Protein AF-A0A835Z055-F1 (afdb_monomer_lite)

Foldseek 3Di:
DDDQDDDDCVPDALVRQQQPFWFFFADPQRAGPDIDGNVQQFFCAQLQNFGTETAKAAEWEAELVLWTKKFQWAQRHLAQHRAIFGQFMDGQGPRGVVALDDHLVCLVVPLSQSVLVVVQVGNCVFWVFHCVQRDSVQKGWFAWEFETFARCVNCNQAGRGIHTYGYIYIYGYGHHDGDTDGDNSTTDDMDTGDLVRVVVVVPDPPHHHDQVRVCCNPPDCNPHCSVCVVCNRPHRPRHDSRDHHYDYTDPSRQHHNNRRPDQDPPCVPDPADADFCPRVFAADDDDPVVCVVPVLLVVLLVCLVVQALQSVPVPFLDPDDDDLQSVLLVLCCRNPPPLSSLLSLADPLQSLLVSLLVLLLLLLVLLLLFPDLDPDLVLSLCLLLCCLPCVQPVLLPPQPPPPDPVSLVVVQVSLVSNSLAPTTDRSSNVCSNVVSSSSPSLNVRDPQSNVLSSVLSNQLSNLSSVCSPDPQLQAAADPVVLLSNLCSSFLSVLLSSQSSCCVSVVAPVVLNVPSVLSSLLRSLLVLLCLLQCQQSQNSSSGHHQHLVQLCVLQPPPSGNLSLLRPVSVQSVLLSSQVSLLVSLVSVVSLLVSLVRNDDLSVSLSSLLSNLLSLQSSLQPRSDSCSSRGRYDDDSSRSSVSSNQRSDLLSSLVSNLVSLVSNLVPQDPPRPCSVSSNVSSVVSNVVSVVSNDDDDDPVVVLVVLVVLLVVLVVVLCVVVPDDDDDDDDDDPDPPDDQDPVNVVSVVSNVVSVVVVVVVVVVVPDDPDDDDDDDDDDD

Structure (mmCIF, N/CA/C/O backbone):
data_AF-A0A835Z055-F1
#
_entry.id   AF-A0A835Z055-F1
#
loop_
_atom_site.group_PDB
_atom_site.id
_atom_site.type_symbol
_atom_site.label_atom_id
_atom_site.label_alt_id
_atom_site.label_comp_id
_atom_site.label_asym_id
_atom_site.label_entity_id
_atom_site.label_seq_id
_atom_site.pdbx_PDB_ins_code
_atom_site.Cartn_x
_atom_site.Cartn_y
_atom_site.Cartn_z
_atom_site.occupancy
_atom_site.B_iso_or_equiv
_atom_site.auth_seq_id
_atom_site.auth_comp_id
_atom_site.auth_asym_id
_atom_site.auth_atom_id
_atom_site.pdbx_PDB_model_num
ATOM 1 N N . MET A 1 1 ? 46.338 -2.232 -15.533 1.00 30.42 1 MET A N 1
ATOM 2 C CA . MET A 1 1 ? 45.463 -2.056 -16.708 1.00 30.42 1 MET A CA 1
ATOM 3 C C . MET A 1 1 ? 45.722 -3.245 -17.616 1.00 30.42 1 MET A C 1
ATOM 5 O O . MET A 1 1 ? 46.723 -3.245 -18.318 1.00 30.42 1 MET A O 1
ATOM 9 N N . ALA A 1 2 ? 44.945 -4.320 -17.462 1.00 30.17 2 ALA A N 1
ATOM 10 C CA . ALA A 1 2 ? 45.048 -5.474 -18.352 1.00 30.17 2 ALA A CA 1
ATOM 11 C C . ALA A 1 2 ? 44.486 -5.076 -19.724 1.00 30.17 2 ALA A C 1
ATOM 13 O O . ALA A 1 2 ? 43.520 -4.315 -19.781 1.00 30.17 2 ALA A O 1
ATOM 14 N N . ALA A 1 3 ? 45.129 -5.533 -20.800 1.00 34.50 3 ALA A N 1
ATOM 15 C CA . ALA A 1 3 ? 44.642 -5.373 -22.166 1.00 34.50 3 ALA A CA 1
ATOM 16 C C . ALA A 1 3 ? 43.166 -5.800 -22.245 1.00 34.50 3 ALA A C 1
ATOM 18 O O . ALA A 1 3 ? 42.797 -6.795 -21.621 1.00 34.50 3 ALA A O 1
ATOM 19 N N . GLY A 1 4 ? 42.334 -5.022 -22.949 1.00 42.38 4 GLY A N 1
ATOM 20 C CA . GLY A 1 4 ? 40.899 -5.287 -23.073 1.00 42.38 4 GLY A CA 1
ATOM 21 C C . GLY A 1 4 ? 40.664 -6.737 -23.484 1.00 42.38 4 GLY A C 1
ATOM 22 O O . GLY A 1 4 ? 41.195 -7.181 -24.500 1.00 42.38 4 GLY A O 1
ATOM 23 N N . ALA A 1 5 ? 39.942 -7.488 -22.654 1.00 54.38 5 ALA A N 1
ATOM 24 C CA . ALA A 1 5 ? 39.648 -8.883 -22.936 1.00 54.38 5 ALA A CA 1
ATOM 25 C C . ALA A 1 5 ? 38.752 -8.947 -24.179 1.00 54.38 5 ALA A C 1
ATOM 27 O O . ALA A 1 5 ? 37.687 -8.332 -24.212 1.00 54.38 5 ALA A O 1
ATOM 28 N N . GLN A 1 6 ? 39.195 -9.658 -25.215 1.00 64.44 6 GLN A N 1
ATOM 29 C CA . GLN A 1 6 ? 38.349 -9.985 -26.356 1.00 64.44 6 GLN A CA 1
ATOM 30 C C . GLN A 1 6 ? 37.311 -11.011 -25.886 1.00 64.44 6 GLN A C 1
ATOM 32 O O . GLN A 1 6 ? 37.673 -12.009 -25.264 1.00 64.44 6 GLN A O 1
ATOM 37 N N . TRP A 1 7 ? 36.027 -10.744 -26.127 1.00 76.69 7 TRP A N 1
ATOM 38 C CA . TRP A 1 7 ? 34.965 -11.699 -25.814 1.00 76.69 7 TRP A CA 1
ATOM 39 C C . TRP A 1 7 ? 35.089 -12.909 -26.747 1.00 76.69 7 TRP A C 1
ATOM 41 O O . TRP A 1 7 ? 35.021 -12.742 -27.963 1.00 76.69 7 TRP A O 1
ATOM 51 N N . ASP A 1 8 ? 35.279 -14.107 -26.195 1.00 69.31 8 ASP A N 1
ATOM 52 C CA . ASP A 1 8 ? 35.361 -15.358 -26.957 1.00 69.31 8 ASP A CA 1
ATOM 53 C C . ASP A 1 8 ? 34.177 -16.268 -26.614 1.00 69.31 8 ASP A C 1
ATOM 55 O O . ASP A 1 8 ? 34.301 -17.238 -25.872 1.00 69.31 8 ASP A O 1
ATOM 59 N N . GLY A 1 9 ? 32.992 -15.903 -27.110 1.00 66.62 9 GLY A N 1
ATOM 60 C CA . GLY A 1 9 ? 31.765 -16.678 -26.902 1.00 66.62 9 GLY A CA 1
ATOM 61 C C . GLY A 1 9 ? 31.770 -18.052 -27.558 1.00 66.62 9 GLY A C 1
ATOM 62 O O . GLY A 1 9 ? 31.120 -18.958 -27.056 1.00 66.62 9 GLY A O 1
ATOM 63 N N . ASN A 1 10 ? 32.554 -18.233 -28.624 1.00 70.62 10 ASN A N 1
ATOM 64 C CA . ASN A 1 10 ? 32.599 -19.479 -29.393 1.00 70.62 10 ASN A CA 1
ATOM 65 C C . ASN A 1 10 ? 33.278 -20.638 -28.643 1.00 70.62 10 ASN A C 1
ATOM 67 O O . ASN A 1 10 ? 33.172 -21.785 -29.073 1.00 70.62 10 ASN A O 1
ATOM 71 N N . SER A 1 11 ? 34.002 -20.352 -27.557 1.00 73.88 11 SER A N 1
ATOM 72 C CA . SER A 1 11 ? 34.634 -21.355 -26.694 1.00 73.88 11 SER A CA 1
ATOM 73 C C . SER A 1 11 ? 33.917 -21.548 -25.353 1.00 73.88 11 SER A C 1
ATOM 75 O O . SER A 1 11 ? 34.394 -22.323 -24.522 1.00 73.88 11 SER A O 1
ATOM 77 N N . MET A 1 12 ? 32.790 -20.860 -25.128 1.00 81.75 12 MET A N 1
ATOM 78 C CA . MET A 1 12 ? 32.042 -20.902 -23.874 1.00 81.75 12 MET A CA 1
ATOM 79 C C . MET A 1 12 ? 30.722 -21.647 -24.040 1.00 81.75 12 MET A C 1
ATOM 81 O O . MET A 1 12 ? 29.958 -21.388 -24.961 1.00 81.75 12 MET A O 1
ATOM 85 N N . THR A 1 13 ? 30.414 -22.519 -23.087 1.00 84.25 13 THR A N 1
ATOM 86 C CA . THR A 1 13 ? 29.074 -23.117 -22.973 1.00 84.25 13 THR A CA 1
ATOM 87 C C . THR A 1 13 ? 28.034 -22.085 -22.510 1.00 84.25 13 THR A C 1
ATOM 89 O O . THR A 1 13 ? 28.383 -21.050 -21.933 1.00 84.25 13 THR A O 1
ATOM 92 N N . GLN A 1 14 ? 26.737 -22.377 -22.682 1.00 85.06 14 GLN A N 1
ATOM 93 C CA . GLN A 1 14 ? 25.657 -21.517 -22.164 1.00 85.06 14 GLN A CA 1
ATOM 94 C C . GLN A 1 14 ? 25.782 -21.273 -20.647 1.00 85.06 14 GLN A C 1
ATOM 96 O O . GLN A 1 14 ? 25.638 -20.136 -20.200 1.00 85.06 14 GLN A O 1
ATOM 101 N N . ASP A 1 15 ? 26.130 -22.296 -19.859 1.00 83.69 15 ASP A N 1
ATOM 102 C CA . ASP A 1 15 ? 26.347 -22.159 -18.410 1.00 83.69 15 ASP A CA 1
ATOM 103 C C . ASP A 1 15 ? 27.526 -21.231 -18.080 1.00 83.69 15 ASP A C 1
ATOM 105 O O . ASP A 1 15 ? 27.454 -20.405 -17.166 1.00 83.69 15 ASP A O 1
ATOM 109 N N . GLU A 1 16 ? 28.623 -21.327 -18.835 1.00 85.19 16 GLU A N 1
ATOM 110 C CA . GLU A 1 16 ? 29.770 -20.440 -18.649 1.00 85.19 16 GLU A CA 1
ATOM 111 C C . GLU A 1 16 ? 29.443 -18.999 -19.017 1.00 85.19 16 GLU A C 1
ATOM 113 O O . GLU A 1 16 ? 29.847 -18.093 -18.286 1.00 85.19 16 GLU A O 1
ATOM 118 N N . MET A 1 17 ? 28.690 -18.780 -20.098 1.00 87.94 17 MET A N 1
ATOM 119 C CA . MET A 1 17 ? 28.195 -17.452 -20.455 1.00 87.94 17 MET A CA 1
ATOM 120 C C . MET A 1 17 ? 27.288 -16.890 -19.359 1.00 87.94 17 MET A C 1
ATOM 122 O O . MET A 1 17 ? 27.415 -15.714 -19.025 1.00 87.94 17 MET A O 1
ATOM 126 N N . MET A 1 18 ? 26.442 -17.710 -18.725 1.00 89.38 18 MET A N 1
ATOM 127 C CA . MET A 1 18 ? 25.595 -17.247 -17.619 1.00 89.38 18 MET A CA 1
ATOM 128 C C . MET A 1 18 ? 26.398 -16.703 -16.433 1.00 89.38 18 MET A C 1
ATOM 130 O O . MET A 1 18 ? 25.951 -15.777 -15.758 1.00 89.38 18 MET A O 1
ATOM 134 N N . ILE A 1 19 ? 27.583 -17.253 -16.174 1.00 87.69 19 ILE A N 1
ATOM 135 C CA . ILE A 1 19 ? 28.428 -16.849 -15.045 1.00 87.69 19 ILE A CA 1
ATOM 136 C C . ILE A 1 19 ? 29.388 -15.715 -15.437 1.00 87.69 19 ILE A C 1
ATOM 138 O O . ILE A 1 19 ? 29.580 -14.773 -14.665 1.00 87.69 19 ILE A O 1
ATOM 142 N N . LYS A 1 20 ? 30.020 -15.810 -16.614 1.00 87.19 20 LYS A N 1
ATOM 143 C CA . LYS A 1 20 ? 31.107 -14.915 -17.041 1.00 87.19 20 LYS A CA 1
ATOM 144 C C . LYS A 1 20 ? 30.601 -13.603 -17.634 1.00 87.19 20 LYS A C 1
ATOM 146 O O . LYS A 1 20 ? 31.225 -12.572 -17.383 1.00 87.19 20 LYS A O 1
ATOM 151 N N . ASP A 1 21 ? 29.495 -13.613 -18.379 1.00 91.44 21 ASP A N 1
ATOM 152 C CA . ASP A 1 21 ? 28.969 -12.392 -18.991 1.00 91.44 21 ASP A CA 1
ATOM 153 C C . ASP A 1 21 ? 28.380 -11.474 -17.914 1.00 91.44 21 ASP A C 1
ATOM 155 O O . ASP A 1 21 ? 27.411 -11.817 -17.230 1.00 91.44 21 ASP A O 1
ATOM 159 N N . GLN A 1 22 ? 28.975 -10.288 -17.784 1.00 94.06 22 GLN A N 1
ATOM 160 C CA . GLN A 1 22 ? 28.539 -9.247 -16.860 1.00 94.06 22 GLN A CA 1
ATOM 161 C C . GLN A 1 22 ? 27.634 -8.255 -17.589 1.00 94.06 22 GLN A C 1
ATOM 163 O O . GLN A 1 22 ? 28.092 -7.503 -18.452 1.00 94.06 22 GLN A O 1
ATOM 168 N N . VAL A 1 23 ? 26.350 -8.263 -17.241 1.00 96.62 23 VAL A N 1
ATOM 169 C CA . VAL A 1 23 ? 25.338 -7.354 -17.789 1.00 96.62 23 VAL A CA 1
ATOM 170 C C . VAL A 1 23 ? 25.257 -6.070 -16.971 1.00 96.62 23 VAL A C 1
ATOM 172 O O . VAL A 1 23 ? 25.655 -6.020 -15.805 1.00 96.62 23 VAL A O 1
ATOM 175 N N . ILE A 1 24 ? 24.719 -5.022 -17.588 1.00 97.25 24 ILE A N 1
ATOM 176 C CA . ILE A 1 24 ? 24.538 -3.709 -16.965 1.00 97.25 24 ILE A CA 1
ATOM 177 C C . ILE A 1 24 ? 23.264 -3.736 -16.116 1.00 97.25 24 ILE A C 1
ATOM 179 O O . ILE A 1 24 ? 22.178 -3.914 -16.661 1.00 97.25 24 ILE A O 1
ATOM 183 N N . VAL A 1 25 ? 23.388 -3.544 -14.802 1.00 96.44 25 VAL A N 1
ATOM 184 C CA . VAL A 1 25 ? 22.250 -3.500 -13.871 1.00 96.44 25 VAL A CA 1
ATOM 185 C C . VAL A 1 25 ? 21.756 -2.064 -13.740 1.00 96.44 25 VAL A C 1
ATOM 187 O O . VAL A 1 25 ? 22.561 -1.137 -13.589 1.00 96.44 25 VAL A O 1
ATOM 190 N N . LEU A 1 26 ? 20.436 -1.896 -13.796 1.00 95.06 26 LEU A N 1
ATOM 191 C CA . LEU A 1 26 ? 19.777 -0.599 -13.915 1.00 95.06 26 LEU A CA 1
ATOM 192 C C . LEU A 1 26 ? 18.783 -0.347 -12.775 1.00 95.06 26 LEU A C 1
ATOM 194 O O . LEU A 1 26 ? 18.284 -1.292 -12.160 1.00 95.06 26 LEU A O 1
ATOM 198 N N . ASP A 1 27 ? 18.478 0.925 -12.528 1.00 89.81 27 ASP A N 1
ATOM 199 C CA . ASP A 1 27 ? 17.221 1.320 -11.888 1.00 89.81 27 ASP A CA 1
ATOM 200 C C . ASP A 1 27 ? 16.082 1.454 -12.921 1.00 89.81 27 ASP A C 1
ATOM 202 O O . ASP A 1 27 ? 16.277 1.248 -14.123 1.00 89.81 27 ASP A O 1
ATOM 206 N N . ASP A 1 28 ? 14.875 1.783 -12.452 1.00 89.38 28 ASP A N 1
ATOM 207 C CA . ASP A 1 28 ? 13.677 1.891 -13.296 1.00 89.38 28 ASP A CA 1
ATOM 208 C C . ASP A 1 28 ? 13.738 3.037 -14.326 1.00 89.38 28 ASP A C 1
ATOM 210 O O . ASP A 1 28 ? 12.905 3.074 -15.236 1.00 89.38 28 ASP A O 1
ATOM 214 N N . ASP A 1 29 ? 14.707 3.950 -14.213 1.00 90.75 29 ASP A N 1
ATOM 215 C CA . ASP A 1 29 ? 14.899 5.105 -15.095 1.00 90.75 29 ASP A CA 1
ATOM 216 C C . ASP A 1 29 ? 16.072 4.915 -16.076 1.00 90.75 29 ASP A C 1
ATOM 218 O O . ASP A 1 29 ? 16.488 5.866 -16.740 1.00 90.75 29 ASP A O 1
ATOM 222 N N . ASP A 1 30 ? 16.562 3.675 -16.226 1.00 93.12 30 ASP A N 1
ATOM 223 C CA . ASP A 1 30 ? 17.683 3.300 -17.103 1.00 93.12 30 ASP A CA 1
ATOM 224 C C . ASP A 1 30 ? 19.028 3.927 -16.681 1.00 93.12 30 ASP A C 1
ATOM 226 O O . ASP A 1 30 ? 19.966 4.030 -17.481 1.00 93.12 30 ASP A O 1
ATOM 230 N N . ASN A 1 31 ? 19.164 4.304 -15.402 1.00 92.50 31 ASN A N 1
ATOM 231 C CA . ASN A 1 31 ? 20.455 4.692 -14.842 1.00 92.50 31 ASN A CA 1
ATOM 232 C C . ASN A 1 31 ? 21.249 3.453 -14.435 1.00 92.50 31 ASN A C 1
ATOM 234 O O . ASN A 1 31 ? 20.726 2.498 -13.862 1.00 92.50 31 ASN A O 1
ATOM 238 N N . ILE A 1 32 ? 22.555 3.490 -14.689 1.00 93.56 32 ILE A N 1
ATOM 239 C CA . ILE A 1 32 ? 23.461 2.398 -14.333 1.00 93.56 32 ILE A CA 1
ATOM 240 C C . ILE A 1 32 ? 23.703 2.417 -12.823 1.00 93.56 32 ILE A C 1
ATOM 242 O O . ILE A 1 32 ? 24.348 3.333 -12.311 1.00 93.56 32 ILE A O 1
ATOM 246 N N . ILE A 1 33 ? 23.256 1.372 -12.126 1.00 92.06 33 ILE A N 1
ATOM 247 C CA . ILE A 1 33 ? 23.484 1.199 -10.680 1.00 92.06 33 ILE A CA 1
ATOM 248 C C . ILE A 1 33 ? 24.545 0.138 -10.370 1.00 92.06 33 ILE A C 1
ATOM 250 O O . ILE A 1 33 ? 25.027 0.048 -9.241 1.00 92.06 33 ILE A O 1
ATOM 254 N N . GLY A 1 34 ? 24.941 -0.661 -11.364 1.00 92.75 34 GLY A N 1
ATOM 255 C CA . GLY A 1 34 ? 25.996 -1.652 -11.201 1.00 92.75 34 GLY A CA 1
ATOM 256 C C . GLY A 1 34 ? 26.119 -2.614 -12.375 1.00 92.75 34 GLY A C 1
ATOM 257 O O . GLY A 1 34 ? 25.719 -2.324 -13.500 1.00 92.75 34 GLY A O 1
ATOM 258 N N . GLN A 1 35 ? 26.683 -3.782 -12.088 1.00 93.88 35 GLN A N 1
ATOM 259 C CA . GLN A 1 35 ? 26.783 -4.908 -13.011 1.00 93.88 35 GLN A CA 1
ATOM 260 C C . GLN A 1 35 ? 26.461 -6.207 -12.269 1.00 93.88 35 GLN A C 1
ATOM 262 O O . GLN A 1 35 ? 26.625 -6.272 -11.049 1.00 93.88 35 GLN A O 1
ATOM 267 N N . GLY A 1 36 ? 26.029 -7.230 -12.997 1.00 91.62 36 GLY A N 1
ATOM 268 C CA . GLY A 1 36 ? 25.744 -8.551 -12.443 1.00 91.62 36 GLY A CA 1
ATOM 269 C C . GLY A 1 36 ? 25.948 -9.640 -13.484 1.00 91.62 36 GLY A C 1
ATOM 270 O O . GLY A 1 36 ? 25.939 -9.364 -14.682 1.00 91.62 36 GLY A O 1
ATOM 271 N N . SER A 1 37 ? 26.134 -10.882 -13.042 1.00 94.69 37 SER A N 1
ATOM 272 C CA . SER A 1 37 ? 26.165 -12.012 -13.977 1.00 94.69 37 SER A CA 1
ATOM 273 C C . SER A 1 37 ? 24.776 -12.257 -14.572 1.00 94.69 37 SER A C 1
ATOM 275 O O . SER A 1 37 ? 23.766 -12.063 -13.888 1.00 94.69 37 SER A O 1
ATOM 277 N N . LYS A 1 38 ? 24.700 -12.752 -15.813 1.00 93.19 38 LYS A N 1
ATOM 278 C CA . LYS A 1 38 ? 23.418 -13.181 -16.406 1.00 93.19 38 LYS A CA 1
ATOM 279 C C . LYS A 1 38 ? 22.675 -14.175 -15.504 1.00 93.19 38 LYS A C 1
ATOM 281 O O . LYS A 1 38 ? 21.459 -14.089 -15.361 1.00 93.19 38 LYS A O 1
ATOM 286 N N . TRP A 1 39 ? 23.405 -15.073 -14.842 1.00 91.75 39 TRP A N 1
ATOM 287 C CA . TRP A 1 39 ? 22.867 -16.011 -13.861 1.00 91.75 39 TRP A CA 1
ATOM 288 C C . TRP A 1 39 ? 22.111 -15.320 -12.730 1.00 91.75 39 TRP A C 1
ATOM 290 O O . TRP A 1 39 ? 21.000 -15.721 -12.393 1.00 91.75 39 TRP A O 1
ATOM 300 N N . GLU A 1 40 ? 22.692 -14.286 -12.132 1.00 89.81 40 GLU A N 1
ATOM 301 C CA . GLU A 1 40 ? 22.053 -13.561 -11.035 1.00 89.81 40 GLU A CA 1
ATOM 302 C C . GLU A 1 40 ? 20.850 -12.755 -11.516 1.00 89.81 40 GLU A C 1
ATOM 304 O O . GLU A 1 40 ? 19.811 -12.750 -10.847 1.00 89.81 40 GLU A O 1
ATOM 309 N N . THR A 1 41 ? 20.960 -12.104 -12.677 1.00 93.75 41 THR A N 1
ATOM 310 C CA . THR A 1 41 ? 19.913 -11.195 -13.149 1.00 93.75 41 THR A CA 1
ATOM 311 C C . THR A 1 41 ? 18.670 -11.916 -13.658 1.00 93.75 41 THR A C 1
ATOM 313 O O . THR A 1 41 ? 17.556 -11.465 -13.388 1.00 93.75 41 THR A O 1
ATOM 316 N N . HIS A 1 42 ? 18.837 -13.083 -14.283 1.00 94.50 42 HIS A N 1
ATOM 317 C CA . HIS A 1 42 ? 17.746 -13.866 -14.872 1.00 94.50 42 HIS A CA 1
ATOM 318 C C . HIS A 1 42 ? 17.097 -14.856 -13.895 1.00 94.50 42 HIS A C 1
ATOM 320 O O . HIS A 1 42 ? 16.212 -15.628 -14.276 1.00 94.50 42 HIS A O 1
ATOM 326 N N . ARG A 1 43 ? 17.510 -14.867 -12.618 1.00 90.19 43 ARG A N 1
ATOM 327 C CA . ARG A 1 43 ? 16.896 -15.742 -11.613 1.00 90.19 43 ARG A CA 1
ATOM 328 C C . ARG A 1 43 ? 15.627 -15.156 -11.014 1.00 90.19 43 ARG A C 1
ATOM 330 O O . ARG A 1 43 ? 15.627 -14.107 -10.379 1.00 90.19 43 ARG A O 1
ATOM 337 N N . PHE A 1 44 ? 14.551 -15.918 -11.122 1.00 86.81 44 PHE A N 1
ATOM 338 C CA . PHE A 1 44 ? 13.237 -15.609 -10.584 1.00 86.81 44 PHE A CA 1
ATOM 339 C C . PHE A 1 44 ? 12.991 -16.518 -9.384 1.00 86.81 44 PHE A C 1
ATOM 341 O O . PHE A 1 44 ? 12.639 -17.689 -9.516 1.00 86.81 44 PHE A O 1
ATOM 348 N N . VAL A 1 45 ? 13.227 -15.992 -8.185 1.00 78.00 45 VAL A N 1
ATOM 349 C CA . VAL A 1 45 ? 13.132 -16.735 -6.916 1.00 78.00 45 VAL A CA 1
ATOM 350 C C . VAL A 1 45 ? 12.266 -15.977 -5.917 1.00 78.00 45 VAL A C 1
ATOM 352 O O . VAL A 1 45 ? 12.045 -14.788 -6.107 1.00 78.00 45 VAL A O 1
ATOM 355 N N . PRO A 1 46 ? 11.785 -16.591 -4.820 1.00 65.75 46 PRO A N 1
ATOM 356 C CA . PRO A 1 46 ? 10.903 -15.892 -3.881 1.00 65.75 46 PRO A CA 1
ATOM 357 C C . PRO A 1 46 ? 11.484 -14.594 -3.289 1.00 65.75 46 PRO A C 1
ATOM 359 O O . PRO A 1 46 ? 10.727 -13.704 -2.923 1.00 65.75 46 PRO A O 1
ATOM 362 N N . GLY A 1 47 ? 12.816 -14.476 -3.199 1.00 54.56 47 GLY A N 1
ATOM 363 C CA . GLY A 1 47 ? 13.510 -13.247 -2.778 1.00 54.56 47 GLY A CA 1
ATOM 364 C C . GLY A 1 47 ? 13.813 -12.250 -3.907 1.00 54.56 47 GLY A C 1
ATOM 365 O O . GLY A 1 47 ? 14.375 -11.199 -3.634 1.00 54.56 47 GLY A O 1
ATOM 366 N N . GLN A 1 48 ? 13.475 -12.593 -5.151 1.00 66.69 48 GLN A N 1
ATOM 367 C CA . GLN A 1 48 ? 13.704 -11.822 -6.375 1.00 66.69 48 GLN A CA 1
ATOM 368 C C . GLN A 1 48 ? 12.605 -12.189 -7.399 1.00 66.69 48 GLN A C 1
ATOM 370 O O . GLN A 1 48 ? 12.864 -12.887 -8.384 1.00 66.69 48 GLN A O 1
ATOM 375 N N . PRO A 1 49 ? 11.340 -11.809 -7.132 1.00 67.88 49 PRO A N 1
ATOM 376 C CA . PRO A 1 49 ? 10.175 -12.338 -7.846 1.00 67.88 49 PRO A CA 1
ATOM 377 C C . PRO A 1 49 ? 10.099 -11.915 -9.320 1.00 67.88 49 PRO A C 1
ATOM 379 O O . PRO A 1 49 ? 9.384 -12.547 -10.096 1.00 67.88 49 PRO A O 1
ATOM 382 N N . ARG A 1 50 ? 10.832 -10.861 -9.698 1.00 80.06 50 ARG A N 1
ATOM 383 C CA . ARG A 1 50 ? 10.916 -10.316 -11.057 1.00 80.06 50 ARG A CA 1
ATOM 384 C C . ARG A 1 50 ? 12.336 -10.349 -11.630 1.00 80.06 50 ARG A C 1
ATOM 386 O O . ARG A 1 50 ? 12.580 -9.626 -12.568 1.00 80.06 50 ARG A O 1
ATOM 393 N N . GLY A 1 51 ? 13.298 -11.091 -11.080 1.00 86.25 51 GLY A N 1
ATOM 394 C CA . GLY A 1 51 ? 14.693 -10.924 -11.529 1.00 86.25 51 GLY A CA 1
ATOM 395 C C . GLY A 1 51 ? 15.292 -9.559 -11.140 1.00 86.25 51 GLY A C 1
ATOM 396 O O . GLY A 1 51 ? 14.626 -8.739 -10.500 1.00 86.25 51 GLY A O 1
ATOM 397 N N . ILE A 1 52 ? 16.554 -9.320 -11.499 1.00 91.19 52 ILE A N 1
ATOM 398 C CA . ILE A 1 52 ? 17.207 -8.004 -11.351 1.00 91.19 52 ILE A CA 1
ATOM 399 C C . ILE A 1 52 ? 17.038 -7.253 -12.665 1.00 91.19 52 ILE A C 1
ATOM 401 O O . ILE A 1 52 ? 17.297 -7.824 -13.721 1.00 91.19 52 ILE A O 1
ATOM 405 N N . LEU A 1 53 ? 16.640 -5.982 -12.599 1.00 96.75 53 LEU A N 1
ATOM 406 C CA . LEU A 1 53 ? 16.519 -5.140 -13.783 1.00 96.75 53 LEU A CA 1
ATOM 407 C C . LEU A 1 53 ? 17.890 -4.900 -14.425 1.00 96.75 53 LEU A C 1
ATOM 409 O O . LEU A 1 53 ? 18.839 -4.481 -13.759 1.00 96.75 53 LEU A O 1
ATOM 413 N N . HIS A 1 54 ? 18.001 -5.171 -15.719 1.00 97.81 54 HIS A N 1
ATOM 414 C CA . HIS A 1 54 ? 19.248 -5.012 -16.459 1.00 97.81 54 HIS A CA 1
ATOM 415 C C . HIS A 1 54 ? 19.001 -4.590 -17.912 1.00 97.81 54 HIS A C 1
ATOM 417 O O . HIS A 1 54 ? 17.882 -4.669 -18.415 1.00 97.81 54 HIS A O 1
ATOM 423 N N . ARG A 1 55 ? 20.032 -4.072 -18.584 1.00 97.56 55 ARG A N 1
ATOM 424 C CA . ARG A 1 55 ? 19.904 -3.589 -19.966 1.00 97.56 55 ARG A CA 1
ATOM 425 C C . ARG A 1 55 ? 19.938 -4.742 -20.965 1.00 97.56 55 ARG A C 1
ATOM 427 O O . ARG A 1 55 ? 20.808 -5.607 -20.861 1.00 97.56 55 ARG A O 1
ATOM 434 N N . ALA A 1 56 ? 19.074 -4.681 -21.970 1.00 98.06 56 ALA A N 1
ATOM 435 C CA . ALA A 1 56 ? 19.045 -5.591 -23.112 1.00 98.06 56 ALA A CA 1
ATOM 436 C C . ALA A 1 56 ? 18.896 -4.820 -24.436 1.00 98.06 56 ALA A C 1
ATOM 438 O O . ALA A 1 56 ? 18.746 -3.594 -24.445 1.00 98.06 56 ALA A O 1
ATOM 439 N N . PHE A 1 57 ? 18.987 -5.531 -25.556 1.00 98.12 57 PHE A N 1
ATOM 440 C CA . PHE A 1 57 ? 18.653 -5.017 -26.881 1.00 98.12 57 PHE A CA 1
ATOM 441 C C . PHE A 1 57 ? 17.955 -6.070 -27.746 1.00 98.12 57 PHE A C 1
ATOM 443 O O . PHE A 1 57 ? 18.240 -7.269 -27.652 1.00 98.12 57 PHE A O 1
ATOM 450 N N . SER A 1 58 ? 17.147 -5.578 -28.684 1.00 98.38 58 SER A N 1
ATOM 451 C CA . SER A 1 58 ? 16.440 -6.363 -29.691 1.00 98.38 58 SER A CA 1
ATOM 452 C C . SER A 1 58 ? 16.713 -5.808 -31.085 1.00 98.38 58 SER A C 1
ATOM 454 O O . SER A 1 58 ? 16.358 -4.670 -31.398 1.00 98.38 58 SER A O 1
ATOM 456 N N . VAL A 1 59 ? 17.319 -6.630 -31.945 1.00 98.56 59 VAL A N 1
ATOM 457 C CA . VAL A 1 59 ? 17.587 -6.310 -33.354 1.00 98.56 59 VAL A CA 1
ATOM 458 C C . VAL A 1 59 ? 16.470 -6.834 -34.252 1.00 98.56 59 VAL A C 1
ATOM 460 O O . VAL A 1 59 ? 16.086 -8.002 -34.165 1.00 98.56 59 VAL A O 1
ATOM 463 N N . PHE A 1 60 ? 16.010 -5.983 -35.166 1.00 98.56 60 PHE A N 1
ATOM 464 C CA . PHE A 1 60 ? 15.088 -6.303 -36.252 1.00 98.56 60 PHE A CA 1
ATOM 465 C C . PHE A 1 60 ? 15.784 -6.040 -37.589 1.00 98.56 60 PHE A C 1
ATOM 467 O O . PHE A 1 60 ? 15.944 -4.890 -38.004 1.00 98.56 60 PHE A O 1
ATOM 474 N N . LEU A 1 61 ? 16.239 -7.113 -38.238 1.00 98.31 61 LEU A N 1
ATOM 475 C CA . LEU A 1 61 ? 16.969 -7.068 -39.500 1.00 98.31 61 LEU A CA 1
ATOM 476 C C . LEU A 1 61 ? 16.040 -7.378 -40.673 1.00 98.31 61 LEU A C 1
ATOM 478 O O . LEU A 1 61 ? 15.478 -8.469 -40.770 1.00 98.31 61 LEU A O 1
ATOM 482 N N . PHE A 1 62 ? 15.909 -6.411 -41.573 1.00 98.12 62 PHE A N 1
ATOM 483 C CA . PHE A 1 62 ? 15.101 -6.508 -42.781 1.00 98.12 62 PHE A CA 1
ATOM 484 C C . PHE A 1 62 ? 15.982 -6.722 -44.016 1.00 98.12 62 PHE A C 1
ATOM 486 O O . PHE A 1 62 ? 17.075 -6.159 -44.111 1.00 98.12 62 PHE A O 1
ATOM 493 N N . ASN A 1 63 ? 15.509 -7.499 -44.990 1.00 95.81 63 ASN A N 1
ATOM 494 C CA . ASN A 1 63 ? 16.160 -7.596 -46.299 1.00 95.81 63 ASN A CA 1
ATOM 495 C C . ASN A 1 63 ? 15.700 -6.461 -47.237 1.00 95.81 63 ASN A C 1
ATOM 497 O O . ASN A 1 63 ? 14.853 -5.629 -46.887 1.00 95.81 63 ASN A O 1
ATOM 501 N N . GLY A 1 64 ? 16.237 -6.436 -48.458 1.00 93.94 64 GLY A N 1
ATOM 502 C CA . GLY A 1 64 ? 15.899 -5.429 -49.469 1.00 93.94 64 GLY A CA 1
ATOM 503 C C . GLY A 1 64 ? 14.426 -5.443 -49.902 1.00 93.94 64 GLY A C 1
ATOM 504 O O . GLY A 1 64 ? 13.934 -4.441 -50.411 1.00 93.94 64 GLY A O 1
ATOM 505 N N . GLU A 1 65 ? 13.705 -6.541 -49.655 1.00 94.69 65 GLU A N 1
ATOM 506 C CA . GLU A 1 65 ? 12.266 -6.674 -49.921 1.00 94.69 65 GLU A CA 1
ATOM 507 C C . GLU A 1 65 ? 11.394 -6.236 -48.730 1.00 94.69 65 GLU A C 1
ATOM 509 O O . GLU A 1 65 ? 10.168 -6.283 -48.813 1.00 94.69 65 GLU A O 1
ATOM 514 N N . GLY A 1 66 ? 12.000 -5.829 -47.609 1.00 95.56 66 GLY A N 1
ATOM 515 C CA . GLY A 1 66 ? 11.283 -5.453 -46.390 1.00 95.56 66 GLY A CA 1
ATOM 516 C C . GLY A 1 66 ? 10.747 -6.641 -45.584 1.00 95.56 66 GLY A C 1
ATOM 517 O O . GLY A 1 66 ? 9.881 -6.444 -44.732 1.00 95.56 66 GLY A O 1
ATOM 518 N N . LYS A 1 67 ? 11.242 -7.863 -45.824 1.00 97.56 67 LYS A N 1
ATOM 519 C CA . LYS A 1 67 ? 10.963 -9.034 -44.976 1.00 97.56 67 LYS A CA 1
ATOM 520 C C . LYS A 1 67 ? 11.872 -9.021 -43.751 1.00 97.56 67 LYS A C 1
ATOM 522 O O . LYS A 1 67 ? 13.043 -8.679 -43.881 1.00 97.56 67 LYS A O 1
ATOM 527 N N . LEU A 1 68 ? 11.352 -9.408 -42.589 1.00 98.38 68 LEU A N 1
ATOM 528 C CA . LEU A 1 68 ? 12.091 -9.506 -41.326 1.00 98.38 68 LEU A CA 1
ATOM 529 C C . LEU A 1 68 ? 12.710 -10.895 -41.180 1.00 98.38 68 LEU A C 1
ATOM 531 O O . LEU A 1 68 ? 12.037 -11.898 -41.425 1.00 98.38 68 LEU A O 1
ATOM 535 N N . LEU A 1 69 ? 13.959 -10.952 -40.727 1.00 98.12 69 LEU A N 1
ATOM 536 C CA . LEU A 1 69 ? 14.601 -12.192 -40.309 1.00 98.12 69 LEU A CA 1
ATOM 537 C C . LEU A 1 69 ? 14.187 -12.539 -38.877 1.00 98.12 69 LEU A C 1
ATOM 539 O O . LEU A 1 69 ? 14.464 -11.786 -37.942 1.00 98.12 69 LEU A O 1
ATOM 543 N N . LEU A 1 70 ? 13.555 -13.692 -38.702 1.00 98.25 70 LEU A N 1
ATOM 544 C CA . LEU A 1 70 ? 13.276 -14.301 -37.407 1.00 98.25 70 LEU A CA 1
ATOM 545 C C . LEU A 1 70 ? 14.256 -15.433 -37.127 1.00 98.25 70 LEU A C 1
ATOM 547 O O . LEU A 1 70 ? 14.746 -16.081 -38.057 1.00 98.25 70 LEU A O 1
ATOM 551 N N . GLN A 1 71 ? 14.440 -15.731 -35.845 1.00 97.00 71 GLN A N 1
ATOM 552 C CA . GLN A 1 71 ? 15.124 -16.939 -35.402 1.00 97.00 71 GLN A CA 1
ATOM 553 C C . GLN A 1 71 ? 14.282 -17.723 -34.395 1.00 97.00 71 GLN A C 1
ATOM 555 O O . GLN A 1 71 ? 13.526 -17.146 -33.607 1.00 97.00 71 GLN A O 1
ATOM 560 N N . GLN A 1 72 ? 14.448 -19.041 -34.400 1.00 97.25 72 GLN A N 1
ATOM 561 C CA . GLN A 1 72 ? 14.033 -19.919 -33.320 1.00 97.25 72 GLN A CA 1
ATOM 562 C C . GLN A 1 72 ? 15.233 -20.181 -32.415 1.00 97.25 72 GLN A C 1
ATOM 564 O O . GLN A 1 72 ? 16.269 -20.670 -32.868 1.00 97.25 72 GLN A O 1
ATOM 569 N N . ARG A 1 73 ? 15.089 -19.864 -31.128 1.00 96.50 73 ARG A N 1
ATOM 570 C CA . ARG A 1 73 ? 16.141 -20.071 -30.124 1.00 96.50 73 ARG A CA 1
ATOM 571 C C . ARG A 1 73 ? 16.460 -21.556 -29.962 1.00 96.50 73 ARG A C 1
ATOM 573 O O . ARG A 1 73 ? 15.536 -22.371 -29.947 1.00 96.50 73 ARG A O 1
ATOM 580 N N . ALA A 1 74 ? 17.740 -21.883 -29.786 1.00 94.56 74 ALA A N 1
ATOM 581 C CA . ALA A 1 74 ? 18.196 -23.249 -29.541 1.00 94.56 74 ALA A CA 1
ATOM 582 C C . ALA A 1 74 ? 17.573 -23.879 -28.286 1.00 94.56 74 ALA A C 1
ATOM 584 O O . ALA A 1 74 ? 17.150 -23.182 -27.355 1.00 94.56 74 ALA A O 1
ATOM 585 N N . ALA A 1 75 ? 17.521 -25.212 -28.252 1.00 92.00 75 ALA A N 1
ATOM 586 C CA . ALA A 1 75 ? 16.990 -25.965 -27.117 1.00 92.00 75 ALA A CA 1
ATOM 587 C C . ALA A 1 75 ? 17.901 -25.870 -25.880 1.00 92.00 75 ALA A C 1
ATOM 589 O O . ALA A 1 75 ? 17.431 -25.998 -24.752 1.00 92.00 75 ALA A O 1
ATOM 590 N N . GLU A 1 76 ? 19.189 -25.620 -26.101 1.00 87.19 76 GLU A N 1
ATOM 591 C CA . GLU A 1 76 ? 20.254 -25.506 -25.108 1.00 87.19 76 GLU A CA 1
ATOM 592 C C . GLU A 1 76 ? 20.239 -24.158 -24.362 1.00 87.19 76 GLU A C 1
ATOM 594 O O . GLU A 1 76 ? 20.943 -23.995 -23.363 1.00 87.19 76 GLU A O 1
ATOM 599 N N . LYS A 1 77 ? 19.434 -23.180 -24.807 1.00 91.00 77 LYS A N 1
ATOM 600 C CA . LYS A 1 77 ? 19.303 -21.879 -24.136 1.00 91.00 77 LYS A CA 1
ATOM 601 C C . LYS A 1 77 ? 18.723 -22.037 -22.730 1.00 91.00 77 LYS A C 1
ATOM 603 O O . LYS A 1 77 ? 17.683 -22.655 -22.533 1.00 91.00 77 LYS A O 1
ATOM 608 N N . ILE A 1 78 ? 19.352 -21.374 -21.758 1.00 91.75 78 ILE A N 1
ATOM 609 C CA . ILE A 1 78 ? 18.919 -21.409 -20.350 1.00 91.75 78 ILE A CA 1
ATOM 610 C C . ILE A 1 78 ? 17.647 -20.584 -20.118 1.00 91.75 78 ILE A C 1
ATOM 612 O O . ILE A 1 78 ? 16.826 -20.954 -19.286 1.00 91.75 78 ILE A O 1
ATOM 616 N N . THR A 1 79 ? 17.453 -19.488 -20.856 1.00 91.94 79 THR A N 1
ATOM 617 C CA . THR A 1 79 ? 16.207 -18.709 -20.834 1.00 91.94 79 THR A CA 1
ATOM 618 C C . THR A 1 79 ? 15.481 -18.828 -22.169 1.00 91.94 79 THR A C 1
ATOM 620 O O . THR A 1 79 ? 16.074 -18.669 -23.241 1.00 91.94 79 THR A O 1
ATOM 623 N N . PHE A 1 80 ? 14.186 -19.119 -22.101 1.00 93.94 80 PHE A N 1
ATOM 624 C CA . PHE A 1 80 ? 13.255 -19.236 -23.220 1.00 93.94 80 PHE A CA 1
ATOM 625 C C . PHE A 1 80 ? 13.782 -20.097 -24.395 1.00 93.94 80 PHE A C 1
ATOM 627 O O . PHE A 1 80 ? 13.857 -19.600 -25.522 1.00 93.94 80 PHE A O 1
ATOM 634 N N . PRO A 1 81 ? 14.186 -21.367 -24.188 1.00 94.75 81 PRO A N 1
ATOM 635 C CA . PRO A 1 81 ? 14.555 -22.271 -25.278 1.00 94.75 81 PRO A CA 1
ATOM 636 C C . PRO A 1 81 ? 13.384 -22.565 -26.226 1.00 94.75 81 PRO A C 1
ATOM 638 O O . PRO A 1 81 ? 12.223 -22.598 -25.818 1.00 94.75 81 PRO A O 1
ATOM 641 N N . ASN A 1 82 ? 13.691 -22.843 -27.495 1.00 94.19 82 ASN A N 1
ATOM 642 C CA . ASN A 1 82 ? 12.742 -23.234 -28.553 1.00 94.19 82 ASN A CA 1
ATOM 643 C C . ASN A 1 82 ? 11.685 -22.192 -28.967 1.00 94.19 82 ASN A C 1
ATOM 645 O O . ASN A 1 82 ? 10.848 -22.495 -29.825 1.00 94.19 82 ASN A O 1
ATOM 649 N N . VAL A 1 83 ? 11.683 -20.981 -28.400 1.00 95.38 83 VAL A N 1
ATOM 650 C CA . VAL A 1 83 ? 10.739 -19.931 -28.816 1.00 95.38 83 VAL A CA 1
ATOM 651 C C . VAL A 1 83 ? 11.236 -19.199 -30.067 1.00 95.38 83 VAL A C 1
ATOM 653 O O . VAL A 1 83 ? 12.433 -18.952 -30.228 1.00 95.38 83 VAL A O 1
ATOM 656 N N . TRP A 1 84 ? 10.307 -18.825 -30.943 1.00 97.75 84 TRP A N 1
ATOM 657 C CA . TRP A 1 84 ? 10.535 -17.898 -32.047 1.00 97.75 84 TRP A CA 1
ATOM 658 C C . TRP A 1 84 ? 10.610 -16.458 -31.535 1.00 97.75 84 TRP A C 1
ATOM 660 O O . TRP A 1 84 ? 9.860 -16.058 -30.641 1.00 97.75 84 TRP A O 1
ATOM 670 N N . THR A 1 85 ? 11.520 -15.673 -32.105 1.00 96.81 85 THR A N 1
ATOM 671 C CA . THR A 1 85 ? 11.788 -14.287 -31.707 1.00 96.81 85 THR A CA 1
ATOM 672 C C . THR A 1 85 ? 12.279 -13.452 -32.900 1.00 96.81 85 THR A C 1
ATOM 674 O O . THR A 1 85 ? 12.482 -13.983 -33.996 1.00 96.81 85 THR A O 1
ATOM 677 N N . ASN A 1 86 ? 12.452 -12.139 -32.711 1.00 97.38 86 ASN A N 1
ATOM 678 C CA . ASN A 1 86 ? 13.134 -11.256 -33.671 1.00 97.38 86 ASN A CA 1
ATOM 679 C C . ASN A 1 86 ? 14.574 -11.711 -33.955 1.00 97.38 86 ASN A C 1
ATOM 681 O O . ASN A 1 86 ? 15.092 -12.609 -33.303 1.00 97.38 86 ASN A O 1
ATOM 685 N N . THR A 1 87 ? 15.226 -11.053 -34.914 1.00 97.44 87 THR A N 1
ATOM 686 C CA . THR A 1 87 ? 16.518 -11.458 -35.478 1.00 97.44 87 THR A CA 1
ATOM 687 C C . THR A 1 87 ? 17.569 -11.845 -34.441 1.00 97.44 87 THR A C 1
ATOM 689 O O . THR A 1 87 ? 18.165 -12.903 -34.571 1.00 97.44 87 THR A O 1
ATOM 692 N N . CYS A 1 88 ? 17.823 -10.995 -33.445 1.00 96.12 88 CYS A N 1
ATOM 693 C CA . CYS A 1 88 ? 18.816 -11.246 -32.402 1.00 96.12 88 CYS A CA 1
ATOM 694 C C . CYS A 1 88 ? 18.471 -10.435 -31.147 1.00 96.12 88 CYS A C 1
ATOM 696 O O . CYS A 1 88 ? 18.107 -9.260 -31.260 1.00 96.12 88 CYS A O 1
ATOM 698 N N . CYS A 1 89 ? 18.599 -11.049 -29.968 1.00 94.00 89 CYS A N 1
ATOM 699 C CA . CYS A 1 89 ? 18.376 -10.409 -28.667 1.00 94.00 89 CYS A CA 1
ATOM 700 C C . CYS A 1 89 ? 19.454 -10.820 -27.683 1.00 94.00 89 CYS A C 1
ATOM 702 O O . CYS A 1 89 ? 19.725 -12.010 -27.520 1.00 94.00 89 CYS A O 1
ATOM 704 N N . SER A 1 90 ? 20.041 -9.847 -26.997 1.00 95.62 90 SER A N 1
ATOM 705 C CA . SER A 1 90 ? 21.058 -10.100 -25.983 1.00 95.62 90 SER A CA 1
ATOM 706 C C . SER A 1 90 ? 21.292 -8.833 -25.160 1.00 95.62 90 SER A C 1
ATOM 708 O O . SER A 1 90 ? 20.532 -7.872 -25.207 1.00 95.62 90 SER A O 1
ATOM 710 N N . HIS A 1 91 ? 22.376 -8.835 -24.399 1.00 96.94 91 HIS A N 1
ATOM 711 C CA . HIS A 1 91 ? 22.759 -7.791 -23.470 1.00 96.94 91 HIS A CA 1
ATOM 712 C C . HIS A 1 91 ? 24.051 -7.104 -23.926 1.00 96.94 91 HIS A C 1
ATOM 714 O O . HIS A 1 91 ? 24.976 -7.800 -24.380 1.00 96.94 91 HIS A O 1
ATOM 720 N N . PRO A 1 92 ? 24.160 -5.770 -23.781 1.00 96.50 92 PRO A N 1
ATOM 721 C CA . PRO A 1 92 ? 25.459 -5.115 -23.735 1.00 96.50 92 PRO A CA 1
ATOM 722 C C . PRO A 1 92 ? 26.216 -5.564 -22.481 1.00 96.50 92 PRO A C 1
ATOM 724 O O . PRO A 1 92 ? 25.624 -5.722 -21.408 1.00 96.50 92 PRO A O 1
ATOM 727 N N . LEU A 1 93 ? 27.525 -5.772 -22.609 1.00 95.69 93 LEU A N 1
ATOM 728 C CA . LEU A 1 93 ? 28.354 -6.278 -21.517 1.00 95.69 93 LEU A CA 1
ATOM 729 C C . LEU A 1 93 ? 29.345 -5.229 -20.996 1.00 95.69 93 LEU A C 1
ATOM 731 O O . LEU A 1 93 ? 29.830 -4.364 -21.729 1.00 95.69 93 LEU A O 1
ATOM 735 N N . THR A 1 94 ? 29.692 -5.315 -19.712 1.00 91.50 94 THR A N 1
ATOM 736 C CA . THR A 1 94 ? 30.726 -4.458 -19.114 1.00 91.50 94 THR A CA 1
ATOM 737 C C . THR A 1 94 ? 32.134 -5.025 -19.342 1.00 91.50 94 THR A C 1
ATOM 739 O O . THR A 1 94 ? 32.322 -6.216 -19.569 1.00 91.50 94 THR A O 1
ATOM 742 N N . GLY A 1 95 ? 33.160 -4.166 -19.278 1.00 84.19 95 GLY A N 1
ATOM 743 C CA . GLY A 1 95 ? 34.568 -4.598 -19.302 1.00 84.19 95 GLY A CA 1
ATOM 744 C C . GLY A 1 95 ? 35.224 -4.719 -20.685 1.00 84.19 95 GLY A C 1
ATOM 745 O O . GLY A 1 95 ? 36.391 -5.104 -20.761 1.00 84.19 95 GLY A O 1
ATOM 746 N N . PHE A 1 96 ? 34.530 -4.337 -21.761 1.00 80.00 96 PHE A N 1
ATOM 747 C CA . PHE A 1 96 ? 35.046 -4.389 -23.134 1.00 80.00 96 PHE A CA 1
ATOM 748 C C . PHE A 1 96 ? 35.630 -3.058 -23.614 1.00 80.00 96 PHE A C 1
ATOM 750 O O . PHE A 1 96 ? 35.228 -1.974 -23.190 1.00 80.00 96 PHE A O 1
ATOM 757 N N . THR A 1 97 ? 36.602 -3.145 -24.523 1.00 79.81 97 THR A N 1
ATOM 758 C CA . THR A 1 97 ? 37.112 -2.006 -25.297 1.00 79.81 97 THR A CA 1
ATOM 759 C C . THR A 1 97 ? 37.099 -2.374 -26.780 1.00 79.81 97 THR A C 1
ATOM 761 O O . THR A 1 97 ? 37.763 -3.346 -27.136 1.00 79.81 97 THR A O 1
ATOM 764 N N . PRO A 1 98 ? 36.428 -1.604 -27.654 1.00 87.00 98 PRO A N 1
ATOM 765 C CA . PRO A 1 98 ? 35.573 -0.448 -27.359 1.00 87.00 98 PRO A CA 1
ATOM 766 C C . PRO A 1 98 ? 34.361 -0.799 -26.474 1.00 87.00 98 PRO A C 1
ATOM 768 O O . PRO A 1 98 ? 33.846 -1.907 -26.551 1.00 87.00 98 PRO A O 1
ATOM 771 N N . THR A 1 99 ? 33.923 0.137 -25.624 1.00 91.69 99 THR A N 1
ATOM 772 C CA . THR A 1 99 ? 32.838 -0.099 -24.646 1.00 91.69 99 THR A CA 1
ATOM 773 C C . THR A 1 99 ? 31.500 -0.432 -25.313 1.00 91.69 99 THR A C 1
ATOM 775 O O . THR A 1 99 ? 31.169 0.159 -26.346 1.00 91.69 99 THR A O 1
ATOM 778 N N . GLU A 1 100 ? 30.734 -1.333 -24.695 1.00 95.06 100 GLU A N 1
ATOM 779 C CA . GLU A 1 100 ? 29.318 -1.600 -25.001 1.00 95.06 100 GLU A CA 1
ATOM 780 C C . GLU A 1 100 ? 28.356 -0.886 -24.035 1.00 95.06 100 GLU A C 1
ATOM 782 O O . GLU A 1 100 ? 27.140 -0.980 -24.165 1.00 95.06 100 GLU A O 1
ATOM 787 N N . VAL A 1 101 ? 28.895 -0.164 -23.052 1.00 93.75 101 VAL A N 1
ATOM 788 C CA . VAL A 1 101 ? 28.121 0.568 -22.048 1.00 93.75 101 VAL A CA 1
ATOM 789 C C . VAL A 1 101 ? 27.794 1.966 -22.565 1.00 93.75 101 VAL A C 1
ATOM 791 O O . VAL A 1 101 ? 28.697 2.801 -22.644 1.00 93.75 101 VAL A O 1
ATOM 794 N N . ASP A 1 102 ? 26.518 2.210 -22.862 1.00 92.62 102 ASP A N 1
ATOM 795 C CA . ASP A 1 102 ? 25.958 3.549 -23.089 1.00 92.62 102 ASP A CA 1
ATOM 796 C C . ASP A 1 102 ? 25.569 4.212 -21.763 1.00 92.62 102 ASP A C 1
ATOM 798 O O . ASP A 1 102 ? 24.976 3.576 -20.882 1.00 92.62 102 ASP A O 1
ATOM 802 N N . ARG A 1 103 ? 25.886 5.495 -21.614 1.00 85.50 103 ARG A N 1
ATOM 803 C CA . ARG A 1 103 ? 25.434 6.337 -20.502 1.00 85.50 103 ARG A CA 1
ATOM 804 C C . ARG A 1 103 ? 24.190 7.139 -20.903 1.00 85.50 103 ARG A C 1
ATOM 806 O O . ARG A 1 103 ? 23.903 7.245 -22.094 1.00 85.50 103 ARG A O 1
ATOM 813 N N . PRO A 1 104 ? 23.460 7.740 -19.945 1.00 80.00 104 PRO A N 1
ATOM 814 C CA . PRO A 1 104 ? 22.307 8.584 -20.264 1.00 80.00 104 PRO A CA 1
ATOM 815 C C . PRO A 1 104 ? 22.606 9.691 -21.289 1.00 80.00 104 PRO A C 1
ATOM 817 O O . PRO A 1 104 ? 21.739 10.044 -22.085 1.00 80.00 104 PRO A O 1
ATOM 820 N N . GLU A 1 105 ? 23.837 10.210 -21.328 1.00 81.38 105 GLU A N 1
ATOM 821 C CA . GLU A 1 105 ? 24.247 11.213 -22.316 1.00 81.38 105 GLU A CA 1
ATOM 822 C C . GLU A 1 105 ? 24.334 10.642 -23.741 1.00 81.38 105 GLU A C 1
ATOM 824 O O . GLU A 1 105 ? 23.977 11.336 -24.689 1.00 81.38 105 GLU A O 1
ATOM 829 N N . ASP A 1 106 ? 24.745 9.377 -23.889 1.00 82.44 106 ASP A N 1
ATOM 830 C CA . ASP A 1 106 ? 24.857 8.675 -25.180 1.00 82.44 106 ASP A CA 1
ATOM 831 C C . ASP A 1 106 ? 23.477 8.298 -25.759 1.00 82.44 106 ASP A C 1
ATOM 833 O O . ASP A 1 106 ? 23.331 8.013 -26.949 1.00 82.44 106 ASP A O 1
ATOM 837 N N . LEU A 1 107 ? 22.440 8.297 -24.915 1.00 86.12 107 LEU A N 1
ATOM 838 C CA . LEU A 1 107 ? 21.053 8.120 -25.337 1.00 86.12 107 LEU A CA 1
ATOM 839 C C . LEU A 1 107 ? 20.433 9.429 -25.844 1.00 86.12 107 LEU A C 1
ATOM 841 O O . LEU A 1 107 ? 19.525 9.389 -26.673 1.00 86.12 107 LEU A O 1
ATOM 845 N N . ALA A 1 108 ? 20.898 10.586 -25.364 1.00 81.94 108 ALA A N 1
ATOM 846 C CA . ALA A 1 108 ? 20.252 11.874 -25.618 1.00 81.94 108 ALA A CA 1
ATOM 847 C C . ALA A 1 108 ? 20.150 12.217 -27.116 1.00 81.94 108 ALA A C 1
ATOM 849 O O . ALA A 1 108 ? 19.167 12.833 -27.535 1.00 81.94 108 ALA A O 1
ATOM 850 N N . ASP A 1 109 ? 21.128 11.786 -27.916 1.00 79.06 109 ASP A N 1
ATOM 851 C CA . ASP A 1 109 ? 21.162 11.948 -29.374 1.00 79.06 109 ASP A CA 1
ATOM 852 C C . ASP A 1 109 ? 20.720 10.691 -30.152 1.00 79.06 109 ASP A C 1
ATOM 854 O O . ASP A 1 109 ? 20.738 10.684 -31.383 1.00 79.06 109 ASP A O 1
ATOM 858 N N . GLY A 1 110 ? 20.310 9.629 -29.449 1.00 81.56 110 GLY A N 1
ATOM 859 C CA . GLY A 1 110 ? 19.898 8.354 -30.039 1.00 81.56 110 GLY A CA 1
ATOM 860 C C . GLY A 1 110 ? 21.039 7.570 -30.698 1.00 81.56 110 GLY A C 1
ATOM 861 O O . GLY A 1 110 ? 20.777 6.641 -31.469 1.00 81.56 110 GLY A O 1
ATOM 862 N N . SER A 1 111 ? 22.301 7.927 -30.438 1.00 86.56 111 SER A N 1
ATOM 863 C CA . SER A 1 111 ? 23.452 7.258 -31.043 1.00 86.56 111 SER A CA 1
ATOM 864 C C . SER A 1 111 ? 23.616 5.826 -30.534 1.00 86.56 111 SER A C 1
ATOM 866 O O . SER A 1 111 ? 23.813 4.934 -31.369 1.00 86.56 111 SER A O 1
ATOM 868 N N . VAL A 1 112 ? 23.485 5.612 -29.214 1.00 93.31 112 VAL A N 1
ATOM 869 C CA . VAL A 1 112 ? 23.502 4.310 -28.504 1.00 93.31 112 VAL A CA 1
ATOM 870 C C . VAL A 1 112 ? 24.591 3.357 -29.018 1.00 93.31 112 VAL A C 1
ATOM 872 O O . VAL A 1 112 ? 24.363 2.202 -29.394 1.00 93.31 112 VAL A O 1
ATOM 875 N N . MET A 1 113 ? 25.807 3.893 -29.135 1.00 95.25 113 MET A N 1
ATOM 876 C CA . MET A 1 113 ? 26.933 3.222 -29.787 1.00 95.25 113 MET A CA 1
ATOM 877 C C . MET A 1 113 ? 27.372 1.947 -29.067 1.00 95.25 113 MET A C 1
ATOM 879 O O . MET A 1 113 ? 27.862 1.022 -29.721 1.00 95.25 113 MET A O 1
ATOM 883 N N . GLY A 1 114 ? 27.219 1.892 -27.747 1.00 95.25 114 GLY A N 1
ATOM 884 C CA . GLY A 1 114 ? 27.525 0.724 -26.938 1.00 95.25 114 GLY A CA 1
ATOM 885 C C . GLY A 1 114 ? 26.634 -0.461 -27.299 1.00 95.25 114 GLY A C 1
ATOM 886 O O . GLY A 1 114 ? 27.134 -1.529 -27.663 1.00 95.25 114 GLY A O 1
ATOM 887 N N . VAL A 1 115 ? 25.321 -0.249 -27.315 1.00 96.38 115 VAL A N 1
ATOM 888 C CA . VAL A 1 115 ? 24.339 -1.283 -27.634 1.00 96.38 115 VAL A CA 1
ATOM 889 C C . VAL A 1 115 ? 24.438 -1.734 -29.092 1.00 96.38 115 VAL A C 1
ATOM 891 O O . VAL A 1 115 ? 24.320 -2.923 -29.377 1.00 96.38 115 VAL A O 1
ATOM 894 N N . LYS A 1 116 ? 24.764 -0.825 -30.024 1.00 97.38 116 LYS A N 1
ATOM 895 C CA . LYS A 1 116 ? 25.014 -1.184 -31.433 1.00 97.38 116 LYS A CA 1
ATOM 896 C C . LYS A 1 116 ? 26.230 -2.098 -31.590 1.00 97.38 116 LYS A C 1
ATOM 898 O O . LYS A 1 116 ? 26.200 -3.016 -32.403 1.00 97.38 116 LYS A O 1
ATOM 903 N N . ARG A 1 117 ? 27.297 -1.891 -30.809 1.00 96.69 117 ARG A N 1
ATOM 904 C CA . ARG A 1 117 ? 28.461 -2.799 -30.803 1.00 96.69 117 ARG A CA 1
ATOM 905 C C . ARG A 1 117 ? 28.094 -4.175 -30.259 1.00 96.69 117 ARG A C 1
ATOM 907 O O . ARG A 1 117 ? 28.473 -5.175 -30.866 1.00 96.69 117 ARG A O 1
ATOM 914 N N . ALA A 1 118 ? 27.313 -4.215 -29.181 1.00 96.88 118 ALA A N 1
ATOM 915 C CA . ALA A 1 118 ? 26.808 -5.465 -28.624 1.00 96.88 118 ALA A CA 1
ATOM 916 C C . ALA A 1 118 ? 25.931 -6.227 -29.636 1.00 96.88 118 ALA A C 1
ATOM 918 O O . ALA A 1 118 ? 26.077 -7.441 -29.786 1.00 96.88 118 ALA A O 1
ATOM 919 N N . ALA A 1 119 ? 25.090 -5.508 -30.387 1.00 97.81 119 ALA A N 1
ATOM 920 C CA . ALA A 1 119 ? 24.282 -6.060 -31.469 1.00 97.81 119 ALA A CA 1
ATOM 921 C C . ALA A 1 119 ? 25.140 -6.675 -32.582 1.00 97.81 119 ALA A C 1
ATOM 923 O O . ALA A 1 119 ? 24.909 -7.821 -32.955 1.00 97.81 119 ALA A O 1
ATOM 924 N N . VAL A 1 120 ? 26.169 -5.970 -33.064 1.00 96.88 120 VAL A N 1
ATOM 925 C CA . VAL A 1 120 ? 27.105 -6.506 -34.070 1.00 96.88 120 VAL A CA 1
ATOM 926 C C . VAL A 1 120 ? 27.795 -7.778 -33.572 1.00 96.88 120 VAL A C 1
ATOM 928 O O . VAL A 1 120 ? 27.801 -8.784 -34.278 1.00 96.88 120 VAL A O 1
ATOM 931 N N . ARG A 1 121 ? 28.315 -7.770 -32.336 1.00 95.25 121 ARG A N 1
ATOM 932 C CA . ARG A 1 121 ? 28.955 -8.948 -31.728 1.00 95.25 121 ARG A CA 1
ATOM 933 C C . ARG A 1 121 ? 28.010 -10.147 -31.674 1.00 95.25 121 ARG A C 1
ATOM 935 O O . ARG A 1 121 ? 28.423 -11.272 -31.942 1.00 95.25 121 ARG A O 1
ATOM 942 N N . LYS A 1 122 ? 26.752 -9.929 -31.290 1.00 95.75 122 LYS A N 1
ATOM 943 C CA . LYS A 1 122 ? 25.793 -11.025 -31.117 1.00 95.75 122 LYS A CA 1
ATOM 944 C C . LYS A 1 122 ? 25.155 -11.502 -32.414 1.00 95.75 122 LYS A C 1
ATOM 946 O O . LYS A 1 122 ? 24.866 -12.688 -32.493 1.00 95.75 122 LYS A O 1
ATOM 951 N N . LEU A 1 123 ? 25.028 -10.654 -33.433 1.00 96.88 123 LEU A N 1
ATOM 952 C CA . LEU A 1 123 ? 24.647 -11.086 -34.782 1.00 96.88 123 LEU A CA 1
ATOM 953 C C . LEU A 1 123 ? 25.697 -12.019 -35.400 1.00 96.88 123 LEU A C 1
ATOM 955 O O . LEU A 1 123 ? 25.329 -13.019 -36.015 1.00 96.88 123 LEU A O 1
ATOM 959 N N . ASP A 1 124 ? 26.986 -11.738 -35.192 1.00 95.25 124 ASP A N 1
ATOM 960 C CA . ASP A 1 124 ? 28.061 -12.652 -35.595 1.00 95.25 124 ASP A CA 1
ATOM 961 C C . ASP A 1 124 ? 27.997 -13.958 -34.788 1.00 95.25 124 ASP A C 1
ATOM 963 O O . ASP A 1 124 ? 27.955 -15.045 -35.353 1.00 95.25 124 ASP A O 1
ATOM 967 N N . HIS A 1 125 ? 27.869 -13.870 -33.462 1.00 93.56 125 HIS A N 1
ATOM 968 C CA . HIS A 1 125 ? 27.824 -15.064 -32.616 1.00 93.56 125 HIS A CA 1
ATOM 969 C C . HIS A 1 125 ? 26.607 -15.977 -32.863 1.00 93.56 125 HIS A C 1
ATOM 971 O O . HIS A 1 125 ? 26.764 -17.194 -32.896 1.00 93.56 125 HIS A O 1
ATOM 977 N N . GLU A 1 126 ? 25.394 -15.427 -32.982 1.00 95.19 126 GLU A N 1
ATOM 978 C CA . GLU A 1 126 ? 24.166 -16.230 -33.120 1.00 95.19 126 GLU A CA 1
ATOM 979 C C . GLU A 1 126 ? 23.930 -16.677 -34.563 1.00 95.19 126 GLU A C 1
ATOM 981 O O . GLU A 1 126 ? 23.568 -17.827 -34.804 1.00 95.19 126 GLU A O 1
ATOM 986 N N . LEU A 1 127 ? 24.146 -15.782 -35.531 1.00 96.12 127 LEU A N 1
ATOM 987 C CA . LEU A 1 127 ? 23.745 -15.985 -36.925 1.00 96.12 127 LEU A CA 1
ATOM 988 C C . LEU A 1 127 ? 24.927 -16.093 -37.896 1.00 96.12 127 LEU A C 1
ATOM 990 O O . LEU A 1 127 ? 24.715 -16.381 -39.078 1.00 96.12 127 LEU A O 1
ATOM 994 N N . GLY A 1 128 ? 26.161 -15.874 -37.435 1.00 95.25 128 GLY A N 1
ATOM 995 C CA . GLY A 1 128 ? 27.353 -15.848 -38.283 1.00 95.25 128 GLY A CA 1
ATOM 996 C C . GLY A 1 128 ? 27.382 -14.660 -39.242 1.00 95.25 128 GLY A C 1
ATOM 997 O O . GLY A 1 128 ? 28.014 -14.758 -40.293 1.00 95.25 128 GLY A O 1
ATOM 998 N N . ILE A 1 129 ? 26.644 -13.583 -38.939 1.00 95.50 129 ILE A N 1
ATOM 999 C CA . ILE A 1 129 ? 26.599 -12.381 -39.777 1.00 95.50 129 ILE A CA 1
ATOM 1000 C C . ILE A 1 129 ? 27.834 -11.529 -39.457 1.00 95.50 129 ILE A C 1
ATOM 1002 O O . ILE A 1 129 ? 27.914 -10.971 -38.360 1.00 95.50 129 ILE A O 1
ATOM 1006 N N . PRO A 1 130 ? 28.778 -11.377 -40.400 1.00 92.88 130 PRO A N 1
ATOM 1007 C CA . PRO A 1 130 ? 30.036 -10.698 -40.130 1.00 92.88 130 PRO A CA 1
ATOM 1008 C C . PRO A 1 130 ? 29.822 -9.193 -39.923 1.00 92.88 130 PRO A C 1
ATOM 1010 O O . PRO A 1 130 ? 28.946 -8.580 -40.541 1.00 92.88 130 PRO A O 1
ATOM 1013 N N . ALA A 1 131 ? 30.648 -8.576 -39.077 1.00 92.12 131 ALA A N 1
ATOM 1014 C CA . ALA A 1 131 ? 30.519 -7.168 -38.698 1.00 92.12 131 ALA A CA 1
ATOM 1015 C C . ALA A 1 131 ? 30.542 -6.199 -39.896 1.00 92.12 131 ALA A C 1
ATOM 1017 O O . ALA A 1 131 ? 29.900 -5.148 -39.860 1.00 92.12 131 ALA A O 1
ATOM 1018 N N . GLU A 1 132 ? 31.237 -6.556 -40.979 1.00 92.12 132 GLU A N 1
ATOM 1019 C CA . GLU A 1 132 ? 31.308 -5.774 -42.216 1.00 92.12 132 GLU A CA 1
ATOM 1020 C C . GLU A 1 132 ? 29.959 -5.694 -42.945 1.00 92.12 132 GLU A C 1
ATOM 1022 O O . GLU A 1 132 ? 29.710 -4.726 -43.663 1.00 92.12 132 GLU A O 1
ATOM 1027 N N . ALA A 1 133 ? 29.082 -6.687 -42.758 1.00 92.88 133 ALA A N 1
ATOM 1028 C CA . ALA A 1 133 ? 27.744 -6.701 -43.344 1.00 92.88 133 ALA A CA 1
ATOM 1029 C C . ALA A 1 133 ? 26.756 -5.804 -42.580 1.00 92.88 133 ALA A C 1
ATOM 1031 O O . ALA A 1 133 ? 25.745 -5.392 -43.145 1.00 92.88 133 ALA A O 1
ATOM 1032 N N . VAL A 1 134 ? 27.043 -5.486 -41.315 1.00 95.31 134 VAL A N 1
ATOM 1033 C CA . VAL A 1 134 ? 26.160 -4.730 -40.413 1.00 95.31 134 VAL A CA 1
ATOM 1034 C C . VAL A 1 134 ? 26.911 -3.559 -39.761 1.00 95.31 134 VAL A C 1
ATOM 1036 O O . VAL A 1 134 ? 27.138 -3.547 -38.550 1.00 95.31 134 VAL A O 1
ATOM 1039 N N . PRO A 1 135 ? 27.327 -2.539 -40.537 1.00 94.75 135 PRO A N 1
ATOM 1040 C CA . PRO A 1 135 ? 28.065 -1.407 -39.986 1.00 94.75 135 PRO A CA 1
ATOM 1041 C C . PRO A 1 135 ? 27.228 -0.652 -38.942 1.00 94.75 135 PRO A C 1
ATOM 1043 O O . PRO A 1 135 ? 26.025 -0.469 -39.108 1.00 94.75 135 PRO A O 1
ATOM 1046 N N . LEU A 1 136 ? 27.872 -0.140 -37.886 1.00 95.31 136 LEU A N 1
ATOM 1047 C CA . LEU A 1 136 ? 27.192 0.524 -36.757 1.00 95.31 136 LEU A CA 1
ATOM 1048 C C . LEU A 1 136 ? 26.266 1.678 -37.187 1.00 95.31 136 LEU A C 1
ATOM 1050 O O . LEU A 1 136 ? 25.234 1.913 -36.564 1.00 95.31 136 LEU A O 1
ATOM 1054 N N . SER A 1 137 ? 26.616 2.389 -38.261 1.00 93.31 137 SER A N 1
ATOM 1055 C CA . SER A 1 137 ? 25.813 3.484 -38.816 1.00 93.31 137 SER A CA 1
ATOM 1056 C C . SER A 1 137 ? 24.510 3.030 -39.479 1.00 93.31 137 SER A C 1
ATOM 1058 O O . SER A 1 137 ? 23.622 3.856 -39.661 1.00 93.31 137 SER A O 1
ATOM 1060 N N . ALA A 1 138 ? 24.382 1.750 -39.839 1.00 93.44 138 ALA A N 1
ATOM 1061 C CA . ALA A 1 138 ? 23.165 1.195 -40.428 1.00 93.44 138 ALA A CA 1
ATOM 1062 C C . ALA A 1 138 ? 22.089 0.865 -39.382 1.00 93.44 138 ALA A C 1
ATOM 1064 O O . ALA A 1 138 ? 20.934 0.655 -39.746 1.00 93.44 138 ALA A O 1
ATOM 1065 N N . PHE A 1 139 ? 22.443 0.832 -38.092 1.00 96.75 139 PHE A N 1
ATOM 1066 C CA . PHE A 1 139 ? 21.477 0.601 -37.025 1.00 96.75 139 PHE A CA 1
ATOM 1067 C C . P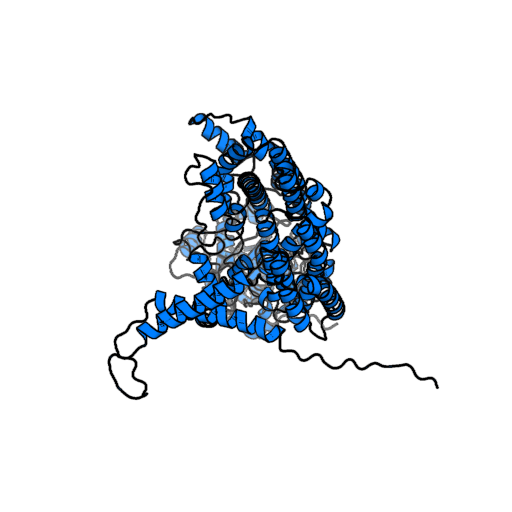HE A 1 139 ? 20.719 1.876 -36.666 1.00 96.75 139 PHE A C 1
ATOM 1069 O O . PHE A 1 139 ? 21.304 2.889 -36.262 1.00 96.75 139 PHE A O 1
ATOM 1076 N N . LYS A 1 140 ? 19.396 1.770 -36.709 1.00 96.38 140 LYS A N 1
ATOM 1077 C CA . LYS A 1 140 ? 18.448 2.776 -36.255 1.00 96.38 140 LYS A CA 1
ATOM 1078 C C . LYS A 1 140 ? 17.915 2.403 -34.876 1.00 96.38 140 LYS A C 1
ATOM 1080 O O . LYS A 1 140 ? 17.262 1.378 -34.727 1.00 96.38 140 LYS A O 1
ATOM 1085 N N . PHE A 1 141 ? 18.174 3.237 -33.876 1.00 97.25 141 PHE A N 1
ATOM 1086 C CA . PHE A 1 141 ? 17.490 3.137 -32.588 1.00 97.25 141 PHE A CA 1
ATOM 1087 C C . PHE A 1 141 ? 16.077 3.705 -32.711 1.00 97.25 141 PHE A C 1
ATOM 1089 O O . PHE A 1 141 ? 15.907 4.736 -33.358 1.00 97.25 141 PHE A O 1
ATOM 1096 N N . LEU A 1 142 ? 15.089 3.045 -32.104 1.00 96.44 142 LEU A N 1
ATOM 1097 C CA . LEU A 1 142 ? 13.705 3.524 -32.078 1.00 96.44 142 LEU A CA 1
ATOM 1098 C C . LEU A 1 142 ? 13.278 3.935 -30.670 1.00 96.44 142 LEU A C 1
ATOM 1100 O O . LEU A 1 142 ? 12.974 5.095 -30.433 1.00 96.44 142 LEU A O 1
ATOM 1104 N N . THR A 1 143 ? 13.238 3.008 -29.719 1.00 96.38 143 THR A N 1
ATOM 1105 C CA . THR A 1 143 ? 12.736 3.297 -28.370 1.00 96.38 143 THR A CA 1
ATOM 1106 C C . THR A 1 143 ? 13.254 2.278 -27.357 1.00 96.38 143 THR A C 1
ATOM 1108 O O . THR A 1 143 ? 14.006 1.366 -27.711 1.00 96.38 143 THR A O 1
ATOM 1111 N N . ARG A 1 144 ? 12.836 2.430 -26.097 1.00 97.12 144 ARG A N 1
ATOM 1112 C CA . ARG A 1 144 ? 13.109 1.503 -24.996 1.00 97.12 144 ARG A CA 1
ATOM 1113 C C . ARG A 1 144 ? 11.825 0.844 -24.504 1.00 97.12 144 ARG A C 1
ATOM 1115 O O . ARG A 1 144 ? 10.822 1.527 -24.264 1.00 97.12 144 ARG A O 1
ATOM 1122 N N . LEU A 1 145 ? 11.886 -0.469 -24.323 1.00 96.00 145 LEU A N 1
ATOM 1123 C CA . LEU A 1 145 ? 10.838 -1.312 -23.757 1.00 96.00 145 LEU A CA 1
ATOM 1124 C C . LEU A 1 145 ? 11.278 -1.799 -22.375 1.00 96.00 145 LEU A C 1
ATOM 1126 O O . LEU A 1 145 ? 12.287 -2.475 -22.264 1.00 96.00 145 LEU A O 1
ATOM 1130 N N . HIS A 1 146 ? 10.506 -1.524 -21.331 1.00 96.44 146 HIS A N 1
ATOM 1131 C CA . HIS A 1 146 ? 10.691 -2.154 -20.024 1.00 96.44 146 HIS A CA 1
ATOM 1132 C C . HIS A 1 146 ? 9.625 -3.218 -19.811 1.00 96.44 146 HIS A C 1
ATOM 1134 O O . HIS A 1 146 ? 8.426 -2.932 -19.854 1.00 96.44 146 HIS A O 1
ATOM 1140 N N . TYR A 1 147 ? 10.061 -4.450 -19.590 1.00 93.50 147 TYR A N 1
ATOM 1141 C CA . TYR A 1 147 ? 9.176 -5.580 -19.344 1.00 93.50 147 TYR A CA 1
ATOM 1142 C C . TYR A 1 147 ? 9.816 -6.560 -18.366 1.00 93.50 147 TYR A C 1
ATOM 1144 O O . TYR A 1 147 ? 11.016 -6.516 -18.097 1.00 93.50 147 TYR A O 1
ATOM 1152 N N . TYR A 1 148 ? 8.999 -7.463 -17.837 1.00 92.81 148 TYR A N 1
ATOM 1153 C CA . TYR A 1 148 ? 9.474 -8.629 -17.108 1.00 92.81 148 TYR A CA 1
ATOM 1154 C C . TYR A 1 148 ? 8.616 -9.842 -17.450 1.00 92.81 148 TYR A C 1
ATOM 1156 O O . TYR A 1 148 ? 7.416 -9.700 -17.669 1.00 92.81 148 TYR A O 1
ATOM 1164 N N . ALA A 1 149 ? 9.207 -11.033 -17.502 1.00 93.12 149 ALA A N 1
ATOM 1165 C CA . ALA A 1 149 ? 8.521 -12.269 -17.863 1.00 93.12 149 ALA A CA 1
ATOM 1166 C C . ALA A 1 149 ? 9.208 -13.485 -17.236 1.00 93.12 149 ALA A C 1
ATOM 1168 O O . ALA A 1 149 ? 10.414 -13.660 -17.378 1.00 93.12 149 ALA A O 1
ATOM 1169 N N . ALA A 1 150 ? 8.444 -14.355 -16.566 1.00 93.19 150 ALA A N 1
ATOM 1170 C CA . ALA A 1 150 ? 8.969 -15.648 -16.139 1.00 93.19 150 ALA A CA 1
ATOM 1171 C C . ALA A 1 150 ? 8.915 -16.658 -17.289 1.00 93.19 150 ALA A C 1
ATOM 1173 O O . ALA A 1 150 ? 7.952 -16.722 -18.063 1.00 93.19 150 ALA A O 1
ATOM 1174 N N . ASP A 1 151 ? 9.927 -17.511 -17.358 1.00 93.19 151 ASP A N 1
ATOM 1175 C CA . ASP A 1 151 ? 10.050 -18.525 -18.394 1.00 93.19 151 ASP A CA 1
ATOM 1176 C C . ASP A 1 151 ? 9.264 -19.795 -18.044 1.00 93.19 151 ASP A C 1
ATOM 1178 O O . ASP A 1 151 ? 9.796 -20.879 -17.827 1.00 93.19 151 ASP A O 1
ATOM 1182 N N . ILE A 1 152 ? 7.952 -19.645 -17.910 1.00 91.31 152 ILE A N 1
ATOM 1183 C CA . ILE A 1 152 ? 7.048 -20.734 -17.515 1.00 91.31 152 ILE A CA 1
ATOM 1184 C C . ILE A 1 152 ? 6.701 -21.621 -18.695 1.00 91.31 152 ILE A C 1
ATOM 1186 O O . ILE A 1 152 ? 6.456 -22.815 -18.528 1.00 91.31 152 ILE A O 1
ATOM 1190 N N . VAL A 1 153 ? 6.650 -21.019 -19.879 1.00 86.69 153 VAL A N 1
ATOM 1191 C CA . VAL A 1 153 ? 6.232 -21.685 -21.108 1.00 86.69 153 VAL A CA 1
ATOM 1192 C C . VAL A 1 153 ? 7.209 -22.801 -21.475 1.00 86.69 153 VAL A C 1
ATOM 1194 O O . VAL A 1 153 ? 6.762 -23.849 -21.933 1.00 86.69 153 VAL A O 1
ATOM 1197 N N . THR A 1 154 ? 8.506 -22.625 -21.210 1.00 88.44 154 THR A N 1
ATOM 1198 C CA . THR A 1 154 ? 9.527 -23.611 -21.587 1.00 88.44 154 THR A CA 1
ATOM 1199 C C . THR A 1 154 ? 10.043 -24.433 -20.393 1.00 88.44 154 THR A C 1
ATOM 1201 O O . THR A 1 154 ? 10.246 -25.636 -20.532 1.00 88.44 154 THR A O 1
ATOM 1204 N N . HIS A 1 155 ? 10.165 -23.838 -19.196 1.00 85.75 155 HIS A N 1
ATOM 1205 C CA . HIS A 1 155 ? 10.686 -24.508 -17.989 1.00 85.75 155 HIS A CA 1
ATOM 1206 C C . HIS A 1 155 ? 9.596 -24.936 -16.988 1.00 85.75 155 HIS A C 1
ATOM 1208 O O . HIS A 1 155 ? 9.876 -25.537 -15.946 1.00 85.75 155 HIS A O 1
ATOM 1214 N N . GLY A 1 156 ? 8.329 -24.648 -17.283 1.00 85.56 156 GLY A N 1
ATOM 1215 C CA . GLY A 1 156 ? 7.191 -25.018 -16.450 1.00 85.56 156 GLY A CA 1
ATOM 1216 C C . GLY A 1 156 ? 6.923 -24.065 -15.280 1.00 85.56 156 GLY A C 1
ATOM 1217 O O . GLY A 1 156 ? 7.601 -23.069 -15.038 1.00 85.56 156 GLY A O 1
ATOM 1218 N N . LYS A 1 157 ? 5.883 -24.381 -14.500 1.00 78.44 157 LYS A N 1
ATOM 1219 C CA . LYS A 1 157 ? 5.285 -23.474 -13.493 1.00 78.44 157 LYS A CA 1
ATOM 1220 C C . LYS A 1 157 ? 6.218 -23.021 -12.369 1.00 78.44 157 LYS A C 1
ATOM 1222 O O . LYS A 1 157 ? 5.936 -22.013 -11.728 1.00 78.44 157 LYS A O 1
ATOM 1227 N N . HIS A 1 158 ? 7.289 -23.764 -12.116 1.00 79.00 158 HIS A N 1
ATOM 1228 C CA . HIS A 1 158 ? 8.281 -23.466 -11.083 1.00 79.00 158 HIS A CA 1
ATOM 1229 C C . HIS A 1 158 ? 9.620 -23.037 -11.682 1.00 79.00 158 HIS A C 1
ATOM 1231 O O . HIS A 1 158 ? 10.646 -23.169 -11.021 1.00 79.00 158 HIS A O 1
ATOM 1237 N N . SER A 1 159 ? 9.607 -22.541 -12.922 1.00 86.00 159 SER A N 1
ATOM 1238 C CA . SER A 1 159 ? 10.802 -22.045 -13.591 1.00 86.00 159 SER A CA 1
ATOM 1239 C C . SER A 1 159 ? 11.549 -21.044 -12.706 1.00 86.00 159 SER A C 1
ATOM 1241 O O . SER A 1 159 ? 10.940 -20.071 -12.248 1.00 86.00 159 SER A O 1
ATOM 1243 N N . PRO A 1 160 ? 12.844 -21.268 -12.430 1.00 87.62 160 PRO A N 1
ATOM 1244 C CA . PRO A 1 160 ? 13.683 -20.297 -11.750 1.00 87.62 160 PRO A CA 1
ATOM 1245 C C . PRO A 1 160 ? 14.215 -19.226 -12.708 1.00 87.62 160 PRO A C 1
ATOM 1247 O O . PRO A 1 160 ? 15.023 -18.413 -12.267 1.00 87.62 160 PRO A O 1
ATOM 1250 N N . TRP A 1 161 ? 13.791 -19.236 -13.974 1.00 94.00 161 TRP A N 1
ATOM 1251 C CA . TRP A 1 161 ? 14.292 -18.391 -15.052 1.00 94.00 161 TRP A CA 1
ATOM 1252 C C . TRP A 1 161 ? 13.261 -17.358 -15.491 1.00 94.00 161 TRP A C 1
ATOM 1254 O O . TRP A 1 161 ? 12.050 -17.594 -15.439 1.00 94.00 161 TRP A O 1
ATOM 1264 N N . GLY A 1 162 ? 13.755 -16.215 -15.941 1.00 94.12 162 GLY A N 1
ATOM 1265 C CA . GLY A 1 162 ? 12.968 -15.159 -16.553 1.00 94.12 162 GLY A CA 1
ATOM 1266 C C . GLY A 1 162 ? 13.845 -13.976 -16.936 1.00 94.12 162 GLY A C 1
ATOM 1267 O O . GLY A 1 162 ? 15.055 -13.993 -16.721 1.00 94.12 162 GLY A O 1
ATOM 1268 N N . GLU A 1 163 ? 13.215 -12.940 -17.465 1.00 94.25 163 GLU A N 1
ATOM 1269 C CA . GLU A 1 163 ? 13.864 -11.700 -17.895 1.00 94.25 163 GLU A CA 1
ATOM 1270 C C . GLU A 1 163 ? 13.161 -10.503 -17.260 1.00 94.25 163 GLU A C 1
ATOM 1272 O O . GLU A 1 163 ? 11.945 -10.524 -17.064 1.00 94.25 163 GLU A O 1
ATOM 1277 N N . HIS A 1 164 ? 13.933 -9.481 -16.899 1.00 95.38 164 HIS A N 1
ATOM 1278 C CA . HIS A 1 164 ? 13.444 -8.187 -16.431 1.00 95.38 164 HIS A CA 1
ATOM 1279 C C . HIS A 1 164 ? 14.399 -7.119 -16.913 1.00 95.38 164 HIS A C 1
ATOM 1281 O O . HIS A 1 164 ? 15.514 -6.978 -16.409 1.00 95.38 164 HIS A O 1
ATOM 1287 N N . GLU A 1 165 ? 13.970 -6.438 -17.963 1.00 97.56 165 GLU A N 1
ATOM 1288 C CA . GLU A 1 165 ? 14.893 -5.777 -18.865 1.00 97.56 165 GLU A CA 1
ATOM 1289 C C . GLU A 1 165 ? 14.362 -4.426 -19.311 1.00 97.56 165 GLU A C 1
ATOM 1291 O O . GLU A 1 165 ? 13.160 -4.271 -19.543 1.00 97.56 165 GLU A O 1
ATOM 1296 N N . ILE A 1 166 ? 15.283 -3.473 -19.466 1.00 97.75 166 ILE A N 1
ATOM 1297 C CA . ILE A 1 166 ? 15.095 -2.307 -20.331 1.00 97.75 166 ILE A CA 1
ATOM 1298 C C . ILE A 1 166 ? 15.773 -2.633 -21.660 1.00 97.75 166 ILE A C 1
ATOM 1300 O O . ILE A 1 166 ? 17.000 -2.632 -21.769 1.00 97.75 166 ILE A O 1
ATOM 1304 N N . ASP A 1 167 ? 14.948 -2.944 -22.648 1.00 97.62 167 ASP A N 1
ATOM 1305 C CA . ASP A 1 167 ? 15.310 -3.431 -23.968 1.00 97.62 167 ASP A CA 1
ATOM 1306 C C . ASP A 1 167 ? 15.369 -2.287 -24.993 1.00 97.62 167 ASP A C 1
ATOM 1308 O O . ASP A 1 167 ? 14.398 -1.549 -25.191 1.00 97.62 167 ASP A O 1
ATOM 1312 N N . TYR A 1 168 ? 16.527 -2.121 -25.631 1.00 97.94 168 TYR A N 1
ATOM 1313 C CA . TYR A 1 168 ? 16.778 -1.115 -26.662 1.00 97.94 168 TYR A CA 1
ATOM 1314 C C . TYR A 1 168 ? 16.414 -1.673 -28.038 1.00 97.94 168 TYR A C 1
ATOM 1316 O O . TYR A 1 168 ? 17.009 -2.641 -28.514 1.00 97.94 168 TYR A O 1
ATOM 1324 N N . ILE A 1 169 ? 15.470 -1.021 -28.716 1.00 98.19 169 ILE A N 1
ATOM 1325 C CA . ILE A 1 169 ? 14.955 -1.504 -29.998 1.00 98.19 169 ILE A CA 1
ATOM 1326 C C . ILE A 1 169 ? 15.788 -0.948 -31.153 1.00 98.19 169 ILE A C 1
ATOM 1328 O O . ILE A 1 169 ? 15.804 0.264 -31.392 1.00 98.19 169 ILE A O 1
ATOM 1332 N N . LEU A 1 170 ? 16.456 -1.845 -31.883 1.00 98.38 170 LEU A N 1
ATOM 1333 C CA . LEU A 1 170 ? 17.321 -1.530 -33.014 1.00 98.38 170 LEU A CA 1
ATOM 1334 C C . LEU A 1 170 ? 16.789 -2.121 -34.319 1.00 98.38 170 LEU A C 1
ATOM 1336 O O . LEU A 1 170 ? 16.516 -3.314 -34.417 1.00 98.38 170 LEU A O 1
ATOM 1340 N N . PHE A 1 171 ? 16.705 -1.295 -35.353 1.00 98.12 171 PHE A N 1
ATOM 1341 C CA . PHE A 1 171 ? 16.328 -1.694 -36.704 1.00 98.12 171 PHE A CA 1
ATOM 1342 C C . PHE A 1 171 ? 17.527 -1.589 -37.639 1.00 98.12 171 PHE A C 1
ATOM 1344 O O . PHE A 1 171 ? 18.354 -0.688 -37.509 1.00 98.12 171 PHE A O 1
ATOM 1351 N N . ILE A 1 172 ? 17.607 -2.493 -38.607 1.00 97.44 172 ILE A N 1
ATOM 1352 C CA . ILE A 1 172 ? 18.596 -2.449 -39.683 1.00 97.44 172 ILE A CA 1
ATOM 1353 C C . ILE A 1 172 ? 17.980 -3.044 -40.947 1.00 97.44 172 ILE A C 1
ATOM 1355 O O . ILE A 1 172 ? 17.232 -4.015 -40.876 1.00 97.44 172 ILE A O 1
ATOM 1359 N N . GLN A 1 173 ? 18.288 -2.471 -42.108 1.00 96.75 173 GLN A N 1
ATOM 1360 C CA . GLN A 1 173 ? 17.894 -3.038 -43.394 1.00 96.75 173 GLN A CA 1
ATOM 1361 C C . GLN A 1 173 ? 19.115 -3.204 -44.288 1.00 96.75 173 GLN A C 1
ATOM 1363 O O . GLN A 1 173 ? 19.897 -2.269 -44.461 1.00 96.75 173 GLN A O 1
ATOM 1368 N N . LEU A 1 174 ? 19.263 -4.396 -44.859 1.00 93.25 174 LEU A N 1
ATOM 1369 C CA . LEU A 1 174 ? 20.353 -4.732 -45.765 1.00 93.25 174 LEU A CA 1
ATOM 1370 C C . LEU A 1 174 ? 19.830 -4.855 -47.194 1.00 93.25 174 LEU A C 1
ATOM 1372 O O . LEU A 1 174 ? 18.830 -5.524 -47.446 1.00 93.25 174 LEU A O 1
ATOM 1376 N N . SER A 1 175 ? 20.535 -4.244 -48.148 1.00 87.12 175 SER A N 1
ATOM 1377 C CA . SER A 1 175 ? 20.174 -4.305 -49.571 1.00 87.12 175 SER A CA 1
ATOM 1378 C C . SER A 1 175 ? 20.319 -5.709 -50.169 1.00 87.12 175 SER A C 1
ATOM 1380 O O . SER A 1 175 ? 19.661 -6.023 -51.156 1.00 87.12 175 SER A O 1
ATOM 1382 N N . ALA A 1 176 ? 21.181 -6.544 -49.585 1.00 86.62 176 ALA A N 1
ATOM 1383 C CA . ALA A 1 176 ? 21.374 -7.944 -49.942 1.00 86.62 176 ALA A CA 1
ATOM 1384 C C . ALA A 1 176 ? 21.362 -8.800 -48.671 1.00 86.62 176 ALA A C 1
ATOM 1386 O O . ALA A 1 176 ? 21.817 -8.349 -47.618 1.00 86.62 176 ALA A O 1
ATOM 1387 N N . GLU A 1 177 ? 20.843 -10.023 -48.770 1.00 87.00 177 GLU A N 1
ATOM 1388 C CA . GLU A 1 177 ? 20.820 -10.950 -47.638 1.00 87.00 177 GLU A CA 1
ATOM 1389 C C . GLU A 1 177 ? 22.254 -11.339 -47.235 1.00 87.00 177 GLU A C 1
ATOM 1391 O O . GLU A 1 177 ? 23.073 -11.649 -48.109 1.00 87.00 177 GLU A O 1
ATOM 1396 N N . PRO A 1 178 ? 22.593 -11.292 -45.934 1.00 87.62 178 PRO A N 1
ATOM 1397 C CA . PRO A 1 178 ? 23.941 -11.588 -45.476 1.00 87.62 178 PRO A CA 1
ATOM 1398 C C . PRO A 1 178 ? 24.236 -13.087 -45.585 1.00 87.62 178 PRO A C 1
ATOM 1400 O O . PRO A 1 178 ? 23.341 -13.927 -45.484 1.00 87.62 178 PRO A O 1
ATOM 1403 N N . ALA A 1 179 ? 25.514 -13.438 -45.734 1.00 88.38 179 ALA A N 1
ATOM 1404 C CA . ALA A 1 179 ? 25.940 -14.817 -45.531 1.00 88.38 179 ALA A CA 1
ATOM 1405 C C . ALA A 1 179 ? 25.705 -15.186 -44.060 1.00 88.38 179 ALA A C 1
ATOM 1407 O O . ALA A 1 179 ? 26.241 -14.529 -43.171 1.00 88.38 179 ALA A O 1
ATOM 1408 N N . MET A 1 180 ? 24.891 -16.213 -43.821 1.00 91.81 180 MET A N 1
ATOM 1409 C CA . MET A 1 180 ? 24.533 -16.667 -42.480 1.00 91.81 180 MET A CA 1
ATOM 1410 C C . MET A 1 180 ? 25.088 -18.062 -42.222 1.00 91.81 180 MET A C 1
ATOM 1412 O O . MET A 1 180 ? 24.984 -18.963 -43.058 1.00 91.81 180 MET A O 1
ATOM 1416 N N . LYS A 1 181 ? 25.642 -18.246 -41.028 1.00 93.44 181 LYS A N 1
ATOM 1417 C CA . LYS A 1 181 ? 26.027 -19.542 -40.477 1.00 93.44 181 LYS A CA 1
ATOM 1418 C C . LYS A 1 181 ? 25.609 -19.560 -39.013 1.00 93.44 181 LYS A C 1
ATOM 1420 O O . LYS A 1 181 ? 26.409 -19.263 -38.133 1.00 93.44 181 LYS A O 1
ATOM 1425 N N . ALA A 1 182 ? 24.339 -19.884 -38.793 1.00 93.94 182 ALA A N 1
ATOM 1426 C CA . ALA A 1 182 ? 23.748 -19.928 -37.465 1.00 93.94 182 ALA A CA 1
ATOM 1427 C C . ALA A 1 182 ? 24.542 -20.849 -36.527 1.00 93.94 182 ALA A C 1
ATOM 1429 O O . ALA A 1 182 ? 24.921 -21.964 -36.907 1.00 93.94 182 ALA A O 1
ATOM 1430 N N . ASN A 1 183 ? 24.803 -20.371 -35.313 1.00 93.44 183 ASN A N 1
ATOM 1431 C CA . ASN A 1 183 ? 25.419 -21.171 -34.268 1.00 93.44 183 ASN A CA 1
ATOM 1432 C C . ASN A 1 183 ? 24.360 -22.132 -33.701 1.00 93.44 183 ASN A C 1
ATOM 1434 O O . ASN A 1 183 ? 23.375 -21.659 -33.131 1.00 93.44 183 ASN A O 1
ATOM 1438 N N . PRO A 1 184 ? 24.545 -23.462 -33.819 1.00 92.44 184 PRO A N 1
ATOM 1439 C CA . PRO A 1 184 ? 23.541 -24.431 -33.385 1.00 92.44 184 PRO A CA 1
ATOM 1440 C C . PRO A 1 184 ? 23.263 -24.399 -31.874 1.00 92.44 184 PRO A C 1
ATOM 1442 O O . PRO A 1 184 ? 22.196 -24.839 -31.465 1.00 92.44 184 PRO A O 1
ATOM 1445 N N . GLU A 1 185 ? 24.176 -23.866 -31.052 1.00 89.00 185 GLU A N 1
ATOM 1446 C CA . GLU A 1 185 ? 23.959 -23.698 -29.604 1.00 89.00 185 GLU A CA 1
ATOM 1447 C C . GLU A 1 185 ? 23.115 -22.459 -29.254 1.00 89.00 185 GLU A C 1
ATOM 1449 O O . GLU A 1 185 ? 22.668 -22.305 -28.116 1.00 89.00 185 GLU A O 1
ATOM 1454 N N . GLU A 1 186 ? 22.900 -21.559 -30.215 1.00 91.69 186 GLU A N 1
ATOM 1455 C CA . GLU A 1 186 ? 22.116 -20.333 -30.036 1.00 91.69 186 GLU A CA 1
ATOM 1456 C C . GLU A 1 186 ? 20.802 -20.368 -30.829 1.00 91.69 186 GLU A C 1
ATOM 1458 O O . GLU A 1 186 ? 19.768 -19.900 -30.342 1.00 91.69 186 GLU A O 1
ATOM 1463 N N . VAL A 1 187 ? 20.820 -20.967 -32.024 1.00 95.62 187 VAL A N 1
ATOM 1464 C CA . VAL A 1 187 ? 19.742 -20.891 -33.014 1.00 95.62 187 VAL A CA 1
ATOM 1465 C C . VAL A 1 187 ? 19.440 -22.264 -33.609 1.00 95.62 187 VAL A C 1
ATOM 1467 O O . VAL A 1 187 ? 20.308 -22.907 -34.195 1.00 95.62 187 VAL A O 1
ATOM 1470 N N . SER A 1 188 ? 18.181 -22.695 -33.506 1.00 95.44 188 SER A N 1
ATOM 1471 C CA . SER A 1 188 ? 17.698 -23.942 -34.117 1.00 95.44 188 SER A CA 1
ATOM 1472 C C . SER A 1 188 ? 17.163 -23.761 -35.533 1.00 95.44 188 SER A C 1
ATOM 1474 O O . SER A 1 188 ? 17.261 -24.688 -36.333 1.00 95.44 188 SER A O 1
ATOM 1476 N N . ASP A 1 189 ? 16.584 -22.601 -35.843 1.00 96.56 189 ASP A N 1
ATOM 1477 C CA . ASP A 1 189 ? 16.018 -22.323 -37.164 1.00 96.56 189 ASP A CA 1
ATOM 1478 C C . ASP A 1 189 ? 15.972 -20.815 -37.441 1.00 96.56 189 ASP A C 1
ATOM 1480 O O . ASP A 1 189 ? 16.001 -20.001 -36.516 1.00 96.56 189 ASP A O 1
ATOM 1484 N N . THR A 1 190 ? 15.886 -20.430 -38.713 1.00 97.00 190 THR A N 1
ATOM 1485 C CA . THR A 1 190 ? 15.759 -19.030 -39.139 1.00 97.00 190 THR A CA 1
ATOM 1486 C C . THR A 1 190 ? 14.772 -18.896 -40.286 1.00 97.00 190 THR A C 1
ATOM 1488 O O . THR A 1 190 ? 14.640 -19.791 -41.120 1.00 97.00 190 THR A O 1
ATOM 1491 N N . ARG A 1 191 ? 14.061 -17.767 -40.352 1.00 96.50 191 ARG A N 1
ATOM 1492 C CA . ARG A 1 191 ? 13.068 -17.550 -41.407 1.00 96.50 191 ARG A CA 1
ATOM 1493 C C . ARG A 1 191 ? 12.913 -16.084 -41.767 1.00 96.50 191 ARG A C 1
ATOM 1495 O O . ARG A 1 191 ? 12.701 -15.247 -40.896 1.00 96.50 191 ARG A O 1
ATOM 1502 N N . TRP A 1 192 ? 12.928 -15.800 -43.063 1.00 97.50 192 TRP A N 1
ATOM 1503 C CA . TRP A 1 192 ? 12.495 -14.517 -43.604 1.00 97.50 192 TRP A CA 1
ATOM 1504 C C . TRP A 1 192 ? 10.980 -14.492 -43.758 1.00 97.50 192 TRP A C 1
ATOM 1506 O O . TRP A 1 192 ? 10.407 -15.405 -44.357 1.00 97.50 192 TRP A O 1
ATOM 1516 N N . VAL A 1 193 ? 10.335 -13.452 -43.235 1.00 97.88 193 VAL A N 1
ATOM 1517 C CA . VAL A 1 193 ? 8.874 -13.319 -43.271 1.00 97.88 193 VAL A CA 1
ATOM 1518 C C . VAL A 1 193 ? 8.442 -11.907 -43.652 1.00 97.88 193 VAL A C 1
ATOM 1520 O O . VAL A 1 193 ? 9.018 -10.914 -43.208 1.00 97.88 193 VAL A O 1
ATOM 1523 N N . SER A 1 194 ? 7.401 -11.812 -44.468 1.00 98.06 194 SER A N 1
ATOM 1524 C CA . SER A 1 194 ? 6.592 -10.599 -44.623 1.00 98.06 194 SER A CA 1
ATOM 1525 C C . SER A 1 194 ? 5.733 -10.339 -43.380 1.00 98.06 194 SER A C 1
ATOM 1527 O O . SER A 1 194 ? 5.579 -11.210 -42.518 1.00 98.06 194 SER A O 1
ATOM 1529 N N . ALA A 1 195 ? 5.136 -9.147 -43.287 1.00 95.75 195 ALA A N 1
ATOM 1530 C CA . ALA A 1 195 ? 4.219 -8.814 -42.198 1.00 95.75 195 ALA A CA 1
ATOM 1531 C C . ALA A 1 195 ? 3.004 -9.762 -42.173 1.00 95.75 195 ALA A C 1
ATOM 1533 O O . ALA A 1 195 ? 2.574 -10.205 -41.107 1.00 95.75 195 ALA A O 1
ATOM 1534 N N . GLU A 1 196 ? 2.479 -10.130 -43.345 1.00 96.06 196 GLU A N 1
ATOM 1535 C CA . GLU A 1 196 ? 1.365 -11.066 -43.489 1.00 96.06 196 GLU A CA 1
ATOM 1536 C C . GLU A 1 196 ? 1.751 -12.483 -43.049 1.00 96.06 196 GLU A C 1
ATOM 1538 O O . GLU A 1 196 ? 0.993 -13.133 -42.325 1.00 96.06 196 GLU A O 1
ATOM 1543 N N . GLU A 1 197 ? 2.938 -12.952 -43.443 1.00 97.88 197 GLU A N 1
ATOM 1544 C CA . GLU A 1 197 ? 3.465 -14.255 -43.025 1.00 97.88 197 GLU A CA 1
ATOM 1545 C C . GLU A 1 197 ? 3.739 -14.296 -41.522 1.00 97.88 197 GLU A C 1
ATOM 1547 O O . GLU A 1 197 ? 3.399 -15.290 -40.884 1.00 97.88 197 GLU A O 1
ATOM 1552 N N . LEU A 1 198 ? 4.271 -13.219 -40.932 1.00 97.31 198 LEU A N 1
ATOM 1553 C CA . LEU A 1 198 ? 4.443 -13.127 -39.483 1.00 97.31 198 LEU A CA 1
ATOM 1554 C C . LEU A 1 198 ? 3.092 -13.237 -38.767 1.00 97.31 198 LEU A C 1
ATOM 1556 O O . LEU A 1 198 ? 2.952 -14.030 -37.839 1.00 97.31 198 LEU A O 1
ATOM 1560 N N . VAL A 1 199 ? 2.074 -12.492 -39.212 1.00 95.06 199 VAL A N 1
ATOM 1561 C CA . VAL A 1 199 ? 0.721 -12.571 -38.636 1.00 95.06 199 VAL A CA 1
ATOM 1562 C C . VAL A 1 199 ? 0.134 -13.978 -38.774 1.00 95.06 199 VAL A C 1
ATOM 1564 O O . VAL A 1 199 ? -0.570 -14.434 -37.870 1.00 95.06 199 VAL A O 1
ATOM 1567 N N . ALA A 1 200 ? 0.402 -14.674 -39.883 1.00 95.56 200 ALA A N 1
ATOM 1568 C CA . ALA A 1 200 ? -0.012 -16.061 -40.066 1.00 95.56 200 ALA A CA 1
ATOM 1569 C C . ALA A 1 200 ? 0.728 -17.007 -39.104 1.00 95.56 200 ALA A C 1
ATOM 1571 O O . ALA A 1 200 ? 0.077 -17.787 -38.410 1.00 95.56 200 ALA A O 1
ATOM 1572 N N . MET A 1 201 ? 2.053 -16.884 -38.989 1.00 95.94 201 MET A N 1
ATOM 1573 C CA . MET A 1 201 ? 2.879 -17.698 -38.090 1.00 95.94 201 MET A CA 1
ATOM 1574 C C . MET A 1 201 ? 2.537 -17.472 -36.614 1.00 95.94 201 MET A C 1
ATOM 1576 O O . MET A 1 201 ? 2.455 -18.425 -35.847 1.00 95.94 201 MET A O 1
ATOM 1580 N N . MET A 1 202 ? 2.277 -16.232 -36.192 1.00 91.44 202 MET A N 1
ATOM 1581 C 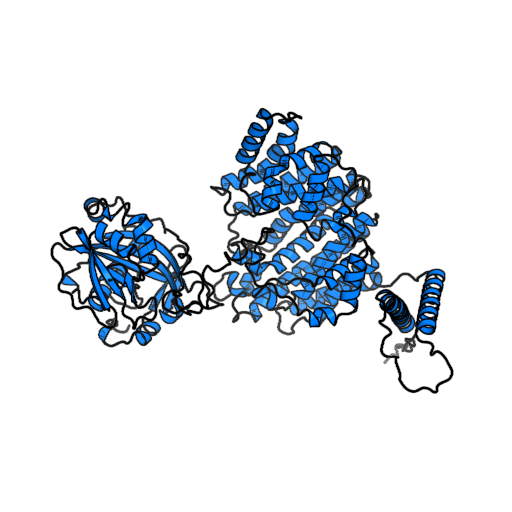CA . MET A 1 202 ? 1.886 -15.933 -34.806 1.00 91.44 202 MET A CA 1
ATOM 1582 C C . MET A 1 202 ? 0.531 -16.547 -34.420 1.00 91.44 202 MET A C 1
ATOM 1584 O O . MET A 1 202 ? 0.259 -16.726 -33.232 1.00 91.44 202 MET A O 1
ATOM 1588 N N . LYS A 1 203 ? -0.311 -16.882 -35.407 1.00 90.19 203 LYS A N 1
ATOM 1589 C CA . LYS A 1 203 ? -1.589 -17.587 -35.221 1.00 90.19 203 LYS A CA 1
ATOM 1590 C C . LYS A 1 203 ? -1.458 -19.108 -35.325 1.00 90.19 203 LYS A C 1
ATOM 1592 O O . LYS A 1 203 ? -2.422 -19.804 -35.008 1.00 90.19 203 LYS A O 1
ATOM 1597 N N . GLU A 1 204 ? -0.317 -19.623 -35.782 1.00 91.88 204 GLU A N 1
ATOM 1598 C CA . GLU A 1 204 ? -0.100 -21.052 -35.979 1.00 91.88 204 GLU A CA 1
ATOM 1599 C C . GLU A 1 204 ? -0.016 -21.781 -34.624 1.00 91.88 204 GLU A C 1
ATOM 1601 O O . GLU A 1 204 ? 0.837 -21.459 -33.790 1.00 91.88 204 GLU A O 1
ATOM 1606 N N . PRO A 1 205 ? -0.890 -22.771 -34.365 1.00 83.06 205 PRO A N 1
ATOM 1607 C CA . PRO A 1 205 ? -0.835 -23.541 -33.131 1.00 83.06 205 PRO A CA 1
ATOM 1608 C C . PRO A 1 205 ? 0.449 -24.373 -33.062 1.00 83.06 205 PRO A C 1
ATOM 1610 O O . PRO A 1 205 ? 0.740 -25.140 -33.972 1.00 83.06 205 PRO A O 1
ATOM 1613 N N . GLY A 1 206 ? 1.176 -24.284 -31.948 1.00 84.88 206 GLY A N 1
ATOM 1614 C CA . GLY A 1 206 ? 2.376 -25.092 -31.693 1.00 84.88 206 GLY A CA 1
ATOM 1615 C C . GLY A 1 206 ? 3.690 -24.319 -31.783 1.00 84.88 206 GLY A C 1
ATOM 1616 O O . GLY A 1 206 ? 4.689 -24.788 -31.243 1.00 84.88 206 GLY A O 1
ATOM 1617 N N . LEU A 1 207 ? 3.687 -23.115 -32.362 1.00 91.44 207 LEU A N 1
ATOM 1618 C CA . LEU A 1 207 ? 4.832 -22.213 -32.280 1.00 91.44 207 LEU A CA 1
ATOM 1619 C C . LEU A 1 207 ? 4.809 -21.443 -30.955 1.00 91.44 207 LEU A C 1
ATOM 1621 O O . LEU A 1 207 ? 3.816 -20.804 -30.596 1.00 91.44 207 LEU A O 1
ATOM 1625 N N . LEU A 1 208 ? 5.921 -21.506 -30.227 1.00 92.88 208 LEU A N 1
ATOM 1626 C CA . LEU A 1 208 ? 6.150 -20.693 -29.037 1.00 92.88 208 LEU A CA 1
ATOM 1627 C C . LEU A 1 208 ? 6.823 -19.389 -29.447 1.00 92.88 208 LEU A C 1
ATOM 1629 O O . LEU A 1 208 ? 7.649 -19.389 -30.354 1.00 92.88 208 LEU A O 1
ATOM 1633 N N . TRP A 1 209 ? 6.496 -18.298 -28.765 1.00 94.06 209 TRP A N 1
ATOM 1634 C CA . TRP A 1 209 ? 7.033 -16.973 -29.061 1.00 94.06 209 TRP A CA 1
ATOM 1635 C C . TRP A 1 209 ? 7.606 -16.347 -27.804 1.00 94.06 209 TRP A C 1
ATOM 1637 O O . TRP A 1 209 ? 7.052 -16.531 -26.718 1.00 94.06 209 TRP A O 1
ATOM 1647 N N . SER A 1 210 ? 8.692 -15.598 -27.956 1.00 94.88 210 SER A N 1
ATOM 1648 C CA . SER A 1 210 ? 9.236 -14.830 -26.848 1.00 94.88 210 SER A CA 1
ATOM 1649 C C . SER A 1 210 ? 8.267 -13.722 -26.397 1.00 94.88 210 SER A C 1
ATOM 1651 O O . SER A 1 210 ? 7.559 -13.126 -27.223 1.00 94.88 210 SER A O 1
ATOM 1653 N N . PRO A 1 211 ? 8.205 -13.428 -25.084 1.00 93.44 211 PRO A N 1
ATOM 1654 C CA . PRO A 1 211 ? 7.274 -12.442 -24.544 1.00 93.44 211 PRO A CA 1
ATOM 1655 C C . PRO A 1 211 ? 7.559 -11.024 -25.051 1.00 93.44 211 PRO A C 1
ATOM 1657 O O . PRO A 1 211 ? 6.622 -10.320 -25.431 1.00 93.44 211 PRO A O 1
ATOM 1660 N N . TRP A 1 212 ? 8.830 -10.614 -25.110 1.00 94.81 212 TRP A N 1
ATOM 1661 C CA . TRP A 1 212 ? 9.214 -9.283 -25.592 1.00 94.81 212 TRP A CA 1
ATOM 1662 C C . TRP A 1 212 ? 8.848 -9.092 -27.062 1.00 94.81 212 TRP A C 1
ATOM 1664 O O . TRP A 1 212 ? 8.236 -8.086 -27.418 1.00 94.81 212 TRP A O 1
ATOM 1674 N N . PHE A 1 213 ? 9.125 -10.085 -27.914 1.00 96.31 213 PHE A N 1
ATOM 1675 C CA . PHE A 1 213 ? 8.808 -9.991 -29.333 1.00 96.31 213 PHE A CA 1
ATOM 1676 C C . PHE A 1 213 ? 7.306 -9.868 -29.560 1.00 96.31 213 PHE A C 1
ATOM 1678 O O . PHE A 1 213 ? 6.900 -9.050 -30.376 1.00 96.31 213 PHE A O 1
ATOM 1685 N N . ARG A 1 214 ? 6.468 -10.605 -28.816 1.00 92.12 214 ARG A N 1
ATOM 1686 C CA . ARG A 1 214 ? 5.005 -10.441 -28.888 1.00 92.12 214 ARG A CA 1
ATOM 1687 C C . ARG A 1 214 ? 4.563 -9.028 -28.527 1.00 92.12 214 ARG A C 1
ATOM 1689 O O . ARG A 1 214 ? 3.782 -8.437 -29.269 1.00 92.12 214 ARG A O 1
ATOM 1696 N N . ILE A 1 215 ? 5.091 -8.475 -27.432 1.00 90.25 215 ILE A N 1
ATOM 1697 C CA . ILE A 1 215 ? 4.790 -7.098 -27.016 1.00 90.25 215 ILE A CA 1
ATOM 1698 C C . ILE A 1 215 ? 5.168 -6.125 -28.139 1.00 90.25 215 ILE A C 1
ATOM 1700 O O . ILE A 1 215 ? 4.341 -5.316 -28.557 1.00 90.25 215 ILE A O 1
ATOM 1704 N N . ILE A 1 216 ? 6.384 -6.237 -28.676 1.00 94.69 216 ILE A N 1
ATOM 1705 C CA . ILE A 1 216 ? 6.880 -5.352 -29.734 1.00 94.69 216 ILE A CA 1
ATOM 1706 C C . ILE A 1 216 ? 6.060 -5.510 -31.024 1.00 94.69 216 ILE A C 1
ATOM 1708 O O . ILE A 1 216 ? 5.645 -4.508 -31.616 1.00 94.69 216 ILE A O 1
ATOM 1712 N N . ALA A 1 217 ? 5.793 -6.755 -31.431 1.00 92.62 217 ALA A N 1
ATOM 1713 C CA . ALA A 1 217 ? 5.010 -7.132 -32.604 1.00 92.62 217 ALA A CA 1
ATOM 1714 C C . ALA A 1 217 ? 3.631 -6.463 -32.603 1.00 92.62 217 ALA A C 1
ATOM 1716 O O . ALA A 1 217 ? 3.261 -5.786 -33.564 1.00 92.62 217 ALA A O 1
ATOM 1717 N N . GLU A 1 218 ? 2.893 -6.633 -31.506 1.00 88.75 218 GLU A N 1
ATOM 1718 C CA . GLU A 1 218 ? 1.504 -6.195 -31.376 1.00 88.75 218 GLU A CA 1
ATOM 1719 C C . GLU A 1 218 ? 1.368 -4.692 -31.126 1.00 88.75 218 GLU A C 1
ATOM 1721 O O . GLU A 1 218 ? 0.415 -4.075 -31.605 1.00 88.75 218 GLU A O 1
ATOM 1726 N N . ARG A 1 219 ? 2.295 -4.090 -30.370 1.00 86.19 219 ARG A N 1
ATOM 1727 C CA . ARG A 1 219 ? 2.194 -2.679 -29.969 1.00 86.19 219 ARG A CA 1
ATOM 1728 C C . ARG A 1 219 ? 2.698 -1.721 -31.033 1.00 86.19 219 ARG A C 1
ATOM 1730 O O . ARG A 1 219 ? 2.083 -0.671 -31.218 1.00 86.19 219 ARG A O 1
ATOM 1737 N N . TRP A 1 220 ? 3.785 -2.069 -31.721 1.00 93.94 220 TRP A N 1
ATOM 1738 C CA . TRP A 1 220 ? 4.455 -1.120 -32.608 1.00 93.94 220 TRP A CA 1
ATOM 1739 C C . TRP A 1 220 ? 4.865 -1.697 -33.951 1.00 93.94 220 TRP A C 1
ATOM 1741 O O . TRP A 1 220 ? 4.572 -1.082 -34.971 1.00 93.94 220 TRP A O 1
ATOM 1751 N N . LEU A 1 221 ? 5.508 -2.863 -33.991 1.00 94.62 221 LEU A N 1
ATOM 1752 C CA . LEU A 1 221 ? 6.086 -3.374 -35.231 1.00 94.62 221 LEU A CA 1
ATOM 1753 C C . LEU A 1 221 ? 5.019 -3.538 -36.326 1.00 94.62 221 LEU A C 1
ATOM 1755 O O . LEU A 1 221 ? 5.148 -2.923 -37.377 1.00 94.62 221 LEU A O 1
ATOM 1759 N N . LEU A 1 222 ? 3.949 -4.300 -36.088 1.00 92.69 222 LEU A N 1
ATOM 1760 C CA . LEU A 1 222 ? 2.897 -4.523 -37.088 1.00 92.69 222 LEU A CA 1
ATOM 1761 C C . LEU A 1 222 ? 2.003 -3.291 -37.347 1.00 92.69 222 LEU A C 1
ATOM 1763 O O . LEU A 1 222 ? 1.778 -2.967 -38.515 1.00 92.69 222 LEU A O 1
ATOM 1767 N N . PRO A 1 223 ? 1.462 -2.590 -36.325 1.00 90.00 223 PRO A N 1
ATOM 1768 C CA . PRO A 1 223 ? 0.516 -1.499 -36.574 1.00 90.00 223 PRO A CA 1
ATOM 1769 C C . PRO A 1 223 ? 1.175 -0.185 -37.019 1.00 90.00 223 PRO A C 1
ATOM 1771 O O . PRO A 1 223 ? 0.479 0.669 -37.578 1.00 90.00 223 PRO A O 1
ATOM 1774 N N . LEU A 1 224 ? 2.476 -0.005 -36.753 1.00 91.94 224 LEU A N 1
ATOM 1775 C CA . LEU A 1 224 ? 3.165 1.279 -36.887 1.00 91.94 224 LEU A CA 1
ATOM 1776 C C . LEU A 1 224 ? 4.457 1.172 -37.712 1.00 91.94 224 LEU A C 1
ATOM 1778 O O . LEU A 1 224 ? 4.481 1.647 -38.843 1.00 91.94 224 LEU A O 1
ATOM 1782 N N . TRP A 1 225 ? 5.510 0.547 -37.181 1.00 95.44 225 TRP A N 1
ATOM 1783 C CA . TRP A 1 225 ? 6.864 0.634 -37.750 1.00 95.44 225 TRP A CA 1
ATOM 1784 C C . TRP A 1 225 ? 7.002 -0.072 -39.100 1.00 95.44 225 TRP A C 1
ATOM 1786 O O . TRP A 1 225 ? 7.555 0.475 -40.048 1.00 95.44 225 TRP A O 1
ATOM 1796 N N . TRP A 1 226 ? 6.469 -1.285 -39.227 1.00 95.69 226 TRP A N 1
ATOM 1797 C CA . TRP A 1 226 ? 6.565 -2.064 -40.462 1.00 95.69 226 TRP A CA 1
ATOM 1798 C C . TRP A 1 226 ? 5.558 -1.598 -41.520 1.00 95.69 226 TRP A C 1
ATOM 1800 O O . TRP A 1 226 ? 5.779 -1.780 -42.715 1.00 95.69 226 TRP A O 1
ATOM 1810 N N . LYS A 1 227 ? 4.476 -0.932 -41.096 1.00 93.12 227 LYS A N 1
ATOM 1811 C CA . LYS A 1 227 ? 3.493 -0.335 -42.008 1.00 93.12 227 LYS A CA 1
ATOM 1812 C C . LYS A 1 227 ? 4.123 0.737 -42.903 1.00 93.12 227 LYS A C 1
ATOM 1814 O O . LYS A 1 227 ? 3.732 0.857 -44.061 1.00 93.12 227 LYS A O 1
ATOM 1819 N N . ASP A 1 228 ? 5.087 1.488 -42.372 1.00 93.25 228 ASP A N 1
ATOM 1820 C CA . ASP A 1 228 ? 5.932 2.411 -43.133 1.00 93.25 228 ASP A CA 1
ATOM 1821 C C . ASP A 1 228 ? 7.407 2.222 -42.746 1.00 93.25 228 ASP A C 1
ATOM 1823 O O . ASP A 1 228 ? 8.028 3.030 -42.046 1.00 93.25 228 ASP A O 1
ATOM 1827 N N . LEU A 1 229 ? 7.969 1.093 -43.191 1.00 95.25 229 LEU A N 1
ATOM 1828 C CA . LEU A 1 229 ? 9.360 0.732 -42.909 1.00 95.25 229 LEU A CA 1
ATOM 1829 C C . LEU A 1 229 ? 10.345 1.767 -43.476 1.00 95.25 229 LEU A C 1
ATOM 1831 O O . LEU A 1 229 ? 11.363 2.064 -42.851 1.00 95.25 229 LEU A O 1
ATOM 1835 N N . GLY A 1 230 ? 10.018 2.360 -44.630 1.00 94.44 230 GLY A N 1
ATOM 1836 C CA . GLY A 1 230 ? 10.828 3.400 -45.257 1.00 94.44 230 GLY A CA 1
ATOM 1837 C C . GLY A 1 230 ? 10.958 4.634 -44.366 1.00 94.44 230 GLY A C 1
ATOM 1838 O O . GLY A 1 230 ? 12.079 5.071 -44.093 1.00 94.44 230 GLY A O 1
ATOM 1839 N N . ALA A 1 231 ? 9.843 5.169 -43.857 1.00 94.25 231 ALA A N 1
ATOM 1840 C CA . ALA A 1 231 ? 9.870 6.299 -42.928 1.00 94.25 231 ALA A CA 1
ATOM 1841 C C . ALA A 1 231 ? 10.538 5.936 -41.594 1.00 94.25 231 ALA A C 1
ATOM 1843 O O . ALA A 1 231 ? 11.310 6.737 -41.063 1.00 94.25 231 ALA A O 1
ATOM 1844 N N . THR A 1 232 ? 10.297 4.725 -41.084 1.00 95.62 232 THR A N 1
ATOM 1845 C CA . THR A 1 232 ? 10.894 4.227 -39.832 1.00 95.62 232 THR A CA 1
ATOM 1846 C C . THR A 1 232 ? 12.423 4.212 -39.884 1.00 95.62 232 THR A C 1
ATOM 1848 O O . THR A 1 232 ? 13.078 4.609 -38.922 1.00 95.62 232 THR A O 1
ATOM 1851 N N . LEU A 1 233 ? 13.006 3.781 -41.006 1.00 94.44 233 LEU A N 1
ATOM 1852 C CA . LEU A 1 233 ? 14.461 3.688 -41.164 1.00 94.44 233 LEU A CA 1
ATOM 1853 C C . LEU A 1 233 ? 15.113 5.019 -41.557 1.00 94.44 233 LEU A C 1
ATOM 1855 O O . LEU A 1 233 ? 16.241 5.291 -41.146 1.00 94.44 233 LEU A O 1
ATOM 1859 N N . SER A 1 234 ? 14.427 5.846 -42.351 1.00 93.44 234 SER A N 1
ATOM 1860 C CA . SER A 1 234 ? 15.008 7.069 -42.929 1.00 93.44 234 SER A CA 1
ATOM 1861 C C . SER A 1 234 ? 14.759 8.348 -42.123 1.00 93.44 234 SER A C 1
ATOM 1863 O O . SER A 1 234 ? 15.424 9.352 -42.374 1.00 93.44 234 SER A O 1
ATOM 1865 N N . THR A 1 235 ? 13.837 8.337 -41.154 1.00 93.75 235 THR A N 1
ATOM 1866 C CA . THR A 1 235 ? 13.459 9.523 -40.363 1.00 93.75 235 THR A CA 1
ATOM 1867 C C . THR A 1 235 ? 13.517 9.262 -38.857 1.00 93.75 235 THR A C 1
ATOM 1869 O O . THR A 1 235 ? 13.709 8.131 -38.415 1.00 93.75 235 THR A O 1
ATOM 1872 N N . ASP A 1 236 ? 13.342 10.312 -38.050 1.00 93.19 236 ASP A N 1
ATOM 1873 C CA . ASP A 1 236 ? 13.302 10.224 -36.582 1.00 93.19 236 ASP A CA 1
ATOM 1874 C C . ASP A 1 236 ? 11.876 10.165 -36.010 1.00 93.19 236 ASP A C 1
ATOM 1876 O O . ASP A 1 236 ? 11.684 10.286 -34.805 1.00 93.19 236 ASP A O 1
ATOM 1880 N N . VAL A 1 237 ? 10.851 9.964 -36.848 1.00 91.06 237 VAL A N 1
ATOM 1881 C CA . VAL A 1 237 ? 9.434 10.040 -36.433 1.00 91.06 237 VAL A CA 1
ATOM 1882 C C . VAL A 1 237 ? 9.054 9.049 -35.321 1.00 91.06 237 VAL A C 1
ATOM 1884 O O . VAL A 1 237 ? 8.099 9.279 -34.580 1.00 91.06 237 VAL A O 1
ATOM 1887 N N . HIS A 1 238 ? 9.799 7.952 -35.197 1.00 91.56 238 HIS A N 1
ATOM 1888 C CA . HIS A 1 238 ? 9.597 6.914 -34.184 1.00 91.56 238 HIS A CA 1
ATOM 1889 C C . HIS A 1 238 ? 10.750 6.811 -33.184 1.00 91.56 238 HIS A C 1
ATOM 1891 O O . HIS A 1 238 ? 10.770 5.874 -32.390 1.00 91.56 238 HIS A O 1
ATOM 1897 N N . VAL A 1 239 ? 11.695 7.754 -33.226 1.00 94.19 239 VAL A N 1
ATOM 1898 C CA . VAL A 1 239 ? 12.808 7.819 -32.280 1.00 94.19 239 VAL A CA 1
ATOM 1899 C C . VAL A 1 239 ? 12.331 8.496 -31.000 1.00 94.19 239 VAL A C 1
ATOM 1901 O O . VAL A 1 239 ? 11.963 9.669 -31.006 1.00 94.19 239 VAL A O 1
ATOM 1904 N N . ASP A 1 240 ? 12.368 7.762 -29.894 1.00 93.06 240 ASP A N 1
ATOM 1905 C CA . ASP A 1 240 ? 12.076 8.262 -28.557 1.00 93.06 240 ASP A CA 1
ATOM 1906 C C . ASP A 1 240 ? 13.244 7.969 -27.612 1.00 93.06 240 ASP A C 1
ATOM 1908 O O . ASP A 1 240 ? 13.444 6.845 -27.145 1.00 93.06 240 ASP A O 1
ATOM 1912 N N . THR A 1 241 ? 14.016 9.016 -27.327 1.00 91.88 241 THR A N 1
ATOM 1913 C CA . THR A 1 241 ? 15.149 8.990 -26.394 1.00 91.88 241 THR A CA 1
ATOM 1914 C C . THR A 1 241 ? 14.747 9.333 -24.959 1.00 91.88 241 THR A C 1
ATOM 1916 O O . THR A 1 241 ? 15.573 9.243 -24.054 1.00 91.88 241 THR A O 1
ATOM 1919 N N . LYS A 1 242 ? 13.492 9.736 -24.718 1.00 88.81 242 LYS A N 1
ATOM 1920 C CA . LYS A 1 242 ? 13.047 10.279 -23.427 1.00 88.81 242 LYS A CA 1
ATOM 1921 C C . LYS A 1 242 ? 12.244 9.271 -22.629 1.00 88.81 242 LYS A C 1
ATOM 1923 O O . LYS A 1 242 ? 12.519 9.093 -21.446 1.00 88.81 242 LYS A O 1
ATOM 1928 N N . GLN A 1 243 ? 11.264 8.615 -23.245 1.00 88.69 243 GLN A N 1
ATOM 1929 C CA . GLN A 1 243 ? 10.382 7.703 -22.520 1.00 88.69 243 GLN A CA 1
ATOM 1930 C C . GLN A 1 243 ? 10.921 6.269 -22.494 1.00 88.69 243 GLN A C 1
ATOM 1932 O O . GLN A 1 243 ? 11.722 5.855 -23.335 1.00 88.69 243 GLN A O 1
ATOM 1937 N N . ILE A 1 244 ? 10.479 5.523 -21.481 1.00 93.12 244 ILE A N 1
ATOM 1938 C CA . ILE A 1 244 ? 10.640 4.074 -21.362 1.00 93.12 244 ILE A CA 1
ATOM 1939 C C . ILE A 1 244 ? 9.227 3.500 -21.355 1.00 93.12 244 ILE A C 1
ATOM 1941 O O . ILE A 1 244 ? 8.424 3.823 -20.474 1.00 93.12 244 ILE A O 1
ATOM 1945 N N . ASN A 1 245 ? 8.907 2.676 -22.347 1.00 89.06 245 ASN A N 1
ATOM 1946 C CA . ASN A 1 245 ? 7.574 2.111 -22.495 1.00 89.06 245 ASN A CA 1
ATOM 1947 C C . ASN A 1 245 ? 7.454 0.850 -21.634 1.00 89.06 245 ASN A C 1
ATOM 1949 O O . ASN A 1 245 ? 8.126 -0.140 -21.908 1.00 89.06 245 ASN A O 1
ATOM 1953 N N . ARG A 1 246 ? 6.619 0.886 -20.589 1.00 90.94 246 ARG A N 1
ATOM 1954 C CA . ARG A 1 246 ? 6.549 -0.162 -19.555 1.00 90.94 246 ARG A CA 1
ATOM 1955 C C . ARG A 1 246 ? 5.362 -1.101 -19.773 1.00 90.94 246 ARG A C 1
ATOM 1957 O O . ARG A 1 246 ? 4.241 -0.628 -19.957 1.00 90.94 246 ARG A O 1
ATOM 1964 N N . PHE A 1 247 ? 5.590 -2.414 -19.710 1.00 82.56 247 PHE A N 1
ATOM 1965 C CA . PHE A 1 247 ? 4.544 -3.430 -19.870 1.00 82.56 247 PHE A CA 1
ATOM 1966 C C . PHE A 1 247 ? 4.669 -4.558 -18.850 1.00 82.56 247 PHE A C 1
ATOM 1968 O O . PHE A 1 247 ? 5.756 -5.047 -18.550 1.00 82.56 247 PHE A O 1
ATOM 1975 N N . ASP A 1 248 ? 3.516 -5.017 -18.372 1.00 75.75 248 ASP A N 1
ATOM 1976 C CA . ASP A 1 248 ? 3.425 -6.239 -17.581 1.00 75.75 248 ASP A CA 1
ATOM 1977 C C . ASP A 1 248 ? 3.566 -7.498 -18.456 1.00 75.75 248 ASP A C 1
ATOM 1979 O O . ASP A 1 248 ? 3.166 -7.481 -19.627 1.00 75.75 248 ASP A O 1
ATOM 1983 N N . PRO A 1 249 ? 4.041 -8.625 -17.885 1.00 74.25 249 PRO A N 1
ATOM 1984 C CA . PRO A 1 249 ? 4.117 -9.896 -18.591 1.00 74.25 249 PRO A CA 1
ATOM 1985 C C . PRO A 1 249 ? 2.757 -10.332 -19.141 1.00 74.25 249 PRO A C 1
ATOM 1987 O O . PRO A 1 249 ? 1.733 -10.205 -18.438 1.00 74.25 249 PRO A O 1
ATOM 1990 N N . PRO A 1 250 ? 2.743 -10.967 -20.328 1.00 75.94 250 PRO A N 1
ATOM 1991 C CA . PRO A 1 250 ? 1.604 -11.757 -20.772 1.00 75.94 250 PRO A CA 1
ATOM 1992 C C . PRO A 1 250 ? 1.206 -12.790 -19.701 1.00 75.94 250 PRO A C 1
ATOM 1994 O O . PRO A 1 250 ? 2.089 -13.307 -19.006 1.00 75.94 250 PRO A O 1
ATOM 1997 N N . PRO A 1 251 ? -0.091 -13.105 -19.529 1.00 76.44 251 PRO A N 1
ATOM 1998 C CA . PRO A 1 251 ? -0.569 -14.012 -18.482 1.00 76.44 251 PRO A CA 1
ATOM 1999 C C . PRO A 1 251 ? 0.157 -15.363 -18.406 1.00 76.44 251 PRO A C 1
ATOM 2001 O O . PRO A 1 251 ? 0.404 -15.867 -17.314 1.00 76.44 251 PRO A O 1
ATOM 2004 N N . GLU A 1 252 ? 0.548 -15.933 -19.542 1.00 81.56 252 GLU A N 1
ATOM 2005 C CA . GLU A 1 252 ? 1.289 -17.195 -19.648 1.00 81.56 252 GLU A CA 1
ATOM 2006 C C . GLU A 1 252 ? 2.729 -17.130 -19.104 1.00 81.56 252 GLU A C 1
ATOM 2008 O O . GLU A 1 252 ? 3.308 -18.163 -18.766 1.00 81.56 252 GLU A O 1
ATOM 2013 N N . HIS A 1 253 ? 3.279 -15.924 -18.957 1.00 84.62 253 HIS A N 1
ATOM 2014 C CA . HIS A 1 253 ? 4.594 -15.644 -18.377 1.00 84.62 253 HIS A CA 1
ATOM 2015 C C . HIS A 1 253 ? 4.506 -15.092 -16.951 1.00 84.62 253 HIS A C 1
ATOM 2017 O O . HIS A 1 253 ? 5.507 -14.651 -16.378 1.00 84.62 253 HIS A O 1
ATOM 2023 N N . ARG A 1 254 ? 3.309 -15.137 -16.352 1.00 79.31 254 ARG A N 1
ATOM 2024 C CA . ARG A 1 254 ? 3.093 -14.843 -14.940 1.00 79.31 254 ARG A CA 1
ATOM 2025 C C . ARG A 1 254 ? 3.276 -16.130 -14.123 1.00 79.31 254 ARG A C 1
ATOM 2027 O O . ARG A 1 254 ? 2.532 -17.091 -14.300 1.00 79.31 254 ARG A O 1
ATOM 2034 N N . GLY A 1 255 ? 4.248 -16.166 -13.210 1.00 73.56 255 GLY A N 1
ATOM 2035 C CA . GLY A 1 255 ? 4.499 -17.196 -12.204 1.00 73.56 255 GLY A CA 1
ATOM 2036 C C . GLY A 1 255 ? 5.982 -17.538 -12.033 1.00 73.56 255 GLY A C 1
ATOM 2037 O O . GLY A 1 255 ? 6.803 -16.679 -11.731 1.00 73.56 255 GLY A O 1
ATOM 2038 N N . GLY A 1 256 ? 6.328 -18.817 -12.173 1.00 69.56 256 GLY A N 1
ATOM 2039 C CA . GLY A 1 256 ? 7.685 -19.306 -11.921 1.00 69.56 256 GLY A CA 1
ATOM 2040 C C . GLY A 1 256 ? 7.985 -19.442 -10.426 1.00 69.56 256 GLY A C 1
ATOM 2041 O O . GLY A 1 256 ? 7.142 -19.172 -9.568 1.00 69.56 256 GLY A O 1
ATOM 2042 N N . ALA A 1 257 ? 9.203 -19.861 -10.089 1.00 69.31 257 ALA A N 1
ATOM 2043 C CA . ALA A 1 257 ? 9.655 -19.985 -8.703 1.00 69.31 257 ALA A CA 1
ATOM 2044 C C . ALA A 1 257 ? 9.647 -18.638 -7.958 1.00 69.31 257 ALA A C 1
ATOM 2046 O O . ALA A 1 257 ? 9.510 -18.618 -6.735 1.00 69.31 257 ALA A O 1
ATOM 2047 N N . GLY A 1 258 ? 9.750 -17.524 -8.687 1.00 55.59 258 GLY A N 1
ATOM 2048 C CA . GLY A 1 258 ? 9.609 -16.167 -8.163 1.00 55.59 258 GLY A CA 1
ATOM 2049 C C . GLY A 1 258 ? 8.171 -15.671 -8.014 1.00 55.59 258 GLY A C 1
ATOM 2050 O O . GLY A 1 258 ? 7.964 -14.655 -7.365 1.00 55.59 258 GLY A O 1
ATOM 2051 N N . VAL A 1 259 ? 7.165 -16.377 -8.544 1.00 63.22 259 VAL A N 1
ATOM 2052 C CA . VAL A 1 259 ? 5.756 -15.928 -8.539 1.00 63.22 259 VAL A CA 1
ATOM 2053 C C . VAL A 1 259 ? 5.563 -14.582 -9.275 1.00 63.22 259 VAL A C 1
ATOM 2055 O O . VAL A 1 259 ? 4.732 -13.753 -8.910 1.00 63.22 259 VAL A O 1
ATOM 2058 N N . CYS A 1 260 ? 6.331 -14.366 -10.343 1.00 52.38 260 CYS A N 1
ATOM 2059 C CA . CYS A 1 260 ? 6.292 -13.207 -11.235 1.00 52.38 260 CYS A CA 1
ATOM 2060 C C . CYS A 1 260 ? 4.872 -12.925 -11.732 1.00 52.38 260 CYS A C 1
ATOM 2062 O O . CYS A 1 260 ? 4.307 -13.736 -12.430 1.00 52.38 260 CYS A O 1
ATOM 2064 N N . GLY A 1 261 ? 4.226 -11.816 -11.392 1.00 49.50 261 GLY A N 1
ATOM 2065 C CA . GLY A 1 261 ? 2.907 -11.484 -11.958 1.00 49.50 261 GLY A CA 1
ATOM 2066 C C . GLY A 1 261 ? 1.735 -12.434 -11.619 1.00 49.50 261 GLY A C 1
ATOM 2067 O O . GLY A 1 261 ? 0.606 -12.134 -12.004 1.00 49.50 261 GLY A O 1
ATOM 2068 N N . LEU A 1 262 ? 1.924 -13.545 -10.889 1.00 43.47 262 LEU A N 1
ATOM 2069 C CA . LEU A 1 262 ? 0.803 -14.349 -10.387 1.00 43.47 262 LEU A CA 1
ATOM 2070 C C . LEU A 1 262 ? 0.299 -13.775 -9.073 1.00 43.47 262 LEU A C 1
ATOM 2072 O O . LEU A 1 262 ? 0.887 -13.975 -8.009 1.00 43.47 262 LEU A O 1
ATOM 2076 N N . ARG A 1 263 ? -0.879 -13.158 -9.156 1.00 40.97 263 ARG A N 1
ATOM 2077 C CA . ARG A 1 263 ? -1.843 -13.213 -8.061 1.00 40.97 263 ARG A CA 1
ATOM 2078 C C . ARG A 1 263 ? -3.290 -13.316 -8.551 1.00 40.97 263 ARG A C 1
ATOM 2080 O O . ARG A 1 263 ? -3.990 -12.327 -8.711 1.00 40.97 263 ARG A O 1
ATOM 2087 N N . ASP A 1 264 ? -3.640 -14.579 -8.811 1.00 38.00 264 ASP A N 1
ATOM 2088 C CA . ASP A 1 264 ? -4.931 -15.285 -8.889 1.00 38.00 264 ASP A CA 1
ATOM 2089 C C . ASP A 1 264 ? -6.155 -14.663 -9.604 1.00 38.00 264 ASP A C 1
ATOM 2091 O O . ASP A 1 264 ? -7.000 -13.995 -9.012 1.00 38.00 264 ASP A O 1
ATOM 2095 N N . GLU A 1 265 ? -6.374 -15.109 -10.852 1.00 28.38 265 GLU A N 1
ATOM 2096 C CA . GLU A 1 265 ? -7.665 -15.083 -11.572 1.00 28.38 265 GLU A CA 1
ATOM 2097 C C . GLU A 1 265 ? -8.669 -16.160 -11.093 1.00 28.38 265 GLU A C 1
ATOM 2099 O O . GLU A 1 265 ? -9.835 -16.151 -11.489 1.00 28.38 265 GLU A O 1
ATOM 2104 N N . LYS A 1 266 ? -8.277 -17.097 -10.215 1.00 26.27 266 LYS A N 1
ATOM 2105 C CA . LYS A 1 266 ? -9.141 -18.232 -9.825 1.00 26.27 266 LYS A CA 1
ATOM 2106 C C . LYS A 1 266 ? -10.115 -17.985 -8.667 1.00 26.27 266 LYS A C 1
ATOM 2108 O O . LYS A 1 266 ? -10.951 -18.849 -8.414 1.00 26.27 266 LYS A O 1
ATOM 2113 N N . ASP A 1 267 ? -10.119 -16.799 -8.062 1.00 28.55 267 ASP A N 1
ATOM 2114 C CA . ASP A 1 267 ? -11.123 -16.410 -7.054 1.00 28.55 267 ASP A CA 1
ATOM 2115 C C . ASP A 1 267 ? -12.357 -15.687 -7.639 1.00 28.55 267 ASP A C 1
ATOM 2117 O O . ASP A 1 267 ? -13.246 -15.250 -6.903 1.00 28.55 267 ASP A O 1
ATOM 2121 N N . ALA A 1 268 ? -12.485 -15.614 -8.970 1.00 29.62 268 ALA A N 1
ATOM 2122 C CA . ALA A 1 268 ? -13.575 -14.910 -9.656 1.00 29.62 268 ALA A CA 1
ATOM 2123 C C . ALA A 1 268 ? -14.992 -15.496 -9.438 1.00 29.62 268 ALA A C 1
ATOM 2125 O O . ALA A 1 268 ? -15.967 -14.884 -9.868 1.00 29.62 268 ALA A O 1
ATOM 2126 N N . SER A 1 269 ? -15.147 -16.636 -8.748 1.00 26.98 269 SER A N 1
ATOM 2127 C CA . SER A 1 269 ? -16.472 -17.210 -8.437 1.00 26.98 269 SER A CA 1
ATOM 2128 C C . SER A 1 269 ? -16.942 -17.034 -6.988 1.00 26.98 269 SER A C 1
ATOM 2130 O O . SER A 1 269 ? -18.061 -17.435 -6.670 1.00 26.98 269 SER A O 1
ATOM 2132 N N . SER A 1 270 ? -16.166 -16.389 -6.106 1.00 25.45 270 SER A N 1
ATOM 2133 C CA . SER A 1 270 ? -16.632 -16.091 -4.745 1.00 25.45 270 SER A CA 1
ATOM 2134 C C . SER A 1 270 ? -16.784 -14.581 -4.539 1.00 25.45 270 SER A C 1
ATOM 2136 O O . SER A 1 270 ? -15.832 -13.814 -4.414 1.00 25.45 270 SER A O 1
ATOM 2138 N N . SER A 1 271 ? -18.036 -14.133 -4.538 1.00 31.31 271 SER A N 1
ATOM 2139 C CA . SER A 1 271 ? -18.434 -12.768 -4.217 1.00 31.31 271 SER A CA 1
ATOM 2140 C C . SER A 1 271 ? -17.974 -12.392 -2.799 1.00 31.31 271 SER A C 1
ATOM 2142 O O . SER A 1 271 ? -18.610 -12.815 -1.828 1.00 31.31 271 SER A O 1
ATOM 2144 N N . LYS A 1 272 ? -16.869 -11.638 -2.692 1.00 33.97 272 LYS A N 1
ATOM 2145 C CA . LYS A 1 272 ? -16.488 -10.690 -1.614 1.00 33.97 272 LYS A CA 1
ATOM 2146 C C . LYS A 1 272 ? -15.025 -10.247 -1.807 1.00 33.97 272 LYS A C 1
ATOM 2148 O O . LYS A 1 272 ? -14.159 -10.600 -1.009 1.00 33.97 272 LYS A O 1
ATOM 2153 N N . LYS A 1 273 ? -14.736 -9.472 -2.858 1.00 33.53 273 LYS A N 1
ATOM 2154 C CA . LYS A 1 273 ? -13.464 -8.732 -2.939 1.00 33.53 273 LYS A CA 1
ATOM 2155 C C . LYS A 1 273 ? -13.545 -7.537 -1.983 1.00 33.53 273 LYS A C 1
ATOM 2157 O O . LYS A 1 273 ? -14.474 -6.740 -2.080 1.00 33.53 273 LYS A O 1
ATOM 2162 N N . LYS A 1 274 ? -12.635 -7.486 -1.010 1.00 39.53 274 LYS A N 1
ATOM 2163 C CA . LYS A 1 274 ? -12.393 -6.335 -0.127 1.00 39.53 274 LYS A CA 1
ATOM 2164 C C . LYS A 1 274 ? -11.096 -5.674 -0.590 1.00 39.53 274 LYS A C 1
ATOM 2166 O O . LYS A 1 274 ? -10.191 -6.409 -0.969 1.00 39.53 274 LYS A O 1
ATOM 2171 N N . GLN A 1 275 ? -11.040 -4.347 -0.549 1.00 35.19 275 GLN A N 1
ATOM 2172 C CA . GLN A 1 275 ? -9.894 -3.541 -0.972 1.00 35.19 275 GLN A CA 1
ATOM 2173 C C . GLN A 1 275 ? -8.683 -3.709 -0.028 1.00 35.19 275 GLN A C 1
ATOM 2175 O O . GLN A 1 275 ? -8.841 -4.121 1.128 1.00 35.19 275 GLN A O 1
ATOM 2180 N N . GLY A 1 276 ? -7.488 -3.425 -0.557 1.00 42.03 276 GLY A N 1
ATOM 2181 C CA . GLY A 1 276 ? -6.179 -3.673 0.058 1.00 42.03 276 GLY A CA 1
ATOM 2182 C C . GLY A 1 276 ? -5.588 -5.026 -0.347 1.00 42.03 276 GLY A C 1
ATOM 2183 O O . GLY A 1 276 ? -6.313 -5.932 -0.766 1.00 42.03 276 GLY A O 1
ATOM 2184 N N . ALA A 1 277 ? -4.272 -5.184 -0.207 1.00 34.91 277 ALA A N 1
ATOM 2185 C CA . ALA A 1 277 ? -3.479 -6.381 -0.510 1.00 34.91 277 ALA A CA 1
ATOM 2186 C C . ALA A 1 277 ? -3.854 -7.658 0.291 1.00 34.91 277 ALA A C 1
ATOM 2188 O O . ALA A 1 277 ? -3.057 -8.597 0.410 1.00 34.91 277 ALA A O 1
ATOM 2189 N N . TYR A 1 278 ? -5.098 -7.782 0.764 1.00 35.28 278 TYR A N 1
ATOM 2190 C CA . TYR A 1 278 ? -5.668 -8.998 1.324 1.00 35.28 278 TYR A CA 1
ATOM 2191 C C . TYR A 1 278 ? -5.769 -10.107 0.269 1.00 35.28 278 TYR A C 1
ATOM 2193 O O . TYR A 1 278 ? -6.806 -10.338 -0.344 1.00 35.28 278 TYR A O 1
ATOM 2201 N N . GLY A 1 279 ? -4.656 -10.822 0.103 1.00 39.16 279 GLY A N 1
ATOM 2202 C CA . GLY A 1 279 ? -4.434 -11.852 -0.918 1.00 39.16 279 GLY A CA 1
ATOM 2203 C C . GLY A 1 279 ? -3.093 -11.674 -1.644 1.00 39.16 279 GLY A C 1
ATOM 2204 O O . GLY A 1 279 ? -2.505 -12.655 -2.106 1.00 39.16 279 GLY A O 1
ATOM 2205 N N . LYS A 1 280 ? -2.546 -10.444 -1.644 1.00 47.94 280 LYS A N 1
ATOM 2206 C CA . LYS A 1 280 ? -1.224 -10.094 -2.179 1.00 47.94 280 LYS A CA 1
ATOM 2207 C C . LYS A 1 280 ? -0.064 -10.270 -1.196 1.00 47.94 280 LYS A C 1
ATOM 2209 O O . LYS A 1 280 ? 1.075 -9.973 -1.527 1.00 47.94 280 LYS A O 1
ATOM 2214 N N . VAL A 1 281 ? -0.283 -10.839 -0.019 1.00 51.94 281 VAL A N 1
ATOM 2215 C CA . VAL A 1 281 ? 0.781 -11.254 0.908 1.00 51.94 281 VAL A CA 1
ATOM 2216 C C . VAL A 1 281 ? 0.277 -12.505 1.658 1.00 51.94 281 VAL A C 1
ATOM 2218 O O . VAL A 1 281 ? -0.911 -12.551 1.989 1.00 51.94 281 VAL A O 1
ATOM 2221 N N . PRO A 1 282 ? 1.081 -13.568 1.897 1.00 67.69 282 PRO A N 1
ATOM 2222 C CA . PRO A 1 282 ? 0.576 -14.746 2.603 1.00 67.69 282 PRO A CA 1
ATOM 2223 C C . PRO A 1 282 ? 0.137 -14.371 4.025 1.00 67.69 282 PRO A C 1
ATOM 2225 O O . PRO A 1 282 ? 0.869 -13.729 4.778 1.00 67.69 282 PRO A O 1
ATOM 2228 N N . VAL A 1 283 ? -1.074 -14.773 4.409 1.00 71.75 283 VAL A N 1
ATOM 2229 C CA . VAL A 1 283 ? -1.601 -14.534 5.757 1.00 71.75 283 VAL A CA 1
ATOM 2230 C C . VAL A 1 283 ? -1.174 -15.688 6.653 1.00 71.75 283 VAL A C 1
ATOM 2232 O O . VAL A 1 283 ? -1.524 -16.842 6.408 1.00 71.75 283 VAL A O 1
ATOM 2235 N N . PHE A 1 284 ? -0.435 -15.395 7.721 1.00 74.12 284 PHE A N 1
ATOM 2236 C CA . PHE A 1 284 ? -0.002 -16.443 8.639 1.00 74.12 284 PHE A CA 1
ATOM 2237 C C . PHE A 1 284 ? -1.123 -16.833 9.612 1.00 74.12 284 PHE A C 1
ATOM 2239 O O . PHE A 1 284 ? -1.300 -16.189 10.650 1.00 74.12 284 PHE A O 1
ATOM 2246 N N . GLU A 1 285 ? -1.832 -17.924 9.318 1.00 67.69 285 GLU A N 1
ATOM 2247 C CA . GLU A 1 285 ? -2.829 -18.524 10.212 1.00 67.69 285 GLU A CA 1
ATOM 2248 C C . GLU A 1 285 ? -2.267 -19.738 10.980 1.00 67.69 285 GLU A C 1
ATOM 2250 O O . GLU A 1 285 ? -1.532 -20.563 10.440 1.00 67.69 285 GLU A O 1
ATOM 2255 N N . GLU A 1 286 ? -2.617 -19.877 12.265 1.00 68.81 286 GLU A N 1
ATOM 2256 C CA . GLU A 1 286 ? -2.332 -21.107 13.022 1.00 68.81 286 GLU A CA 1
ATOM 2257 C C . GLU A 1 286 ? -3.251 -22.249 12.558 1.00 68.81 286 GLU A C 1
ATOM 2259 O O . GLU A 1 286 ? -4.404 -22.017 12.194 1.00 68.81 286 GLU A O 1
ATOM 2264 N N . SER A 1 287 ? -2.791 -23.503 12.637 1.00 72.56 287 SER A N 1
ATOM 2265 C CA . SER A 1 287 ? -3.630 -24.656 12.286 1.00 72.56 287 SER A CA 1
ATOM 2266 C C . SER A 1 287 ? -4.894 -24.731 13.155 1.00 72.56 287 SER A C 1
ATOM 2268 O O . SER A 1 287 ? -4.866 -24.420 14.348 1.00 72.56 287 SER A O 1
ATOM 2270 N N . LYS A 1 288 ? -6.011 -25.202 12.578 1.00 70.44 288 LYS A N 1
ATOM 2271 C CA . LYS A 1 288 ? -7.295 -25.341 13.297 1.00 70.44 288 LYS A CA 1
ATOM 2272 C C . LYS A 1 288 ? -7.161 -26.158 14.588 1.00 70.44 288 LYS A C 1
ATOM 2274 O O . LYS A 1 288 ? -7.767 -25.804 15.590 1.00 70.44 288 LYS A O 1
ATOM 2279 N N . LEU A 1 289 ? -6.318 -27.194 14.590 1.00 67.00 289 LEU A N 1
ATOM 2280 C CA . LEU A 1 289 ? -6.023 -28.007 15.776 1.00 67.00 289 LEU A CA 1
ATOM 2281 C C . LEU A 1 289 ? -5.361 -27.193 16.899 1.00 67.00 289 LEU A C 1
ATOM 2283 O O . LEU A 1 289 ? -5.788 -27.286 18.047 1.00 67.00 289 LEU A O 1
ATOM 2287 N N . ARG A 1 290 ? -4.365 -26.350 16.585 1.00 72.12 290 ARG A N 1
ATOM 2288 C CA . ARG A 1 290 ? -3.741 -25.462 17.584 1.00 72.12 290 ARG A CA 1
ATOM 2289 C C . ARG A 1 290 ? -4.708 -24.399 18.093 1.00 72.12 290 ARG A C 1
ATOM 2291 O O . ARG A 1 290 ? -4.665 -24.069 19.272 1.00 72.12 290 ARG A O 1
ATOM 2298 N N . GLN A 1 291 ? -5.591 -23.894 17.231 1.00 72.44 291 GLN A N 1
ATOM 2299 C CA . GLN A 1 291 ? -6.642 -22.966 17.652 1.00 72.44 291 GLN A CA 1
ATOM 2300 C C . GLN A 1 291 ? -7.639 -23.645 18.605 1.00 72.44 291 GLN A C 1
ATOM 2302 O O . GLN A 1 291 ? -7.990 -23.062 19.626 1.00 72.44 291 GLN A O 1
ATOM 2307 N N . LEU A 1 292 ? -8.041 -24.890 18.322 1.00 70.69 292 LEU A N 1
ATOM 2308 C CA . LEU A 1 292 ? -8.954 -25.667 19.170 1.00 70.69 292 LEU A CA 1
ATOM 2309 C C . LEU A 1 292 ? -8.336 -26.078 20.514 1.00 70.69 292 LEU A C 1
ATOM 2311 O O . LEU A 1 292 ? -9.055 -26.183 21.504 1.00 70.69 292 LEU A O 1
ATOM 2315 N N . ALA A 1 293 ? -7.013 -26.253 20.576 1.00 69.06 293 ALA A N 1
ATOM 2316 C CA . ALA A 1 293 ? -6.303 -26.532 21.824 1.00 69.06 293 ALA A CA 1
ATOM 2317 C C . ALA A 1 293 ? -6.356 -25.361 22.830 1.00 69.06 293 ALA A C 1
ATOM 2319 O O . ALA A 1 293 ? -6.125 -25.557 24.023 1.00 69.06 293 ALA A O 1
ATOM 2320 N N . ARG A 1 294 ? -6.681 -24.140 22.379 1.00 74.44 294 ARG A N 1
ATOM 2321 C CA . ARG A 1 294 ? -6.852 -22.955 23.233 1.00 74.44 294 ARG A CA 1
ATOM 2322 C C . ARG A 1 294 ? -8.303 -22.851 23.699 1.00 74.44 294 ARG A C 1
ATOM 2324 O O . ARG A 1 294 ? -9.090 -22.061 23.178 1.00 74.44 294 ARG A O 1
ATOM 2331 N N . VAL A 1 295 ? -8.653 -23.685 24.674 1.00 71.06 295 VAL A N 1
ATOM 2332 C CA . VAL A 1 295 ? -10.032 -23.854 25.168 1.00 71.06 295 VAL A CA 1
ATOM 2333 C C . VAL A 1 295 ? -10.664 -22.527 25.615 1.00 71.06 295 VAL A C 1
ATOM 2335 O O . VAL A 1 295 ? -11.847 -22.296 25.370 1.00 71.06 295 VAL A O 1
ATOM 2338 N N . ASP A 1 296 ? -9.880 -21.622 26.206 1.00 68.75 296 ASP A N 1
ATOM 2339 C CA . ASP A 1 296 ? -10.346 -20.297 26.625 1.00 68.75 296 ASP A CA 1
ATOM 2340 C C . ASP A 1 296 ? -10.717 -19.394 25.432 1.00 68.75 296 ASP A C 1
ATOM 2342 O O . ASP A 1 296 ? -11.766 -18.750 25.453 1.00 68.75 296 ASP A O 1
ATOM 2346 N N . GLU A 1 297 ? -9.901 -19.371 24.372 1.00 76.12 297 GLU A N 1
ATOM 2347 C CA . GLU A 1 297 ? -10.168 -18.619 23.136 1.00 76.12 297 GLU A CA 1
ATOM 2348 C C . GLU A 1 297 ? -11.404 -19.167 22.395 1.00 76.12 297 GLU A C 1
ATOM 2350 O O . GLU A 1 297 ? -12.238 -18.386 21.924 1.00 76.12 297 GLU A O 1
ATOM 2355 N N . VAL A 1 298 ? -11.555 -20.496 22.321 1.00 70.75 298 VAL A N 1
ATOM 2356 C CA . VAL A 1 298 ? -12.719 -21.156 21.700 1.00 70.75 298 VAL A CA 1
ATOM 2357 C C . VAL A 1 298 ? -13.999 -20.826 22.461 1.00 70.75 298 VAL A C 1
ATOM 2359 O O . VAL A 1 298 ? -15.000 -20.451 21.849 1.00 70.75 298 VAL A O 1
ATOM 2362 N N . PHE A 1 299 ? -13.969 -20.914 23.791 1.00 67.50 299 PHE A N 1
ATOM 2363 C CA . PHE A 1 299 ? -15.131 -20.598 24.612 1.00 67.50 299 PHE A CA 1
ATOM 2364 C C . PHE A 1 299 ? -15.543 -19.134 24.468 1.00 67.50 299 PHE A C 1
ATOM 2366 O O . PHE A 1 299 ? -16.721 -18.853 24.277 1.00 67.50 299 PHE A O 1
ATOM 2373 N N . MET A 1 300 ? -14.588 -18.200 24.497 1.00 68.81 300 MET A N 1
ATOM 2374 C CA . MET A 1 300 ? -14.891 -16.780 24.298 1.00 68.81 300 MET A CA 1
ATOM 2375 C C . MET A 1 300 ? -15.509 -16.522 22.922 1.00 68.81 300 MET A C 1
ATOM 2377 O O . MET A 1 300 ? -16.478 -15.773 22.822 1.00 68.81 300 MET A O 1
ATOM 2381 N N . ALA A 1 301 ? -15.015 -17.182 21.870 1.00 68.50 301 ALA A N 1
ATOM 2382 C CA . ALA A 1 301 ? -15.607 -17.098 20.537 1.00 68.50 301 ALA A CA 1
ATOM 2383 C C . ALA A 1 301 ? -17.048 -17.641 20.493 1.00 68.50 301 ALA A C 1
ATOM 2385 O O . ALA A 1 301 ? -17.909 -17.040 19.846 1.00 68.50 301 ALA A O 1
ATOM 2386 N N . LEU A 1 302 ? -17.330 -18.744 21.196 1.00 66.69 302 LEU A N 1
ATOM 2387 C CA . LEU A 1 302 ? -18.680 -19.303 21.320 1.00 66.69 302 LEU A CA 1
ATOM 2388 C C . LEU A 1 302 ? -19.605 -18.392 22.135 1.00 66.69 302 LEU A C 1
ATOM 2390 O O . LEU A 1 302 ? -20.720 -18.125 21.696 1.00 66.69 302 LEU A O 1
ATOM 2394 N N . ALA A 1 303 ? -19.137 -17.871 23.272 1.00 64.25 303 ALA A N 1
ATOM 2395 C CA . ALA A 1 303 ? -19.882 -16.946 24.122 1.00 64.25 303 ALA A CA 1
ATOM 2396 C C . ALA A 1 303 ? -20.238 -15.662 23.363 1.00 64.25 303 ALA A C 1
ATOM 2398 O O . ALA A 1 303 ? -21.388 -15.226 23.392 1.00 64.25 303 ALA A O 1
ATOM 2399 N N . TYR A 1 304 ? -19.278 -15.110 22.616 1.00 66.19 304 TYR A N 1
ATOM 2400 C CA . TYR A 1 304 ? -19.507 -13.980 21.724 1.00 66.19 304 TYR A CA 1
ATOM 2401 C C . TYR A 1 304 ? -20.582 -14.326 20.691 1.00 66.19 304 TYR A C 1
ATOM 2403 O O . TYR A 1 304 ? -21.609 -13.659 20.638 1.00 66.19 304 TYR A O 1
ATOM 2411 N N . LYS A 1 305 ? -20.443 -15.436 19.955 1.00 66.25 305 LYS A N 1
ATOM 2412 C CA . LYS A 1 305 ? -21.452 -15.873 18.973 1.00 66.25 305 LYS A CA 1
ATOM 2413 C C . LYS A 1 305 ? -22.847 -16.100 19.585 1.00 66.25 305 LYS A C 1
ATOM 2415 O O . LYS A 1 305 ? -23.844 -15.905 18.898 1.00 66.25 305 LYS A O 1
ATOM 2420 N N . ALA A 1 306 ? -22.920 -16.483 20.858 1.00 58.16 306 ALA A N 1
ATOM 2421 C CA . ALA A 1 306 ? -24.161 -16.664 21.610 1.00 58.16 306 ALA A CA 1
ATOM 2422 C C . ALA A 1 306 ? -24.772 -15.351 22.148 1.00 58.16 306 ALA A C 1
ATOM 2424 O O . ALA A 1 306 ? -25.785 -15.392 22.838 1.00 58.16 306 ALA A O 1
ATOM 2425 N N . GLY A 1 307 ? -24.181 -14.188 21.849 1.00 55.38 307 GLY A N 1
ATOM 2426 C CA . GLY A 1 307 ? -24.703 -12.877 22.248 1.00 55.38 307 GLY A CA 1
ATOM 2427 C C . GLY A 1 307 ? -24.041 -12.248 23.466 1.00 55.38 307 GLY A C 1
ATOM 2428 O O . GLY A 1 307 ? -24.308 -11.083 23.765 1.00 55.38 307 GLY A O 1
ATOM 2429 N N . TYR A 1 308 ? -23.139 -12.957 24.143 1.00 52.94 308 TYR A N 1
ATOM 2430 C CA . TYR A 1 308 ? -22.453 -12.424 25.314 1.00 52.94 308 TYR A CA 1
ATOM 2431 C C . TYR A 1 308 ? -21.472 -11.312 24.917 1.00 52.94 308 TYR A C 1
ATOM 2433 O O . TYR A 1 308 ? -20.720 -11.452 23.952 1.00 52.94 308 TYR A O 1
ATOM 2441 N N . GLY A 1 309 ? -21.507 -10.187 25.643 1.00 52.94 309 GLY A N 1
ATOM 2442 C CA . GLY A 1 309 ? -20.703 -8.992 25.350 1.00 52.94 309 GLY A CA 1
ATOM 2443 C C . GLY A 1 309 ? -20.881 -8.446 23.929 1.00 52.94 309 GLY A C 1
ATOM 2444 O O . GLY A 1 309 ? -19.929 -7.959 23.326 1.00 52.94 309 GLY A O 1
ATOM 2445 N N . GLY A 1 310 ? -22.098 -8.567 23.386 1.00 52.97 310 GLY A N 1
ATOM 2446 C CA . GLY A 1 310 ? -22.486 -7.963 22.113 1.00 52.97 310 GLY A CA 1
ATOM 2447 C C . GLY A 1 310 ? -22.194 -8.806 20.872 1.00 52.97 310 GLY A C 1
ATOM 2448 O O . GLY A 1 310 ? -22.404 -8.322 19.765 1.00 52.97 310 GLY A O 1
ATOM 2449 N N . GLY A 1 311 ? -21.738 -10.057 20.991 1.00 45.91 311 GLY A N 1
ATOM 2450 C CA . GLY A 1 311 ? -21.329 -10.853 19.824 1.00 45.91 311 GLY A CA 1
ATOM 2451 C C . GLY A 1 311 ? -22.441 -11.483 18.971 1.00 45.91 311 GLY A C 1
ATOM 2452 O O . GLY A 1 311 ? -22.151 -12.105 17.950 1.00 45.91 311 GLY A O 1
ATOM 2453 N N . ALA A 1 312 ? -23.710 -11.254 19.318 1.00 43.19 312 ALA A N 1
ATOM 2454 C CA . ALA A 1 312 ? -24.857 -11.499 18.437 1.00 43.19 312 ALA A CA 1
ATOM 2455 C C . ALA A 1 312 ? -25.173 -10.284 17.533 1.00 43.19 312 ALA A C 1
ATOM 2457 O O . ALA A 1 312 ? -26.263 -10.187 16.975 1.00 43.19 312 ALA A O 1
ATOM 2458 N N . SER A 1 313 ? -24.246 -9.333 17.370 1.00 45.59 313 SER A N 1
ATOM 2459 C CA . SER A 1 313 ? -24.465 -8.056 16.672 1.00 45.59 313 SER A CA 1
ATOM 2460 C C . SER A 1 313 ? -24.379 -8.143 15.137 1.00 45.59 313 SER A C 1
ATOM 2462 O O . SER A 1 313 ? -23.641 -7.418 14.476 1.00 45.59 313 SER A O 1
ATOM 2464 N N . ASN A 1 314 ? -25.254 -8.971 14.560 1.00 45.19 314 ASN A N 1
ATOM 2465 C CA . ASN A 1 314 ? -26.000 -8.577 13.356 1.00 45.19 314 ASN A CA 1
ATOM 2466 C C . ASN A 1 314 ? -27.260 -7.763 13.718 1.00 45.19 314 ASN A C 1
ATOM 2468 O O . ASN A 1 314 ? -28.092 -7.493 12.852 1.00 45.19 314 ASN A O 1
ATOM 2472 N N . VAL A 1 315 ? -27.418 -7.380 14.991 1.00 52.34 315 VAL A N 1
ATOM 2473 C CA . VAL A 1 315 ? -28.419 -6.406 15.426 1.00 52.34 315 VAL A CA 1
ATOM 2474 C C . VAL A 1 315 ? -28.082 -5.081 14.749 1.00 52.34 315 VAL A C 1
ATOM 2476 O O . VAL A 1 315 ? -27.171 -4.368 15.165 1.00 52.34 315 VAL A O 1
ATOM 2479 N N . LYS A 1 316 ? -28.778 -4.819 13.641 1.00 60.16 316 LYS A N 1
ATOM 2480 C CA . LYS A 1 316 ? -28.814 -3.523 12.970 1.00 60.16 316 LYS A CA 1
ATOM 2481 C C . LYS A 1 316 ? -29.218 -2.447 13.973 1.00 60.16 316 LYS A C 1
ATOM 2483 O O . LYS A 1 316 ? -29.867 -2.760 14.976 1.00 60.16 316 LYS A O 1
ATOM 2488 N N . ILE A 1 317 ? -28.857 -1.196 13.711 1.00 61.84 317 ILE A N 1
ATOM 2489 C CA . ILE A 1 317 ? -29.312 -0.057 14.521 1.00 61.84 317 ILE A CA 1
ATOM 2490 C C . ILE A 1 317 ? -30.845 0.029 14.384 1.00 61.84 317 ILE A C 1
ATOM 2492 O O . ILE A 1 317 ? -31.346 0.698 13.503 1.00 61.84 317 ILE A O 1
ATOM 2496 N N . GLY A 1 318 ? -31.613 -0.694 15.202 1.00 55.22 318 GLY A N 1
ATOM 2497 C CA . GLY A 1 318 ? -33.076 -0.778 15.105 1.00 55.22 318 GLY A CA 1
ATOM 2498 C C . GLY A 1 318 ? -33.608 -1.565 13.890 1.00 55.22 318 GLY A C 1
ATOM 2499 O O . GLY A 1 318 ? -33.049 -1.553 12.796 1.00 55.22 318 GLY A O 1
ATOM 2500 N N . ALA A 1 319 ? -34.740 -2.252 14.070 1.00 48.22 319 ALA A N 1
ATOM 2501 C CA . ALA A 1 319 ? -35.448 -2.957 12.992 1.00 48.22 319 ALA A CA 1
ATOM 2502 C C . ALA A 1 319 ? -36.254 -2.015 12.065 1.00 48.22 319 ALA A C 1
ATOM 2504 O O . ALA A 1 319 ? -36.808 -2.479 11.073 1.00 48.22 319 ALA A O 1
ATOM 2505 N N . ASP A 1 320 ? -36.291 -0.712 12.373 1.00 50.84 320 ASP A N 1
ATOM 2506 C CA . ASP A 1 320 ? -37.235 0.271 11.812 1.00 50.84 320 ASP A CA 1
ATOM 2507 C C . ASP A 1 320 ? -36.541 1.445 11.080 1.00 50.84 320 ASP A C 1
ATOM 2509 O O . ASP A 1 320 ? -37.097 2.528 10.897 1.00 50.84 320 ASP A O 1
ATOM 2513 N N . LEU A 1 321 ? -35.276 1.274 10.668 1.00 59.28 321 LEU A N 1
ATOM 2514 C CA . LEU A 1 321 ? -34.578 2.288 9.870 1.00 59.28 321 LEU A CA 1
ATOM 2515 C C . LEU A 1 321 ? -35.065 2.275 8.415 1.00 59.28 321 LEU A C 1
ATOM 2517 O O . LEU A 1 321 ? -34.782 1.350 7.656 1.00 59.28 321 LEU A O 1
ATOM 2521 N N . GLY A 1 322 ? -35.728 3.348 7.988 1.00 61.00 322 GLY A N 1
ATOM 2522 C CA . GLY A 1 322 ? -36.090 3.563 6.586 1.00 61.00 322 GLY A CA 1
ATOM 2523 C C . GLY A 1 322 ? -34.920 4.025 5.695 1.00 61.00 322 GLY A C 1
ATOM 2524 O O . GLY A 1 322 ? -34.025 4.763 6.120 1.00 61.00 322 GLY A O 1
ATOM 2525 N N . GLY A 1 323 ? -34.958 3.630 4.417 1.00 80.31 323 GLY A N 1
ATOM 2526 C CA . GLY A 1 323 ? -34.257 4.280 3.297 1.00 80.31 323 GLY A CA 1
ATOM 2527 C C . GLY A 1 323 ? -32.725 4.374 3.391 1.00 80.31 323 GLY A C 1
ATOM 2528 O O . GLY A 1 323 ? -32.005 3.434 3.044 1.00 80.31 323 GLY A O 1
ATOM 2529 N N . HIS A 1 324 ? -32.214 5.555 3.754 1.00 85.12 324 HIS A N 1
ATOM 2530 C CA . HIS A 1 324 ? -30.782 5.888 3.733 1.00 85.12 324 HIS A CA 1
ATOM 2531 C C . HIS A 1 324 ? -30.029 5.419 4.986 1.00 85.12 324 HIS A C 1
ATOM 2533 O O . HIS A 1 324 ? -28.910 4.925 4.869 1.00 85.12 324 HIS A O 1
ATOM 2539 N N . ARG A 1 325 ? -30.652 5.479 6.171 1.00 87.69 325 ARG A N 1
ATOM 2540 C CA . ARG A 1 325 ? -30.012 5.077 7.440 1.00 87.69 325 ARG A CA 1
ATOM 2541 C C . ARG A 1 325 ? -29.692 3.582 7.477 1.00 87.69 325 ARG A C 1
ATOM 2543 O O . ARG A 1 325 ? -28.597 3.205 7.879 1.00 87.69 325 ARG A O 1
ATOM 2550 N N . ALA A 1 326 ? -30.607 2.749 6.976 1.00 86.75 326 ALA A N 1
ATOM 2551 C CA . ALA A 1 326 ? -30.388 1.308 6.849 1.00 86.75 326 ALA A CA 1
ATOM 2552 C C . ALA A 1 326 ? -29.230 0.966 5.903 1.00 86.75 326 ALA A C 1
ATOM 2554 O O . ALA A 1 326 ? -28.517 -0.005 6.139 1.00 86.75 326 ALA A O 1
ATOM 2555 N N . PHE A 1 327 ? -29.024 1.761 4.847 1.00 89.69 327 PHE A N 1
ATOM 2556 C CA . PHE A 1 327 ? -27.862 1.591 3.981 1.00 89.69 327 PHE A CA 1
ATOM 2557 C C . PHE A 1 327 ? -26.571 1.954 4.685 1.00 89.69 327 PHE A C 1
ATOM 2559 O O . PHE A 1 327 ? -25.623 1.193 4.572 1.00 89.69 327 PHE A O 1
ATOM 2566 N N . CYS A 1 328 ? -26.527 3.062 5.425 1.00 91.12 328 CYS A N 1
ATOM 2567 C CA . CYS A 1 328 ? -25.318 3.432 6.148 1.00 91.12 328 CYS A CA 1
ATOM 2568 C C . CYS A 1 328 ? -24.930 2.345 7.171 1.00 91.12 328 CYS A C 1
ATOM 2570 O O . CYS A 1 328 ? -23.767 1.965 7.241 1.00 91.12 328 CYS A O 1
ATOM 2572 N N . ASP A 1 329 ? -25.892 1.774 7.902 1.00 89.12 329 ASP A N 1
ATOM 2573 C CA . ASP A 1 329 ? -25.626 0.663 8.831 1.00 89.12 329 ASP A CA 1
ATOM 2574 C C . ASP A 1 329 ? -25.202 -0.641 8.133 1.00 89.12 329 ASP A C 1
ATOM 2576 O O . ASP A 1 329 ? -24.271 -1.317 8.578 1.00 89.12 329 ASP A O 1
ATOM 2580 N N . ASP A 1 330 ? -25.835 -0.992 7.013 1.00 88.81 330 ASP A N 1
ATOM 2581 C CA . ASP A 1 330 ? -25.433 -2.158 6.218 1.00 88.81 330 ASP A CA 1
ATOM 2582 C C . ASP A 1 330 ? -24.030 -1.973 5.623 1.00 88.81 330 ASP A C 1
ATOM 2584 O O . ASP A 1 330 ? -23.175 -2.852 5.748 1.00 88.81 330 ASP A O 1
ATOM 2588 N N . MET A 1 331 ? -23.772 -0.799 5.045 1.00 91.12 331 MET A N 1
ATOM 2589 C CA . MET A 1 331 ? -22.494 -0.444 4.442 1.00 91.12 331 MET A CA 1
ATOM 2590 C C . MET A 1 331 ? -21.383 -0.424 5.487 1.00 91.12 331 MET A C 1
ATOM 2592 O O . MET A 1 331 ? -20.328 -0.998 5.237 1.00 91.12 331 MET A O 1
ATOM 2596 N N . LEU A 1 332 ? -21.638 0.107 6.690 1.00 90.31 332 LEU A N 1
ATOM 2597 C CA . LEU A 1 332 ? -20.695 0.051 7.808 1.00 90.31 332 LEU A CA 1
ATOM 2598 C C . LEU A 1 332 ? -20.232 -1.388 8.077 1.00 90.31 332 LEU A C 1
ATOM 2600 O O . LEU A 1 332 ? -19.035 -1.630 8.193 1.00 90.31 332 LEU A O 1
ATOM 2604 N N . GLY A 1 333 ? -21.154 -2.356 8.134 1.00 85.19 333 GLY A N 1
ATOM 2605 C CA . GLY A 1 333 ? -20.803 -3.766 8.344 1.00 85.19 333 GLY A CA 1
ATOM 2606 C C . GLY A 1 333 ? -20.016 -4.397 7.187 1.00 85.19 333 GLY A C 1
ATOM 2607 O O . GLY A 1 333 ? -19.235 -5.332 7.398 1.00 85.19 333 GLY A O 1
ATOM 2608 N N . ARG A 1 334 ? -20.200 -3.892 5.963 1.00 86.12 334 ARG A N 1
ATOM 2609 C CA . ARG A 1 334 ? -19.494 -4.355 4.762 1.00 86.12 334 ARG A CA 1
ATOM 2610 C C . ARG A 1 334 ? -18.057 -3.846 4.718 1.00 86.12 334 ARG A C 1
ATOM 2612 O O . ARG A 1 334 ? -17.130 -4.666 4.673 1.00 86.12 334 ARG A O 1
ATOM 2619 N N . VAL A 1 335 ? -17.871 -2.531 4.836 1.00 85.25 335 VAL A N 1
ATOM 2620 C CA . VAL A 1 335 ? -16.548 -1.885 4.773 1.00 85.25 335 VAL A CA 1
ATOM 2621 C C . VAL A 1 335 ? -15.775 -2.002 6.092 1.00 85.25 335 VAL A C 1
ATOM 2623 O O . VAL A 1 335 ? -14.552 -1.963 6.099 1.00 85.25 335 VAL A O 1
ATOM 2626 N N . SER A 1 336 ? -16.453 -2.268 7.215 1.00 80.06 336 SER A N 1
ATOM 2627 C CA . SER A 1 336 ? -15.823 -2.365 8.532 1.00 80.06 336 SER A CA 1
ATOM 2628 C C . SER A 1 336 ? -16.266 -3.595 9.318 1.00 80.06 336 SER A C 1
ATOM 2630 O O . SER A 1 336 ? -17.354 -3.651 9.875 1.00 80.06 336 SER A O 1
ATOM 2632 N N . ARG A 1 337 ? -15.408 -4.618 9.419 1.00 67.31 337 ARG A N 1
ATOM 2633 C CA . ARG A 1 337 ? -15.762 -5.841 10.170 1.00 67.31 337 ARG A CA 1
ATOM 2634 C C . ARG A 1 337 ? -15.724 -5.619 11.680 1.00 67.31 337 ARG A C 1
ATOM 2636 O O . ARG A 1 337 ? -16.725 -5.808 12.360 1.00 67.31 337 ARG A O 1
ATOM 2643 N N . SER A 1 338 ? -14.554 -5.256 12.201 1.00 67.94 338 SER A N 1
ATOM 2644 C CA . SER A 1 338 ? -14.322 -5.203 13.647 1.00 67.94 338 SER A CA 1
ATOM 2645 C C . SER A 1 338 ? -14.880 -3.930 14.281 1.00 67.94 338 SER A C 1
ATOM 2647 O O . SER A 1 338 ? -15.425 -4.014 15.375 1.00 67.94 338 SER A O 1
ATOM 2649 N N . PHE A 1 339 ? -14.804 -2.775 13.606 1.00 76.75 339 PHE A N 1
ATOM 2650 C CA . PHE A 1 339 ? -15.307 -1.517 14.173 1.00 76.75 339 PHE A CA 1
ATOM 2651 C C . PHE A 1 339 ? -16.830 -1.393 14.100 1.00 76.75 339 PHE A C 1
ATOM 2653 O O . PHE A 1 339 ? -17.404 -0.790 15.002 1.00 76.75 339 PHE A O 1
ATOM 2660 N N . ALA A 1 340 ? -17.512 -2.003 13.119 1.00 82.44 340 ALA A N 1
ATOM 2661 C CA . ALA A 1 340 ? -18.976 -1.930 13.035 1.00 82.44 340 ALA A CA 1
ATOM 2662 C C . ALA A 1 340 ? -19.665 -2.426 14.313 1.00 82.44 340 ALA A C 1
ATOM 2664 O O . ALA A 1 340 ? -20.578 -1.781 14.824 1.00 82.44 340 ALA A O 1
ATOM 2665 N N . ALA A 1 341 ? -19.187 -3.544 14.866 1.00 77.56 341 ALA A N 1
ATOM 2666 C CA . ALA A 1 341 ? -19.724 -4.102 16.104 1.00 77.56 341 ALA A CA 1
ATOM 2667 C C . ALA A 1 341 ? -19.544 -3.158 17.301 1.00 77.56 341 ALA A C 1
ATOM 2669 O O . ALA A 1 341 ? -20.368 -3.163 18.211 1.00 77.56 341 ALA A O 1
ATOM 2670 N N . VAL A 1 342 ? -18.475 -2.362 17.312 1.00 82.06 342 VAL A N 1
ATOM 2671 C CA . VAL A 1 342 ? -18.159 -1.448 18.412 1.00 82.06 342 VAL A CA 1
ATOM 2672 C C . VAL A 1 342 ? -18.910 -0.120 18.256 1.00 82.06 342 VAL A C 1
ATOM 2674 O O . VAL A 1 342 ? -19.449 0.389 19.230 1.00 82.06 342 VAL A O 1
ATOM 2677 N N . ILE A 1 343 ? -19.048 0.394 17.029 1.00 89.38 343 ILE A N 1
ATOM 2678 C CA . ILE A 1 343 ? -19.847 1.595 16.724 1.00 89.38 343 ILE A CA 1
ATOM 2679 C C . ILE A 1 343 ? -21.320 1.379 17.092 1.00 89.38 343 ILE A C 1
ATOM 2681 O O . ILE A 1 343 ? -21.945 2.256 17.681 1.00 89.38 343 ILE A O 1
ATOM 2685 N N . ARG A 1 344 ? -21.872 0.190 16.822 1.00 86.00 344 ARG A N 1
ATOM 2686 C CA . ARG A 1 344 ? -23.261 -0.167 17.174 1.00 86.00 344 ARG A CA 1
ATOM 2687 C C . ARG A 1 344 ? -23.532 -0.265 18.680 1.00 86.00 344 ARG A C 1
ATOM 2689 O O . ARG A 1 344 ? -24.689 -0.359 19.071 1.00 86.00 344 ARG A O 1
ATOM 2696 N N . GLN A 1 345 ? -22.491 -0.282 19.514 1.00 83.62 345 GLN A N 1
ATOM 2697 C CA . GLN A 1 345 ? -22.612 -0.293 20.977 1.00 83.62 345 GLN A CA 1
ATOM 2698 C C . GLN A 1 345 ? -22.574 1.110 21.590 1.00 83.62 345 GLN A C 1
ATOM 2700 O O . GLN A 1 345 ? -22.761 1.240 22.799 1.00 83.62 345 GLN A O 1
ATOM 2705 N N . LEU A 1 346 ? -22.322 2.146 20.784 1.00 90.75 346 LEU A N 1
ATOM 2706 C CA . LEU A 1 346 ? -22.362 3.526 21.249 1.00 90.75 346 LEU A CA 1
ATOM 2707 C C . LEU A 1 346 ? -23.785 3.931 21.664 1.00 90.75 346 LEU A C 1
ATOM 2709 O O . LEU A 1 346 ? -24.760 3.395 21.123 1.00 90.75 346 LEU A O 1
ATOM 2713 N N . PRO A 1 347 ? -23.919 4.923 22.561 1.00 88.31 347 PRO A N 1
ATOM 2714 C CA . PRO A 1 347 ? -25.212 5.494 22.912 1.00 88.31 347 PRO A CA 1
ATOM 2715 C C . PRO A 1 347 ? -26.004 5.932 21.667 1.00 88.31 347 PRO A C 1
ATOM 2717 O O . PRO A 1 347 ? -25.407 6.468 20.724 1.00 88.31 347 PRO A O 1
ATOM 2720 N N . PRO A 1 348 ? -27.339 5.751 21.628 1.00 86.06 348 PRO A N 1
ATOM 2721 C CA . PRO A 1 348 ? -28.155 6.065 20.452 1.00 86.06 348 PRO A CA 1
ATOM 2722 C C . PRO A 1 348 ? -27.998 7.499 19.925 1.00 86.06 348 PRO A C 1
ATOM 2724 O O . PRO A 1 348 ? -28.095 7.718 18.719 1.00 86.06 348 PRO A O 1
ATOM 2727 N N . GLN A 1 349 ? -27.724 8.460 20.813 1.00 85.56 349 GLN A N 1
ATOM 2728 C CA . GLN A 1 349 ? -27.510 9.875 20.489 1.00 85.56 349 GLN A CA 1
ATOM 2729 C C . GLN A 1 349 ? -26.226 10.126 19.685 1.00 85.56 349 GLN A C 1
ATOM 2731 O O . GLN A 1 349 ? -26.134 11.130 18.989 1.00 85.56 349 GLN A O 1
ATOM 2736 N N . LEU A 1 350 ? -25.252 9.218 19.772 1.00 93.56 350 LEU A N 1
ATOM 2737 C CA . LEU A 1 350 ? -23.914 9.352 19.193 1.00 93.56 350 LEU A CA 1
ATOM 2738 C C . LEU A 1 350 ? -23.648 8.322 18.087 1.00 93.56 350 LEU A C 1
ATOM 2740 O O . LEU A 1 350 ? -22.869 8.573 17.171 1.00 93.56 350 LEU A O 1
ATOM 2744 N N . CYS A 1 351 ? -24.305 7.163 18.151 1.00 92.06 351 CYS A N 1
ATOM 2745 C CA . CYS A 1 351 ? -24.061 6.031 17.261 1.00 92.06 351 CYS A CA 1
ATOM 2746 C C . CYS A 1 351 ? -24.172 6.410 15.774 1.00 92.06 351 CYS A C 1
ATOM 2748 O O . CYS A 1 351 ? -23.268 6.109 14.995 1.00 92.06 351 CYS A O 1
ATOM 2750 N N . MET A 1 352 ? -25.239 7.117 15.380 1.00 92.06 352 MET A N 1
ATOM 2751 C CA . MET A 1 352 ? -25.418 7.544 13.986 1.00 92.06 352 MET A CA 1
ATOM 2752 C C . MET A 1 352 ? -24.397 8.599 13.552 1.00 92.06 352 MET A C 1
ATOM 2754 O O . MET A 1 352 ? -23.958 8.564 12.403 1.00 92.06 352 MET A O 1
ATOM 2758 N N . ASP A 1 353 ? -23.996 9.494 14.454 1.00 95.31 353 ASP A N 1
ATOM 2759 C CA . ASP A 1 353 ? -23.025 10.551 14.166 1.00 95.31 353 ASP A CA 1
ATOM 2760 C C . ASP A 1 353 ? -21.647 9.938 13.890 1.00 95.31 353 ASP A C 1
ATOM 2762 O O . ASP A 1 353 ? -21.036 10.223 12.860 1.00 95.31 353 ASP A O 1
ATOM 2766 N N . VAL A 1 354 ? -21.203 9.009 14.744 1.00 96.62 354 VAL A N 1
ATOM 2767 C CA . VAL A 1 354 ? -19.934 8.281 14.571 1.00 96.62 354 VAL A CA 1
ATOM 2768 C C . VAL A 1 354 ? -19.974 7.349 13.362 1.00 96.62 354 VAL A C 1
ATOM 2770 O O . VAL A 1 354 ? -18.981 7.228 12.647 1.00 96.62 354 VAL A O 1
ATOM 2773 N N . LEU A 1 355 ? -21.111 6.709 13.088 1.00 95.38 355 LEU A N 1
ATOM 2774 C CA . LEU A 1 355 ? -21.277 5.865 11.907 1.00 95.38 355 LEU A CA 1
ATOM 2775 C C . LEU A 1 355 ? -21.115 6.666 10.615 1.00 95.38 355 LEU A C 1
ATOM 2777 O O . LEU A 1 355 ? -20.377 6.254 9.721 1.00 95.38 355 LEU A O 1
ATOM 2781 N N . VAL A 1 356 ? -21.805 7.804 10.508 1.00 95.88 356 VAL A N 1
ATOM 2782 C CA . VAL A 1 356 ? -21.694 8.690 9.344 1.00 95.88 356 VAL A CA 1
ATOM 2783 C C . VAL A 1 356 ? -20.279 9.237 9.244 1.00 95.88 356 VAL A C 1
ATOM 2785 O O . VAL A 1 356 ? -19.707 9.205 8.159 1.00 95.88 356 VAL A O 1
ATOM 2788 N N . PHE A 1 357 ? -19.695 9.670 10.363 1.00 97.81 357 PHE A N 1
ATOM 2789 C CA . PHE A 1 357 ? -18.314 10.134 10.405 1.00 97.81 357 PHE A CA 1
ATOM 2790 C C . PHE A 1 357 ? -17.349 9.077 9.853 1.00 97.81 357 PHE A C 1
ATOM 2792 O O . PHE A 1 357 ? -16.558 9.375 8.965 1.00 97.81 357 PHE A O 1
ATOM 2799 N N . TYR A 1 358 ? -17.490 7.820 10.281 1.00 96.88 358 TYR A N 1
ATOM 2800 C CA . TYR A 1 358 ? -16.687 6.710 9.779 1.00 96.88 358 TYR A CA 1
ATOM 2801 C C . TYR A 1 358 ? -16.849 6.494 8.268 1.00 96.88 358 TYR A C 1
ATOM 2803 O O . TYR A 1 358 ? -15.853 6.329 7.571 1.00 96.88 358 TYR A O 1
ATOM 2811 N N . LEU A 1 359 ? -18.080 6.494 7.741 1.00 96.50 359 LEU A N 1
ATOM 2812 C CA . LEU A 1 359 ? -18.314 6.293 6.304 1.00 96.50 359 LEU A CA 1
ATOM 2813 C C . LEU A 1 359 ? -17.786 7.450 5.452 1.00 96.50 359 LEU A C 1
ATOM 2815 O O . LEU A 1 359 ? -17.283 7.210 4.359 1.00 96.50 359 LEU A O 1
ATOM 2819 N N . VAL A 1 360 ? -17.892 8.688 5.944 1.00 97.06 360 VAL A N 1
ATOM 2820 C CA . VAL A 1 360 ? -17.336 9.865 5.263 1.00 97.06 360 VAL A CA 1
ATOM 2821 C C . VAL A 1 360 ? -15.820 9.751 5.164 1.00 97.06 360 VAL A C 1
ATOM 2823 O O . VAL A 1 360 ? -15.273 9.907 4.077 1.00 97.06 360 VAL A O 1
ATOM 2826 N N . LEU A 1 361 ? -15.155 9.415 6.271 1.00 96.44 361 LEU A N 1
ATOM 2827 C CA . LEU A 1 361 ? -13.706 9.260 6.276 1.00 96.44 361 LEU A CA 1
ATOM 2828 C C . LEU A 1 361 ? -13.243 8.031 5.495 1.00 96.44 361 LEU A C 1
ATOM 2830 O O . LEU A 1 361 ? -12.237 8.115 4.812 1.00 96.44 361 LEU A O 1
ATOM 2834 N N . ARG A 1 362 ? -13.992 6.920 5.522 1.00 95.44 362 ARG A N 1
ATOM 2835 C CA . ARG A 1 362 ? -13.698 5.741 4.693 1.00 95.44 362 ARG A CA 1
ATOM 2836 C C . ARG A 1 362 ? -13.774 6.065 3.203 1.00 95.44 362 ARG A C 1
ATOM 2838 O O . ARG A 1 362 ? -12.943 5.584 2.458 1.00 95.44 362 ARG A O 1
ATOM 2845 N N . ALA A 1 363 ? -14.742 6.871 2.770 1.00 94.31 363 ALA A N 1
ATOM 2846 C CA . ALA A 1 363 ? -14.812 7.299 1.375 1.00 94.31 363 ALA A CA 1
ATOM 2847 C C . ALA A 1 363 ? -13.634 8.208 0.988 1.00 94.31 363 ALA A C 1
ATOM 2849 O O . ALA A 1 363 ? -13.094 8.061 -0.102 1.00 94.31 363 ALA A O 1
ATOM 2850 N N . LEU A 1 364 ? -13.222 9.118 1.879 1.00 94.88 364 LEU A N 1
ATOM 2851 C CA . LEU A 1 364 ? -12.043 9.962 1.663 1.00 94.88 364 LEU A CA 1
ATOM 2852 C C . LEU A 1 364 ? -10.749 9.125 1.574 1.00 94.88 364 LEU A C 1
ATOM 2854 O O . LEU A 1 364 ? -9.964 9.327 0.656 1.00 94.88 364 LEU A O 1
ATOM 2858 N N . ASP A 1 365 ? -10.584 8.158 2.478 1.00 93.31 365 ASP A N 1
ATOM 2859 C CA . ASP A 1 365 ? -9.488 7.173 2.524 1.00 93.31 365 ASP A CA 1
ATOM 2860 C C . ASP A 1 365 ? -9.414 6.368 1.215 1.00 93.31 365 ASP A C 1
ATOM 2862 O O . ASP A 1 365 ? -8.367 6.299 0.586 1.00 93.31 365 ASP A O 1
ATOM 2866 N N . THR A 1 366 ? -10.547 5.859 0.712 1.00 91.88 366 THR A N 1
ATOM 2867 C CA . THR A 1 366 ? -10.590 5.136 -0.571 1.00 91.88 366 THR A CA 1
ATOM 2868 C C . THR A 1 366 ? -10.148 6.009 -1.758 1.00 91.88 366 THR A C 1
ATOM 2870 O O . THR A 1 366 ? -9.549 5.495 -2.700 1.00 91.88 366 THR A O 1
ATOM 2873 N N . VAL A 1 367 ? -10.425 7.319 -1.731 1.00 91.44 367 VAL A N 1
ATOM 2874 C CA . VAL A 1 367 ? -9.960 8.267 -2.762 1.00 91.44 367 VAL A CA 1
ATOM 2875 C C . VAL A 1 367 ? -8.450 8.515 -2.668 1.00 91.44 367 VAL A C 1
ATOM 2877 O O . VAL A 1 367 ? -7.785 8.615 -3.700 1.00 91.44 367 VAL A O 1
ATOM 2880 N N . GLU A 1 368 ? -7.902 8.619 -1.455 1.00 90.25 368 GLU A N 1
ATOM 2881 C CA . GLU A 1 368 ? -6.456 8.745 -1.232 1.00 90.25 368 GLU A CA 1
ATOM 2882 C C . GLU A 1 368 ? -5.716 7.492 -1.732 1.00 90.25 368 GLU A C 1
ATOM 2884 O O . GLU A 1 368 ? -4.798 7.606 -2.553 1.00 90.25 368 GLU A O 1
ATOM 2889 N N . ASP A 1 369 ? -6.175 6.318 -1.290 1.00 86.31 369 ASP A N 1
ATOM 2890 C CA . ASP A 1 369 ? -5.530 5.016 -1.483 1.00 86.31 369 ASP A CA 1
ATOM 2891 C C . ASP A 1 369 ? -5.544 4.509 -2.931 1.00 86.31 369 ASP A C 1
ATOM 2893 O O . ASP A 1 369 ? -4.715 3.674 -3.304 1.00 86.31 369 ASP A O 1
ATOM 2897 N N . ASP A 1 370 ? -6.472 4.974 -3.769 1.00 83.38 370 ASP A N 1
ATOM 2898 C CA . ASP A 1 370 ? -6.551 4.517 -5.154 1.00 83.38 370 ASP A CA 1
ATOM 2899 C C . ASP A 1 370 ? -5.459 5.160 -6.020 1.00 83.38 370 ASP A C 1
ATOM 2901 O O . ASP A 1 370 ? -5.537 6.323 -6.426 1.00 83.38 370 ASP A O 1
ATOM 2905 N N . MET A 1 371 ? -4.418 4.387 -6.326 1.00 77.44 371 MET A N 1
ATOM 2906 C CA . MET A 1 371 ? -3.278 4.821 -7.141 1.00 77.44 371 MET A CA 1
ATOM 2907 C C . MET A 1 371 ? -3.565 4.846 -8.651 1.00 77.44 371 MET A C 1
ATOM 2909 O O . MET A 1 371 ? -2.713 5.280 -9.419 1.00 77.44 371 MET A O 1
ATOM 2913 N N . THR A 1 372 ? -4.741 4.387 -9.091 1.00 80.56 372 THR A N 1
ATOM 2914 C CA . THR A 1 372 ? -5.061 4.156 -10.513 1.00 80.56 372 THR A CA 1
ATOM 2915 C C . THR A 1 372 ? -6.253 4.958 -11.026 1.00 80.56 372 THR A C 1
ATOM 2917 O O . THR A 1 372 ? -6.385 5.160 -12.231 1.00 80.56 372 THR A O 1
ATOM 2920 N N . ALA A 1 373 ? -7.122 5.426 -10.130 1.00 77.75 373 ALA A N 1
ATOM 2921 C CA . ALA A 1 373 ? -8.372 6.095 -10.476 1.00 77.75 373 ALA A CA 1
ATOM 2922 C C . ALA A 1 373 ? -8.210 7.478 -11.124 1.00 77.75 373 ALA A C 1
ATOM 2924 O O . ALA A 1 373 ? -9.113 7.931 -11.830 1.00 77.75 373 ALA A O 1
ATOM 2925 N N . PHE A 1 374 ? -7.099 8.169 -10.868 1.00 80.38 374 PHE A N 1
ATOM 2926 C CA . PHE A 1 374 ? -6.887 9.553 -11.293 1.00 80.38 374 PHE A CA 1
ATOM 2927 C C . PHE A 1 374 ? -5.855 9.625 -12.420 1.00 80.38 374 PHE A C 1
ATOM 2929 O O . PHE A 1 374 ? -4.810 8.985 -12.349 1.00 80.38 374 PHE A O 1
ATOM 2936 N N . GLY A 1 375 ? -6.145 10.424 -13.454 1.00 74.06 375 GLY A N 1
ATOM 2937 C CA . GLY A 1 375 ? -5.244 10.618 -14.596 1.00 74.06 375 GLY A CA 1
ATOM 2938 C C . GLY A 1 375 ? -3.988 11.429 -14.260 1.00 74.06 375 GLY A C 1
ATOM 2939 O O . GLY A 1 375 ? -2.986 11.308 -14.962 1.00 74.06 375 GLY A O 1
ATOM 2940 N N . SER A 1 376 ? -4.027 12.225 -13.185 1.00 82.75 376 SER A N 1
ATOM 2941 C CA . SER A 1 376 ? -2.876 12.947 -12.644 1.00 82.75 376 SER A CA 1
ATOM 2942 C C . SER A 1 376 ? -2.953 13.118 -11.115 1.00 82.75 376 SER A C 1
ATOM 2944 O O . SER A 1 376 ? -4.047 13.071 -10.533 1.00 82.75 376 SER A O 1
ATOM 2946 N N . PRO A 1 377 ? -1.812 13.352 -10.434 1.00 84.25 377 PRO A N 1
ATOM 2947 C CA . PRO A 1 377 ? -1.789 13.708 -9.014 1.00 84.25 377 PRO A CA 1
ATOM 2948 C C . PRO A 1 377 ? -2.585 14.981 -8.689 1.00 84.25 377 PRO A C 1
ATOM 2950 O O . PRO A 1 377 ? -3.204 15.066 -7.627 1.00 84.25 377 PRO A O 1
ATOM 2953 N N . GLU A 1 378 ? -2.619 15.962 -9.596 1.00 86.94 378 GLU A N 1
ATOM 2954 C CA . GLU A 1 378 ? -3.330 17.233 -9.407 1.00 86.94 378 GLU A CA 1
ATOM 2955 C C . GLU A 1 378 ? -4.844 17.035 -9.287 1.00 86.94 378 GLU A C 1
ATOM 2957 O O . GLU A 1 378 ? -5.479 17.667 -8.437 1.00 86.94 378 GLU A O 1
ATOM 2962 N N . ASP A 1 379 ? -5.414 16.126 -10.082 1.00 85.94 379 ASP A N 1
ATOM 2963 C CA . ASP A 1 379 ? -6.839 15.795 -10.027 1.00 85.94 379 ASP A CA 1
ATOM 2964 C C . ASP A 1 379 ? -7.202 15.162 -8.677 1.00 85.94 379 ASP A C 1
ATOM 2966 O O . ASP A 1 379 ? -8.198 15.541 -8.050 1.00 85.94 379 ASP A O 1
ATOM 2970 N N . LYS A 1 380 ? -6.351 14.253 -8.177 1.00 89.50 380 LYS A N 1
ATOM 2971 C CA . LYS A 1 380 ? -6.510 13.650 -6.846 1.00 89.50 380 LYS A CA 1
ATOM 2972 C C . LYS A 1 380 ? -6.420 14.713 -5.747 1.00 89.50 380 LYS A C 1
ATOM 2974 O O . LYS A 1 380 ? -7.287 14.776 -4.876 1.00 89.50 380 LYS A O 1
ATOM 2979 N N . ILE A 1 381 ? -5.415 15.588 -5.803 1.00 91.25 381 ILE A N 1
ATOM 2980 C CA . ILE A 1 381 ? -5.220 16.692 -4.846 1.00 91.25 381 ILE A CA 1
ATOM 2981 C C . ILE A 1 381 ? -6.439 17.616 -4.814 1.00 91.25 381 ILE A C 1
ATOM 2983 O O . ILE A 1 381 ? -6.901 18.004 -3.734 1.00 91.25 381 ILE A O 1
ATOM 2987 N N . HIS A 1 382 ? -6.973 17.973 -5.984 1.00 89.94 382 HIS A N 1
ATOM 2988 C CA . HIS A 1 382 ? -8.179 18.785 -6.080 1.00 89.94 382 HIS A CA 1
ATOM 2989 C C . HIS A 1 382 ? -9.371 18.075 -5.433 1.00 89.94 382 HIS A C 1
ATOM 2991 O O . HIS A 1 382 ? -10.059 18.672 -4.601 1.00 89.94 382 HIS A O 1
ATOM 2997 N N . CYS A 1 383 ? -9.571 16.795 -5.758 1.00 89.88 383 CYS A N 1
ATOM 2998 C CA . CYS A 1 383 ? -10.640 15.971 -5.206 1.00 89.88 383 CYS A CA 1
ATOM 2999 C C . CYS A 1 383 ? -10.579 15.904 -3.670 1.00 89.88 383 CYS A C 1
ATOM 3001 O O . CYS A 1 383 ? -11.565 16.227 -3.005 1.00 89.88 383 CYS A O 1
ATOM 3003 N N . LEU A 1 384 ? -9.416 15.580 -3.096 1.00 93.50 384 LEU A N 1
ATOM 3004 C CA . LEU A 1 384 ? -9.212 15.476 -1.645 1.00 93.50 384 LEU A CA 1
ATOM 3005 C C . LEU A 1 384 ? -9.509 16.796 -0.917 1.00 93.50 384 LEU A C 1
ATOM 3007 O O . LEU A 1 384 ? -10.252 16.819 0.067 1.00 93.50 384 LEU A O 1
ATOM 3011 N N . ARG A 1 385 ? -8.993 17.925 -1.423 1.00 94.19 385 ARG A N 1
ATOM 3012 C CA . ARG A 1 385 ? -9.218 19.254 -0.818 1.00 94.19 385 ARG A CA 1
ATOM 3013 C C . ARG A 1 385 ? -10.680 19.696 -0.918 1.00 94.19 385 ARG A C 1
ATOM 3015 O O . ARG A 1 385 ? -11.225 20.288 0.021 1.00 94.19 385 ARG A O 1
ATOM 3022 N N . ALA A 1 386 ? -11.323 19.414 -2.050 1.00 90.88 386 ALA A N 1
ATOM 3023 C CA . ALA A 1 386 ? -12.698 19.820 -2.317 1.00 90.88 386 ALA A CA 1
ATOM 3024 C C . ALA A 1 386 ? -13.744 18.917 -1.641 1.00 90.88 386 ALA A C 1
ATOM 3026 O O . ALA A 1 386 ? -14.858 19.385 -1.402 1.00 90.88 386 ALA A O 1
ATOM 3027 N N . PHE A 1 387 ? -13.394 17.679 -1.270 1.00 93.06 387 PHE A N 1
ATOM 3028 C CA . PHE A 1 387 ? -14.323 16.634 -0.816 1.00 93.06 387 PHE A CA 1
ATOM 3029 C C . PHE A 1 387 ? -15.339 17.111 0.237 1.00 93.06 387 PHE A C 1
ATOM 3031 O O . PHE A 1 387 ? -16.547 16.899 0.108 1.00 93.06 387 PHE A O 1
ATOM 3038 N N . HIS A 1 388 ? -14.880 17.819 1.272 1.00 92.81 388 HIS A N 1
ATOM 3039 C CA . HIS A 1 388 ? -15.747 18.321 2.344 1.00 92.81 388 HIS A CA 1
ATOM 3040 C C . HIS A 1 388 ? -16.792 19.353 1.864 1.00 92.81 388 HIS A C 1
ATOM 3042 O O . HIS A 1 388 ? -17.875 19.460 2.442 1.00 92.81 388 HIS A O 1
ATOM 3048 N N . ALA A 1 389 ? -16.471 20.139 0.835 1.00 86.25 389 ALA A N 1
ATOM 3049 C CA . ALA A 1 389 ? -17.312 21.219 0.332 1.00 86.25 389 ALA A CA 1
ATOM 3050 C C . ALA A 1 389 ? -18.209 20.734 -0.808 1.00 86.25 389 ALA A C 1
ATOM 3052 O O . ALA A 1 389 ? -19.407 21.007 -0.806 1.00 86.25 389 ALA A O 1
ATOM 3053 N N . THR A 1 390 ? -17.655 19.993 -1.765 1.00 79.88 390 THR A N 1
ATOM 3054 C CA . THR A 1 390 ? -18.386 19.545 -2.952 1.00 79.88 390 THR A CA 1
ATOM 3055 C C . THR A 1 390 ? -19.162 18.269 -2.661 1.00 79.88 390 THR A C 1
ATOM 3057 O O . THR A 1 390 ? -20.390 18.259 -2.749 1.00 79.88 390 THR A O 1
ATOM 3060 N N . VAL A 1 391 ? -18.476 17.207 -2.245 1.00 80.62 391 VAL A N 1
ATOM 3061 C CA . VAL A 1 391 ? -19.087 15.895 -2.029 1.00 80.62 391 VAL A CA 1
ATOM 3062 C C . VAL A 1 391 ? -19.955 15.914 -0.774 1.00 80.62 391 VAL A C 1
ATOM 3064 O O . VAL A 1 391 ? -21.131 15.582 -0.844 1.00 80.62 391 VAL A O 1
ATOM 3067 N N . LEU A 1 392 ? -19.442 16.356 0.373 1.00 80.88 392 LEU A N 1
ATOM 3068 C CA . LEU A 1 392 ? -20.209 16.277 1.621 1.00 80.88 392 LEU A CA 1
ATOM 3069 C C . LEU A 1 392 ? -21.320 17.347 1.711 1.00 80.88 392 LEU A C 1
ATOM 3071 O O . LEU A 1 392 ? -22.482 17.020 1.973 1.00 80.88 392 LEU A O 1
ATOM 3075 N N . VAL A 1 393 ? -20.998 18.623 1.469 1.00 78.12 393 VAL A N 1
ATOM 3076 C CA . VAL A 1 393 ? -21.970 19.733 1.571 1.00 78.12 393 VAL A CA 1
ATOM 3077 C C . VAL A 1 393 ? -22.738 19.956 0.263 1.00 78.12 393 VAL A C 1
ATOM 3079 O O . VAL A 1 393 ? -23.967 20.037 0.287 1.00 78.12 393 VAL A O 1
ATOM 3082 N N . GLY A 1 394 ? -22.050 20.010 -0.878 1.00 69.69 394 GLY A N 1
ATOM 3083 C CA . GLY A 1 394 ? -22.643 20.306 -2.184 1.00 69.69 394 GLY A CA 1
ATOM 3084 C C . GLY A 1 394 ? -23.683 19.279 -2.641 1.00 69.69 394 GLY A C 1
ATOM 3085 O O . GLY A 1 394 ? -24.746 19.682 -3.117 1.00 69.69 394 GLY A O 1
ATOM 3086 N N . LEU A 1 395 ? -23.457 17.974 -2.420 1.00 70.25 395 LEU A N 1
ATOM 3087 C CA . LEU A 1 395 ? -24.484 16.943 -2.671 1.00 70.25 395 LEU A CA 1
ATOM 3088 C C . LEU A 1 395 ? -25.729 17.146 -1.801 1.00 70.25 395 LEU A C 1
ATOM 3090 O O . LEU A 1 395 ? -26.843 16.900 -2.258 1.00 70.25 395 LEU A O 1
ATOM 3094 N N . THR A 1 396 ? -25.548 17.592 -0.557 1.00 69.06 396 THR A N 1
ATOM 3095 C CA . THR A 1 396 ? -26.654 17.815 0.384 1.00 69.06 396 THR A CA 1
ATOM 3096 C C . THR A 1 396 ? -27.513 19.015 -0.036 1.00 69.06 396 THR A C 1
ATOM 3098 O O . THR A 1 396 ? -28.731 18.980 0.116 1.00 69.06 396 THR A O 1
ATOM 3101 N N . GLN A 1 397 ? -26.894 20.073 -0.575 1.00 66.38 397 GLN A N 1
ATOM 3102 C CA . GLN A 1 397 ? -27.570 21.332 -0.917 1.00 66.38 397 GLN A CA 1
ATOM 3103 C C . GLN A 1 397 ? -28.174 21.357 -2.332 1.00 66.38 397 GLN A C 1
ATOM 3105 O O . GLN A 1 397 ? -29.259 21.905 -2.510 1.00 66.38 397 GLN A O 1
ATOM 3110 N N . ASN A 1 398 ? -27.511 20.763 -3.332 1.00 55.91 398 ASN A N 1
ATOM 3111 C CA . ASN A 1 398 ? -27.900 20.900 -4.746 1.00 55.91 398 ASN A CA 1
ATOM 3112 C C . ASN A 1 398 ? -28.891 19.835 -5.249 1.00 55.91 398 ASN A C 1
ATOM 3114 O O . ASN A 1 398 ? -29.500 20.014 -6.300 1.00 55.91 398 ASN A O 1
ATOM 3118 N N . LEU A 1 399 ? -29.068 18.726 -4.525 1.00 57.44 399 LEU A N 1
ATOM 3119 C CA . LEU A 1 399 ? -29.888 17.583 -4.956 1.00 57.44 399 LEU A CA 1
ATOM 3120 C C . LEU A 1 399 ? -31.064 17.331 -4.003 1.00 57.44 399 LEU A C 1
ATOM 3122 O O . LEU A 1 399 ? -31.345 16.190 -3.630 1.00 57.44 399 LEU A O 1
ATOM 3126 N N . GLY A 1 400 ? -31.753 18.399 -3.590 1.00 49.03 400 GLY A N 1
ATOM 3127 C CA . GLY A 1 400 ? -32.941 18.305 -2.740 1.00 49.03 400 GLY A CA 1
ATOM 3128 C C . GLY A 1 400 ? -33.986 17.341 -3.317 1.00 49.03 400 GLY A C 1
ATOM 3129 O O . GLY A 1 400 ? -34.491 17.571 -4.408 1.00 49.03 400 GLY A O 1
ATOM 3130 N N . SER A 1 401 ? -34.275 16.256 -2.586 1.00 46.50 401 SER A N 1
ATOM 3131 C CA . SER A 1 401 ? -35.419 15.317 -2.665 1.00 46.50 401 SER A CA 1
ATOM 3132 C C . SER A 1 401 ? -36.011 14.916 -4.037 1.00 46.50 401 SER A C 1
ATOM 3134 O O . SER A 1 401 ? -37.123 14.391 -4.097 1.00 46.50 401 SER A O 1
ATOM 3136 N N . GLY A 1 402 ? -35.307 15.105 -5.153 1.00 43.53 402 GLY A N 1
ATOM 3137 C CA . GLY A 1 402 ? -35.806 14.834 -6.503 1.00 43.53 402 GLY A CA 1
ATOM 3138 C C . GLY A 1 402 ? -35.567 13.394 -6.955 1.00 43.53 402 GLY A C 1
ATOM 3139 O O . GLY A 1 402 ? -34.714 13.148 -7.804 1.00 43.53 402 GLY A O 1
ATOM 3140 N N . GLY A 1 403 ? -36.330 12.435 -6.426 1.00 41.25 403 GLY A N 1
ATOM 3141 C CA . GLY A 1 403 ? -36.269 11.002 -6.771 1.00 41.25 403 GLY A CA 1
ATOM 3142 C C . GLY A 1 403 ? -36.759 10.619 -8.182 1.00 41.25 403 GLY A C 1
ATOM 3143 O O . GLY A 1 403 ? -37.320 9.540 -8.359 1.00 41.25 403 GLY A O 1
ATOM 3144 N N . GLY A 1 404 ? -36.598 11.487 -9.186 1.00 44.84 404 GLY A N 1
ATOM 3145 C CA . GLY A 1 404 ? -36.977 11.236 -10.583 1.00 44.84 404 GLY A CA 1
ATOM 3146 C C . GLY A 1 404 ? -35.804 10.775 -11.463 1.00 44.84 404 GLY A C 1
ATOM 3147 O O . GLY A 1 404 ? -34.639 10.992 -11.133 1.00 44.84 404 GLY A O 1
ATOM 3148 N N . LYS A 1 405 ? -36.095 10.188 -12.639 1.00 42.78 405 LYS A N 1
ATOM 3149 C CA . LYS A 1 405 ? -35.076 9.744 -13.623 1.00 42.78 405 LYS A CA 1
ATOM 3150 C C . LYS A 1 405 ? -34.106 10.864 -14.058 1.00 42.78 405 LYS A C 1
ATOM 3152 O O . LYS A 1 405 ? -32.947 10.571 -14.328 1.00 42.78 405 LYS A O 1
ATOM 3157 N N . GLN A 1 406 ? -34.547 12.127 -14.070 1.00 39.41 406 GLN A N 1
ATOM 3158 C CA . GLN A 1 406 ? -33.703 13.304 -14.347 1.00 39.41 406 GLN A CA 1
ATOM 3159 C C . GLN A 1 406 ? -32.742 13.658 -13.197 1.00 39.41 406 GLN A C 1
ATOM 3161 O O . GLN A 1 406 ? -31.630 14.109 -13.458 1.00 39.41 406 GLN A O 1
ATOM 3166 N N . GLY A 1 407 ? -33.121 13.401 -11.939 1.00 53.28 407 GLY A N 1
ATOM 3167 C CA . GLY A 1 407 ? -32.258 13.637 -10.776 1.00 53.28 407 GLY A CA 1
ATOM 3168 C C . GLY A 1 407 ? -31.086 12.657 -10.709 1.00 53.28 407 GLY A C 1
ATOM 3169 O O . GLY A 1 407 ? -29.966 13.056 -10.409 1.00 53.28 407 GLY A O 1
ATOM 3170 N N . ARG A 1 408 ? -31.311 11.386 -11.078 1.00 52.78 408 ARG A N 1
ATOM 3171 C CA . ARG A 1 408 ? -30.276 10.336 -11.044 1.00 52.78 408 ARG A CA 1
ATOM 3172 C C . ARG A 1 408 ? -29.129 10.587 -12.029 1.00 52.78 408 ARG A C 1
ATOM 3174 O O . ARG A 1 408 ? -27.978 10.515 -11.626 1.00 52.78 408 ARG A O 1
ATOM 3181 N N . ALA A 1 409 ? -29.429 10.993 -13.265 1.00 55.28 409 ALA A N 1
ATOM 3182 C CA . ALA A 1 409 ? -28.400 11.358 -14.246 1.00 55.28 409 ALA A CA 1
ATOM 3183 C C . ALA A 1 409 ? -27.562 12.578 -13.804 1.00 55.28 409 ALA A C 1
ATOM 3185 O O . ALA A 1 409 ? -26.370 12.653 -14.094 1.00 55.28 409 ALA A O 1
ATOM 3186 N N . SER A 1 410 ? -28.167 13.519 -13.067 1.00 63.62 410 SER A N 1
ATOM 3187 C CA . SER A 1 410 ? -27.449 14.655 -12.476 1.00 63.62 410 SER A CA 1
ATOM 3188 C C . SER A 1 410 ? -26.538 14.232 -11.318 1.00 63.62 410 SER A C 1
ATOM 3190 O O . SER A 1 410 ? -25.460 14.803 -11.166 1.00 63.62 410 SER A O 1
ATOM 3192 N N . VAL A 1 411 ? -26.949 13.241 -10.518 1.00 66.88 411 VAL A N 1
ATOM 3193 C CA . VAL A 1 411 ? -26.127 12.676 -9.434 1.00 66.88 411 VAL A CA 1
ATOM 3194 C C . VAL A 1 411 ? -24.940 11.910 -10.008 1.00 66.88 411 VAL A C 1
ATOM 3196 O O . VAL A 1 411 ? -23.815 12.168 -9.599 1.00 66.88 411 VAL A O 1
ATOM 3199 N N . ASP A 1 412 ? -25.162 11.035 -10.989 1.00 68.00 412 ASP A N 1
ATOM 3200 C CA . ASP A 1 412 ? -24.092 10.228 -11.591 1.00 68.00 412 ASP A CA 1
ATOM 3201 C C . ASP A 1 412 ? -23.037 11.126 -12.259 1.00 68.00 412 ASP A C 1
ATOM 3203 O O . ASP A 1 412 ? -21.833 10.925 -12.084 1.00 68.00 412 ASP A O 1
ATOM 3207 N N . LYS A 1 413 ? -23.475 12.193 -12.945 1.00 73.06 413 LYS A N 1
ATOM 3208 C CA . LYS A 1 413 ? -22.575 13.210 -13.509 1.00 73.06 413 LYS A CA 1
ATOM 3209 C C . LYS A 1 413 ? -21.792 13.957 -12.425 1.00 73.06 413 LYS A C 1
ATOM 3211 O O . LYS A 1 413 ? -20.604 14.202 -12.607 1.00 73.06 413 LYS A O 1
ATOM 3216 N N . PHE A 1 414 ? -22.431 14.301 -11.304 1.00 73.69 414 PHE A N 1
ATOM 3217 C CA . PHE A 1 414 ? -21.766 14.958 -10.177 1.00 73.69 414 PHE A CA 1
ATOM 3218 C C . PHE A 1 414 ? -20.721 14.046 -9.525 1.00 73.69 414 PHE A C 1
ATOM 3220 O O . PHE A 1 414 ? -19.596 14.477 -9.294 1.00 73.69 414 PHE A O 1
ATOM 3227 N N . LEU A 1 415 ? -21.078 12.791 -9.247 1.00 74.31 415 LEU A N 1
ATOM 3228 C CA . LEU A 1 415 ? -20.179 11.805 -8.647 1.00 74.31 415 LEU A CA 1
ATOM 3229 C C . LEU A 1 415 ? -18.976 11.534 -9.558 1.00 74.31 415 LEU A C 1
ATOM 3231 O O . LEU A 1 415 ? -17.846 11.506 -9.081 1.00 74.31 415 LEU A O 1
ATOM 3235 N N . THR A 1 416 ? -19.203 11.427 -10.869 1.00 76.50 416 THR A N 1
ATOM 3236 C CA . THR A 1 416 ? -18.122 11.292 -11.858 1.00 76.50 416 THR A CA 1
ATOM 3237 C C . THR A 1 416 ? -17.203 12.515 -11.839 1.00 76.50 416 THR A C 1
ATOM 3239 O O . THR A 1 416 ? -15.990 12.370 -11.754 1.00 76.50 416 THR A O 1
ATOM 3242 N N . ALA A 1 417 ? -17.771 13.726 -11.843 1.00 74.12 417 ALA A N 1
ATOM 3243 C CA . ALA A 1 417 ? -17.003 14.974 -11.827 1.00 74.12 417 ALA A CA 1
ATOM 3244 C C . ALA A 1 417 ? -16.206 15.210 -10.529 1.00 74.12 417 ALA A C 1
ATOM 3246 O O . ALA A 1 417 ? -15.337 16.073 -10.509 1.00 74.12 417 ALA A O 1
ATOM 3247 N N . ASN A 1 418 ? -16.504 14.474 -9.455 1.00 74.94 418 ASN A N 1
ATOM 3248 C CA . ASN A 1 418 ? -15.817 14.578 -8.166 1.00 74.94 418 ASN A CA 1
ATOM 3249 C C . ASN A 1 418 ? -15.041 13.297 -7.814 1.00 74.94 418 ASN A C 1
ATOM 3251 O O . ASN A 1 418 ? -14.837 13.033 -6.637 1.00 74.94 418 ASN A O 1
ATOM 3255 N N . GLY A 1 419 ? -14.660 12.477 -8.802 1.00 72.06 419 GLY A N 1
ATOM 3256 C CA . GLY A 1 419 ? -13.782 11.323 -8.566 1.00 72.06 419 GLY A CA 1
ATOM 3257 C C . GLY A 1 419 ? -14.383 10.242 -7.660 1.00 72.06 419 GLY A C 1
ATOM 3258 O O . GLY A 1 419 ? -13.664 9.613 -6.898 1.00 72.06 419 GLY A O 1
ATOM 3259 N N . MET A 1 420 ? -15.704 10.039 -7.705 1.00 79.69 420 MET A N 1
ATOM 3260 C CA . MET A 1 420 ? -16.405 9.037 -6.879 1.00 79.69 420 MET A CA 1
ATOM 3261 C C . MET A 1 420 ? -16.818 7.790 -7.675 1.00 79.69 420 MET A C 1
ATOM 3263 O O . MET A 1 420 ? -17.214 6.782 -7.096 1.00 79.69 420 MET A O 1
ATOM 3267 N N . VAL A 1 421 ? -16.797 7.856 -9.009 1.00 82.62 421 VAL A N 1
ATOM 3268 C CA . VAL A 1 421 ? -17.212 6.749 -9.884 1.00 82.62 421 VAL A CA 1
ATOM 3269 C C . VAL A 1 421 ? -15.980 6.012 -10.380 1.00 82.62 421 VAL A C 1
ATOM 3271 O O . VAL A 1 421 ? -15.074 6.628 -10.926 1.00 82.62 421 VAL A O 1
ATOM 3274 N N . GLY A 1 422 ? -15.972 4.687 -10.224 1.00 80.94 422 GLY A N 1
ATOM 3275 C CA . GLY A 1 422 ? -14.849 3.853 -10.658 1.00 80.94 422 GLY A CA 1
ATOM 3276 C C . GLY A 1 422 ? -13.638 3.868 -9.724 1.00 80.94 422 GLY A C 1
ATOM 3277 O O . GLY A 1 422 ? -12.652 3.225 -10.059 1.00 80.94 422 GLY A O 1
ATOM 3278 N N . VAL A 1 423 ? -13.735 4.544 -8.576 1.00 85.56 423 VAL A N 1
ATOM 3279 C CA . VAL A 1 423 ? -12.676 4.635 -7.563 1.00 85.56 423 VAL A CA 1
ATOM 3280 C C . VAL A 1 423 ? -12.885 3.571 -6.488 1.00 85.56 423 VAL A C 1
ATOM 3282 O O . VAL A 1 423 ? -14.011 3.352 -6.029 1.00 85.56 423 VAL A O 1
ATOM 3285 N N . GLY A 1 424 ? -11.804 2.900 -6.105 1.00 85.06 424 GLY A N 1
ATOM 3286 C CA . GLY A 1 424 ? -11.790 1.797 -5.155 1.00 85.06 424 GLY A CA 1
ATOM 3287 C C . GLY A 1 424 ? -12.313 0.470 -5.709 1.00 85.06 424 GLY A C 1
ATOM 3288 O O . GLY A 1 424 ? -12.700 0.323 -6.872 1.00 85.06 424 GLY A O 1
ATOM 3289 N N . GLU A 1 425 ? -12.385 -0.528 -4.828 1.00 81.81 425 GLU A N 1
ATOM 3290 C CA . GLU A 1 425 ? -12.819 -1.886 -5.148 1.00 81.81 425 GLU A CA 1
ATOM 3291 C C . GLU A 1 425 ? -13.934 -2.388 -4.216 1.00 81.81 425 GLU A C 1
ATOM 3293 O O . GLU A 1 425 ? -14.074 -1.986 -3.059 1.00 81.81 425 GLU A O 1
ATOM 3298 N N . GLY A 1 426 ? -14.744 -3.325 -4.718 1.00 89.12 426 GLY A N 1
ATOM 3299 C CA . GLY A 1 426 ? -15.722 -4.056 -3.910 1.00 89.12 426 GLY A CA 1
ATOM 3300 C C . GLY A 1 426 ? -16.725 -3.163 -3.170 1.00 89.12 426 GLY A C 1
ATOM 3301 O O . GLY A 1 426 ? -17.421 -2.348 -3.775 1.00 89.12 426 GLY A O 1
ATOM 3302 N N . ASP A 1 427 ? -16.834 -3.361 -1.853 1.00 89.44 427 ASP A N 1
ATOM 3303 C CA . ASP A 1 427 ? -17.777 -2.626 -1.000 1.00 89.44 427 ASP A CA 1
ATOM 3304 C C . ASP A 1 427 ? -17.408 -1.132 -0.841 1.00 89.44 427 ASP A C 1
ATOM 3306 O O . ASP A 1 427 ? -18.298 -0.312 -0.622 1.00 89.44 427 ASP A O 1
ATOM 3310 N N . GLU A 1 428 ? -16.131 -0.756 -0.975 1.00 88.69 428 GLU A N 1
ATOM 3311 C CA . GLU A 1 428 ? -15.675 0.642 -0.858 1.00 88.69 428 GLU A CA 1
ATOM 3312 C C . GLU A 1 428 ? -16.034 1.457 -2.101 1.00 88.69 428 GLU A C 1
ATOM 3314 O O . GLU A 1 428 ? -16.613 2.540 -1.999 1.00 88.69 428 GLU A O 1
ATOM 3319 N N . ARG A 1 429 ? -15.847 0.869 -3.286 1.00 90.50 429 ARG A N 1
ATOM 3320 C CA . ARG A 1 429 ? -16.396 1.425 -4.527 1.00 90.50 429 ARG A CA 1
ATOM 3321 C C . ARG A 1 429 ? -17.910 1.606 -4.446 1.00 90.50 429 ARG A C 1
ATOM 3323 O O . ARG A 1 429 ? -18.442 2.651 -4.811 1.00 90.50 429 ARG A O 1
ATOM 3330 N N . ALA A 1 430 ? -18.618 0.605 -3.919 1.00 89.81 430 ALA A N 1
ATOM 3331 C CA . ALA A 1 430 ? -20.066 0.684 -3.750 1.00 89.81 430 ALA A CA 1
ATOM 3332 C C . ALA A 1 430 ? -20.493 1.789 -2.762 1.00 89.81 430 ALA A C 1
ATOM 3334 O O . ALA A 1 430 ? -21.581 2.354 -2.915 1.00 89.81 430 ALA A O 1
ATOM 3335 N N . LEU A 1 431 ? -19.665 2.099 -1.757 1.00 92.75 431 LEU A N 1
ATOM 3336 C CA . LEU A 1 431 ? -19.857 3.235 -0.854 1.00 92.75 431 LEU A CA 1
ATOM 3337 C C . LEU A 1 431 ? -19.734 4.567 -1.608 1.00 92.75 431 LEU A C 1
ATOM 3339 O O . LEU A 1 431 ? -20.619 5.410 -1.453 1.00 92.75 431 LEU A O 1
ATOM 3343 N N . LEU A 1 432 ? -18.700 4.741 -2.437 1.00 90.44 432 LEU A N 1
ATOM 3344 C CA . LEU A 1 432 ? -18.472 5.959 -3.228 1.00 90.44 432 LEU A CA 1
ATOM 3345 C C . LEU A 1 432 ? -19.576 6.189 -4.278 1.00 90.44 432 LEU A C 1
ATOM 3347 O O . LEU A 1 432 ? -20.164 7.271 -4.346 1.00 90.44 432 LEU A O 1
ATOM 3351 N N . GLU A 1 433 ? -19.957 5.148 -5.022 1.00 87.44 433 GLU A N 1
ATOM 3352 C CA . GLU A 1 433 ? -21.005 5.221 -6.054 1.00 87.44 433 GLU A CA 1
ATOM 3353 C C . GLU A 1 433 ? -22.405 5.506 -5.470 1.00 87.44 433 GLU A C 1
ATOM 3355 O O . GLU A 1 433 ? -23.279 6.042 -6.150 1.00 87.44 433 GLU A O 1
ATOM 3360 N N . GLN A 1 434 ? -22.641 5.176 -4.194 1.00 87.00 434 GLN A N 1
ATOM 3361 C CA . GLN A 1 434 ? -23.903 5.445 -3.489 1.00 87.00 434 GLN A CA 1
ATOM 3362 C C . GLN A 1 434 ? -23.761 6.494 -2.380 1.00 87.00 434 GLN A C 1
ATOM 3364 O O . GLN A 1 434 ? -24.626 6.591 -1.498 1.00 87.00 434 GLN A O 1
ATOM 3369 N N . PHE A 1 435 ? -22.712 7.318 -2.430 1.00 89.94 435 PHE A N 1
ATOM 3370 C CA . PHE A 1 435 ? -22.355 8.215 -1.333 1.00 89.94 435 PHE A CA 1
ATOM 3371 C C . PHE A 1 435 ? -23.428 9.266 -1.022 1.00 89.94 435 PHE A C 1
ATOM 3373 O O . PHE A 1 435 ? -23.558 9.699 0.122 1.00 89.94 435 PHE A O 1
ATOM 3380 N N . MET A 1 436 ? -24.298 9.590 -1.988 1.00 85.00 436 MET A N 1
ATOM 3381 C CA . MET A 1 436 ? -25.475 10.439 -1.760 1.00 85.00 436 MET A CA 1
ATOM 3382 C C . MET A 1 436 ? -26.325 9.947 -0.576 1.00 85.00 436 MET A C 1
ATOM 3384 O O . MET A 1 436 ? -26.852 10.734 0.202 1.00 85.00 436 MET A O 1
ATOM 3388 N N . ARG A 1 437 ? -26.430 8.631 -0.367 1.00 87.56 437 ARG A N 1
ATOM 3389 C CA . ARG A 1 437 ? -27.201 8.087 0.758 1.00 87.56 437 ARG A CA 1
ATOM 3390 C C . ARG A 1 437 ? -26.558 8.431 2.104 1.00 87.56 437 ARG A C 1
ATOM 3392 O O . ARG A 1 437 ? -27.284 8.659 3.066 1.00 87.56 437 ARG A O 1
ATOM 3399 N N . VAL A 1 438 ? -25.228 8.504 2.161 1.00 91.62 438 VAL A N 1
ATOM 3400 C CA . VAL A 1 438 ? -24.480 8.940 3.349 1.00 91.62 438 VAL A CA 1
ATOM 3401 C C . VAL A 1 438 ? -24.697 10.432 3.586 1.00 91.62 438 VAL A C 1
ATOM 3403 O O . VAL A 1 438 ? -25.012 10.822 4.711 1.00 91.62 438 VAL A O 1
ATOM 3406 N N . THR A 1 439 ? -24.627 11.256 2.536 1.00 88.19 439 THR A N 1
ATOM 3407 C CA . THR A 1 439 ? -24.810 12.713 2.656 1.00 88.19 439 THR A CA 1
ATOM 3408 C C . THR A 1 439 ? -26.233 13.102 3.070 1.00 88.19 439 THR A C 1
ATOM 3410 O O . THR A 1 439 ? -26.407 14.030 3.856 1.00 88.19 439 THR A O 1
ATOM 3413 N N . GLN A 1 440 ? -27.258 12.339 2.671 1.00 86.69 440 GLN A N 1
ATOM 3414 C CA . GLN A 1 440 ? -28.631 12.528 3.169 1.00 86.69 440 GLN A CA 1
ATOM 3415 C C . GLN A 1 440 ? -28.748 12.285 4.679 1.00 86.69 440 GLN A C 1
ATOM 3417 O O . GLN A 1 440 ? -29.398 13.050 5.393 1.00 86.69 440 GLN A O 1
ATOM 3422 N N . VAL A 1 441 ? -28.096 11.238 5.199 1.00 91.00 441 VAL A N 1
ATOM 3423 C CA . VAL A 1 441 ? -28.089 10.985 6.647 1.00 91.00 441 VAL A CA 1
ATOM 3424 C C . VAL A 1 441 ? -27.285 12.062 7.370 1.00 91.00 441 VAL A C 1
ATOM 3426 O O . VAL A 1 441 ? -27.779 12.595 8.364 1.00 91.00 441 VAL A O 1
ATOM 3429 N N . TYR A 1 442 ? -26.121 12.444 6.837 1.00 93.12 442 TYR A N 1
ATOM 3430 C CA . TYR A 1 442 ? -25.321 13.572 7.321 1.00 93.12 442 TYR A CA 1
ATOM 3431 C C . TYR A 1 442 ? -26.151 14.861 7.427 1.00 93.12 442 TYR A C 1
ATOM 3433 O O . TYR A 1 442 ? -26.138 15.519 8.465 1.00 93.12 442 TYR A O 1
ATOM 3441 N N . GLY A 1 443 ? -26.943 15.185 6.400 1.00 89.12 443 GLY A N 1
ATOM 3442 C CA . GLY A 1 443 ? -27.823 16.353 6.382 1.00 89.12 443 GLY A CA 1
ATOM 3443 C C . GLY A 1 443 ? -28.845 16.372 7.522 1.00 89.12 443 GLY A C 1
ATOM 3444 O O . GLY A 1 443 ? -29.214 17.455 7.978 1.00 89.12 443 GLY A O 1
ATOM 3445 N N . SER A 1 444 ? -29.243 15.200 8.028 1.00 89.56 444 SER A N 1
ATOM 3446 C CA . SER A 1 444 ? -30.186 15.049 9.145 1.00 89.56 444 SER A CA 1
ATOM 3447 C C . SER A 1 444 ? -29.552 15.082 10.543 1.00 89.56 444 SER A C 1
ATOM 3449 O O . SER A 1 444 ? -30.285 15.040 11.531 1.00 89.56 444 SER A O 1
ATOM 3451 N N . LEU A 1 445 ? -28.219 15.127 10.650 1.00 92.06 445 LEU A N 1
ATOM 3452 C CA . LEU A 1 445 ? -27.529 15.195 11.942 1.00 92.06 445 LEU A CA 1
ATOM 3453 C C . LEU A 1 445 ? -27.622 16.599 12.558 1.00 92.06 445 LEU A C 1
ATOM 3455 O O . LEU A 1 445 ? -27.888 17.593 11.873 1.00 92.06 445 LEU A O 1
ATOM 3459 N N . ASN A 1 446 ? -27.360 16.691 13.864 1.00 92.19 446 ASN A N 1
ATOM 3460 C CA . ASN A 1 446 ? -27.326 17.971 14.570 1.00 92.19 446 ASN A CA 1
ATOM 3461 C C . ASN A 1 446 ? -26.242 18.903 13.986 1.00 92.19 446 ASN A C 1
ATOM 3463 O O . ASN A 1 446 ? -25.219 18.459 13.459 1.00 92.19 446 ASN A O 1
ATOM 3467 N N . SER A 1 447 ? -26.469 20.218 14.065 1.00 94.56 447 SER A N 1
ATOM 3468 C CA . SER A 1 447 ? -25.599 21.218 13.432 1.00 94.56 447 SER A CA 1
ATOM 3469 C C . SER A 1 447 ? -24.153 21.146 13.919 1.00 94.56 447 SER A C 1
ATOM 3471 O O . SER A 1 447 ? -23.247 21.225 13.094 1.00 94.56 447 SER A O 1
ATOM 3473 N N . GLY A 1 448 ? -23.934 20.941 15.220 1.00 96.31 448 GLY A N 1
ATOM 3474 C CA . GLY A 1 448 ? -22.593 20.807 15.784 1.00 96.31 448 GLY A CA 1
ATOM 3475 C C . GLY A 1 448 ? -21.838 19.607 15.207 1.00 96.31 448 GLY A C 1
ATOM 3476 O O . GLY A 1 448 ? -20.699 19.751 14.776 1.00 96.31 448 GLY A O 1
ATOM 3477 N N . SER A 1 449 ? -22.489 18.451 15.099 1.00 96.56 449 SER A N 1
ATOM 3478 C CA . SER A 1 449 ? -21.874 17.225 14.576 1.00 96.56 449 SER A CA 1
ATOM 3479 C C . SER A 1 449 ? -21.598 17.325 13.083 1.00 96.56 449 SER A C 1
ATOM 3481 O O . SER A 1 449 ? -20.528 16.927 12.624 1.00 96.56 449 SER A O 1
ATOM 3483 N N . ARG A 1 450 ? -22.497 17.967 12.322 1.00 95.69 450 ARG A N 1
ATOM 3484 C CA . ARG A 1 450 ? -22.239 18.291 10.910 1.00 95.69 450 ARG A CA 1
ATOM 3485 C C . ARG A 1 450 ? -21.005 19.174 10.740 1.00 95.69 450 ARG A C 1
ATOM 3487 O O . ARG A 1 450 ? -20.206 18.915 9.839 1.00 95.69 450 ARG A O 1
ATOM 3494 N N . THR A 1 451 ? -20.841 20.183 11.598 1.00 97.19 451 THR A N 1
ATOM 3495 C CA . THR A 1 451 ? -19.669 21.069 11.597 1.00 97.19 451 THR A CA 1
ATOM 3496 C C . THR A 1 451 ? -18.392 20.299 11.904 1.00 97.19 451 THR A C 1
ATOM 3498 O O . THR A 1 451 ? -17.441 20.409 11.135 1.00 97.19 451 THR A O 1
ATOM 3501 N N . VAL A 1 452 ? -18.388 19.472 12.957 1.00 98.00 452 VAL A N 1
ATOM 3502 C CA . VAL A 1 452 ? -17.225 18.651 13.332 1.00 98.00 452 VAL A CA 1
ATOM 3503 C C . VAL A 1 452 ? -16.814 17.728 12.186 1.00 98.00 452 VAL A C 1
ATOM 3505 O O . VAL A 1 452 ? -15.667 17.780 11.753 1.00 98.00 452 VAL A O 1
ATOM 3508 N N . ILE A 1 453 ? -17.745 16.936 11.644 1.00 97.94 453 ILE A N 1
ATOM 3509 C CA . ILE A 1 453 ? -17.457 15.992 10.551 1.00 97.94 453 ILE A CA 1
ATOM 3510 C C . ILE A 1 453 ? -16.897 16.735 9.334 1.00 97.94 453 ILE A C 1
ATOM 3512 O O . ILE A 1 453 ? -15.903 16.300 8.758 1.00 97.94 453 ILE A O 1
ATOM 3516 N N . ARG A 1 454 ? -17.492 17.873 8.954 1.00 97.31 454 ARG A N 1
ATOM 3517 C CA . ARG A 1 454 ? -17.034 18.672 7.809 1.00 97.31 454 ARG A CA 1
ATOM 3518 C C . ARG A 1 454 ? -15.625 19.218 8.011 1.00 97.31 454 ARG A C 1
ATOM 3520 O O . ARG A 1 454 ? -14.822 19.143 7.090 1.00 97.31 454 ARG A O 1
ATOM 3527 N N . GLU A 1 455 ? -15.343 19.800 9.173 1.00 97.81 455 GLU A N 1
ATOM 3528 C CA . GLU A 1 455 ? -14.034 20.391 9.470 1.00 97.81 455 GLU A CA 1
ATOM 3529 C C . GLU A 1 455 ? -12.940 19.333 9.516 1.00 97.81 455 GLU A C 1
ATOM 3531 O O . GLU A 1 455 ? -11.915 19.509 8.872 1.00 97.81 455 GLU A O 1
ATOM 3536 N N . ILE A 1 456 ? -13.191 18.198 10.173 1.00 98.31 456 ILE A N 1
ATOM 3537 C CA . ILE A 1 456 ? -12.225 17.100 10.178 1.00 98.31 456 ILE A CA 1
ATOM 3538 C C . ILE A 1 456 ? -12.014 16.556 8.764 1.00 98.31 456 ILE A C 1
ATOM 3540 O O . ILE A 1 456 ? -10.878 16.394 8.348 1.00 98.31 456 ILE A O 1
ATOM 3544 N N . THR A 1 457 ? -13.079 16.362 7.980 1.00 97.88 457 THR A N 1
ATOM 3545 C CA . THR A 1 457 ? -12.953 15.916 6.578 1.00 97.88 457 THR A CA 1
ATOM 3546 C C . THR A 1 457 ? -12.132 16.903 5.741 1.00 97.88 457 THR A C 1
ATOM 3548 O O . THR A 1 457 ? -11.330 16.484 4.911 1.00 97.88 457 THR A O 1
ATOM 3551 N N . ARG A 1 458 ? -12.302 18.216 5.959 1.00 97.88 458 ARG A N 1
ATOM 3552 C CA . ARG A 1 458 ? -11.507 19.262 5.298 1.00 97.88 458 ARG A CA 1
ATOM 3553 C C . ARG A 1 458 ? -10.031 19.145 5.664 1.00 97.88 458 ARG A C 1
ATOM 3555 O O . ARG A 1 458 ? -9.190 19.153 4.772 1.00 97.88 458 ARG A O 1
ATOM 3562 N N . ASP A 1 459 ? -9.736 19.074 6.957 1.00 98.06 459 ASP A N 1
ATOM 3563 C CA . ASP A 1 459 ? -8.366 19.101 7.467 1.00 98.06 459 ASP A CA 1
ATOM 3564 C C . ASP A 1 459 ? -7.625 17.802 7.102 1.00 98.06 459 ASP A C 1
ATOM 3566 O O . ASP A 1 459 ? -6.478 17.855 6.665 1.00 98.06 459 ASP A O 1
ATOM 3570 N N . MET A 1 460 ? -8.313 16.653 7.153 1.00 98.00 460 MET A N 1
ATOM 3571 C CA . MET A 1 460 ? -7.797 15.369 6.664 1.00 98.00 460 MET A CA 1
ATOM 3572 C C . MET A 1 460 ? -7.527 15.408 5.159 1.00 98.00 460 MET A C 1
ATOM 3574 O O . MET A 1 460 ? -6.427 15.074 4.739 1.00 98.00 460 MET A O 1
ATOM 3578 N N . GLY A 1 461 ? -8.487 15.866 4.346 1.00 96.62 461 GLY A N 1
ATOM 3579 C CA . GLY A 1 461 ? -8.314 15.942 2.891 1.00 96.62 461 GLY A CA 1
ATOM 3580 C C . GLY A 1 461 ? -7.191 16.896 2.474 1.00 96.62 461 GLY A C 1
ATOM 3581 O O . GLY A 1 461 ? -6.458 16.617 1.527 1.00 96.62 461 GLY A O 1
ATOM 3582 N N . ALA A 1 462 ? -7.002 17.999 3.204 1.00 96.44 462 ALA A N 1
ATOM 3583 C CA . ALA A 1 462 ? -5.872 18.902 2.997 1.00 96.44 462 ALA A CA 1
ATOM 3584 C C . ALA A 1 462 ? -4.530 18.241 3.348 1.00 96.44 462 ALA A C 1
ATOM 3586 O O . ALA A 1 462 ? -3.583 18.369 2.571 1.00 96.44 462 ALA A O 1
ATOM 3587 N N . GLY A 1 463 ? -4.471 17.517 4.469 1.00 95.94 463 GLY A N 1
ATOM 3588 C CA . GLY A 1 463 ? -3.293 16.763 4.893 1.00 95.94 463 GLY A CA 1
ATOM 3589 C C . GLY A 1 463 ? -2.924 15.638 3.927 1.00 95.94 463 GLY A C 1
ATOM 3590 O O . GLY A 1 463 ? -1.792 15.583 3.462 1.00 95.94 463 GLY A O 1
ATOM 3591 N N . MET A 1 464 ? -3.883 14.796 3.535 1.00 95.00 464 MET A N 1
ATOM 3592 C CA . MET A 1 464 ? -3.680 13.736 2.534 1.00 95.00 464 MET A CA 1
ATOM 3593 C C . MET A 1 464 ? -3.153 14.318 1.215 1.00 95.00 464 MET A C 1
ATOM 3595 O O . MET A 1 464 ? -2.182 13.822 0.650 1.00 95.00 464 MET A O 1
ATOM 3599 N N . ALA A 1 465 ? -3.723 15.436 0.755 1.00 93.44 465 ALA A N 1
ATOM 3600 C CA . ALA A 1 465 ? -3.263 16.112 -0.455 1.00 93.44 465 ALA A CA 1
ATOM 3601 C C . ALA A 1 465 ? -1.821 16.643 -0.355 1.00 93.44 465 ALA A C 1
ATOM 3603 O O . ALA A 1 465 ? -1.124 16.667 -1.365 1.00 93.44 465 ALA A O 1
ATOM 3604 N N . GLU A 1 466 ? -1.365 17.071 0.828 1.00 92.88 466 GLU A N 1
ATOM 3605 C CA . GLU A 1 466 ? 0.040 17.446 1.040 1.00 92.88 466 GLU A CA 1
ATOM 3606 C C . GLU A 1 466 ? 0.973 16.252 0.804 1.00 92.88 466 GLU A C 1
ATOM 3608 O O . GLU A 1 466 ? 2.020 16.402 0.180 1.00 92.88 466 GLU A O 1
ATOM 3613 N N . PHE A 1 467 ? 0.574 15.067 1.263 1.00 89.44 467 PHE A N 1
ATOM 3614 C CA . PHE A 1 467 ? 1.367 13.844 1.160 1.00 89.44 467 PHE A CA 1
ATOM 3615 C C . PHE A 1 467 ? 1.303 13.178 -0.222 1.00 89.44 467 PHE A C 1
ATOM 3617 O O . PHE A 1 467 ? 2.274 12.542 -0.613 1.00 89.44 467 PHE A O 1
ATOM 3624 N N . VAL A 1 468 ? 0.244 13.401 -1.010 1.00 86.31 468 VAL A N 1
ATOM 3625 C CA . VAL A 1 468 ? 0.197 13.011 -2.437 1.00 86.31 468 VAL A CA 1
ATOM 3626 C C . VAL A 1 468 ? 1.247 13.761 -3.266 1.00 86.31 468 VAL A C 1
ATOM 3628 O O . VAL A 1 468 ? 1.771 13.220 -4.234 1.00 86.31 468 VAL A O 1
ATOM 3631 N N . SER A 1 469 ? 1.569 15.008 -2.905 1.00 77.25 469 SER A N 1
ATOM 3632 C CA . SER A 1 469 ? 2.601 15.800 -3.595 1.00 77.25 469 SER A CA 1
ATOM 3633 C C . SER A 1 469 ? 4.035 15.403 -3.230 1.00 77.25 469 SER A C 1
ATOM 3635 O O . SER A 1 469 ? 4.976 15.959 -3.797 1.00 77.25 469 SER A O 1
ATOM 3637 N N . LYS A 1 470 ? 4.219 14.497 -2.266 1.00 80.88 470 LYS A N 1
ATOM 3638 C CA . LYS A 1 470 ? 5.530 14.056 -1.792 1.00 80.88 470 LYS A CA 1
ATOM 3639 C C . LYS A 1 470 ? 5.854 12.683 -2.365 1.00 80.88 470 LYS A C 1
ATOM 3641 O O . LYS A 1 470 ? 4.970 11.852 -2.552 1.00 80.88 470 LYS A O 1
ATOM 3646 N N . ASP A 1 471 ? 7.137 12.433 -2.604 1.00 71.19 471 ASP A N 1
ATOM 3647 C CA . ASP A 1 471 ? 7.598 11.094 -2.954 1.00 71.19 471 ASP A CA 1
ATOM 3648 C C . ASP A 1 471 ? 7.603 10.207 -1.701 1.00 71.19 471 ASP A C 1
ATOM 3650 O O . ASP A 1 471 ? 8.491 10.296 -0.852 1.00 71.19 471 ASP A O 1
ATOM 3654 N N . LEU A 1 472 ? 6.571 9.371 -1.583 1.00 76.25 472 LEU A N 1
ATOM 3655 C CA . LEU A 1 472 ? 6.436 8.362 -0.534 1.00 76.25 472 LEU A CA 1
ATOM 3656 C C . LEU A 1 472 ? 6.890 6.973 -0.990 1.00 76.25 472 LEU A C 1
ATOM 3658 O O . LEU A 1 472 ? 6.691 6.011 -0.252 1.00 76.25 472 LEU A O 1
ATOM 3662 N N . GLY A 1 473 ? 7.527 6.834 -2.160 1.00 69.94 473 GLY A N 1
ATOM 3663 C CA . GLY A 1 473 ? 7.970 5.537 -2.684 1.00 69.94 473 GLY A CA 1
ATOM 3664 C C . GLY A 1 473 ? 8.920 4.788 -1.740 1.00 69.94 473 GLY A C 1
ATOM 3665 O O . GLY A 1 473 ? 9.010 3.562 -1.785 1.00 69.94 473 GLY A O 1
ATOM 3666 N N . GLN A 1 474 ? 9.590 5.511 -0.834 1.00 78.44 474 GLN A N 1
ATOM 3667 C CA . GLN A 1 474 ? 10.461 4.958 0.210 1.00 78.44 474 GLN A CA 1
ATOM 3668 C C . GLN A 1 474 ? 10.051 5.373 1.638 1.00 78.44 474 GLN A C 1
ATOM 3670 O O . GLN A 1 474 ? 10.857 5.285 2.567 1.00 78.44 474 GLN A O 1
ATOM 3675 N N . GLY A 1 475 ? 8.800 5.793 1.844 1.00 86.06 475 GLY A N 1
ATOM 3676 C CA . GLY A 1 475 ? 8.309 6.255 3.142 1.00 86.06 475 GLY A CA 1
ATOM 3677 C C . GLY A 1 475 ? 8.516 7.742 3.393 1.00 86.06 475 GLY A C 1
ATOM 3678 O O . GLY A 1 475 ? 9.037 8.466 2.549 1.00 86.06 475 GLY A O 1
ATOM 3679 N N . THR A 1 476 ? 8.097 8.209 4.570 1.00 91.62 476 THR A N 1
ATOM 3680 C CA . THR A 1 476 ? 8.308 9.605 4.981 1.00 91.62 476 THR A CA 1
ATOM 3681 C C . THR A 1 476 ? 9.790 9.876 5.234 1.00 91.62 476 THR A C 1
ATOM 3683 O O . THR A 1 476 ? 10.544 8.968 5.583 1.00 91.62 476 THR A O 1
ATOM 3686 N N . ALA A 1 477 ? 10.243 11.121 5.109 1.00 90.00 477 ALA A N 1
ATOM 3687 C CA . ALA A 1 477 ? 11.657 11.446 5.273 1.00 90.00 477 ALA A CA 1
ATOM 3688 C C . ALA A 1 477 ? 12.110 11.332 6.738 1.00 90.00 477 ALA A C 1
ATOM 3690 O O . ALA A 1 477 ? 13.131 10.702 7.032 1.00 90.00 477 ALA A O 1
ATOM 3691 N N . THR A 1 478 ? 11.342 11.918 7.660 1.00 95.12 478 THR A N 1
ATOM 3692 C CA . THR A 1 478 ? 11.689 12.030 9.088 1.00 95.12 478 THR A CA 1
ATOM 3693 C C . THR A 1 478 ? 10.626 11.415 9.991 1.00 95.12 478 THR A C 1
ATOM 3695 O O . THR A 1 478 ? 9.496 11.142 9.570 1.00 95.12 478 THR A O 1
ATOM 3698 N N . LEU A 1 479 ? 10.977 11.211 11.264 1.00 94.56 479 LEU A N 1
ATOM 3699 C CA . LEU A 1 479 ? 10.010 10.796 12.284 1.00 94.56 479 LEU A CA 1
ATOM 3700 C C . LEU A 1 479 ? 8.945 11.877 12.546 1.00 94.56 479 LEU A C 1
ATOM 3702 O O . LEU A 1 479 ? 7.797 11.561 12.850 1.00 94.56 479 LEU A O 1
ATOM 3706 N N . GLU A 1 480 ? 9.304 13.153 12.403 1.00 96.38 480 GLU A N 1
ATOM 3707 C CA . GLU A 1 480 ? 8.365 14.275 12.511 1.00 96.38 480 GLU A CA 1
ATOM 3708 C C . GLU A 1 480 ? 7.321 14.235 11.393 1.00 96.38 480 GLU A C 1
ATOM 3710 O O . GLU A 1 480 ? 6.124 14.331 11.657 1.00 96.38 480 GLU A O 1
ATOM 3715 N N . GLU A 1 481 ? 7.755 13.993 10.158 1.00 95.25 481 GLU A N 1
ATOM 3716 C CA . GLU A 1 481 ? 6.850 13.845 9.024 1.00 95.25 481 GLU A CA 1
ATOM 3717 C C . GLU A 1 481 ? 5.971 12.593 9.144 1.00 95.25 481 GLU A C 1
ATOM 3719 O O . GLU A 1 481 ? 4.780 12.644 8.843 1.00 95.25 481 GLU A O 1
ATOM 3724 N N . TYR A 1 482 ? 6.517 11.489 9.662 1.00 96.88 482 TYR A N 1
ATOM 3725 C CA . TYR A 1 482 ? 5.737 10.294 9.997 1.00 96.88 482 TYR A CA 1
ATOM 3726 C C . TYR A 1 482 ? 4.631 10.593 11.020 1.00 96.88 482 TYR A C 1
ATOM 3728 O O . TYR A 1 482 ? 3.483 10.169 10.856 1.00 96.88 482 TYR A O 1
ATOM 3736 N N . ASN A 1 483 ? 4.956 11.359 12.066 1.00 97.75 483 ASN A N 1
ATOM 3737 C CA . ASN A 1 483 ? 3.986 11.804 13.064 1.00 97.75 483 ASN A CA 1
ATOM 3738 C C . ASN A 1 483 ? 2.937 12.745 12.460 1.00 97.75 483 ASN A C 1
ATOM 3740 O O . ASN A 1 483 ? 1.763 12.635 12.813 1.00 97.75 483 ASN A O 1
ATOM 3744 N N . LEU A 1 484 ? 3.341 13.631 11.547 1.00 97.44 484 LEU A N 1
ATOM 3745 C CA . LEU A 1 484 ? 2.447 14.549 10.848 1.00 97.44 484 LEU A CA 1
ATOM 3746 C C . LEU A 1 484 ? 1.482 13.805 9.914 1.00 97.44 484 LEU A C 1
ATOM 3748 O O . LEU A 1 484 ? 0.282 14.074 9.942 1.00 97.44 484 LEU A O 1
ATOM 3752 N N . TYR A 1 485 ? 1.967 12.812 9.164 1.00 96.56 485 TYR A N 1
ATOM 3753 C CA . TYR A 1 485 ? 1.108 11.934 8.368 1.00 96.56 485 TYR A CA 1
ATOM 3754 C C . TYR A 1 485 ? 0.078 11.231 9.260 1.00 96.56 485 TYR A C 1
ATOM 3756 O O . TYR A 1 485 ? -1.127 11.333 9.031 1.00 96.56 485 TYR A O 1
ATOM 3764 N N . CYS A 1 486 ? 0.535 10.597 10.349 1.00 97.75 486 CYS A N 1
ATOM 3765 C CA . CYS A 1 486 ? -0.351 9.935 11.308 1.00 97.75 486 CYS A CA 1
ATOM 3766 C C . CYS A 1 486 ? -1.352 10.907 11.957 1.00 97.75 486 CYS A C 1
ATOM 3768 O O . CYS A 1 486 ? -2.487 10.517 12.245 1.00 97.75 486 CYS A O 1
ATOM 3770 N N . HIS A 1 487 ? -0.958 12.163 12.187 1.00 98.25 487 HIS A N 1
ATOM 3771 C CA . HIS A 1 487 ? -1.855 13.208 12.672 1.00 98.25 487 HIS A CA 1
ATOM 3772 C C . HIS A 1 487 ? -2.990 13.449 11.678 1.00 98.25 487 HIS A C 1
ATOM 3774 O O . HIS A 1 487 ? -4.154 13.382 12.077 1.00 98.25 487 HIS A O 1
ATOM 3780 N N . TYR A 1 488 ? -2.672 13.653 10.398 1.00 97.88 488 TYR A N 1
ATOM 3781 C CA . TYR A 1 488 ? -3.689 13.900 9.384 1.00 97.88 488 TYR A CA 1
ATOM 3782 C C . TYR A 1 488 ? -4.640 12.719 9.215 1.00 97.88 488 TYR A C 1
ATOM 3784 O O . TYR A 1 488 ? -5.846 12.916 9.283 1.00 97.88 488 TYR A O 1
ATOM 3792 N N . VAL A 1 489 ? -4.144 11.490 9.066 1.00 95.62 489 VAL A N 1
ATOM 3793 C CA . VAL A 1 489 ? -5.024 10.358 8.714 1.00 95.62 489 VAL A CA 1
ATOM 3794 C C . VAL A 1 489 ? -5.719 9.698 9.915 1.00 95.62 489 VAL A C 1
ATOM 3796 O O . VAL A 1 489 ? -6.726 9.014 9.744 1.00 95.62 489 VAL A O 1
ATOM 3799 N N . ALA A 1 490 ? -5.239 9.916 11.147 1.00 96.94 490 ALA A N 1
ATOM 3800 C CA . ALA A 1 490 ? -5.802 9.275 12.343 1.00 96.94 490 ALA A CA 1
ATOM 3801 C C . ALA A 1 490 ? -5.887 10.170 13.586 1.00 96.94 490 ALA A C 1
ATOM 3803 O O . ALA A 1 490 ? -6.850 10.073 14.349 1.00 96.94 490 ALA A O 1
ATOM 3804 N N . GLY A 1 491 ? -4.917 11.056 13.808 1.00 97.88 491 GLY A N 1
ATOM 3805 C CA . GLY A 1 491 ? -4.941 12.000 14.927 1.00 97.88 491 GLY A CA 1
ATOM 3806 C C . GLY A 1 491 ? -6.166 12.919 14.898 1.00 97.88 491 GLY A C 1
ATOM 3807 O O . GLY A 1 491 ? -6.893 13.028 15.888 1.00 97.88 491 GLY A O 1
ATOM 3808 N N . LEU A 1 492 ? -6.465 13.489 13.727 1.00 98.44 492 LEU A N 1
ATOM 3809 C CA . LEU A 1 492 ? -7.674 14.276 13.472 1.00 98.44 492 LEU A CA 1
ATOM 3810 C C . LEU A 1 492 ? -8.960 13.467 13.693 1.00 98.44 492 LEU A C 1
ATOM 3812 O O . LEU A 1 492 ? -9.960 14.018 14.152 1.00 98.44 492 LEU A O 1
ATOM 3816 N N . VAL A 1 493 ? -8.945 12.152 13.452 1.00 97.94 493 VAL A N 1
ATOM 3817 C CA . VAL A 1 493 ? -10.092 11.275 13.746 1.00 97.94 493 VAL A CA 1
ATOM 3818 C C . VAL A 1 493 ? -10.347 11.212 15.250 1.00 97.94 493 VAL A C 1
ATOM 3820 O O . VAL A 1 493 ? -11.490 11.362 15.683 1.00 97.94 493 VAL A O 1
ATOM 3823 N N . GLY A 1 494 ? -9.293 11.061 16.060 1.00 97.44 494 GLY A N 1
ATOM 3824 C CA . GLY A 1 494 ? -9.390 11.109 17.522 1.00 97.44 494 GLY A CA 1
ATOM 3825 C C . GLY A 1 494 ? -9.928 12.451 18.032 1.00 97.44 494 GLY A C 1
ATOM 3826 O O . GLY A 1 494 ? -10.811 12.489 18.897 1.00 97.44 494 GLY A O 1
ATOM 3827 N N . GLN A 1 495 ? -9.467 13.561 17.449 1.00 98.19 495 GLN A N 1
ATOM 3828 C CA . GLN A 1 495 ? -9.971 14.905 17.753 1.00 98.19 495 GLN A CA 1
ATOM 3829 C C . GLN A 1 495 ? -11.448 15.067 17.360 1.00 98.19 495 GLN A C 1
ATOM 3831 O O . GLN A 1 495 ? -12.258 15.557 18.149 1.00 98.19 495 GLN A O 1
ATOM 3836 N N . GLY A 1 496 ? -11.823 14.595 16.170 1.00 98.06 496 GLY A N 1
ATOM 3837 C CA . GLY A 1 496 ? -13.195 14.597 15.672 1.00 98.06 496 GLY A CA 1
ATOM 3838 C C . GLY A 1 496 ? -14.149 13.818 16.570 1.00 98.06 496 GLY A C 1
ATOM 3839 O O . GLY A 1 496 ? -15.178 14.353 16.976 1.00 98.06 496 GLY A O 1
ATOM 3840 N N . LEU A 1 497 ? -13.778 12.593 16.949 1.00 97.94 497 LEU A N 1
ATOM 3841 C CA . LEU A 1 497 ? -14.541 11.771 17.890 1.00 97.94 497 LEU A CA 1
ATOM 3842 C C . LEU A 1 497 ? -14.718 12.477 19.240 1.00 97.94 497 LEU A C 1
ATOM 3844 O O . LEU A 1 497 ? -15.845 12.603 19.708 1.00 97.94 497 LEU A O 1
ATOM 3848 N N . SER A 1 498 ? -13.644 13.027 19.814 1.00 97.94 498 SER A N 1
ATOM 3849 C CA . SER A 1 498 ? -13.707 13.763 21.090 1.00 97.94 498 SER A CA 1
ATOM 3850 C C . SER A 1 498 ? -14.674 14.949 21.023 1.00 97.94 498 SER A C 1
ATOM 3852 O O . SER A 1 498 ? -15.475 15.171 21.932 1.00 97.94 498 SER A O 1
ATOM 3854 N N . ARG A 1 499 ? -14.653 15.694 19.910 1.00 98.06 499 ARG A N 1
ATOM 3855 C CA . ARG A 1 499 ? -15.585 16.802 19.666 1.00 98.06 499 ARG A CA 1
ATOM 3856 C C . ARG A 1 499 ? -17.024 16.311 19.490 1.00 98.06 499 ARG A C 1
ATOM 3858 O O . ARG A 1 499 ? -17.932 16.955 20.006 1.00 98.06 499 ARG A O 1
ATOM 3865 N N . LEU A 1 500 ? -17.249 15.182 18.812 1.00 97.94 500 LEU A N 1
ATOM 3866 C CA . LEU A 1 500 ? -18.580 14.573 18.691 1.00 97.94 500 LEU A CA 1
ATOM 3867 C C . LEU A 1 500 ? -19.125 14.135 20.055 1.00 97.94 500 LEU A C 1
ATOM 3869 O O . LEU A 1 500 ? -20.291 14.398 20.345 1.00 97.94 500 LEU A O 1
ATOM 3873 N N . PHE A 1 501 ? -18.297 13.540 20.918 1.00 97.25 501 PHE A N 1
ATOM 3874 C CA . PHE A 1 501 ? -18.706 13.142 22.271 1.00 97.25 501 PHE A CA 1
ATOM 3875 C C . PHE A 1 501 ? -19.178 14.347 23.095 1.00 97.25 501 PHE A C 1
ATOM 3877 O O . PHE A 1 501 ? -20.231 14.290 23.731 1.00 97.25 501 PHE A O 1
ATOM 3884 N N . ALA A 1 502 ? -18.447 15.462 23.011 1.00 96.06 502 ALA A N 1
ATOM 3885 C CA . ALA A 1 502 ? -18.801 16.711 23.680 1.00 96.06 502 ALA A CA 1
ATOM 3886 C C . ALA A 1 502 ? -20.066 17.368 23.095 1.00 96.06 502 ALA A C 1
ATOM 3888 O O . ALA A 1 502 ? -20.955 17.786 23.835 1.00 96.06 502 ALA A O 1
ATOM 3889 N N . VAL A 1 503 ? -20.174 17.462 21.764 1.00 96.44 503 VAL A N 1
ATOM 3890 C CA . VAL A 1 503 ? -21.302 18.128 21.083 1.00 96.44 503 VAL A CA 1
ATOM 3891 C C . VAL A 1 503 ? -22.613 17.366 21.264 1.00 96.44 503 VAL A C 1
ATOM 3893 O O . VAL A 1 503 ? -23.664 17.985 21.424 1.00 96.44 503 VAL A O 1
ATOM 3896 N N . THR A 1 504 ? -22.559 16.034 21.263 1.00 95.44 504 THR A N 1
ATOM 3897 C CA . THR A 1 504 ? -23.722 15.175 21.541 1.00 95.44 504 THR A CA 1
ATOM 3898 C C . THR A 1 504 ? -24.053 15.085 23.031 1.00 95.44 504 THR A C 1
ATOM 3900 O O . THR A 1 504 ? -25.070 14.494 23.384 1.00 95.44 504 THR A O 1
ATOM 3903 N N . GLN A 1 505 ? -23.225 15.694 23.893 1.00 94.94 505 GLN A N 1
ATOM 3904 C CA . GLN A 1 505 ? -23.358 15.707 25.354 1.00 94.94 505 GLN A CA 1
ATOM 3905 C C . GLN A 1 505 ? -23.346 14.311 25.992 1.00 94.94 505 GLN A C 1
ATOM 3907 O O . GLN A 1 505 ? -23.839 14.132 27.104 1.00 94.94 505 GLN A O 1
ATOM 3912 N N . VAL A 1 506 ? -22.783 13.320 25.296 1.00 94.31 506 VAL A N 1
ATOM 3913 C CA . VAL A 1 506 ? -22.540 11.988 25.864 1.00 94.31 506 VAL A CA 1
ATOM 3914 C C . VAL A 1 506 ? -21.362 12.032 26.836 1.00 94.31 506 VAL A C 1
ATOM 3916 O O . VAL A 1 506 ? -21.374 11.336 27.844 1.00 94.31 506 VAL A O 1
ATOM 3919 N N . GLU A 1 507 ? -20.380 12.894 26.566 1.00 96.12 507 GLU A N 1
ATOM 3920 C CA . GLU A 1 507 ? -19.244 13.156 27.451 1.00 96.12 507 GLU A CA 1
ATOM 3921 C C . GLU A 1 507 ? -19.183 14.631 27.854 1.00 96.12 507 GLU A C 1
ATOM 3923 O O . GLU A 1 507 ? -19.784 15.509 27.224 1.00 96.12 507 GLU A O 1
ATOM 3928 N N . LEU A 1 508 ? -18.415 14.921 28.905 1.00 93.62 508 LEU A N 1
ATOM 3929 C CA . LEU A 1 508 ? -18.196 16.294 29.353 1.00 93.62 508 LEU A CA 1
ATOM 3930 C C . LEU A 1 508 ? -17.431 17.109 28.295 1.00 93.62 508 LEU A C 1
ATOM 3932 O O . LEU A 1 508 ? -16.484 16.593 27.702 1.00 93.62 508 LEU A O 1
ATOM 3936 N N . PRO A 1 509 ? -17.719 18.418 28.133 1.00 91.50 509 PRO A N 1
ATOM 3937 C CA . PRO A 1 509 ? -17.011 19.275 27.176 1.00 91.50 509 PRO A CA 1
ATOM 3938 C C . PRO A 1 509 ? -15.486 19.291 27.350 1.00 91.50 509 PRO A C 1
ATOM 3940 O O . PRO A 1 509 ? -14.757 19.521 26.387 1.00 91.50 509 PRO A O 1
ATOM 3943 N N . GLY A 1 510 ? -15.000 19.011 28.566 1.00 91.81 510 GLY A N 1
ATOM 3944 C CA . GLY A 1 510 ? -13.575 18.906 28.882 1.00 91.81 510 GLY A CA 1
ATOM 3945 C C . GLY A 1 510 ? -12.823 17.863 28.050 1.00 91.81 510 GLY A C 1
ATOM 3946 O O . GLY A 1 510 ? -11.651 18.086 27.759 1.00 91.81 510 GLY A O 1
ATOM 3947 N N . ILE A 1 511 ? -13.485 16.801 27.572 1.00 92.25 511 ILE A N 1
ATOM 3948 C CA . ILE A 1 511 ? -12.855 15.797 26.696 1.00 92.25 511 ILE A CA 1
ATOM 3949 C C . ILE A 1 511 ? -12.366 16.413 25.377 1.00 92.25 511 ILE A C 1
ATOM 3951 O O . ILE A 1 511 ? -11.411 15.935 24.769 1.00 92.25 511 ILE A O 1
ATOM 3955 N N . ALA A 1 512 ? -12.983 17.522 24.953 1.00 92.50 512 ALA A N 1
ATOM 3956 C CA . ALA A 1 512 ? -12.591 18.258 23.763 1.00 92.50 512 ALA A CA 1
ATOM 3957 C C . ALA A 1 512 ? -11.506 19.330 24.027 1.00 92.50 512 ALA A C 1
ATOM 3959 O O . ALA A 1 512 ? -11.160 20.086 23.122 1.00 92.50 512 ALA A O 1
ATOM 3960 N N . SER A 1 513 ? -10.962 19.420 25.247 1.00 91.31 513 SER A N 1
ATOM 3961 C CA . SER A 1 513 ? -9.913 20.395 25.595 1.00 91.31 513 SER A CA 1
ATOM 3962 C C . SER A 1 513 ? -8.489 19.863 25.404 1.00 91.31 513 SER A C 1
ATOM 3964 O O . SER A 1 513 ? -7.574 20.645 25.156 1.00 91.31 513 SER A O 1
ATOM 3966 N N . ARG A 1 514 ? -8.302 18.538 25.468 1.00 91.06 514 ARG A N 1
ATOM 3967 C CA . ARG A 1 514 ? -7.004 17.859 25.322 1.00 91.06 514 ARG A CA 1
ATOM 3968 C C . ARG A 1 514 ? -6.880 17.149 23.974 1.00 91.06 514 ARG A C 1
ATOM 3970 O O . ARG A 1 514 ? -6.840 15.922 23.875 1.00 91.06 514 ARG A O 1
ATOM 3977 N N . MET A 1 515 ? -6.851 17.951 22.911 1.00 94.56 515 MET A N 1
ATOM 3978 C CA . MET A 1 515 ? -6.712 17.473 21.527 1.00 94.56 515 MET A CA 1
ATOM 3979 C C . MET A 1 515 ? -5.356 16.806 21.252 1.00 94.56 515 MET A C 1
ATOM 3981 O O . MET A 1 515 ? -5.245 16.019 20.315 1.00 94.56 515 MET A O 1
ATOM 3985 N N . ASP A 1 516 ? -4.348 17.096 22.076 1.00 96.88 516 ASP A N 1
ATOM 3986 C CA . ASP A 1 516 ? -3.054 16.415 22.122 1.00 96.88 516 ASP A CA 1
ATOM 3987 C C . ASP A 1 516 ? -3.216 14.933 22.493 1.00 96.88 516 ASP A C 1
ATOM 3989 O O . ASP A 1 516 ? -2.759 14.060 21.760 1.00 96.88 516 ASP A O 1
ATOM 3993 N N . LEU A 1 517 ? -3.971 14.632 23.553 1.00 97.94 517 LEU A N 1
ATOM 3994 C CA . LEU A 1 517 ? -4.235 13.253 23.971 1.00 97.94 517 LEU A CA 1
ATOM 3995 C C . LEU A 1 517 ? -5.110 12.509 22.954 1.00 97.94 517 LEU A C 1
ATOM 3997 O O . LEU A 1 517 ? -4.861 11.346 22.631 1.00 97.94 517 LEU A O 1
ATOM 4001 N N . ALA A 1 518 ? -6.116 13.197 22.405 1.00 97.75 518 ALA A N 1
ATOM 4002 C CA . ALA A 1 518 ? -6.951 12.659 21.333 1.00 97.75 518 ALA A CA 1
ATOM 4003 C C . ALA A 1 518 ? -6.126 12.341 20.072 1.00 97.75 518 ALA A C 1
ATOM 4005 O O . ALA A 1 518 ? -6.363 11.329 19.409 1.00 97.75 518 ALA A O 1
ATOM 4006 N N . ASN A 1 519 ? -5.128 13.174 19.767 1.00 98.25 519 ASN A N 1
ATOM 4007 C CA . ASN A 1 519 ? -4.177 12.925 18.695 1.00 98.25 519 ASN A CA 1
ATOM 4008 C C . ASN A 1 519 ? -3.334 11.674 18.982 1.00 98.25 519 ASN A C 1
ATOM 4010 O O . ASN A 1 519 ? -3.269 10.789 18.131 1.00 98.25 519 ASN A O 1
ATOM 4014 N N . SER A 1 520 ? -2.767 11.544 20.186 1.00 98.50 520 SER A N 1
ATOM 4015 C CA . SER A 1 520 ? -1.982 10.366 20.586 1.00 98.50 520 SER A CA 1
ATOM 4016 C C . SER A 1 520 ? -2.778 9.058 20.488 1.00 98.50 520 SER A C 1
ATOM 4018 O O . SER A 1 520 ? -2.247 8.052 20.012 1.00 98.50 520 SER A O 1
ATOM 4020 N N . MET A 1 521 ? -4.072 9.078 20.837 1.00 98.00 521 MET A N 1
ATOM 4021 C CA . MET A 1 521 ? -4.984 7.942 20.637 1.00 98.00 521 MET A CA 1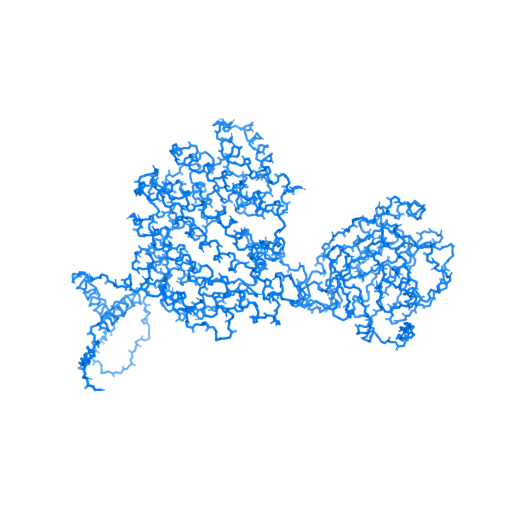
ATOM 4022 C C . MET A 1 521 ? -5.075 7.517 19.164 1.00 98.00 521 MET A C 1
ATOM 4024 O O . MET A 1 521 ? -5.093 6.319 18.878 1.00 98.00 521 MET A O 1
ATOM 4028 N N . GLY A 1 522 ? -5.133 8.473 18.232 1.00 97.62 522 GLY A N 1
ATOM 4029 C CA . GLY A 1 522 ? -5.144 8.211 16.789 1.00 97.62 522 GLY A CA 1
ATOM 4030 C C . GLY A 1 522 ? -3.793 7.717 16.268 1.00 97.62 522 GLY A C 1
ATOM 4031 O O . GLY A 1 522 ? -3.730 6.694 15.584 1.00 97.62 522 GLY A O 1
ATOM 4032 N N . LEU A 1 523 ? -2.703 8.386 16.658 1.00 98.44 523 LEU A N 1
ATOM 4033 C CA . LEU A 1 523 ? -1.336 8.004 16.293 1.00 98.44 523 LEU A CA 1
ATOM 4034 C C . LEU A 1 523 ? -1.015 6.571 16.727 1.00 98.44 523 LEU A C 1
ATOM 4036 O O . LEU A 1 523 ? -0.434 5.826 15.945 1.00 98.44 523 LEU A O 1
ATOM 4040 N N . PHE A 1 524 ? -1.414 6.146 17.930 1.00 98.69 524 PHE A N 1
ATOM 4041 C CA . PHE A 1 524 ? -1.092 4.798 18.408 1.00 98.69 524 PHE A CA 1
ATOM 4042 C C . PHE A 1 524 ? -1.729 3.711 17.532 1.00 98.69 524 PHE A C 1
ATOM 4044 O O . PHE A 1 524 ? -1.081 2.713 17.195 1.00 98.69 524 PHE A O 1
ATOM 4051 N N . LEU A 1 525 ? -2.973 3.928 17.095 1.00 97.12 525 LEU A N 1
ATOM 4052 C CA . LEU A 1 525 ? -3.663 3.032 16.167 1.00 97.12 525 LEU A CA 1
ATOM 4053 C C . LEU A 1 525 ? -3.007 3.044 14.783 1.00 97.12 525 LEU A C 1
ATOM 4055 O O . LEU A 1 525 ? -2.754 1.974 14.223 1.00 97.12 525 LEU A O 1
ATOM 4059 N N . GLN A 1 526 ? -2.697 4.229 14.254 1.00 97.31 526 GLN A N 1
ATOM 4060 C CA . GLN A 1 526 ? -2.156 4.367 12.904 1.00 97.31 526 GLN A CA 1
ATOM 4061 C C . GLN A 1 526 ? -0.741 3.823 12.785 1.00 97.31 526 GLN A C 1
ATOM 4063 O O . GLN A 1 526 ? -0.478 3.015 11.897 1.00 97.31 526 GLN A O 1
ATOM 4068 N N . LYS A 1 527 ? 0.142 4.164 13.730 1.00 98.38 527 LYS A N 1
ATOM 4069 C CA . LYS A 1 527 ? 1.496 3.604 13.782 1.00 98.38 527 LYS A CA 1
ATOM 4070 C C . LYS A 1 527 ? 1.456 2.084 13.874 1.00 98.38 527 LYS A C 1
ATOM 4072 O O . LYS A 1 527 ? 2.228 1.406 13.209 1.00 98.38 527 LYS A O 1
ATOM 4077 N N . THR A 1 528 ? 0.525 1.527 14.649 1.00 97.62 528 THR A N 1
ATOM 4078 C CA . THR A 1 528 ? 0.369 0.071 14.737 1.00 97.62 528 THR A CA 1
ATOM 4079 C C . THR A 1 528 ? -0.044 -0.556 13.405 1.00 97.62 528 THR A C 1
ATOM 4081 O O . THR A 1 528 ? 0.475 -1.617 13.059 1.00 97.62 528 THR A O 1
ATOM 4084 N N . ASN A 1 529 ? -0.965 0.069 12.664 1.00 93.88 529 ASN A N 1
ATOM 4085 C CA . ASN A 1 529 ? -1.364 -0.415 11.342 1.00 93.88 529 ASN A CA 1
ATOM 4086 C C . ASN A 1 529 ? -0.200 -0.321 10.347 1.00 93.88 529 ASN A C 1
ATOM 4088 O O . ASN A 1 529 ? 0.164 -1.347 9.791 1.00 93.88 529 ASN A O 1
ATOM 4092 N N . ILE A 1 530 ? 0.461 0.837 10.238 1.00 95.81 530 ILE A N 1
ATOM 4093 C CA . ILE A 1 530 ? 1.621 1.043 9.351 1.00 95.81 530 ILE A CA 1
ATOM 4094 C C . ILE A 1 530 ? 2.759 0.054 9.660 1.00 95.81 530 ILE A C 1
ATOM 4096 O O . ILE A 1 530 ? 3.399 -0.493 8.762 1.00 95.81 530 ILE A O 1
ATOM 4100 N N . ILE A 1 531 ? 3.026 -0.217 10.941 1.00 97.12 531 ILE A N 1
ATOM 4101 C CA . ILE A 1 531 ? 4.021 -1.221 11.329 1.00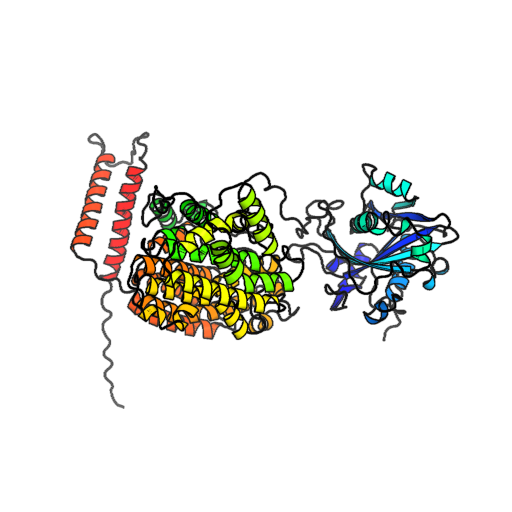 97.12 531 ILE A CA 1
ATOM 4102 C C . ILE A 1 531 ? 3.580 -2.612 10.870 1.00 97.12 531 ILE A C 1
ATOM 4104 O O . ILE A 1 531 ? 4.380 -3.335 10.287 1.00 97.12 531 ILE A O 1
ATOM 4108 N N . ARG A 1 532 ? 2.328 -3.005 11.140 1.00 94.81 532 ARG A N 1
ATOM 4109 C CA . ARG A 1 532 ? 1.792 -4.337 10.812 1.00 94.81 532 ARG A CA 1
ATOM 4110 C C . ARG A 1 532 ? 1.714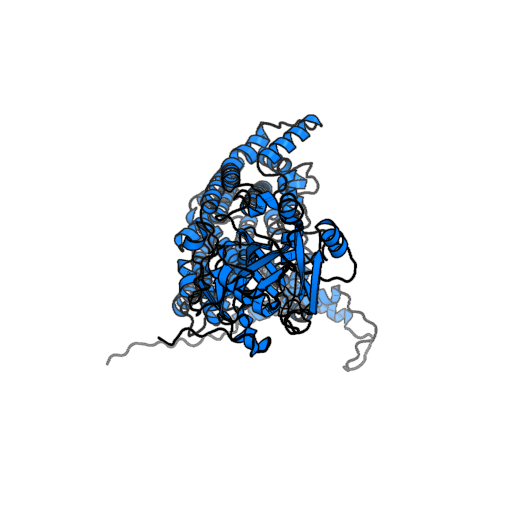 -4.585 9.301 1.00 94.81 532 ARG A C 1
ATOM 4112 O O . ARG A 1 532 ? 1.921 -5.720 8.874 1.00 94.81 532 ARG A O 1
ATOM 4119 N N . ASP A 1 533 ? 1.386 -3.557 8.532 1.00 91.31 533 ASP A N 1
ATOM 4120 C CA . ASP A 1 533 ? 1.035 -3.673 7.117 1.00 91.31 533 ASP A CA 1
ATOM 4121 C C . ASP A 1 533 ? 2.227 -3.407 6.184 1.00 91.31 533 ASP A C 1
ATOM 4123 O O . ASP A 1 533 ? 2.059 -3.481 4.975 1.00 91.31 533 ASP A O 1
ATOM 4127 N N . TYR A 1 534 ? 3.446 -3.242 6.727 1.00 90.75 534 TYR A N 1
ATOM 4128 C CA . TYR A 1 534 ? 4.706 -3.016 5.995 1.00 90.75 534 TYR A CA 1
ATOM 4129 C C . TYR A 1 534 ? 4.782 -3.690 4.615 1.00 90.75 534 TYR A C 1
ATOM 4131 O O . TYR A 1 534 ? 5.001 -3.021 3.610 1.00 90.75 534 TYR A O 1
ATOM 4139 N N . LEU A 1 535 ? 4.623 -5.019 4.557 1.00 83.88 535 LEU A N 1
ATOM 4140 C CA . LEU A 1 535 ? 4.796 -5.764 3.308 1.00 83.88 535 LEU A CA 1
ATOM 4141 C C . LEU A 1 535 ? 3.599 -5.598 2.364 1.00 83.88 535 LEU A C 1
ATOM 4143 O O . LEU A 1 535 ? 3.768 -5.655 1.153 1.00 83.88 535 LEU A O 1
ATOM 4147 N N . GLU A 1 536 ? 2.400 -5.431 2.915 1.00 79.56 536 GLU A N 1
ATOM 4148 C CA . GLU A 1 536 ? 1.175 -5.185 2.149 1.00 79.56 536 GLU A CA 1
ATOM 4149 C C . GLU A 1 536 ? 1.234 -3.801 1.494 1.00 79.56 536 GLU A C 1
ATOM 4151 O O . GLU A 1 536 ? 1.057 -3.707 0.282 1.00 79.56 536 GLU A O 1
ATOM 4156 N N . ASP A 1 537 ? 1.621 -2.774 2.252 1.00 81.25 537 ASP A N 1
ATOM 4157 C CA . ASP A 1 537 ? 1.830 -1.424 1.734 1.00 81.25 537 ASP A CA 1
ATOM 4158 C C . ASP A 1 537 ? 2.919 -1.407 0.661 1.00 81.25 537 ASP A C 1
ATOM 4160 O O . ASP A 1 537 ? 2.677 -0.930 -0.447 1.00 81.25 537 ASP A O 1
ATOM 4164 N N . TYR A 1 538 ? 4.079 -2.010 0.942 1.00 79.06 538 TYR A N 1
ATOM 4165 C CA . TYR A 1 538 ? 5.210 -1.997 0.014 1.00 79.06 538 TYR A CA 1
ATOM 4166 C C . TYR A 1 538 ? 4.899 -2.712 -1.309 1.00 79.06 538 TYR A C 1
ATOM 4168 O O . TYR A 1 538 ? 5.285 -2.244 -2.378 1.00 79.06 538 TYR A O 1
ATOM 4176 N N . VAL A 1 539 ? 4.159 -3.827 -1.263 1.00 72.12 539 VAL A N 1
ATOM 4177 C CA . VAL A 1 539 ? 3.707 -4.554 -2.466 1.00 72.12 539 VAL A CA 1
ATOM 4178 C C . VAL A 1 539 ? 2.673 -3.757 -3.265 1.00 72.12 539 VAL A C 1
ATOM 4180 O O . VAL A 1 539 ? 2.631 -3.880 -4.489 1.00 72.12 539 VAL A O 1
ATOM 4183 N N . ASP A 1 540 ? 1.867 -2.932 -2.599 1.00 67.81 540 ASP A N 1
ATOM 4184 C CA . ASP A 1 540 ? 0.901 -2.033 -3.235 1.00 67.81 540 ASP A CA 1
ATOM 4185 C C . ASP A 1 540 ? 1.533 -0.715 -3.725 1.00 67.81 540 ASP A C 1
ATOM 4187 O O . ASP A 1 540 ? 0.822 0.168 -4.199 1.00 67.81 540 ASP A O 1
ATOM 4191 N N . GLY A 1 541 ? 2.865 -0.588 -3.662 1.00 72.19 541 GLY A N 1
ATOM 4192 C CA . GLY A 1 541 ? 3.591 0.605 -4.106 1.00 72.19 541 GLY A CA 1
ATOM 4193 C C . GLY A 1 541 ? 3.495 1.777 -3.128 1.00 72.19 541 GLY A C 1
ATOM 4194 O O . GLY A 1 541 ? 3.746 2.917 -3.511 1.00 72.19 541 GLY A O 1
ATOM 4195 N N . ARG A 1 542 ? 3.124 1.508 -1.872 1.00 80.88 542 ARG A N 1
ATOM 4196 C CA . ARG A 1 542 ? 3.026 2.491 -0.792 1.00 80.88 542 ARG A CA 1
ATOM 4197 C C . ARG A 1 542 ? 4.125 2.241 0.233 1.00 80.88 542 ARG A C 1
ATOM 4199 O O . ARG A 1 542 ? 4.435 1.105 0.579 1.00 80.88 542 ARG A O 1
ATOM 4206 N N . ALA A 1 543 ? 4.696 3.298 0.785 1.00 86.06 543 ALA A N 1
ATOM 4207 C CA . ALA A 1 543 ? 5.599 3.174 1.914 1.00 86.06 543 ALA A CA 1
ATOM 4208 C C . ALA A 1 543 ? 5.363 4.315 2.899 1.00 86.06 543 ALA A C 1
ATOM 4210 O O . ALA A 1 543 ? 5.150 5.460 2.515 1.00 86.06 543 ALA A O 1
ATOM 4211 N N . PHE A 1 544 ? 5.412 3.988 4.191 1.00 93.12 544 PHE A N 1
ATOM 4212 C CA . PHE A 1 544 ? 5.124 4.941 5.269 1.00 93.12 544 PHE A CA 1
ATOM 4213 C C . PHE A 1 544 ? 6.164 4.923 6.392 1.00 93.12 544 PHE A C 1
ATOM 4215 O O . PHE A 1 544 ? 6.159 5.805 7.246 1.00 93.12 544 PHE A O 1
ATOM 4222 N N . TRP A 1 545 ? 7.052 3.922 6.430 1.00 96.00 545 TRP A N 1
ATOM 4223 C CA . TRP A 1 545 ? 8.087 3.852 7.462 1.00 96.00 545 TRP A CA 1
ATOM 4224 C C . TRP A 1 545 ? 9.076 5.015 7.281 1.00 96.00 545 TRP A C 1
ATOM 4226 O O . TRP A 1 545 ? 9.539 5.228 6.161 1.00 96.00 545 TRP A O 1
ATOM 4236 N N . PRO A 1 546 ? 9.450 5.741 8.350 1.00 96.25 546 PRO A N 1
ATOM 4237 C CA . PRO A 1 546 ? 10.319 6.907 8.231 1.00 96.25 546 PRO A CA 1
ATOM 4238 C C . PRO A 1 546 ? 11.745 6.526 7.826 1.00 96.25 546 PRO A C 1
ATOM 4240 O O . PRO A 1 546 ? 12.392 5.718 8.502 1.00 96.25 546 PRO A O 1
ATOM 4243 N N . ALA A 1 547 ? 12.256 7.151 6.766 1.00 92.25 547 ALA A N 1
ATOM 4244 C CA . ALA A 1 547 ? 13.595 6.952 6.217 1.00 92.25 547 ALA A CA 1
ATOM 4245 C C . ALA A 1 547 ? 14.697 7.215 7.227 1.00 92.25 547 ALA A C 1
ATOM 4247 O O . ALA A 1 547 ? 15.653 6.445 7.297 1.00 92.25 547 ALA A O 1
ATOM 4248 N N . GLU A 1 548 ? 14.527 8.227 8.072 1.00 94.12 548 GLU A N 1
ATOM 4249 C CA . GLU A 1 548 ? 15.399 8.476 9.215 1.00 94.12 548 GLU A CA 1
ATOM 4250 C C . GLU A 1 548 ? 15.599 7.234 10.102 1.00 94.12 548 GLU A C 1
ATOM 4252 O O . GLU A 1 548 ? 16.695 7.031 10.617 1.00 94.12 548 GLU A O 1
ATOM 4257 N N . VAL A 1 549 ? 14.583 6.378 10.263 1.00 95.25 549 VAL A N 1
ATOM 4258 C CA . VAL A 1 549 ? 14.676 5.144 11.056 1.00 95.25 549 VAL A CA 1
ATOM 4259 C C . VAL A 1 549 ? 15.194 3.992 10.206 1.00 95.25 549 VAL A C 1
ATOM 4261 O O . VAL A 1 549 ? 16.217 3.396 10.541 1.00 95.25 549 VAL A O 1
ATOM 4264 N N . TRP A 1 550 ? 14.522 3.661 9.100 1.00 93.62 550 TRP A N 1
ATOM 4265 C CA . TRP A 1 550 ? 14.838 2.429 8.375 1.00 93.62 550 TRP A CA 1
ATOM 4266 C C . TRP A 1 550 ? 16.196 2.471 7.666 1.00 93.62 550 TRP A C 1
ATOM 4268 O O . TRP A 1 550 ? 16.843 1.426 7.568 1.00 93.62 550 TRP A O 1
ATOM 4278 N N . LYS A 1 551 ? 16.706 3.651 7.272 1.00 92.06 551 LYS A N 1
ATOM 4279 C CA . LYS A 1 551 ? 18.054 3.789 6.682 1.00 92.06 551 LYS A CA 1
ATOM 4280 C C . LYS A 1 551 ? 19.179 3.447 7.659 1.00 92.06 551 LYS A C 1
ATOM 4282 O O . LYS A 1 551 ? 20.261 3.073 7.218 1.00 92.06 551 LYS A O 1
ATOM 4287 N N . LYS A 1 552 ? 18.935 3.500 8.977 1.00 92.38 552 LYS A N 1
ATOM 4288 C CA . LYS A 1 552 ? 19.896 3.014 9.989 1.00 92.38 552 LYS A CA 1
ATOM 4289 C C . LYS A 1 552 ? 20.134 1.503 9.873 1.00 92.38 552 LYS A C 1
ATOM 4291 O O . LYS A 1 552 ? 21.170 1.013 10.313 1.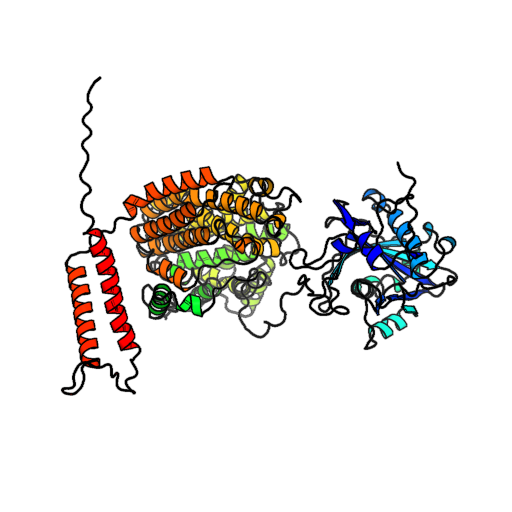00 92.38 552 LYS A O 1
ATOM 4296 N N . HIS A 1 553 ? 19.169 0.772 9.306 1.00 88.44 553 HIS A N 1
ATOM 4297 C CA . HIS A 1 553 ? 19.139 -0.692 9.277 1.00 88.44 553 HIS A CA 1
ATOM 4298 C C . HIS A 1 553 ? 19.275 -1.267 7.852 1.00 88.44 553 HIS A C 1
ATOM 4300 O O . HIS A 1 553 ? 19.949 -2.281 7.679 1.00 88.44 553 HIS A O 1
ATOM 4306 N N . ALA A 1 554 ? 18.696 -0.628 6.830 1.00 81.69 554 ALA A N 1
ATOM 4307 C CA . ALA A 1 554 ? 18.768 -1.026 5.414 1.00 81.69 554 ALA A CA 1
ATOM 4308 C C . ALA A 1 554 ? 19.950 -0.357 4.683 1.00 81.69 554 ALA A C 1
ATOM 4310 O O . ALA A 1 554 ? 19.781 0.558 3.878 1.00 81.69 554 ALA A O 1
ATOM 4311 N N . VAL A 1 555 ? 21.170 -0.776 5.018 1.00 72.75 555 VAL A N 1
ATOM 4312 C CA . VAL A 1 555 ? 22.401 -0.082 4.596 1.00 72.75 555 VAL A CA 1
ATOM 4313 C C . VAL A 1 555 ? 22.995 -0.567 3.270 1.00 72.75 555 VAL A C 1
ATOM 4315 O O . VAL A 1 555 ? 23.927 0.066 2.782 1.00 72.75 555 VAL A O 1
ATOM 4318 N N . LYS A 1 556 ? 22.531 -1.684 2.688 1.00 61.22 556 LYS A N 1
ATOM 4319 C CA . LYS A 1 556 ? 23.191 -2.264 1.501 1.00 61.22 556 LYS A CA 1
ATOM 4320 C C . LYS A 1 556 ? 22.693 -1.660 0.194 1.00 61.22 556 LYS A C 1
ATOM 4322 O O . LYS A 1 556 ? 23.499 -1.365 -0.676 1.00 61.22 556 LYS A O 1
ATOM 4327 N N . THR A 1 557 ? 21.380 -1.515 0.058 1.00 57.75 557 THR A N 1
ATOM 4328 C CA . THR A 1 557 ? 20.712 -0.987 -1.142 1.00 57.75 557 THR A CA 1
ATOM 4329 C C . THR A 1 557 ? 20.152 0.414 -0.919 1.00 57.75 557 THR A C 1
ATOM 4331 O O . THR A 1 557 ? 19.902 1.129 -1.881 1.00 57.75 557 THR A O 1
ATOM 4334 N N . GLY A 1 558 ? 19.959 0.821 0.342 1.00 68.19 558 GLY A N 1
ATOM 4335 C CA . GLY A 1 558 ? 19.387 2.123 0.679 1.00 68.19 558 GLY A CA 1
ATOM 4336 C C . GLY A 1 558 ? 17.889 2.244 0.381 1.00 68.19 558 GLY A C 1
ATOM 4337 O O . GLY A 1 558 ? 17.384 3.364 0.360 1.00 68.19 558 GLY A O 1
ATOM 4338 N N . LEU A 1 559 ? 17.188 1.119 0.181 1.00 77.12 559 LEU A N 1
ATOM 4339 C CA . LEU A 1 559 ? 15.751 1.046 -0.100 1.00 77.12 559 LEU A CA 1
ATOM 4340 C C . LEU A 1 559 ? 14.994 0.345 1.035 1.00 77.12 559 LEU A C 1
ATOM 4342 O O . LEU A 1 559 ? 15.479 -0.623 1.624 1.00 77.12 559 LEU A O 1
ATOM 4346 N N . LEU A 1 560 ? 13.759 0.777 1.301 1.00 79.06 560 LEU A N 1
ATOM 4347 C CA . LEU A 1 560 ? 12.921 0.218 2.366 1.00 79.06 560 LEU A CA 1
ATOM 4348 C C . LEU A 1 560 ? 12.603 -1.275 2.148 1.00 79.06 560 LEU A C 1
ATOM 4350 O O . LEU A 1 560 ? 12.507 -2.041 3.113 1.00 79.06 560 LEU A O 1
ATOM 4354 N N . GLY A 1 561 ? 12.475 -1.711 0.891 1.00 80.94 561 GLY A N 1
ATOM 4355 C CA . GLY A 1 561 ? 12.193 -3.104 0.520 1.00 80.94 561 GLY A CA 1
ATOM 4356 C C . GLY A 1 561 ? 13.286 -4.096 0.913 1.00 80.94 561 GLY A C 1
ATOM 4357 O O . GLY A 1 561 ? 13.027 -5.292 1.038 1.00 80.94 561 GLY A O 1
ATOM 4358 N N . GLU A 1 562 ? 14.498 -3.610 1.189 1.00 79.56 562 GLU A N 1
ATOM 4359 C CA . GLU A 1 562 ? 15.622 -4.426 1.646 1.00 79.56 562 GLU A CA 1
ATOM 4360 C C . GLU A 1 562 ? 15.304 -5.214 2.928 1.00 79.56 562 GLU A C 1
ATOM 4362 O O . GLU A 1 562 ? 15.843 -6.307 3.138 1.00 79.56 562 GLU A O 1
ATOM 4367 N N . LEU A 1 563 ? 14.428 -4.676 3.787 1.00 82.44 563 LEU A N 1
ATOM 4368 C CA . LEU A 1 563 ? 14.039 -5.314 5.046 1.00 82.44 563 LEU A CA 1
ATOM 4369 C C . LEU A 1 563 ? 13.203 -6.590 4.825 1.00 82.44 563 LEU A C 1
ATOM 4371 O O . LEU A 1 563 ? 13.162 -7.445 5.709 1.00 82.44 563 LEU A O 1
ATOM 4375 N N . ALA A 1 564 ? 12.587 -6.764 3.650 1.00 80.81 564 ALA A N 1
ATOM 4376 C CA . ALA A 1 564 ? 11.871 -7.988 3.284 1.00 80.81 564 ALA A CA 1
ATOM 4377 C C . ALA A 1 564 ? 12.810 -9.151 2.896 1.00 80.81 564 ALA A C 1
ATOM 4379 O O . ALA A 1 564 ? 12.390 -10.311 2.855 1.00 80.81 564 ALA A O 1
ATOM 4380 N N . LEU A 1 565 ? 14.092 -8.870 2.632 1.00 73.44 565 LEU A N 1
ATOM 4381 C CA . LEU A 1 565 ? 15.054 -9.872 2.181 1.00 73.44 565 LEU A CA 1
ATOM 4382 C C . LEU A 1 565 ? 15.484 -10.808 3.332 1.00 73.44 565 LEU A C 1
ATOM 4384 O O . LEU A 1 565 ? 15.939 -10.328 4.377 1.00 73.44 565 LEU A O 1
ATOM 4388 N N . PRO A 1 566 ? 15.439 -12.149 3.164 1.00 72.81 566 PRO A N 1
ATOM 4389 C CA . PRO A 1 566 ? 15.775 -13.101 4.230 1.00 72.81 566 PRO A CA 1
ATOM 4390 C C . PRO A 1 566 ? 17.175 -12.920 4.833 1.00 72.81 566 PRO A C 1
ATOM 4392 O O . PRO A 1 566 ? 17.365 -13.119 6.031 1.00 72.81 566 PRO A O 1
ATOM 4395 N N . GLN A 1 567 ? 18.159 -12.508 4.034 1.00 77.00 567 GLN A N 1
ATOM 4396 C CA . GLN A 1 567 ? 19.528 -12.239 4.484 1.00 77.00 567 GLN A CA 1
ATOM 4397 C C . GLN A 1 567 ? 19.636 -11.040 5.439 1.00 77.00 567 GLN A C 1
ATOM 4399 O O . GLN A 1 567 ? 20.619 -10.922 6.170 1.00 77.00 567 GLN A O 1
ATOM 4404 N N . ASN A 1 568 ? 18.627 -10.168 5.459 1.00 82.69 568 ASN A N 1
ATOM 4405 C CA . ASN A 1 568 ? 18.589 -8.964 6.281 1.00 82.69 568 ASN A CA 1
ATOM 4406 C C . ASN A 1 568 ? 17.646 -9.107 7.484 1.00 82.69 568 ASN A C 1
ATOM 4408 O O . ASN A 1 568 ? 17.395 -8.125 8.178 1.00 82.69 568 ASN A O 1
ATOM 4412 N N . ALA A 1 569 ? 17.183 -10.325 7.803 1.00 85.56 569 ALA A N 1
ATOM 4413 C CA . ALA A 1 569 ? 16.193 -10.569 8.859 1.00 85.56 569 ALA A CA 1
ATOM 4414 C C . ALA A 1 569 ? 16.564 -9.935 10.213 1.00 85.56 569 ALA A C 1
ATOM 4416 O O . ALA A 1 569 ? 15.691 -9.468 10.941 1.00 85.56 569 ALA A O 1
ATOM 4417 N N . ARG A 1 570 ? 17.859 -9.900 10.564 1.00 90.31 570 ARG A N 1
ATOM 4418 C CA . ARG A 1 570 ? 18.330 -9.269 11.806 1.00 90.31 570 ARG A CA 1
ATOM 4419 C C . ARG A 1 570 ? 18.167 -7.746 11.783 1.00 90.31 570 ARG A C 1
ATOM 4421 O O . ARG A 1 570 ? 17.707 -7.190 12.774 1.00 90.31 570 ARG A O 1
ATOM 4428 N N . ALA A 1 571 ? 18.537 -7.097 10.681 1.00 91.06 571 ALA A N 1
ATOM 4429 C CA . ALA A 1 571 ? 18.392 -5.651 10.511 1.00 91.06 571 ALA A CA 1
ATOM 4430 C C . ALA A 1 571 ? 16.911 -5.254 10.414 1.00 91.06 571 ALA A C 1
ATOM 4432 O O . ALA A 1 571 ? 16.476 -4.310 11.065 1.00 91.06 571 ALA A O 1
ATOM 4433 N N . ALA A 1 572 ? 16.114 -6.052 9.702 1.00 92.69 572 ALA A N 1
ATOM 4434 C CA . ALA A 1 572 ? 14.665 -5.914 9.624 1.00 92.69 572 ALA A CA 1
ATOM 4435 C C . ALA A 1 572 ? 14.009 -5.942 11.012 1.00 92.69 572 ALA A C 1
ATOM 4437 O O . ALA A 1 572 ? 13.268 -5.027 11.369 1.00 92.69 572 ALA A O 1
ATOM 4438 N N . ARG A 1 573 ? 14.348 -6.934 11.850 1.00 95.38 573 ARG A N 1
ATOM 4439 C CA . ARG A 1 573 ? 13.853 -6.990 13.235 1.00 95.38 573 ARG A CA 1
ATOM 4440 C C . ARG A 1 573 ? 14.320 -5.812 14.086 1.00 95.38 573 ARG A C 1
ATOM 4442 O O . ARG A 1 573 ? 13.517 -5.298 14.851 1.00 95.38 573 ARG A O 1
ATOM 4449 N N . ALA A 1 574 ? 15.563 -5.356 13.938 1.00 96.44 574 ALA A N 1
ATOM 4450 C CA . ALA A 1 574 ? 16.058 -4.184 14.663 1.00 96.44 574 ALA A CA 1
ATOM 4451 C C . ALA A 1 574 ? 15.278 -2.905 14.299 1.00 96.44 574 ALA A C 1
ATOM 4453 O O . ALA A 1 574 ? 14.847 -2.174 15.190 1.00 96.44 574 ALA A O 1
ATOM 4454 N N . CYS A 1 575 ? 15.013 -2.688 13.006 1.00 97.06 575 CYS A N 1
ATOM 4455 C CA . CYS A 1 575 ? 14.171 -1.590 12.525 1.00 97.06 575 CYS A CA 1
ATOM 4456 C C . CYS A 1 575 ? 12.741 -1.686 13.073 1.00 97.06 575 CYS A C 1
ATOM 4458 O O . CYS A 1 575 ? 12.192 -0.710 13.581 1.00 97.06 575 CYS A O 1
ATOM 4460 N N . LEU A 1 576 ? 12.146 -2.882 13.015 1.00 97.81 576 LEU A N 1
ATOM 4461 C CA . LEU A 1 576 ? 10.821 -3.144 13.574 1.00 97.81 576 LEU A CA 1
ATOM 4462 C C . LEU A 1 576 ? 10.764 -2.837 15.073 1.00 97.81 576 LEU A C 1
ATOM 4464 O O . LEU A 1 576 ? 9.826 -2.195 15.538 1.00 97.81 576 LEU A O 1
ATOM 4468 N N . ASN A 1 577 ? 11.765 -3.276 15.833 1.00 98.25 577 ASN A N 1
ATOM 4469 C CA . ASN A 1 577 ? 11.820 -3.065 17.274 1.00 98.25 577 ASN A CA 1
ATOM 4470 C C . ASN A 1 577 ? 11.921 -1.571 17.621 1.00 98.25 577 ASN A C 1
ATOM 4472 O O . ASN A 1 577 ? 11.291 -1.140 18.587 1.00 98.25 577 ASN A O 1
ATOM 4476 N N . GLU A 1 578 ? 12.641 -0.773 16.824 1.00 98.19 578 GLU A N 1
ATOM 4477 C CA . GLU A 1 578 ? 12.711 0.688 16.976 1.00 98.19 578 GLU A CA 1
ATOM 4478 C C . GLU A 1 578 ? 11.341 1.351 16.751 1.00 98.19 578 GLU A C 1
ATOM 4480 O O . GLU A 1 578 ? 10.895 2.122 17.603 1.00 98.19 578 GLU A O 1
ATOM 4485 N N . LEU A 1 579 ? 10.627 0.991 15.677 1.00 98.38 579 LEU A N 1
ATOM 4486 C CA . LEU A 1 579 ? 9.292 1.536 15.381 1.00 98.38 579 LEU A CA 1
ATOM 4487 C C . LEU A 1 579 ? 8.223 1.087 16.385 1.00 98.38 579 LEU A C 1
ATOM 4489 O O . LEU A 1 579 ? 7.368 1.877 16.780 1.00 98.38 579 LEU A O 1
ATOM 4493 N N . VAL A 1 580 ? 8.270 -0.168 16.846 1.00 98.56 580 VAL A N 1
ATOM 4494 C CA . VAL A 1 580 ? 7.374 -0.631 17.919 1.00 98.56 580 VAL A CA 1
ATOM 4495 C C . VAL A 1 580 ? 7.651 0.142 19.206 1.00 98.56 580 VAL A C 1
ATOM 4497 O O . VAL A 1 580 ? 6.711 0.527 19.895 1.00 98.56 580 VAL A O 1
ATOM 4500 N N . THR A 1 581 ? 8.921 0.394 19.529 1.00 98.44 581 THR A N 1
ATOM 4501 C CA . THR A 1 581 ? 9.299 1.171 20.717 1.00 98.44 581 THR A CA 1
ATOM 4502 C C . THR A 1 581 ? 8.772 2.598 20.637 1.00 98.44 581 THR A C 1
ATOM 4504 O O . THR A 1 581 ? 8.189 3.067 21.608 1.00 98.44 581 THR A O 1
ATOM 4507 N N . ASP A 1 582 ? 8.905 3.244 19.479 1.00 98.31 582 ASP A N 1
ATOM 4508 C CA . ASP A 1 582 ? 8.325 4.561 19.199 1.00 98.31 582 ASP A CA 1
ATOM 4509 C C . ASP A 1 582 ? 6.793 4.576 19.378 1.00 98.31 582 ASP A C 1
ATOM 4511 O O . ASP A 1 582 ? 6.253 5.447 20.056 1.00 98.31 582 ASP A O 1
ATOM 4515 N N . ALA A 1 583 ? 6.076 3.565 18.877 1.00 98.50 583 ALA A N 1
ATOM 4516 C CA . ALA A 1 583 ? 4.628 3.474 19.072 1.00 98.50 583 ALA A CA 1
ATOM 4517 C C . ALA A 1 583 ? 4.232 3.294 20.554 1.00 98.50 583 ALA A C 1
ATOM 4519 O O . ALA A 1 583 ? 3.246 3.875 21.006 1.00 98.50 583 ALA A O 1
ATOM 4520 N N . LEU A 1 584 ? 4.989 2.515 21.339 1.00 98.25 584 LEU A N 1
ATOM 4521 C CA . LEU A 1 584 ? 4.697 2.281 22.763 1.00 98.25 584 LEU A CA 1
ATOM 4522 C C . LEU A 1 584 ? 4.786 3.553 23.624 1.00 98.25 584 LEU A C 1
ATOM 4524 O O . LEU A 1 584 ? 4.185 3.586 24.702 1.00 98.25 584 LEU A O 1
ATOM 4528 N N . GLU A 1 585 ? 5.493 4.591 23.172 1.00 97.88 585 GLU A N 1
ATOM 4529 C CA . GLU A 1 585 ? 5.597 5.872 23.885 1.00 97.88 585 GLU A CA 1
ATOM 4530 C C . GLU A 1 585 ? 4.257 6.611 23.983 1.00 97.88 585 GLU A C 1
ATOM 4532 O O . GLU A 1 585 ? 4.102 7.448 24.865 1.00 97.88 585 GLU A O 1
ATOM 4537 N N . LEU A 1 586 ? 3.264 6.241 23.165 1.00 98.38 586 LEU A N 1
ATOM 4538 C CA . LEU A 1 586 ? 1.922 6.835 23.158 1.00 98.38 586 LEU A CA 1
ATOM 4539 C C . LEU A 1 586 ? 0.966 6.223 24.199 1.00 98.38 586 LEU A C 1
ATOM 4541 O O . LEU A 1 586 ? -0.117 6.758 24.438 1.00 98.38 586 LEU A O 1
ATOM 4545 N N . ILE A 1 587 ? 1.329 5.099 24.832 1.00 97.75 587 ILE A N 1
ATOM 4546 C CA . ILE A 1 587 ? 0.468 4.423 25.823 1.00 97.75 587 ILE A CA 1
ATOM 4547 C C . ILE A 1 587 ? 0.105 5.319 27.026 1.00 97.75 587 ILE A C 1
ATOM 4549 O O . ILE A 1 587 ? -1.053 5.259 27.447 1.00 97.75 587 ILE A O 1
ATOM 4553 N N . PRO A 1 588 ? 1.018 6.119 27.617 1.00 97.44 588 PRO A N 1
ATOM 4554 C CA . PRO A 1 588 ? 0.681 7.018 28.720 1.00 97.44 588 PRO A CA 1
ATOM 4555 C C . PRO A 1 588 ? -0.427 8.009 28.356 1.00 97.44 588 PRO A C 1
ATOM 4557 O O . PRO A 1 588 ? -1.407 8.097 29.091 1.00 97.44 588 PRO A O 1
ATOM 4560 N N . ASP A 1 589 ? -0.331 8.650 27.191 1.00 98.00 589 ASP A N 1
ATOM 4561 C CA . ASP A 1 589 ? -1.353 9.579 26.700 1.00 98.00 589 ASP A CA 1
ATOM 4562 C C . ASP A 1 589 ? -2.681 8.865 26.442 1.00 98.00 589 ASP A C 1
ATOM 4564 O O . ASP A 1 589 ? -3.745 9.386 26.769 1.00 98.00 589 ASP A O 1
ATOM 4568 N N . CYS A 1 590 ? -2.633 7.635 25.914 1.00 97.44 590 CYS A N 1
ATOM 4569 C CA . CYS A 1 590 ? -3.834 6.819 25.748 1.00 97.44 590 CYS A CA 1
ATOM 4570 C C . CYS A 1 590 ? -4.511 6.542 27.098 1.00 97.44 590 CYS A C 1
ATOM 4572 O O . CYS A 1 590 ? -5.732 6.585 27.195 1.00 97.44 590 CYS A O 1
ATOM 4574 N N . LEU A 1 591 ? -3.745 6.261 28.156 1.00 95.56 591 LEU A N 1
ATOM 4575 C CA . LEU A 1 591 ? -4.297 6.066 29.500 1.00 95.56 591 LEU A CA 1
ATOM 4576 C C . LEU A 1 591 ? -4.897 7.362 30.056 1.00 95.56 591 LEU A C 1
ATOM 4578 O O . LEU A 1 591 ? -6.001 7.323 30.587 1.00 95.56 591 LEU A O 1
ATOM 4582 N N . GLU A 1 592 ? -4.206 8.491 29.904 1.00 95.88 592 GLU A N 1
ATOM 4583 C CA . GLU A 1 592 ? -4.685 9.798 30.372 1.00 95.88 592 GLU A CA 1
ATOM 4584 C C . GLU A 1 592 ? -5.947 10.256 29.628 1.00 95.88 592 GLU A C 1
ATOM 4586 O O . GLU A 1 592 ? -6.856 10.832 30.228 1.00 95.88 592 GLU A O 1
ATOM 4591 N N . TYR A 1 593 ? -6.051 9.961 28.330 1.00 97.56 593 TYR A N 1
ATOM 4592 C CA . TYR A 1 593 ? -7.284 10.167 27.576 1.00 97.56 593 TYR A CA 1
ATOM 4593 C C . TYR A 1 593 ? -8.422 9.308 28.139 1.00 97.56 593 TYR A C 1
ATOM 4595 O O . TYR A 1 593 ? -9.510 9.807 28.413 1.00 97.56 593 TYR A O 1
ATOM 4603 N N . MET A 1 594 ? -8.171 8.012 28.346 1.00 95.81 594 MET A N 1
ATOM 4604 C CA . MET A 1 594 ? -9.188 7.070 28.825 1.00 95.81 594 MET A CA 1
ATOM 4605 C C . MET A 1 594 ? -9.643 7.351 30.264 1.00 95.81 594 MET A C 1
ATOM 4607 O O . MET A 1 594 ? -10.776 7.017 30.599 1.00 95.81 594 MET A O 1
ATOM 4611 N N . ASP A 1 595 ? -8.807 7.989 31.091 1.00 93.81 595 ASP A N 1
ATOM 4612 C CA . ASP A 1 595 ? -9.161 8.431 32.448 1.00 93.81 595 ASP A CA 1
ATOM 4613 C C . ASP A 1 595 ? -10.219 9.572 32.437 1.00 93.81 595 ASP A C 1
ATOM 4615 O O . ASP A 1 595 ? -10.842 9.836 33.465 1.00 93.81 595 ASP A O 1
ATOM 4619 N N . GLN A 1 596 ? -10.463 10.223 31.287 1.00 94.62 596 GLN A N 1
ATOM 4620 C CA . GLN A 1 596 ? -11.474 11.283 31.113 1.00 94.62 596 GLN A CA 1
ATOM 4621 C C . GLN A 1 596 ? -12.825 10.783 30.575 1.00 94.62 596 GLN A C 1
ATOM 4623 O O . GLN A 1 596 ? -13.796 11.536 30.599 1.00 94.62 596 GLN A O 1
ATOM 4628 N N . VAL A 1 597 ? -12.887 9.549 30.064 1.00 95.25 597 VAL A N 1
ATOM 4629 C CA . VAL A 1 597 ? -14.086 8.979 29.429 1.00 95.25 597 VAL A CA 1
ATOM 4630 C C . VAL A 1 597 ? -15.014 8.415 30.502 1.00 95.25 597 VAL A C 1
ATOM 4632 O O . VAL A 1 597 ? -14.603 7.543 31.272 1.00 95.25 597 VAL A O 1
ATOM 4635 N N . LEU A 1 598 ? -16.257 8.895 30.557 1.00 93.88 598 LEU A N 1
ATOM 4636 C CA . LEU A 1 598 ? -17.211 8.550 31.613 1.00 93.88 598 LEU A CA 1
ATOM 4637 C C . LEU A 1 598 ? -18.281 7.555 31.158 1.00 93.88 598 LEU A C 1
ATOM 4639 O O . LEU A 1 598 ? -18.702 6.719 31.958 1.00 93.88 598 LEU A O 1
ATOM 4643 N N . ASP A 1 599 ? -18.740 7.637 29.909 1.00 94.12 599 ASP A N 1
ATOM 4644 C CA . ASP A 1 599 ? -19.774 6.749 29.385 1.00 94.12 599 ASP A CA 1
ATOM 4645 C C . ASP A 1 599 ? -19.201 5.358 29.078 1.00 94.12 599 ASP A C 1
ATOM 4647 O O . ASP A 1 599 ? -18.198 5.204 28.379 1.00 94.12 599 ASP A O 1
ATOM 4651 N N . ASP A 1 600 ? -19.869 4.306 29.554 1.00 90.69 600 ASP A N 1
ATOM 4652 C CA . ASP A 1 600 ? -19.418 2.920 29.376 1.00 90.69 600 ASP A CA 1
ATOM 4653 C C . ASP A 1 600 ? -19.362 2.488 27.898 1.00 90.69 600 ASP A C 1
ATOM 4655 O O . ASP A 1 600 ? -18.551 1.631 27.521 1.00 90.69 600 ASP A O 1
ATOM 4659 N N . GLY A 1 601 ? -20.260 3.015 27.059 1.00 90.62 601 GLY A N 1
ATOM 4660 C CA . GLY A 1 601 ? -20.315 2.733 25.627 1.00 90.62 601 GLY A CA 1
ATOM 4661 C C . GLY A 1 601 ? -19.160 3.400 24.888 1.00 90.62 601 GLY A C 1
ATOM 4662 O O . GLY A 1 601 ? -18.450 2.732 24.130 1.00 90.62 601 GLY A O 1
ATOM 4663 N N . VAL A 1 602 ? -18.919 4.684 25.168 1.00 94.69 602 VAL A N 1
ATOM 4664 C CA . VAL A 1 602 ? -17.766 5.440 24.651 1.00 94.69 602 VAL A CA 1
ATOM 4665 C C . VAL A 1 602 ? -16.453 4.835 25.147 1.00 94.69 602 VAL A C 1
ATOM 4667 O O . VAL A 1 602 ? -15.542 4.618 24.347 1.00 94.69 602 VAL A O 1
ATOM 4670 N N . PHE A 1 603 ? -16.364 4.447 26.423 1.00 95.00 603 PHE A N 1
ATOM 4671 C CA . PHE A 1 603 ? -15.179 3.797 26.981 1.00 95.00 603 PHE A CA 1
ATOM 4672 C C . PHE A 1 603 ? -14.852 2.509 26.230 1.00 95.00 603 PHE A C 1
ATOM 4674 O O . PHE A 1 603 ? -13.715 2.312 25.807 1.00 95.00 603 PHE A O 1
ATOM 4681 N N . LYS A 1 604 ? -15.833 1.625 26.011 1.00 92.00 604 LYS A N 1
ATOM 4682 C CA . LYS A 1 604 ? -15.623 0.398 25.220 1.00 92.00 604 LYS A CA 1
ATOM 4683 C C . LYS A 1 604 ? -15.200 0.723 23.793 1.00 92.00 604 LYS A C 1
ATOM 4685 O O . LYS A 1 604 ? -14.282 0.080 23.279 1.00 92.00 604 LYS A O 1
ATOM 4690 N N . PHE A 1 605 ? -15.846 1.714 23.182 1.00 93.06 605 PHE A N 1
ATOM 4691 C CA . PHE A 1 605 ? -15.538 2.162 21.832 1.00 93.06 605 PHE A CA 1
ATOM 4692 C C . PHE A 1 605 ? -14.093 2.626 21.676 1.00 93.06 605 PHE A C 1
ATOM 4694 O O . PHE A 1 605 ? -13.417 2.190 20.745 1.00 93.06 605 PHE A O 1
ATOM 4701 N N . CYS A 1 606 ? -13.593 3.409 22.626 1.00 95.44 606 CYS A N 1
ATOM 4702 C CA . CYS A 1 606 ? -12.215 3.874 22.632 1.00 95.44 606 CYS A CA 1
ATOM 4703 C C . CYS A 1 606 ? -11.232 2.776 23.073 1.00 95.44 606 CYS A C 1
ATOM 4705 O O . CYS A 1 606 ? -10.199 2.598 22.443 1.00 95.44 606 CYS A O 1
ATOM 4707 N N . ALA A 1 607 ? -11.539 1.986 24.105 1.00 95.06 607 ALA A N 1
ATOM 4708 C CA . ALA A 1 607 ? -10.606 1.023 24.697 1.00 95.06 607 ALA A CA 1
ATOM 4709 C C . ALA A 1 607 ? -10.306 -0.189 23.800 1.00 95.06 607 ALA A C 1
ATOM 4711 O O . ALA A 1 607 ? -9.171 -0.673 23.776 1.00 95.06 607 ALA A O 1
ATOM 4712 N N . ILE A 1 608 ? -11.312 -0.719 23.092 1.00 92.06 608 ILE A N 1
ATOM 4713 C CA . ILE A 1 608 ? -11.181 -1.954 22.300 1.00 92.06 608 ILE A CA 1
ATOM 4714 C C . ILE A 1 608 ? -10.112 -1.818 21.196 1.00 92.06 608 ILE A C 1
ATOM 4716 O O . ILE A 1 608 ? -9.212 -2.663 21.157 1.00 92.06 608 ILE A O 1
ATOM 4720 N N . PRO A 1 609 ? -10.137 -0.784 20.331 1.00 93.50 609 PRO A N 1
ATOM 4721 C CA . PRO A 1 609 ? -9.089 -0.576 19.334 1.00 93.50 609 PRO A CA 1
ATOM 4722 C C . PRO A 1 609 ? -7.695 -0.459 19.955 1.00 93.50 609 PRO A C 1
ATOM 4724 O O . PRO A 1 609 ? -6.756 -1.074 19.452 1.00 93.50 609 PRO A O 1
ATOM 4727 N N . GLN A 1 610 ? -7.564 0.240 21.088 1.00 96.31 610 GLN A N 1
ATOM 4728 C CA . GLN A 1 610 ? -6.264 0.462 21.724 1.00 96.31 610 GLN A CA 1
ATOM 4729 C C . GLN A 1 610 ? -5.651 -0.835 22.267 1.00 96.31 610 GLN A C 1
ATOM 4731 O O . GLN A 1 610 ? -4.475 -1.123 22.028 1.00 96.31 610 GLN A O 1
ATOM 4736 N N . VAL A 1 611 ? -6.438 -1.694 22.930 1.00 95.50 611 VAL A N 1
ATOM 4737 C CA . VAL A 1 611 ? -5.920 -3.001 23.380 1.00 95.50 611 VAL A CA 1
ATOM 4738 C C . VAL A 1 611 ? -5.607 -3.935 22.213 1.00 95.50 611 VAL A C 1
ATOM 4740 O O . VAL A 1 611 ? -4.687 -4.749 22.312 1.00 95.50 611 VAL A O 1
ATOM 4743 N N . MET A 1 612 ? -6.349 -3.831 21.105 1.00 93.31 612 MET A N 1
ATOM 4744 C CA . MET A 1 612 ? -6.059 -4.588 19.889 1.00 93.31 612 MET A CA 1
ATOM 4745 C C . MET A 1 612 ? -4.752 -4.123 19.249 1.00 93.31 612 MET A C 1
ATOM 4747 O O . MET A 1 612 ? -3.961 -4.971 18.831 1.00 93.31 612 MET A O 1
ATOM 4751 N N . ALA A 1 613 ? -4.493 -2.815 19.229 1.00 96.12 613 ALA A N 1
ATOM 4752 C CA . ALA A 1 613 ? -3.242 -2.250 18.744 1.00 96.12 613 ALA A CA 1
ATOM 4753 C C . ALA A 1 613 ? -2.053 -2.730 19.591 1.00 96.12 613 ALA A C 1
ATOM 4755 O O . ALA A 1 613 ? -1.147 -3.378 19.069 1.00 96.12 613 ALA A O 1
ATOM 4756 N N . ALA A 1 614 ? -2.114 -2.579 20.916 1.00 97.69 614 ALA A N 1
ATOM 4757 C CA . ALA A 1 614 ? -1.054 -3.063 21.804 1.00 97.69 614 ALA A CA 1
ATOM 4758 C C . ALA A 1 614 ? -0.820 -4.581 21.691 1.00 97.69 614 ALA A C 1
ATOM 4760 O O . ALA A 1 614 ? 0.322 -5.045 21.677 1.00 97.69 614 ALA A O 1
ATOM 4761 N N . ALA A 1 615 ? -1.887 -5.378 21.574 1.00 96.44 615 ALA A N 1
ATOM 4762 C CA . ALA A 1 615 ? -1.758 -6.815 21.356 1.00 96.44 615 ALA A CA 1
ATOM 4763 C C . ALA A 1 615 ? -1.125 -7.148 19.995 1.00 96.44 615 ALA A C 1
ATOM 4765 O O . ALA A 1 615 ? -0.387 -8.126 19.910 1.00 96.44 615 ALA A O 1
ATOM 4766 N N . THR A 1 616 ? -1.402 -6.356 18.957 1.00 96.25 616 THR A N 1
ATOM 4767 C CA . THR A 1 616 ? -0.805 -6.500 17.621 1.00 96.25 616 THR A CA 1
ATOM 4768 C C . THR A 1 616 ? 0.680 -6.160 17.652 1.00 96.25 616 THR A C 1
ATOM 4770 O O . THR A 1 616 ? 1.476 -6.977 17.199 1.00 96.25 616 THR A O 1
ATOM 4773 N N . LEU A 1 617 ? 1.062 -5.033 18.268 1.00 98.06 617 LEU A N 1
ATOM 4774 C CA . LEU A 1 617 ? 2.465 -4.658 18.485 1.00 98.06 617 LEU A CA 1
ATOM 4775 C C . LEU A 1 617 ? 3.229 -5.761 19.220 1.00 98.06 617 LEU A C 1
ATOM 4777 O O . LEU A 1 617 ? 4.328 -6.132 18.819 1.00 98.06 617 LEU A O 1
ATOM 4781 N N . ALA A 1 618 ? 2.616 -6.364 20.244 1.00 97.44 618 ALA A N 1
ATOM 4782 C CA . ALA A 1 618 ? 3.206 -7.516 20.907 1.00 97.44 618 ALA A CA 1
ATOM 4783 C C . ALA A 1 618 ? 3.389 -8.706 19.944 1.00 97.44 618 ALA A C 1
ATOM 4785 O O . ALA A 1 618 ? 4.446 -9.326 19.962 1.00 97.44 618 ALA A O 1
ATOM 4786 N N . GLU A 1 619 ? 2.429 -9.045 19.083 1.00 94.88 619 GLU A N 1
ATOM 4787 C CA . GLU A 1 619 ? 2.613 -10.158 18.134 1.00 94.88 619 GLU A CA 1
ATOM 4788 C C . GLU A 1 619 ? 3.711 -9.909 17.090 1.00 94.88 619 GLU A C 1
ATOM 4790 O O . GLU A 1 619 ? 4.377 -10.865 16.686 1.00 94.88 619 GLU A O 1
ATOM 4795 N N . VAL A 1 620 ? 3.899 -8.663 16.647 1.00 96.00 620 VAL A N 1
ATOM 4796 C CA . VAL A 1 620 ? 4.905 -8.330 15.624 1.00 96.00 620 VAL A CA 1
ATOM 4797 C C . VAL A 1 620 ? 6.292 -8.065 16.211 1.00 96.00 620 VAL A C 1
ATOM 4799 O O . VAL A 1 620 ? 7.273 -8.274 15.510 1.00 96.00 620 VAL A O 1
ATOM 4802 N N . TYR A 1 621 ? 6.410 -7.680 17.486 1.00 97.69 621 TYR A N 1
ATOM 4803 C CA . TYR A 1 621 ? 7.706 -7.387 18.110 1.00 97.69 621 TYR A CA 1
ATOM 4804 C C . TYR A 1 621 ? 8.700 -8.556 17.991 1.00 97.69 621 TYR A C 1
ATOM 4806 O O . TYR A 1 621 ? 8.369 -9.694 18.348 1.00 97.69 621 TYR A O 1
ATOM 4814 N N . ASP A 1 622 ? 9.909 -8.262 17.503 1.00 95.50 622 ASP A N 1
ATOM 4815 C CA . ASP A 1 622 ? 10.979 -9.219 17.187 1.00 95.50 622 ASP A CA 1
ATOM 4816 C C . ASP A 1 622 ? 10.530 -10.407 16.299 1.00 95.50 622 ASP A C 1
ATOM 4818 O O . ASP A 1 622 ? 11.056 -11.517 16.382 1.00 95.50 622 ASP A O 1
ATOM 4822 N N . SER A 1 623 ? 9.531 -10.202 15.431 1.00 91.50 623 SER A N 1
ATOM 4823 C CA . SER A 1 623 ? 8.961 -11.252 14.577 1.00 91.50 623 SER A CA 1
ATOM 4824 C C . SER A 1 623 ? 9.404 -11.118 13.123 1.00 91.50 623 SER A C 1
ATOM 4826 O O . SER A 1 623 ? 9.077 -10.150 12.442 1.00 91.50 623 SER A O 1
ATOM 4828 N N . GLU A 1 624 ? 10.053 -12.152 12.581 1.00 89.25 624 GLU A N 1
ATOM 4829 C CA . GLU A 1 624 ? 10.367 -12.217 11.142 1.00 89.25 624 GLU A CA 1
ATOM 4830 C C . GLU A 1 624 ? 9.124 -12.361 10.256 1.00 89.25 624 GLU A C 1
ATOM 4832 O O . GLU A 1 624 ? 9.191 -12.128 9.051 1.00 89.25 624 GLU A O 1
ATOM 4837 N N . ARG A 1 625 ? 7.987 -12.774 10.832 1.00 87.94 625 ARG A N 1
ATOM 4838 C CA . ARG A 1 625 ? 6.751 -13.012 10.073 1.00 87.94 625 ARG A CA 1
ATOM 4839 C C . ARG A 1 625 ? 6.241 -11.735 9.418 1.00 87.94 625 ARG A C 1
ATOM 4841 O O . ARG A 1 625 ? 5.665 -11.826 8.346 1.00 87.94 625 ARG A O 1
ATOM 4848 N N . LEU A 1 626 ? 6.483 -10.572 10.019 1.00 89.62 626 LEU A N 1
ATOM 4849 C CA . LEU A 1 626 ? 6.049 -9.295 9.459 1.00 89.62 626 LEU A CA 1
ATOM 4850 C C . LEU A 1 626 ? 6.597 -9.056 8.041 1.00 89.62 626 LEU A C 1
ATOM 4852 O O . LEU A 1 626 ? 5.883 -8.599 7.159 1.00 89.62 626 LEU A O 1
ATOM 4856 N N . PHE A 1 627 ? 7.849 -9.445 7.809 1.00 87.44 627 PHE A N 1
ATOM 4857 C CA . PHE A 1 627 ? 8.571 -9.224 6.552 1.00 87.44 627 PHE A CA 1
ATOM 4858 C C . PHE A 1 627 ? 8.281 -10.273 5.479 1.00 87.44 627 PHE A C 1
ATOM 4860 O O . PHE A 1 627 ? 8.831 -10.217 4.385 1.00 87.44 627 PHE A O 1
ATOM 4867 N N . ARG A 1 628 ? 7.448 -11.268 5.796 1.00 81.31 628 ARG A N 1
ATOM 4868 C CA . ARG A 1 628 ? 7.138 -12.391 4.902 1.00 81.31 628 ARG A CA 1
ATOM 4869 C C . ARG A 1 628 ? 5.649 -12.548 4.644 1.00 81.31 628 ARG A C 1
ATOM 4871 O O . ARG A 1 628 ? 5.276 -13.392 3.838 1.00 81.31 628 ARG A O 1
ATOM 4878 N N . GLY A 1 629 ? 4.802 -11.833 5.378 1.00 79.81 629 GLY A N 1
ATOM 4879 C CA . GLY A 1 629 ? 3.380 -12.120 5.423 1.00 79.81 629 GLY A CA 1
ATOM 4880 C C . GLY A 1 629 ? 2.578 -11.138 6.271 1.00 79.81 629 GLY A C 1
ATOM 4881 O O . GLY A 1 629 ? 3.133 -10.372 7.053 1.00 79.81 629 GLY A O 1
ATOM 4882 N N . VAL A 1 630 ? 1.250 -11.240 6.204 1.00 81.06 630 VAL A N 1
ATOM 4883 C CA . VAL A 1 630 ? 0.359 -10.464 7.075 1.00 81.06 630 VAL A CA 1
ATOM 4884 C C . VAL A 1 630 ? 0.247 -11.156 8.432 1.00 81.06 630 VAL A C 1
ATOM 4886 O O . VAL A 1 630 ? -0.165 -12.322 8.532 1.00 81.06 630 VAL A O 1
ATOM 4889 N N . VAL A 1 631 ? 0.574 -10.427 9.500 1.00 86.56 631 VAL A N 1
ATOM 4890 C CA . VAL A 1 631 ? 0.427 -10.891 10.884 1.00 86.56 631 VAL A CA 1
ATOM 4891 C C . VAL A 1 631 ? -0.914 -10.422 11.439 1.00 86.56 631 VAL A C 1
ATOM 4893 O O . VAL A 1 631 ? -1.152 -9.230 11.609 1.00 86.56 631 VAL A O 1
ATOM 4896 N N . LYS A 1 632 ? -1.802 -11.367 11.767 1.00 82.38 632 LYS A N 1
ATOM 4897 C CA . LYS A 1 632 ? -3.112 -11.074 12.365 1.00 82.38 632 LYS A CA 1
ATOM 4898 C C . LYS A 1 632 ? -3.261 -11.666 13.753 1.00 82.38 632 LYS A C 1
ATOM 4900 O O . LYS A 1 632 ? -2.824 -12.785 14.024 1.00 82.38 632 LYS A O 1
ATOM 4905 N N . LEU A 1 633 ? -4.002 -10.954 14.599 1.00 84.62 633 LEU A N 1
ATOM 4906 C CA . LEU A 1 633 ? -4.536 -11.532 15.825 1.00 84.62 633 LEU A CA 1
ATOM 4907 C C . LEU A 1 633 ? -5.502 -12.673 15.488 1.00 84.62 633 LEU A C 1
ATOM 4909 O O . LEU A 1 633 ? -6.383 -12.548 14.634 1.00 84.62 633 LEU A O 1
ATOM 4913 N N . ARG A 1 634 ? -5.368 -13.785 16.213 1.00 84.94 634 ARG A N 1
ATOM 4914 C CA . ARG A 1 634 ? -6.329 -14.891 16.157 1.00 84.94 634 ARG A CA 1
ATOM 4915 C C . ARG A 1 634 ? -7.722 -14.393 16.540 1.00 84.94 634 ARG A C 1
ATOM 4917 O O . ARG A 1 634 ? -7.862 -13.599 17.470 1.00 84.94 634 ARG A O 1
ATOM 4924 N N . LYS A 1 635 ? -8.762 -14.914 15.880 1.00 80.00 635 LYS A N 1
ATOM 4925 C CA . LYS A 1 635 ? -10.160 -14.513 16.132 1.00 80.00 635 LYS A CA 1
ATOM 4926 C C . LYS A 1 635 ? -10.564 -14.689 17.598 1.00 80.00 635 LYS A C 1
ATOM 4928 O O . LYS A 1 635 ? -11.147 -13.777 18.170 1.00 80.00 635 LYS A O 1
ATOM 4933 N N . GLY A 1 636 ? -10.213 -15.818 18.218 1.00 79.75 636 GLY A N 1
ATOM 4934 C CA . GLY A 1 636 ? -10.522 -16.075 19.629 1.00 79.75 636 GLY A CA 1
ATOM 4935 C C . GLY A 1 636 ? -9.837 -15.084 20.577 1.00 79.75 636 GLY A C 1
ATOM 4936 O O . GLY A 1 636 ? -10.487 -14.524 21.459 1.00 79.75 636 GLY A O 1
ATOM 4937 N N . ARG A 1 637 ? -8.558 -14.766 20.339 1.00 85.19 637 ARG A N 1
ATOM 4938 C CA . ARG A 1 637 ? -7.850 -13.696 21.062 1.00 85.19 637 ARG A CA 1
ATOM 4939 C C . ARG A 1 637 ? -8.480 -12.317 20.861 1.00 85.19 637 ARG A C 1
ATOM 4941 O O . ARG A 1 637 ? -8.638 -11.597 21.840 1.00 85.19 637 ARG A O 1
ATOM 4948 N N . ALA A 1 638 ? -8.852 -11.952 19.634 1.00 85.62 638 ALA A N 1
ATOM 4949 C CA . ALA A 1 638 ? -9.520 -10.679 19.360 1.00 85.62 638 ALA A CA 1
ATOM 4950 C C . ALA A 1 638 ? -10.850 -10.570 20.126 1.00 85.62 638 ALA A C 1
ATOM 4952 O O . ALA A 1 638 ? -11.096 -9.573 20.797 1.00 85.62 638 ALA A O 1
ATOM 4953 N N . VAL A 1 639 ? -11.658 -11.634 20.121 1.00 81.75 639 VAL A N 1
ATOM 4954 C CA . VAL A 1 639 ? -12.899 -11.706 20.905 1.00 81.75 639 VAL A CA 1
ATOM 4955 C C . VAL A 1 639 ? -12.627 -11.594 22.407 1.00 81.75 639 VAL A C 1
ATOM 4957 O O . VAL A 1 639 ? -13.310 -10.847 23.103 1.00 81.75 639 VAL A O 1
ATOM 4960 N N . LYS A 1 640 ? -11.604 -12.284 22.923 1.00 82.94 640 LYS A N 1
ATOM 4961 C CA . LYS A 1 640 ? -11.210 -12.185 24.335 1.00 82.94 640 LYS A CA 1
ATOM 4962 C C . LYS A 1 640 ? -10.857 -10.749 24.722 1.00 82.94 640 LYS A C 1
ATOM 4964 O O . LYS A 1 640 ? -11.258 -10.312 25.799 1.00 82.94 640 LYS A O 1
ATOM 4969 N N . LEU A 1 641 ? -10.134 -10.023 23.866 1.00 87.25 641 LEU A N 1
ATOM 4970 C CA . LEU A 1 641 ? -9.827 -8.606 24.081 1.00 87.25 641 LEU A CA 1
ATOM 4971 C C . LEU A 1 641 ? -11.119 -7.785 24.144 1.00 87.25 641 LEU A C 1
ATOM 4973 O O . LEU A 1 641 ? -11.361 -7.170 25.177 1.00 87.25 641 LEU A O 1
ATOM 4977 N N . ILE A 1 642 ? -11.983 -7.893 23.127 1.00 83.88 642 ILE A N 1
ATOM 4978 C CA . ILE A 1 642 ? -13.282 -7.194 23.054 1.00 83.88 642 ILE A CA 1
ATOM 4979 C C . ILE A 1 642 ? -14.106 -7.394 24.334 1.00 83.88 642 ILE A C 1
ATOM 4981 O O . ILE A 1 642 ? -14.586 -6.434 24.930 1.00 83.88 642 ILE A O 1
ATOM 4985 N N . LEU A 1 643 ? -14.241 -8.641 24.791 1.00 80.56 643 LEU A N 1
ATOM 4986 C CA . LEU A 1 643 ? -15.078 -8.987 25.942 1.00 80.56 643 LEU A CA 1
ATOM 4987 C C . LEU A 1 643 ? -14.509 -8.534 27.291 1.00 80.56 643 LEU A C 1
ATOM 4989 O O . LEU A 1 643 ? -15.242 -8.494 28.277 1.00 80.56 643 LEU A O 1
ATOM 4993 N N . SER A 1 644 ? -13.207 -8.258 27.377 1.00 84.19 644 SER A N 1
ATOM 4994 C CA . SER A 1 644 ? -12.529 -8.087 28.667 1.00 84.19 644 SER A CA 1
ATOM 4995 C C . SER A 1 644 ? -11.701 -6.810 28.800 1.00 84.19 644 SER A C 1
ATOM 4997 O O . SER A 1 644 ? -10.980 -6.672 29.792 1.00 84.19 644 SER A O 1
ATOM 4999 N N . SER A 1 645 ? -11.814 -5.885 27.841 1.00 87.44 645 SER A N 1
ATOM 5000 C CA . SER A 1 645 ? -11.196 -4.553 27.866 1.00 87.44 645 SER A CA 1
ATOM 5001 C C . SER A 1 645 ? -12.168 -3.412 28.172 1.00 87.44 645 SER A C 1
ATOM 5003 O O . SER A 1 645 ? -11.731 -2.276 28.297 1.00 87.44 645 SER A O 1
ATOM 5005 N N . GLY A 1 646 ? -13.466 -3.691 28.321 1.00 84.75 646 GLY A N 1
ATOM 5006 C CA . GLY A 1 646 ? -14.506 -2.675 28.519 1.00 84.75 646 GLY A CA 1
ATOM 5007 C C . GLY A 1 646 ? -14.539 -1.992 29.891 1.00 84.75 646 GLY A C 1
ATOM 5008 O O . GLY A 1 646 ? -15.573 -1.444 30.243 1.00 84.75 646 GLY A O 1
ATOM 5009 N N . THR A 1 647 ? -13.469 -2.075 30.684 1.00 88.44 647 THR A N 1
ATOM 5010 C CA . THR A 1 647 ? -13.327 -1.382 31.975 1.00 88.44 647 THR A CA 1
ATOM 5011 C C . THR A 1 647 ? -11.899 -0.849 32.125 1.00 88.44 647 THR A C 1
ATOM 5013 O O . THR A 1 647 ? -10.985 -1.448 31.547 1.00 88.44 647 THR A O 1
ATOM 5016 N N . PRO A 1 648 ? -11.653 0.190 32.949 1.00 90.19 648 PRO A N 1
ATOM 5017 C CA . PRO A 1 648 ? -10.300 0.700 33.209 1.00 90.19 648 PRO A CA 1
ATOM 5018 C C . PRO A 1 648 ? -9.313 -0.384 33.666 1.00 90.19 648 PRO A C 1
ATOM 5020 O O . PRO A 1 648 ? -8.190 -0.474 33.171 1.00 90.19 648 PRO A O 1
ATOM 5023 N N . HIS A 1 649 ? -9.764 -1.288 34.542 1.00 89.69 649 HIS A N 1
ATOM 5024 C CA . HIS A 1 649 ? -8.976 -2.446 34.970 1.00 89.69 649 HIS A CA 1
ATOM 5025 C C . HIS A 1 649 ? -8.678 -3.408 33.807 1.00 89.69 649 HIS A C 1
ATOM 5027 O O . HIS A 1 649 ? -7.551 -3.882 33.658 1.00 89.69 649 HIS A O 1
ATOM 5033 N N . GLY A 1 650 ? -9.682 -3.708 32.975 1.00 89.44 650 GLY A N 1
ATOM 5034 C CA . GLY A 1 650 ? -9.533 -4.573 31.806 1.00 89.44 650 GLY A CA 1
ATOM 5035 C C . GLY A 1 650 ? -8.538 -4.012 30.789 1.00 89.44 650 GLY A C 1
ATOM 5036 O O . GLY A 1 650 ? -7.633 -4.733 30.363 1.00 89.44 650 GLY A O 1
ATOM 5037 N N . LEU A 1 651 ? -8.668 -2.724 30.460 1.00 93.62 651 LEU A N 1
ATOM 5038 C CA . LEU A 1 651 ? -7.756 -1.965 29.603 1.00 93.62 651 LEU A CA 1
ATOM 5039 C C . LEU A 1 651 ? -6.314 -2.035 30.128 1.00 93.62 651 LEU A C 1
ATOM 5041 O O . LEU A 1 651 ? -5.425 -2.530 29.430 1.00 93.62 651 LEU A O 1
ATOM 5045 N N . ALA A 1 652 ? -6.092 -1.625 31.382 1.00 93.94 652 ALA A N 1
ATOM 5046 C CA . ALA A 1 652 ? -4.763 -1.608 31.989 1.00 93.94 652 ALA A CA 1
ATOM 5047 C C . ALA A 1 652 ? -4.127 -3.005 32.039 1.00 93.94 652 ALA A C 1
ATOM 5049 O O . ALA A 1 652 ? -2.936 -3.165 31.759 1.00 93.94 652 ALA A O 1
ATOM 5050 N N . ARG A 1 653 ? -4.921 -4.039 32.339 1.00 94.00 653 ARG A N 1
ATOM 5051 C CA . ARG A 1 653 ? -4.460 -5.431 32.353 1.00 94.00 653 ARG A CA 1
ATOM 5052 C C . ARG A 1 653 ? -3.971 -5.891 30.979 1.00 94.00 653 ARG A C 1
ATOM 5054 O O . ARG A 1 653 ? -2.941 -6.563 30.910 1.00 94.00 653 ARG A O 1
ATOM 5061 N N . HIS A 1 654 ? -4.674 -5.546 29.900 1.00 94.75 654 HIS A N 1
ATOM 5062 C CA . HIS A 1 654 ? -4.285 -5.942 28.541 1.00 94.75 654 HIS A CA 1
ATOM 5063 C C . HIS A 1 654 ? -3.073 -5.172 28.027 1.00 94.75 654 HIS A C 1
ATOM 5065 O O . HIS A 1 654 ? -2.165 -5.797 27.479 1.00 94.75 654 HIS A O 1
ATOM 5071 N N . PHE A 1 655 ? -2.987 -3.866 28.291 1.00 97.12 655 PHE A N 1
ATOM 5072 C CA . PHE A 1 655 ? -1.755 -3.113 28.040 1.00 97.12 655 PHE A CA 1
ATOM 5073 C C . PHE A 1 655 ? -0.575 -3.699 28.810 1.00 97.12 655 PHE A C 1
ATOM 5075 O O . PHE A 1 655 ? 0.473 -3.967 28.226 1.00 97.12 655 PHE A O 1
ATOM 5082 N N . ARG A 1 656 ? -0.753 -4.010 30.099 1.00 96.75 656 ARG A N 1
ATOM 5083 C CA . ARG A 1 656 ? 0.298 -4.627 30.918 1.00 96.75 656 ARG A CA 1
ATOM 5084 C C . ARG A 1 656 ? 0.734 -5.975 30.354 1.00 96.75 656 ARG A C 1
ATOM 5086 O O . ARG A 1 656 ? 1.924 -6.277 30.373 1.00 96.75 656 ARG A O 1
ATOM 5093 N N . ALA A 1 657 ? -0.203 -6.788 29.869 1.00 95.62 657 ALA A N 1
ATOM 5094 C CA . ALA A 1 657 ? 0.104 -8.075 29.252 1.00 95.62 657 ALA A CA 1
ATOM 5095 C C . ALA A 1 657 ? 0.917 -7.913 27.956 1.00 95.62 657 ALA A C 1
ATOM 5097 O O . ALA A 1 657 ? 1.907 -8.623 27.777 1.00 95.62 657 ALA A O 1
ATOM 5098 N N . ALA A 1 658 ? 0.545 -6.962 27.093 1.00 97.44 658 ALA A N 1
ATOM 5099 C CA . ALA A 1 658 ? 1.277 -6.653 25.866 1.00 97.44 658 ALA A CA 1
ATOM 5100 C C . ALA A 1 658 ? 2.698 -6.142 26.162 1.00 97.44 658 ALA A C 1
ATOM 5102 O O . ALA A 1 658 ? 3.668 -6.740 25.697 1.00 97.44 658 ALA A O 1
ATOM 5103 N N . VAL A 1 659 ? 2.830 -5.122 27.018 1.00 98.19 659 VAL A N 1
ATOM 5104 C CA . VAL A 1 659 ? 4.127 -4.542 27.411 1.00 98.19 659 VAL A CA 1
ATOM 5105 C C . VAL A 1 659 ? 5.023 -5.594 28.063 1.00 98.19 659 VAL A C 1
ATOM 5107 O O . VAL A 1 659 ? 6.192 -5.716 27.713 1.00 98.19 659 VAL A O 1
ATOM 5110 N N . ARG A 1 660 ? 4.483 -6.428 28.962 1.00 97.81 660 ARG A N 1
ATOM 5111 C CA . ARG A 1 660 ? 5.248 -7.523 29.581 1.00 97.81 660 ARG A CA 1
ATOM 5112 C C . ARG A 1 660 ? 5.736 -8.540 28.548 1.00 97.81 660 ARG A C 1
ATOM 5114 O O . ARG A 1 660 ? 6.859 -9.019 28.662 1.00 97.81 660 ARG A O 1
ATOM 5121 N N . SER A 1 661 ? 4.902 -8.880 27.566 1.00 97.31 661 SER A N 1
ATOM 5122 C CA . SER A 1 661 ? 5.274 -9.814 26.500 1.00 97.31 661 SER A CA 1
ATOM 5123 C C . SER A 1 661 ? 6.417 -9.281 25.633 1.00 97.31 661 SER A C 1
ATOM 5125 O O . SER A 1 661 ? 7.272 -10.063 25.217 1.00 97.31 661 SER A O 1
ATOM 5127 N N . ILE A 1 662 ? 6.439 -7.971 25.374 1.00 98.12 662 ILE A N 1
ATOM 5128 C CA . ILE A 1 662 ? 7.524 -7.290 24.657 1.00 98.12 662 ILE A CA 1
ATOM 5129 C C . ILE A 1 662 ? 8.786 -7.264 25.525 1.00 98.12 662 ILE A C 1
ATOM 5131 O O . ILE A 1 662 ? 9.828 -7.750 25.095 1.00 98.12 662 ILE A O 1
ATOM 5135 N N . ALA A 1 663 ? 8.673 -6.825 26.784 1.00 97.50 663 ALA A N 1
ATOM 5136 C CA . ALA A 1 663 ? 9.785 -6.750 27.737 1.00 97.50 663 ALA A CA 1
ATOM 5137 C C . ALA A 1 663 ? 10.544 -8.083 27.888 1.00 97.50 663 ALA A C 1
ATOM 5139 O O . ALA A 1 663 ? 11.770 -8.104 27.975 1.00 97.50 663 ALA A O 1
ATOM 5140 N N . GLN A 1 664 ? 9.822 -9.208 27.879 1.00 96.75 664 GLN A N 1
ATOM 5141 C CA . GLN A 1 664 ? 10.400 -10.554 27.980 1.00 96.75 664 GLN A CA 1
ATOM 5142 C C . GLN A 1 664 ? 11.129 -11.023 26.712 1.00 96.75 664 GLN A C 1
ATOM 5144 O O . GLN A 1 664 ? 11.904 -11.975 26.785 1.00 96.75 664 GLN A O 1
ATOM 5149 N N . ARG A 1 665 ? 10.881 -10.389 25.561 1.00 96.50 665 ARG A N 1
ATOM 5150 C CA . ARG A 1 665 ? 11.449 -10.761 24.257 1.00 96.50 665 ARG A CA 1
ATOM 5151 C C . ARG A 1 665 ? 12.517 -9.800 23.745 1.00 96.50 665 ARG A C 1
ATOM 5153 O O . ARG A 1 665 ? 13.091 -10.088 22.707 1.00 96.50 665 ARG A O 1
ATOM 5160 N N . VAL A 1 666 ? 12.816 -8.706 24.453 1.00 97.12 666 VAL A N 1
ATOM 5161 C CA . VAL A 1 666 ? 13.820 -7.719 24.015 1.00 97.12 666 VAL A CA 1
ATOM 5162 C C . VAL A 1 666 ? 15.196 -8.382 23.839 1.00 97.12 666 VAL A C 1
ATOM 5164 O O . VAL A 1 666 ? 15.819 -8.749 24.852 1.00 97.12 666 VAL A O 1
ATOM 5167 N N . PRO A 1 667 ? 15.726 -8.499 22.605 1.00 94.31 667 PRO A N 1
ATOM 5168 C CA . PRO A 1 667 ? 17.010 -9.148 22.373 1.00 94.31 667 PRO A CA 1
ATOM 5169 C C . PRO A 1 667 ? 18.157 -8.392 23.057 1.00 94.31 667 PRO A C 1
ATOM 5171 O O . PRO A 1 667 ? 18.119 -7.176 23.239 1.00 94.31 667 PRO A O 1
ATOM 5174 N N . ARG A 1 668 ? 19.213 -9.101 23.474 1.00 89.81 668 ARG A N 1
ATOM 5175 C CA . ARG A 1 668 ? 20.377 -8.458 24.123 1.00 89.81 668 ARG A CA 1
ATOM 5176 C C . ARG A 1 668 ? 21.168 -7.563 23.167 1.00 89.81 668 ARG A C 1
ATOM 5178 O O . ARG A 1 668 ? 21.643 -6.523 23.596 1.00 89.81 668 ARG A O 1
ATOM 5185 N N . ASN A 1 669 ? 21.261 -7.963 21.900 1.00 89.12 669 ASN A N 1
ATOM 5186 C CA . ASN A 1 669 ? 22.072 -7.307 20.869 1.00 89.12 669 ASN A CA 1
ATOM 5187 C C . ASN A 1 669 ? 21.230 -6.436 19.916 1.00 89.12 669 ASN A C 1
ATOM 5189 O O . ASN A 1 669 ? 21.630 -6.238 18.767 1.00 89.12 669 ASN A O 1
ATOM 5193 N N . ASP A 1 670 ? 20.037 -6.022 20.348 1.00 92.94 670 ASP A N 1
ATOM 5194 C CA . ASP A 1 670 ? 19.166 -5.122 19.592 1.00 92.94 670 ASP A CA 1
ATOM 5195 C C . ASP A 1 670 ? 19.573 -3.655 19.853 1.00 92.94 670 ASP A C 1
ATOM 5197 O O . ASP A 1 670 ? 19.769 -3.299 21.019 1.00 92.94 670 ASP A O 1
ATOM 5201 N N . PRO A 1 671 ? 19.711 -2.799 18.821 1.00 94.56 671 PRO A N 1
ATOM 5202 C CA . PRO A 1 671 ? 20.121 -1.401 18.995 1.00 94.56 671 PRO A CA 1
ATOM 5203 C C . PRO A 1 671 ? 19.180 -0.581 19.887 1.00 94.56 671 PRO A C 1
ATOM 5205 O O . PRO A 1 671 ? 19.624 0.321 20.590 1.00 94.56 671 PRO A O 1
ATOM 5208 N N . SER A 1 672 ? 17.887 -0.914 19.895 1.00 94.94 672 SER A N 1
ATOM 5209 C CA . SER A 1 672 ? 16.862 -0.245 20.697 1.00 94.94 672 SER A CA 1
ATOM 5210 C C . SER A 1 672 ? 16.629 -0.925 22.051 1.00 94.94 672 SER A C 1
ATOM 5212 O O . SER A 1 672 ? 15.727 -0.521 22.788 1.00 94.94 672 SER A O 1
ATOM 5214 N N . ALA A 1 673 ? 17.416 -1.945 22.423 1.00 96.50 673 ALA A N 1
ATOM 5215 C CA . ALA A 1 673 ? 17.147 -2.782 23.593 1.00 96.50 673 ALA A CA 1
ATOM 5216 C C . ALA A 1 673 ? 17.056 -1.991 24.906 1.00 96.50 673 ALA A C 1
ATOM 5218 O O . ALA A 1 673 ? 16.164 -2.244 25.717 1.00 96.50 673 ALA A O 1
ATOM 5219 N N . GLU A 1 674 ? 17.970 -1.045 25.129 1.00 97.06 674 GLU A N 1
ATOM 5220 C CA . GLU A 1 674 ? 17.998 -0.230 26.347 1.00 97.06 674 GLU A CA 1
ATOM 5221 C C . GLU A 1 674 ? 16.778 0.694 26.429 1.00 97.06 674 GLU A C 1
ATOM 5223 O O . GLU A 1 674 ? 16.037 0.637 27.414 1.00 97.06 674 GLU A O 1
ATOM 5228 N N . ARG A 1 675 ? 16.501 1.449 25.354 1.00 97.31 675 ARG A N 1
ATOM 5229 C CA . ARG A 1 675 ? 15.306 2.303 25.238 1.00 97.31 675 ARG A CA 1
ATOM 5230 C C . ARG A 1 675 ? 14.029 1.491 25.452 1.00 97.31 675 ARG A C 1
ATOM 5232 O O . ARG A 1 675 ? 13.173 1.894 26.237 1.00 97.31 675 ARG A O 1
ATOM 5239 N N . THR A 1 676 ? 13.926 0.321 24.817 1.00 98.12 676 THR A N 1
ATOM 5240 C CA . THR A 1 676 ? 12.748 -0.552 24.922 1.00 98.12 676 THR A CA 1
ATOM 5241 C C . THR A 1 676 ? 12.537 -1.034 26.355 1.00 98.12 676 THR A C 1
ATOM 5243 O O . THR A 1 676 ? 11.417 -0.972 26.862 1.00 98.12 676 THR A O 1
ATOM 5246 N N . ARG A 1 677 ? 13.595 -1.506 27.035 1.00 98.00 677 ARG A N 1
ATOM 5247 C CA . ARG A 1 677 ? 13.504 -1.988 28.426 1.00 98.00 677 ARG A CA 1
ATOM 5248 C C . ARG A 1 677 ? 13.124 -0.862 29.379 1.00 98.00 677 ARG A C 1
ATOM 5250 O O . ARG A 1 677 ? 12.164 -1.020 30.126 1.00 98.00 677 ARG A O 1
ATOM 5257 N N . ALA A 1 678 ? 13.800 0.283 29.290 1.00 97.88 678 ALA A N 1
ATOM 5258 C CA . ALA A 1 678 ? 13.504 1.444 30.124 1.00 97.88 678 ALA A CA 1
ATOM 5259 C C . ALA A 1 678 ? 12.055 1.930 29.938 1.00 97.88 678 ALA A C 1
ATOM 5261 O O . ALA A 1 678 ? 11.361 2.231 30.912 1.00 97.88 678 ALA A O 1
ATOM 5262 N N . LEU A 1 679 ? 11.560 1.967 28.695 1.00 98.25 679 LEU A N 1
ATOM 5263 C CA . LEU A 1 679 ? 10.163 2.287 28.411 1.00 98.25 679 LEU A CA 1
ATOM 5264 C C . LEU A 1 679 ? 9.211 1.240 29.001 1.00 98.25 679 LEU A C 1
ATOM 5266 O O . LEU A 1 679 ? 8.265 1.606 29.697 1.00 98.25 679 LEU A O 1
ATOM 5270 N N . CYS A 1 680 ? 9.472 -0.051 28.778 1.00 98.19 680 CYS A N 1
ATOM 5271 C CA . CYS A 1 680 ? 8.647 -1.130 29.316 1.00 98.19 680 CYS A CA 1
ATOM 5272 C C . CYS A 1 680 ? 8.566 -1.086 30.845 1.00 98.19 680 CYS A C 1
ATOM 5274 O O . CYS A 1 680 ? 7.475 -1.231 31.388 1.00 98.19 680 CYS A O 1
ATOM 5276 N N . ASP A 1 681 ? 9.675 -0.846 31.543 1.00 97.81 681 ASP A N 1
ATOM 5277 C CA . ASP A 1 681 ? 9.699 -0.767 33.005 1.00 97.81 681 ASP A CA 1
ATOM 5278 C C . ASP A 1 681 ? 8.864 0.411 33.519 1.00 97.81 681 ASP A C 1
ATOM 5280 O O . ASP A 1 681 ? 8.024 0.231 34.409 1.00 97.81 681 ASP A O 1
ATOM 5284 N N . ARG A 1 682 ? 9.000 1.594 32.897 1.00 97.62 682 ARG A N 1
ATOM 5285 C CA . ARG A 1 682 ? 8.158 2.763 33.208 1.00 97.62 682 ARG A CA 1
ATOM 5286 C C . ARG A 1 682 ? 6.673 2.471 32.979 1.00 97.62 682 ARG A C 1
ATOM 5288 O O . ARG A 1 682 ? 5.852 2.741 33.857 1.00 97.62 682 ARG A O 1
ATOM 5295 N N . LEU A 1 683 ? 6.320 1.874 31.841 1.00 97.50 683 LEU A N 1
ATOM 5296 C CA . LEU A 1 683 ? 4.935 1.515 31.515 1.00 97.50 683 LEU A CA 1
ATOM 5297 C C . LEU A 1 683 ? 4.376 0.463 32.482 1.00 97.50 683 LEU A C 1
ATOM 5299 O O . LEU A 1 683 ? 3.250 0.588 32.964 1.00 97.50 683 LEU A O 1
ATOM 5303 N N . LEU A 1 684 ? 5.155 -0.568 32.819 1.00 97.25 684 LEU A N 1
ATOM 5304 C CA . LEU A 1 684 ? 4.752 -1.598 33.775 1.00 97.25 684 LEU A CA 1
ATOM 5305 C C . LEU A 1 684 ? 4.551 -1.023 35.179 1.00 97.25 684 LEU A C 1
ATOM 5307 O O . LEU A 1 684 ? 3.635 -1.476 35.872 1.00 97.25 684 LEU A O 1
ATOM 5311 N N . ALA A 1 685 ? 5.354 -0.042 35.595 1.00 94.44 685 ALA A N 1
ATOM 5312 C CA . ALA A 1 685 ? 5.148 0.680 36.845 1.00 94.44 685 ALA A CA 1
ATOM 5313 C C . ALA A 1 685 ? 3.846 1.501 36.809 1.00 94.44 685 ALA A C 1
ATOM 5315 O O . ALA A 1 685 ? 3.017 1.359 37.708 1.00 94.44 685 ALA A O 1
ATOM 5316 N N . ALA A 1 686 ? 3.603 2.262 35.736 1.00 92.00 686 ALA A N 1
ATOM 5317 C CA . ALA A 1 686 ? 2.397 3.084 35.568 1.00 92.00 686 ALA A CA 1
ATOM 5318 C C . ALA A 1 686 ? 1.092 2.264 35.464 1.00 92.00 686 ALA A C 1
ATOM 5320 O O . ALA A 1 686 ? 0.024 2.704 35.902 1.00 92.00 686 ALA A O 1
ATOM 5321 N N . LEU A 1 687 ? 1.161 1.054 34.901 1.00 93.12 687 LEU A N 1
ATOM 5322 C CA . LEU A 1 687 ? 0.019 0.147 34.740 1.00 93.12 687 LEU A CA 1
ATOM 5323 C C . LEU A 1 687 ? -0.259 -0.707 35.986 1.00 93.12 687 LEU A C 1
ATOM 5325 O O . LEU A 1 687 ? -1.383 -1.178 36.163 1.00 93.12 687 LEU A O 1
ATOM 5329 N N . ALA A 1 688 ? 0.739 -0.941 36.846 1.00 88.50 688 ALA A N 1
ATOM 5330 C CA . ALA A 1 688 ? 0.602 -1.779 38.040 1.00 88.50 688 ALA A CA 1
ATOM 5331 C C . ALA A 1 688 ? -0.553 -1.368 38.980 1.00 88.50 688 ALA A C 1
ATOM 5333 O O . ALA A 1 688 ? -1.364 -2.247 39.289 1.00 88.50 688 ALA A O 1
ATOM 5334 N N . PRO A 1 689 ? -0.696 -0.094 39.406 1.00 86.19 689 PRO A N 1
ATOM 5335 C CA . PRO A 1 689 ? -1.768 0.298 40.328 1.00 86.19 689 PRO A CA 1
ATOM 5336 C C . PRO A 1 689 ? -3.162 0.145 39.705 1.00 86.19 689 PRO A C 1
ATOM 5338 O O . PRO A 1 689 ? -4.110 -0.231 40.390 1.00 86.19 689 PRO A O 1
ATOM 5341 N N . ARG A 1 690 ? -3.277 0.337 38.385 1.00 85.00 690 ARG A N 1
ATOM 5342 C CA . ARG A 1 690 ? -4.528 0.190 37.622 1.00 85.00 690 ARG A CA 1
ATOM 5343 C C . ARG A 1 690 ? -4.964 -1.276 37.444 1.00 85.00 690 ARG A C 1
ATOM 5345 O O . ARG A 1 690 ? -6.107 -1.553 37.094 1.00 85.00 690 ARG A O 1
ATOM 5352 N N . CYS A 1 691 ? -4.069 -2.234 37.705 1.00 78.06 691 CYS A N 1
ATOM 5353 C CA . CYS A 1 691 ? -4.327 -3.673 37.582 1.00 78.06 691 CYS A CA 1
ATOM 5354 C C . CYS A 1 691 ? -4.810 -4.338 38.882 1.00 78.06 691 CYS A C 1
ATOM 5356 O O . CYS A 1 691 ? -4.943 -5.561 38.915 1.00 78.06 691 CYS A O 1
ATOM 5358 N N . VAL A 1 692 ? -5.072 -3.587 39.954 1.00 68.31 692 VAL A N 1
ATOM 5359 C CA . VAL A 1 692 ? -5.691 -4.145 41.165 1.00 68.31 692 VAL A CA 1
ATOM 5360 C C . VAL A 1 692 ? -7.197 -4.246 40.924 1.00 68.31 692 VAL A C 1
ATOM 5362 O O . VAL A 1 692 ? -7.847 -3.251 40.616 1.00 68.31 692 VAL A O 1
ATOM 5365 N N . ALA A 1 693 ? -7.757 -5.456 40.988 1.00 58.25 693 ALA A N 1
ATOM 5366 C CA . ALA A 1 693 ? -9.194 -5.637 40.805 1.00 58.25 693 ALA A CA 1
ATOM 5367 C C . ALA A 1 693 ? -9.958 -5.021 41.995 1.00 58.25 693 ALA A C 1
ATOM 5369 O O . ALA A 1 693 ? -9.555 -5.239 43.143 1.00 58.25 693 ALA A O 1
ATOM 5370 N N . PRO A 1 694 ? -11.069 -4.296 41.770 1.00 53.75 694 PRO A N 1
ATOM 5371 C CA . PRO A 1 694 ? -11.950 -3.909 42.864 1.00 53.75 694 PRO A CA 1
ATOM 5372 C C . PRO A 1 694 ? -12.482 -5.167 43.570 1.00 53.75 694 PRO A C 1
ATOM 5374 O O . PRO A 1 694 ? -12.789 -6.173 42.923 1.00 53.75 694 PRO A O 1
ATOM 5377 N N . ARG A 1 695 ? -12.578 -5.135 44.907 1.00 49.31 695 ARG A N 1
ATOM 5378 C CA . ARG A 1 695 ? -13.155 -6.242 45.690 1.00 49.31 695 ARG A CA 1
ATOM 5379 C C . ARG A 1 695 ? -14.587 -6.495 45.210 1.00 49.31 695 ARG A C 1
ATOM 5381 O O . ARG A 1 695 ? -15.429 -5.607 45.303 1.00 49.31 695 ARG A O 1
ATOM 5388 N N . ALA A 1 696 ? -14.868 -7.700 44.712 1.00 48.22 696 ALA A N 1
ATOM 5389 C CA . ALA A 1 696 ? -16.232 -8.086 44.371 1.00 48.22 696 ALA A CA 1
ATOM 5390 C C . ALA A 1 696 ? -17.107 -8.070 45.643 1.00 48.22 696 ALA A C 1
ATOM 5392 O O . ALA A 1 696 ? -16.651 -8.556 46.684 1.00 48.22 696 ALA A O 1
ATOM 5393 N N . PRO A 1 697 ? -18.352 -7.559 45.590 1.00 48.56 697 PRO A N 1
ATOM 5394 C CA . PRO A 1 697 ? -19.274 -7.657 46.714 1.00 48.56 697 PRO A CA 1
ATOM 5395 C C . PRO A 1 697 ? -19.462 -9.126 47.101 1.00 48.56 697 PRO A C 1
ATOM 5397 O O . PRO A 1 697 ? -19.642 -9.977 46.228 1.00 48.56 697 PRO A O 1
ATOM 5400 N N . PHE A 1 698 ? -19.465 -9.428 48.401 1.00 47.34 698 PHE A N 1
ATOM 5401 C CA . PHE A 1 698 ? -19.632 -10.788 48.932 1.00 47.34 698 PHE A CA 1
ATOM 5402 C C . PHE A 1 698 ? -20.837 -11.526 48.311 1.00 47.34 698 PHE A C 1
ATOM 5404 O O . PHE A 1 698 ? -20.755 -12.711 48.004 1.00 47.34 698 PHE A O 1
ATOM 5411 N N . ALA A 1 699 ? -21.920 -10.805 48.001 1.00 38.12 699 ALA A N 1
ATOM 5412 C CA . ALA A 1 699 ? -23.106 -11.339 47.331 1.00 38.12 699 ALA A CA 1
ATOM 5413 C C . ALA A 1 699 ? -22.835 -11.928 45.929 1.00 38.12 699 ALA A C 1
ATOM 5415 O O . ALA A 1 699 ? -23.400 -12.962 45.580 1.00 38.12 699 ALA A O 1
ATOM 5416 N N . VAL A 1 700 ? -21.938 -11.329 45.136 1.00 47.53 700 VAL A N 1
ATOM 5417 C CA . VAL A 1 700 ? -21.560 -11.839 43.801 1.00 47.53 700 VAL A CA 1
ATOM 5418 C C . VAL A 1 700 ? -20.754 -13.133 43.930 1.00 47.53 700 VAL A C 1
ATOM 5420 O O . VAL A 1 700 ? -20.893 -14.041 43.109 1.00 47.53 700 VAL A O 1
ATOM 5423 N N . VAL A 1 701 ? -19.948 -13.245 44.988 1.00 46.69 701 VAL A N 1
ATOM 5424 C CA . VAL A 1 701 ? -19.194 -14.461 45.316 1.00 46.69 701 VAL A CA 1
ATOM 5425 C C . VAL A 1 701 ? -20.150 -15.579 45.728 1.00 46.69 701 VAL A C 1
ATOM 5427 O O . VAL A 1 701 ? -20.086 -16.669 45.165 1.00 46.69 701 VAL A O 1
ATOM 5430 N N . VAL A 1 702 ? -21.096 -15.295 46.628 1.00 48.94 702 VAL A N 1
ATOM 5431 C CA . VAL A 1 702 ? -22.131 -16.251 47.053 1.00 48.94 702 VAL A CA 1
ATOM 5432 C C . VAL A 1 702 ? -22.970 -16.725 45.863 1.00 48.94 702 VAL A C 1
ATOM 5434 O O . VAL A 1 702 ? -23.202 -17.923 45.718 1.00 48.94 702 VAL A O 1
ATOM 5437 N N . TYR A 1 703 ? -23.360 -15.819 44.963 1.00 46.97 703 TYR A N 1
ATOM 5438 C CA . TYR A 1 703 ? -24.136 -16.153 43.766 1.00 46.97 703 TYR A CA 1
ATOM 5439 C C . TYR A 1 703 ? -23.370 -17.072 42.797 1.00 46.97 703 TYR A C 1
ATOM 5441 O O . TYR A 1 703 ? -23.921 -18.052 42.294 1.00 46.97 703 TYR A O 1
ATOM 5449 N N . ARG A 1 704 ? -22.074 -16.814 42.574 1.00 47.84 704 ARG A N 1
ATOM 5450 C CA . ARG A 1 704 ? -21.216 -17.666 41.730 1.00 47.84 704 ARG A CA 1
ATOM 5451 C C . ARG A 1 704 ? -20.970 -19.041 42.352 1.00 47.84 704 ARG A C 1
ATOM 5453 O O . ARG A 1 704 ? -21.026 -20.041 41.643 1.00 47.84 704 ARG A O 1
ATOM 5460 N N . VAL A 1 705 ? -20.760 -19.105 43.667 1.00 52.62 705 VAL A N 1
ATOM 5461 C CA . VAL A 1 705 ? -20.632 -20.370 44.412 1.00 52.62 705 VAL A CA 1
ATOM 5462 C C . VAL A 1 705 ? -21.941 -21.168 44.374 1.00 52.62 705 VAL A C 1
ATOM 5464 O O . VAL A 1 705 ? -21.913 -22.384 44.188 1.00 52.62 705 VAL A O 1
ATOM 5467 N N . ALA A 1 706 ? -23.096 -20.505 44.474 1.00 50.66 706 ALA A N 1
ATOM 5468 C CA . ALA A 1 706 ? -24.402 -21.150 44.353 1.00 50.66 706 ALA A CA 1
ATOM 5469 C C . ALA A 1 706 ? -24.645 -21.724 42.946 1.00 50.66 706 ALA A C 1
ATOM 5471 O O . ALA A 1 706 ? -25.134 -22.847 42.827 1.00 50.66 706 ALA A O 1
ATOM 5472 N N . LEU A 1 707 ? -24.249 -21.002 41.889 1.00 50.16 707 LEU A N 1
ATOM 5473 C CA . LEU A 1 707 ? -24.306 -21.480 40.501 1.00 50.16 707 LEU A CA 1
ATOM 5474 C C . LEU A 1 707 ? -23.417 -22.709 40.270 1.00 50.16 707 LEU A C 1
ATOM 5476 O O . LEU A 1 707 ? -23.880 -23.675 39.665 1.00 50.16 707 LEU A O 1
ATOM 5480 N N . ILE A 1 708 ? -22.192 -22.716 40.813 1.00 52.94 708 ILE A N 1
ATOM 5481 C CA . ILE A 1 708 ? -21.316 -23.901 40.811 1.00 52.94 708 ILE A CA 1
ATOM 5482 C C . ILE A 1 708 ? -22.010 -25.075 41.496 1.00 52.94 708 ILE A C 1
ATOM 5484 O O . ILE A 1 708 ? -22.064 -26.174 40.953 1.00 52.94 708 ILE A O 1
ATOM 5488 N N . ALA A 1 709 ? -22.565 -24.855 42.689 1.00 52.06 709 ALA A N 1
ATOM 5489 C CA . ALA A 1 709 ? -23.215 -25.911 43.455 1.00 52.06 709 ALA A CA 1
ATOM 5490 C C . ALA A 1 709 ? -24.452 -26.484 42.736 1.00 52.06 709 ALA A C 1
ATOM 5492 O O . ALA A 1 709 ? -24.706 -27.688 42.816 1.00 52.06 709 ALA A O 1
ATOM 5493 N N . LEU A 1 710 ? -25.210 -25.643 42.026 1.00 53.78 710 LEU A N 1
ATOM 5494 C CA . LEU A 1 710 ? -26.363 -26.051 41.218 1.00 53.78 710 LEU A CA 1
ATOM 5495 C C . LEU A 1 710 ? -25.946 -26.853 39.985 1.00 53.78 710 LEU A C 1
ATOM 5497 O O . LEU A 1 710 ? -26.541 -27.892 39.704 1.00 53.78 710 LEU A O 1
ATOM 5501 N N . ALA A 1 711 ? -24.906 -26.409 39.286 1.00 52.00 711 ALA A N 1
ATOM 5502 C CA . ALA A 1 711 ? -24.398 -27.087 38.105 1.00 52.00 711 ALA A CA 1
ATOM 5503 C C . ALA A 1 711 ? -23.722 -28.428 38.457 1.00 52.00 711 ALA A C 1
ATOM 5505 O O . ALA A 1 711 ? -24.001 -29.433 37.807 1.00 52.00 711 ALA A O 1
ATOM 5506 N N . CYS A 1 712 ? -22.970 -28.504 39.562 1.00 52.34 712 CYS A N 1
ATOM 5507 C CA . CYS A 1 712 ? -22.453 -29.767 40.104 1.00 52.34 712 CYS A CA 1
ATOM 5508 C C . CYS A 1 712 ? -23.578 -30.736 40.514 1.00 52.34 712 CYS A C 1
ATOM 5510 O O . CYS A 1 712 ? -23.470 -31.934 40.260 1.00 52.34 712 CYS A O 1
ATOM 5512 N N . ARG A 1 713 ? -24.681 -30.239 41.103 1.00 53.25 713 ARG A N 1
ATOM 5513 C CA . ARG A 1 713 ? -25.874 -31.059 41.409 1.00 53.25 713 ARG A CA 1
ATOM 5514 C C . ARG A 1 713 ? -26.613 -31.541 40.164 1.00 53.25 713 ARG A C 1
ATOM 5516 O O . ARG A 1 713 ? -27.234 -32.597 40.202 1.00 53.25 713 ARG A O 1
ATOM 5523 N N . HIS A 1 714 ? -26.611 -30.756 39.093 1.00 53.12 714 HIS A N 1
ATOM 5524 C CA . HIS A 1 714 ? -27.223 -31.149 37.829 1.00 53.12 714 HIS A CA 1
ATOM 5525 C C . HIS A 1 714 ? -26.396 -32.251 37.151 1.00 53.12 714 HIS A C 1
ATOM 5527 O O . HIS A 1 714 ? -26.942 -33.289 36.783 1.00 53.12 714 HIS A O 1
ATOM 5533 N N . LEU A 1 715 ? -25.069 -32.088 37.116 1.00 52.72 715 LEU A N 1
ATOM 5534 C CA . LEU A 1 715 ? -24.141 -33.073 36.560 1.00 52.72 715 LEU A CA 1
ATOM 5535 C C . LEU A 1 715 ? -24.154 -34.398 37.342 1.00 52.72 715 LEU A C 1
ATOM 5537 O O . LEU A 1 715 ? -24.147 -35.471 36.743 1.00 52.72 715 LEU A O 1
ATOM 5541 N N . SER A 1 716 ? -24.235 -34.345 38.678 1.00 53.41 716 SER A N 1
ATOM 5542 C CA . SER A 1 716 ? -24.273 -35.552 39.514 1.00 53.41 716 SER A CA 1
ATOM 5543 C C . SER A 1 716 ? -25.557 -36.368 39.358 1.00 53.41 716 SER A C 1
ATOM 5545 O O . SER A 1 716 ? -25.521 -37.580 39.538 1.00 53.41 716 SER A O 1
ATOM 5547 N N . ARG A 1 717 ? -26.681 -35.744 38.979 1.00 53.44 717 ARG A N 1
ATOM 5548 C CA . ARG A 1 717 ? -27.935 -36.457 38.674 1.00 53.44 717 ARG A CA 1
ATOM 5549 C C . ARG A 1 717 ? -27.897 -37.179 37.330 1.00 53.44 717 ARG A C 1
ATOM 5551 O O . ARG A 1 717 ? -28.534 -38.215 37.203 1.00 53.44 717 ARG A O 1
ATOM 5558 N N . HIS A 1 718 ? -27.145 -36.661 36.360 1.00 51.97 718 HIS A N 1
ATOM 5559 C CA . HIS A 1 718 ? -26.967 -37.297 35.050 1.00 51.97 718 HIS A CA 1
ATOM 5560 C C . HIS A 1 718 ? -25.857 -38.359 35.033 1.00 51.97 718 HIS A C 1
ATOM 5562 O O . HIS A 1 718 ? -25.860 -39.226 34.165 1.00 51.97 718 HIS A O 1
ATOM 5568 N N . LEU A 1 719 ? -24.941 -38.324 36.007 1.00 46.56 719 LEU A N 1
ATOM 5569 C CA . LEU A 1 719 ? -23.856 -39.299 36.179 1.00 46.56 719 LEU A CA 1
ATOM 5570 C C . LEU A 1 719 ? -24.131 -40.347 37.275 1.00 46.56 719 LEU A C 1
ATOM 5572 O O . LEU A 1 719 ? -23.287 -41.208 37.518 1.00 46.56 719 LEU A O 1
ATOM 5576 N N . ALA A 1 720 ? -25.281 -40.288 37.956 1.00 45.25 720 ALA A N 1
ATOM 5577 C CA . ALA A 1 720 ? -25.641 -41.267 38.978 1.00 45.25 720 ALA A CA 1
ATOM 5578 C C . ALA A 1 720 ? -25.984 -42.626 38.331 1.00 45.25 720 ALA A C 1
ATOM 5580 O O . ALA A 1 720 ? -26.861 -42.674 37.463 1.00 45.25 720 ALA A O 1
ATOM 5581 N N . PRO A 1 721 ? -25.358 -43.742 38.752 1.00 43.34 721 PRO A N 1
ATOM 5582 C CA . PRO A 1 721 ? -25.727 -45.061 38.261 1.00 43.34 721 PRO A CA 1
ATOM 5583 C C . PRO A 1 721 ? -27.133 -45.420 38.746 1.00 43.34 721 PRO A C 1
ATOM 5585 O O . PRO A 1 721 ? -27.440 -45.299 39.936 1.00 43.34 721 PRO A O 1
ATOM 5588 N N . ALA A 1 722 ? -27.975 -45.930 37.850 1.00 42.78 722 ALA A N 1
ATOM 5589 C CA . ALA A 1 722 ? -29.136 -46.695 38.272 1.00 42.78 722 ALA A CA 1
ATOM 5590 C C . ALA A 1 722 ? -28.629 -47.973 38.971 1.00 42.78 722 ALA A C 1
ATOM 5592 O O . ALA A 1 722 ? -27.995 -48.817 38.345 1.00 42.78 722 ALA A O 1
ATOM 5593 N N . SER A 1 723 ? -28.898 -48.091 40.274 1.00 43.53 723 SER A N 1
ATOM 5594 C CA . SER A 1 723 ? -28.698 -49.275 41.131 1.00 43.53 723 SER A CA 1
ATOM 5595 C C . SER A 1 723 ? -27.263 -49.820 41.327 1.00 43.53 723 SER A C 1
ATOM 5597 O O . SER A 1 723 ? -26.712 -50.528 40.496 1.00 43.53 723 SER A O 1
ATOM 5599 N N . GLY A 1 724 ? -26.711 -49.596 42.527 1.00 46.62 724 GLY A N 1
ATOM 5600 C CA . GLY A 1 724 ? -26.122 -50.659 43.364 1.00 46.62 724 GLY A CA 1
ATOM 5601 C C . GLY A 1 724 ? -24.812 -51.372 42.980 1.00 46.62 724 GLY A C 1
ATOM 5602 O O . GLY A 1 724 ? -24.486 -52.336 43.667 1.00 46.62 724 GLY A O 1
ATOM 5603 N N . ALA A 1 725 ? -24.046 -50.958 41.967 1.00 38.28 725 ALA A N 1
ATOM 5604 C CA . ALA A 1 725 ? -22.782 -51.628 41.605 1.00 38.28 725 ALA A CA 1
ATOM 5605 C C . ALA A 1 725 ? -21.519 -50.875 42.100 1.00 38.28 725 ALA A C 1
ATOM 5607 O O . ALA A 1 725 ? -21.512 -49.640 42.100 1.00 38.28 725 ALA A O 1
ATOM 5608 N N . PRO A 1 726 ? -20.446 -51.580 42.528 1.00 40.44 726 PRO A N 1
ATOM 5609 C CA . PRO A 1 726 ? -19.245 -50.963 43.088 1.00 40.44 726 PRO A CA 1
ATOM 5610 C C . PRO A 1 726 ? -18.369 -50.296 42.016 1.00 40.44 726 PRO A C 1
ATOM 5612 O O . PRO A 1 726 ? -18.447 -50.604 40.829 1.00 40.44 726 PRO A O 1
ATOM 5615 N N . LEU A 1 727 ? -17.536 -49.364 42.484 1.00 42.91 727 LEU A N 1
ATOM 5616 C CA . LEU A 1 727 ? -16.780 -48.350 41.744 1.00 42.91 727 LEU A CA 1
ATOM 5617 C C . LEU A 1 727 ? -15.771 -48.936 40.724 1.00 42.91 727 LEU A C 1
ATOM 5619 O O . LEU A 1 727 ? -14.571 -48.994 40.973 1.00 42.91 727 LEU A O 1
ATOM 5623 N N . GLY A 1 728 ? -16.259 -49.352 39.557 1.00 34.44 728 GLY A N 1
ATOM 5624 C CA . GLY A 1 728 ? -15.465 -49.695 38.379 1.00 34.44 728 GLY A CA 1
ATOM 5625 C C . GLY A 1 728 ? -15.986 -48.920 37.174 1.00 34.44 728 GLY A C 1
ATOM 5626 O O . GLY A 1 728 ? -17.186 -48.916 36.920 1.00 34.44 728 GLY A O 1
ATOM 5627 N N . TYR A 1 729 ? -15.090 -48.227 36.470 1.00 40.91 729 TYR A N 1
ATOM 5628 C CA . TYR A 1 729 ? -15.353 -47.442 35.260 1.00 40.91 729 TYR A CA 1
ATOM 5629 C C . TYR A 1 729 ? -16.287 -48.167 34.276 1.00 40.91 729 TYR A C 1
ATOM 5631 O O . TYR A 1 729 ? -15.838 -48.995 33.489 1.00 40.91 729 TYR A O 1
ATOM 5639 N N . VAL A 1 730 ? -17.573 -47.814 34.270 1.00 33.78 730 VAL A N 1
ATOM 5640 C CA . VAL A 1 730 ? -18.492 -48.160 33.183 1.00 33.78 730 VAL A CA 1
ATOM 5641 C C . VAL A 1 730 ? -19.363 -46.942 32.904 1.00 33.78 730 VAL A C 1
ATOM 5643 O O . VAL A 1 730 ? -20.419 -46.742 33.498 1.00 33.78 730 VAL A O 1
ATOM 5646 N N . ILE A 1 731 ? -18.892 -46.094 31.990 1.00 38.56 731 ILE A N 1
ATOM 5647 C CA . ILE A 1 731 ? -19.774 -45.175 31.271 1.00 38.56 731 ILE A CA 1
ATOM 5648 C C . ILE A 1 731 ? -20.627 -46.068 30.367 1.00 38.56 731 ILE A C 1
ATOM 5650 O O . ILE A 1 731 ? -20.083 -46.780 29.522 1.00 38.56 731 ILE A O 1
ATOM 5654 N N . ALA A 1 732 ? -21.944 -46.082 30.573 1.00 36.09 732 ALA A N 1
ATOM 5655 C CA . ALA A 1 732 ? -22.857 -46.840 29.725 1.00 36.09 732 ALA A CA 1
ATOM 5656 C C . ALA A 1 732 ? -22.685 -46.405 28.250 1.00 36.09 732 ALA A C 1
ATOM 5658 O O . ALA A 1 732 ? -22.747 -45.203 27.963 1.00 36.09 732 ALA A O 1
ATOM 5659 N N . PRO A 1 733 ? -22.466 -47.337 27.302 1.00 36.81 733 PRO A N 1
ATOM 5660 C CA . PRO A 1 733 ? -22.310 -46.993 25.897 1.00 36.81 733 PRO A CA 1
ATOM 5661 C C . PRO A 1 733 ? -23.675 -46.568 25.344 1.00 36.81 733 PRO A C 1
ATOM 5663 O O . PRO A 1 733 ? -24.555 -47.397 25.135 1.00 36.81 733 PRO A O 1
ATOM 5666 N N . GLY A 1 734 ? -23.863 -45.259 25.157 1.00 40.06 734 GLY A N 1
ATOM 5667 C CA . GLY A 1 734 ? -25.080 -44.694 24.561 1.00 40.06 734 GLY A CA 1
ATOM 5668 C C . GLY A 1 734 ? -25.545 -43.344 25.115 1.00 40.06 734 GLY A C 1
ATOM 5669 O O . GLY A 1 734 ? -26.384 -42.703 24.489 1.00 40.06 734 GLY A O 1
ATOM 5670 N N . ALA A 1 735 ? -25.006 -42.859 26.239 1.00 40.25 735 ALA A N 1
ATOM 5671 C CA . ALA A 1 735 ? -25.342 -41.525 26.741 1.00 40.25 735 ALA A CA 1
ATOM 5672 C C . ALA A 1 735 ? -24.525 -40.451 26.000 1.00 40.25 735 ALA A C 1
ATOM 5674 O O . ALA A 1 735 ? -23.396 -40.133 26.375 1.00 40.25 735 ALA A O 1
ATOM 5675 N N . ALA A 1 736 ? -25.079 -39.900 24.920 1.00 39.19 736 ALA A N 1
ATOM 5676 C CA . ALA A 1 736 ? -24.519 -38.710 24.291 1.00 39.19 736 ALA A CA 1
ATOM 5677 C C . ALA A 1 736 ? -24.674 -37.520 25.253 1.00 39.19 736 ALA A C 1
ATOM 5679 O O . ALA A 1 736 ? -25.791 -37.085 25.525 1.00 39.19 736 ALA A O 1
ATOM 5680 N N . LEU A 1 737 ? -23.555 -36.999 25.769 1.00 44.69 737 LEU A N 1
ATOM 5681 C CA . LEU A 1 737 ? -23.514 -35.704 26.453 1.00 44.69 737 LEU A CA 1
ATOM 5682 C C . LEU A 1 737 ? -24.157 -34.655 25.542 1.00 44.69 737 LEU A C 1
ATOM 5684 O O . LEU A 1 737 ? -23.701 -34.452 24.412 1.00 44.69 737 LEU A O 1
ATOM 5688 N N . THR A 1 738 ? -25.211 -33.989 26.011 1.00 44.97 738 THR A N 1
ATOM 5689 C CA . THR A 1 738 ? -25.781 -32.885 25.243 1.00 44.97 738 THR A CA 1
ATOM 5690 C C . THR A 1 738 ? -24.816 -31.699 25.288 1.00 44.97 738 THR A C 1
ATOM 5692 O O . THR A 1 738 ? -24.025 -31.539 26.222 1.00 44.97 738 THR A O 1
ATOM 5695 N N . VAL A 1 739 ? -24.882 -30.817 24.288 1.00 38.91 739 VAL A N 1
ATOM 5696 C CA . VAL A 1 739 ? -24.103 -29.565 24.282 1.00 38.91 739 VAL A CA 1
ATOM 5697 C C . VAL A 1 739 ? -24.341 -28.765 25.571 1.00 38.91 739 VAL A C 1
ATOM 5699 O O . VAL A 1 739 ? -23.426 -28.113 26.065 1.00 38.91 739 VAL A O 1
ATOM 5702 N N . MET A 1 740 ? -25.536 -28.869 26.161 1.00 40.19 740 MET A N 1
ATOM 5703 C CA . MET A 1 740 ? -25.888 -28.180 27.399 1.00 40.19 740 MET A CA 1
ATOM 5704 C C . MET A 1 740 ? -25.187 -28.766 28.633 1.00 40.19 740 MET A C 1
ATOM 5706 O O . MET A 1 740 ? -24.746 -28.007 29.494 1.00 40.19 740 MET A O 1
ATOM 5710 N N . ASP A 1 741 ? -24.990 -30.084 28.688 1.00 42.91 741 ASP A N 1
ATOM 5711 C CA . ASP A 1 741 ? -24.277 -30.753 29.787 1.00 42.91 741 ASP A CA 1
ATOM 5712 C C . ASP A 1 741 ? -22.794 -30.365 29.812 1.00 42.91 741 ASP A C 1
ATOM 5714 O O . ASP A 1 741 ? -22.221 -30.082 30.868 1.00 42.91 741 ASP A O 1
ATOM 5718 N N . VAL A 1 742 ? -22.184 -30.261 28.628 1.00 45.38 742 VAL A N 1
ATOM 5719 C CA . VAL A 1 742 ? -20.806 -29.778 28.461 1.00 45.38 742 VAL A CA 1
ATOM 5720 C C . VAL A 1 742 ? -20.706 -28.296 28.833 1.00 45.38 742 VAL A C 1
ATOM 5722 O O . VAL A 1 742 ? -19.782 -27.901 29.543 1.00 45.38 742 VAL A O 1
ATOM 5725 N N . VAL A 1 743 ? -21.676 -27.472 28.422 1.00 43.56 743 VAL A N 1
ATOM 5726 C CA . VAL A 1 743 ? -21.734 -26.043 28.775 1.00 43.56 743 VAL A CA 1
ATOM 5727 C C . VAL A 1 743 ? -21.854 -25.849 30.290 1.00 43.56 743 VAL A C 1
ATOM 5729 O O . VAL A 1 743 ? -21.125 -25.033 30.852 1.00 43.56 743 VAL A O 1
ATOM 5732 N N . MET A 1 744 ? -22.687 -26.628 30.982 1.00 45.94 744 MET A N 1
ATOM 5733 C CA . MET A 1 744 ? -22.874 -26.517 32.436 1.00 45.94 744 MET A CA 1
ATOM 5734 C C . MET A 1 744 ? -21.671 -27.037 33.240 1.00 45.94 744 MET A C 1
ATOM 5736 O O . MET A 1 744 ? -21.280 -26.419 34.239 1.00 45.94 744 MET A O 1
ATOM 5740 N N . ALA A 1 745 ? -21.023 -28.117 32.792 1.00 46.31 745 ALA A N 1
ATOM 5741 C CA . ALA A 1 745 ? -19.772 -28.600 33.383 1.00 46.31 745 ALA A CA 1
ATOM 5742 C C . ALA A 1 745 ? -18.636 -27.570 33.237 1.00 46.31 745 ALA A C 1
ATOM 5744 O O . ALA A 1 745 ? -17.872 -27.330 34.174 1.00 46.31 745 ALA A O 1
ATOM 5745 N N . VAL A 1 746 ? -18.560 -26.902 32.083 1.00 45.28 746 VAL A N 1
ATOM 5746 C CA . VAL A 1 746 ? -17.537 -25.889 31.793 1.00 45.28 746 VAL A CA 1
ATOM 5747 C C . VAL A 1 746 ? -17.807 -24.576 32.528 1.00 45.28 746 VAL A C 1
ATOM 5749 O O . VAL A 1 746 ? -16.864 -24.003 33.068 1.00 45.28 746 VAL A O 1
ATOM 5752 N N . ILE A 1 747 ? -19.064 -24.128 32.644 1.00 45.66 747 ILE A N 1
ATOM 5753 C CA . ILE A 1 747 ? -19.424 -22.971 33.485 1.00 45.66 747 ILE A CA 1
ATOM 5754 C C . ILE A 1 747 ? -18.957 -23.210 34.924 1.00 45.66 747 ILE A C 1
ATOM 5756 O O . ILE A 1 747 ? -18.311 -22.335 35.494 1.00 45.66 747 ILE A O 1
ATOM 5760 N N . SER A 1 748 ? -19.178 -24.416 35.460 1.00 45.94 748 SER A N 1
ATOM 5761 C CA . SER A 1 748 ? -18.733 -24.814 36.805 1.00 45.94 748 SER A CA 1
ATOM 5762 C C . SER A 1 748 ? -17.212 -24.747 36.961 1.00 45.94 748 SER A C 1
ATOM 5764 O O . SER A 1 748 ? -16.714 -24.160 37.925 1.00 45.94 748 SER A O 1
ATOM 5766 N N . LEU A 1 749 ? -16.467 -25.286 35.988 1.00 45.84 749 LEU A N 1
ATOM 5767 C CA . LEU A 1 749 ? -15.000 -25.272 35.956 1.00 45.84 749 LEU A CA 1
ATOM 5768 C C . LEU A 1 749 ? -14.424 -23.856 35.795 1.00 45.84 749 LEU A C 1
ATOM 5770 O O . LEU A 1 749 ? -13.413 -23.534 36.414 1.00 45.84 749 LEU A O 1
ATOM 5774 N N . MET A 1 750 ? -15.078 -22.982 35.025 1.00 43.28 750 MET A N 1
ATOM 5775 C CA . MET A 1 750 ? -14.666 -21.585 34.840 1.00 43.28 750 MET A CA 1
ATOM 5776 C C . MET A 1 750 ? -14.847 -20.750 36.103 1.00 43.28 750 MET A C 1
ATOM 5778 O O . MET A 1 750 ? -13.965 -19.973 36.470 1.00 43.28 750 MET A O 1
ATOM 5782 N N . THR A 1 751 ? -15.962 -20.927 36.808 1.00 49.28 751 THR A N 1
ATOM 5783 C CA . THR A 1 751 ? -16.167 -20.292 38.112 1.00 49.28 751 THR A CA 1
ATOM 5784 C C . THR A 1 751 ? -15.199 -20.831 39.171 1.00 49.28 751 THR A C 1
ATOM 5786 O O . THR A 1 751 ? -14.751 -20.055 40.009 1.00 49.28 751 THR A O 1
ATOM 5789 N N . LEU A 1 752 ? -14.795 -22.107 39.087 1.00 42.09 752 LEU A N 1
ATOM 5790 C CA . LEU A 1 752 ? -13.739 -22.708 39.914 1.00 42.09 752 LEU A CA 1
ATOM 5791 C C . LEU A 1 752 ? -12.348 -22.141 39.597 1.00 42.09 752 LEU A C 1
ATOM 5793 O O . LEU A 1 752 ? -11.613 -21.815 40.521 1.00 42.09 752 LEU A O 1
ATOM 5797 N N . GLY A 1 753 ? -11.999 -21.954 38.321 1.00 42.88 753 GLY A N 1
ATOM 5798 C CA . GLY A 1 753 ? -10.735 -21.332 37.905 1.00 42.88 753 GLY A CA 1
ATOM 5799 C C . GLY A 1 753 ? -10.611 -19.877 38.368 1.00 42.88 753 GLY A C 1
ATOM 5800 O O . GLY A 1 753 ? -9.575 -19.481 38.894 1.00 42.88 753 GLY A O 1
ATOM 5801 N N . GLN A 1 754 ? -11.701 -19.107 38.282 1.00 44.22 754 GLN A N 1
ATOM 5802 C CA . GLN A 1 754 ? -11.764 -17.740 38.816 1.00 44.22 754 GLN A CA 1
ATOM 5803 C C . GLN A 1 754 ? -11.709 -17.700 40.355 1.00 44.22 754 GLN A C 1
ATOM 5805 O O . GLN A 1 754 ? -11.148 -16.766 40.927 1.00 44.22 754 GLN A O 1
ATOM 5810 N N . LEU A 1 755 ? -12.252 -18.717 41.037 1.00 39.06 755 LEU A N 1
ATOM 5811 C CA . LEU A 1 755 ? -12.124 -18.901 42.490 1.00 39.06 755 LEU A CA 1
ATOM 5812 C C . LEU A 1 755 ? -10.705 -19.311 42.906 1.00 39.06 755 LEU A C 1
ATOM 5814 O O . LEU A 1 755 ? -10.234 -18.847 43.940 1.00 39.06 755 LEU A O 1
ATOM 5818 N N . PHE A 1 756 ? -10.009 -20.126 42.111 1.00 40.81 756 PHE A N 1
ATOM 5819 C CA . PHE A 1 756 ? -8.616 -20.516 42.351 1.00 40.81 756 PHE A CA 1
ATOM 5820 C C . PHE A 1 756 ? -7.643 -19.355 42.130 1.00 40.81 756 PHE A C 1
ATOM 5822 O O . PHE A 1 756 ? -6.751 -19.157 42.950 1.00 40.81 756 PHE A O 1
ATOM 5829 N N . GLU A 1 757 ? -7.838 -18.543 41.086 1.00 41.69 757 GLU A N 1
ATOM 5830 C CA . GLU A 1 757 ? -7.071 -17.304 40.888 1.00 41.69 757 GLU A CA 1
ATOM 5831 C C . GLU A 1 757 ? -7.282 -16.314 42.046 1.00 41.69 757 GLU A C 1
ATOM 5833 O O . GLU A 1 757 ? -6.338 -15.654 42.480 1.00 41.69 757 GLU A O 1
ATOM 5838 N N . TRP A 1 758 ? -8.493 -16.261 42.611 1.00 41.56 758 TRP A N 1
ATOM 5839 C CA . TRP A 1 758 ? -8.793 -15.462 43.800 1.00 41.56 758 TRP A CA 1
ATOM 5840 C C . TRP A 1 758 ? -8.195 -16.061 45.088 1.00 41.56 758 TRP A C 1
ATOM 5842 O O . TRP A 1 758 ? -7.563 -15.347 45.864 1.00 41.56 758 TRP A O 1
ATOM 5852 N N . ALA A 1 759 ? -8.288 -17.374 45.307 1.00 33.53 759 ALA A N 1
ATOM 5853 C CA . ALA A 1 759 ? -7.672 -18.044 46.457 1.00 33.53 759 ALA A CA 1
ATOM 5854 C C . ALA A 1 759 ? -6.135 -17.930 46.434 1.00 33.53 759 ALA A C 1
ATOM 5856 O O . ALA A 1 759 ? -5.511 -17.709 47.472 1.00 33.53 759 ALA A O 1
ATOM 5857 N N . ALA A 1 760 ? -5.518 -17.967 45.250 1.00 38.59 760 ALA A N 1
ATOM 5858 C CA . ALA A 1 760 ? -4.083 -17.746 45.071 1.00 38.59 760 ALA A CA 1
ATOM 5859 C C . ALA A 1 760 ? -3.632 -16.330 45.484 1.00 38.59 760 ALA A C 1
ATOM 5861 O O . ALA A 1 760 ? -2.473 -16.146 45.859 1.00 38.59 760 ALA A O 1
ATOM 5862 N N . THR A 1 761 ? -4.535 -15.339 45.489 1.00 38.44 761 THR A N 1
ATOM 5863 C CA . THR A 1 761 ? -4.251 -14.000 46.042 1.00 38.44 761 THR A CA 1
ATOM 5864 C C . THR A 1 761 ? -4.330 -13.924 47.573 1.00 38.44 761 THR A C 1
ATOM 5866 O O . THR A 1 761 ? -3.778 -12.989 48.147 1.00 38.44 761 THR A O 1
ATOM 5869 N N . PHE A 1 762 ? -4.929 -14.915 48.247 1.00 38.47 762 PHE A N 1
ATOM 5870 C CA . PHE A 1 762 ? -5.014 -14.995 49.715 1.00 38.47 762 PHE A CA 1
ATOM 5871 C C . PHE A 1 762 ? -3.901 -15.840 50.366 1.00 38.47 762 PHE A C 1
ATOM 5873 O O . PHE A 1 762 ? -3.645 -15.676 51.555 1.00 38.47 762 PHE A O 1
ATOM 5880 N N . VAL A 1 763 ? -3.218 -16.721 49.617 1.00 33.62 763 VAL A N 1
ATOM 5881 C CA . VAL A 1 763 ? -2.264 -17.716 50.170 1.00 33.62 763 VAL A CA 1
ATOM 5882 C C . VAL A 1 763 ? -0.788 -17.360 49.908 1.00 33.62 763 VAL A C 1
ATOM 5884 O O . VAL A 1 763 ? 0.080 -18.226 49.893 1.00 33.62 763 VAL A O 1
ATOM 5887 N N . ARG A 1 764 ? -0.433 -16.078 49.745 1.00 31.05 764 ARG A N 1
ATOM 5888 C CA . ARG A 1 764 ? 0.975 -15.678 49.937 1.00 31.05 764 ARG A CA 1
ATOM 5889 C C . ARG A 1 764 ? 1.203 -15.385 51.422 1.00 31.05 764 ARG A C 1
ATOM 5891 O O . ARG A 1 764 ? 0.674 -14.381 51.897 1.00 31.05 764 ARG A O 1
ATOM 5898 N N . PRO A 1 765 ? 1.979 -16.204 52.162 1.00 33.69 765 PRO A N 1
ATOM 5899 C CA . PRO A 1 765 ? 2.414 -15.800 53.486 1.00 33.69 765 PRO A CA 1
ATOM 5900 C C . PRO A 1 765 ? 3.270 -14.544 53.325 1.00 33.69 765 PRO A C 1
ATOM 5902 O O . PRO A 1 765 ? 4.138 -14.480 52.450 1.00 33.69 765 PRO A O 1
ATOM 5905 N N . ALA A 1 766 ? 2.978 -13.524 54.129 1.00 33.75 766 ALA A N 1
ATOM 5906 C CA . ALA A 1 766 ? 3.798 -12.329 54.216 1.00 33.75 766 ALA A CA 1
ATOM 5907 C C . ALA A 1 766 ? 5.252 -12.753 54.474 1.00 33.75 766 ALA A C 1
ATOM 5909 O O . ALA A 1 766 ? 5.540 -13.414 55.472 1.00 33.75 766 ALA A O 1
ATOM 5910 N N . ALA A 1 767 ? 6.162 -12.405 53.562 1.00 32.72 767 ALA A N 1
ATOM 5911 C CA . ALA A 1 767 ? 7.586 -12.512 53.840 1.00 32.72 767 ALA A CA 1
ATOM 5912 C C . ALA A 1 767 ? 7.894 -11.612 55.053 1.00 32.72 767 ALA A C 1
ATOM 5914 O O . ALA A 1 767 ? 7.424 -10.469 55.077 1.00 32.72 767 ALA A O 1
ATOM 5915 N N . PRO A 1 768 ? 8.626 -12.094 56.072 1.00 34.97 768 PRO A N 1
ATOM 5916 C CA . PRO A 1 768 ? 8.909 -11.294 57.251 1.00 34.97 768 PRO A CA 1
ATOM 5917 C C . PRO A 1 768 ? 9.769 -10.093 56.848 1.00 34.97 768 PRO A C 1
ATOM 5919 O O . PRO A 1 768 ? 10.818 -10.239 56.220 1.00 34.97 768 PRO A O 1
ATOM 5922 N N . ALA A 1 769 ? 9.297 -8.897 57.195 1.00 31.91 769 ALA A N 1
ATOM 5923 C CA . ALA A 1 769 ? 10.017 -7.653 56.989 1.00 31.91 769 ALA A CA 1
ATOM 5924 C C . ALA A 1 769 ? 11.331 -7.682 57.786 1.00 31.91 769 ALA A C 1
ATOM 5926 O O . ALA A 1 769 ? 11.328 -7.605 59.015 1.00 31.91 769 ALA A O 1
ATOM 5927 N N . ALA A 1 770 ? 12.461 -7.798 57.088 1.00 32.38 770 ALA A N 1
ATOM 5928 C CA . ALA A 1 770 ? 13.775 -7.587 57.674 1.00 32.38 770 ALA A CA 1
ATOM 5929 C C . ALA A 1 770 ? 13.946 -6.087 57.959 1.00 32.38 770 ALA A C 1
ATOM 5931 O O . ALA A 1 770 ? 14.214 -5.287 57.064 1.00 32.38 770 ALA A O 1
ATOM 5932 N N . ALA A 1 771 ? 13.752 -5.702 59.219 1.00 33.75 771 ALA A N 1
ATOM 5933 C CA . ALA A 1 771 ? 14.085 -4.379 59.720 1.00 33.75 771 ALA A CA 1
ATOM 5934 C C . ALA A 1 771 ? 15.614 -4.232 59.796 1.00 33.75 771 ALA A C 1
ATOM 5936 O O . ALA A 1 771 ? 16.245 -4.681 60.752 1.00 33.75 771 ALA A O 1
ATOM 5937 N N . ALA A 1 772 ? 16.216 -3.591 58.796 1.00 32.97 772 ALA A N 1
ATOM 5938 C CA . ALA A 1 772 ? 17.583 -3.097 58.897 1.00 32.97 772 ALA A CA 1
ATOM 5939 C C . ALA A 1 772 ? 17.578 -1.795 59.718 1.00 32.97 772 ALA A C 1
ATOM 5941 O O . ALA A 1 772 ? 17.194 -0.735 59.229 1.00 32.97 772 ALA A O 1
ATOM 5942 N N . LYS A 1 773 ? 17.979 -1.883 60.992 1.00 33.31 773 LYS A N 1
ATOM 5943 C CA . LYS A 1 773 ? 18.447 -0.719 61.759 1.00 33.31 773 LYS A CA 1
ATOM 5944 C C . LYS A 1 773 ? 19.871 -0.369 61.305 1.00 33.31 773 LYS A C 1
ATOM 5946 O O . LYS A 1 773 ? 20.661 -1.294 61.110 1.00 33.31 773 LYS A O 1
ATOM 5951 N N . PRO A 1 774 ? 20.235 0.919 61.203 1.00 39.03 774 PRO A N 1
ATOM 5952 C CA . PRO A 1 774 ? 21.613 1.309 60.963 1.00 39.03 774 PRO A CA 1
ATOM 5953 C C . PRO A 1 774 ? 22.409 1.118 62.259 1.00 39.03 774 PRO A C 1
ATOM 5955 O O . PRO A 1 774 ? 21.965 1.532 63.333 1.00 39.03 774 PRO A O 1
ATOM 5958 N N . LYS A 1 775 ? 23.584 0.495 62.170 1.00 33.62 775 LYS A N 1
ATOM 5959 C CA . LYS A 1 775 ? 24.616 0.604 63.200 1.00 33.62 775 LYS A CA 1
ATOM 5960 C C . LYS A 1 775 ? 25.845 1.259 62.588 1.00 33.62 775 LYS A C 1
ATOM 5962 O O . LYS A 1 775 ? 26.319 0.828 61.544 1.00 33.62 775 LYS A O 1
ATOM 5967 N N . GLN A 1 776 ? 26.269 2.315 63.270 1.00 34.69 776 GLN A N 1
ATOM 5968 C CA . GLN A 1 776 ? 27.589 2.925 63.213 1.00 34.69 776 GLN A CA 1
ATOM 5969 C C . GLN A 1 776 ? 28.671 1.851 63.377 1.00 34.69 776 GLN A C 1
ATOM 5971 O O . GLN A 1 776 ? 28.583 1.061 64.318 1.00 34.69 776 GLN A O 1
ATOM 5976 N N . GLU A 1 777 ? 29.631 1.813 62.458 1.00 34.62 777 GLU A N 1
ATOM 5977 C CA . GLU A 1 777 ? 31.058 2.136 62.648 1.00 34.62 777 GLU A CA 1
ATOM 5978 C C . GLU A 1 777 ? 31.752 2.176 61.282 1.00 34.62 777 GLU A C 1
ATOM 5980 O O . GLU A 1 777 ? 31.440 1.304 60.436 1.00 34.62 777 GLU A O 1
#

Sequence (777 aa):
MAAGAQWDGNSMTQDEMMIKDQVIVLDDDDNIIGQGSKWETHRFVPGQPRGILHRAFSVFLFNGEGKLLLQQRAAEKITFPNVWTNTCCSHPLTGFTPTEVDRPEDLADGSVMGVKRAAVRKLDHELGIPAEAVPLSAFKFLTRLHYYAADIVTHGKHSPWGEHEIDYILFIQLSAEPAMKANPEEVSDTRWVSAEELVAMMKEPGLLWSPWFRIIAERWLLPLWWKDLGATLSTDVHVDTKQINRFDPPPEHRGGAGVCGLRDEKDASSSKKKQGAYGKVPVFEESKLRQLARVDEVFMALAYKAGYGGGASNVKIGADLGGHRAFCDDMLGRVSRSFAAVIRQLPPQLCMDVLVFYLVLRALDTVEDDMTAFGSPEDKIHCLRAFHATVLVGLTQNLGSGGGKQGRASVDKFLTANGMVGVGEGDERALLEQFMRVTQVYGSLNSGSRTVIREITRDMGAGMAEFVSKDLGQGTATLEEYNLYCHYVAGLVGQGLSRLFAVTQVELPGIASRMDLANSMGLFLQKTNIIRDYLEDYVDGRAFWPAEVWKKHAVKTGLLGELALPQNARAARACLNELVTDALELIPDCLEYMDQVLDDGVFKFCAIPQVMAAATLAEVYDSERLFRGVVKLRKGRAVKLILSSGTPHGLARHFRAAVRSIAQRVPRNDPSAERTRALCDRLLAALAPRCVAPRAPFAVVVYRVALIALACRHLSRHLAPASGAPLGYVIAPGAALTVMDVVMAVISLMTLGQLFEWAATFVRPAAPAAAAKPKQE

pLDDT: mean 81.12, std 19.75, range [25.45, 98.69]

Radius of gyration: 33.96 Å; chains: 1; bounding box: 83×73×113 Å

Organism: NCBI:txid303371

Secondary structure (DSSP, 8-state):
-PPPPPP-GGG--HHHHHHH-EEEEE-TTS-EEEEEEHHHHTB-BTTBTT---EEEEEEEEE-TTSPEEEEEEPTT-SSSTT-EEESEEE--BSS-SS-----HHHHHTT--HHHHHHHHHHHHHHH---GGGS-GGGPEEEEEEEEEEE-HHHH-TT--BEEEEEEEEEEEE-SSPPP----TTTEEEEEEE-HHHHHHHHTSTT--B-HHHHHHIIIIIIIIITTTHHHHHHSSTT--SS--EEEPPPGGGSBTTTTBT---GGGTTSS---SSSTTTS-B-PPPHHHHHT-HHHHHHHHHHHTTGGGTT----S-TT--HHHHHHHHHHHHH-HHHHHHHTTS-HHHHHHHHHHHHHHHHHHHHHH-SSS-SSHHHHHHHHHHTIIIIIIIHHHHS-S--SHHHHHHHHHHHHHTT-SS-S-HHHHHHHHTTHHHHHHHHTS-HHHHHHHHHHHHHHHHHHHHHHTS--TT--SSHHHHHHHHIIIIIHHHHHHHHHHHHTTSS-GGGGT-HHHHHHHHHHHHHHHHHHHHHHHHHTT---S-HHHHTTT-TTT-SGGGGGSGGGHHHHHHHHHHHHHHHHTTHHHHHHHHTT---HHHHHHHHHHHHHHHHHHHHHTT-GGGGTSB----HHHHHHHHHH-SSHHHHHHHHHHHHHHHHTT--TT-TTHHHHHHHHHHHHHHHTGGGSPPPPPHHHHHHHHHHHHHHHHHHHHHS--SS---S-----TT----HHHHHHHHHHHHHHHHHHHHHHHH--PPPP---------

InterPro domains:
  IPR000086 NUDIX hydrolase domain [PF00293] (53-204)
  IPR000086 NUDIX hydrolase domain [PS51462] (52-215)
  IPR002060 Squalene/phytoene synthase [PF00494] (333-636)
  IPR002060 Squalene/phytoene synthase [SFLDG01018] (326-644)
  IPR006449 Squalene synthase-like [TIGR01559] (325-682)
  IPR008949 Isoprenoid synthase domain superfamily [G3DSA:1.10.600.10] (323-688)
  IPR008949 Isoprenoid synthase domain superfamily [SSF48576] (325-682)
  IPR011876 Isopentenyl-diphosphate delta-isomerase, type 1 [TIGR02150] (23-216)
  IPR011876 Isopentenyl-diphosphate delta-isomerase, type 1 [cd02885] (22-218)
  IPR015797 NUDIX hydrolase-like domain superfamily [SSF55811] (21-226)
  IPR019845 Squalene/phytoene synthase, conserved site [PS01044] (485-500)
  IPR019845 Squalene/phytoene synthase, conserved site [PS01045] (521-546)
  IPR033904 Trans-isoprenyl diphosphate synthases, head-to-head [cd00683] (326-640)
  IPR044844 Trans-isoprenyl diphosphate synthases, eukaryotic-type [PTHR11626] (324-686)